Protein 7OQ6 (pdb70)

Sequence (798 aa):
AKCPVAPHHGWPNPLLPEYDQLPEGRPLTQVTMPSGSKAWLVAQHDHIQRLLADNRFSVEPHPTFPIRFPAPQELLDMIARDAKNLLVTMDPPRHTRVRQMALPDFTIKAAEKLRPRMQDLIDYYLDKMEAEGAPADLVQALALPFPAQVICELAGIPENDREIFTRNAAIMVGTRHSYTMEQKLAANEELMKYFAALVTEKQSNPTDDMLGNFIARAGKTDEFDHHGLTLMTKMLLLAGYEFIVNRIALGIQALVENPEQLAALRADLPGLMPKTVDEVLRYYSLVDEIIARVALEDVEIDGVTIKAGEGILVLKGLGDRDPSKYPNPDVFDIHRDSRDHLAFGYGVHQCLGQHVARRLMLEMCLTSLVERFPGLHLVEGDEPIELIDGLPPVHKLTIGWAKCPVAPHGWPNPLLPEYDQLPEGRPLTQVTMPSGSKAWLVAQHDHIQRLLADNRFSVEPHPTFPIRFPAPQELLDMIARDAKNLLVTMDPPRHTRVRQMALPDFTIKAAEKLRPRMQDLIDYYLDKMEAEGAPADLVQALALPFPAQVICELAGIPENDREIFTRNAAIMVGTRHSYTMEQKLAANEELMKYFAALVTEKQSNPTDDMLGNFIARAGKTDEFDHHGLTLMTKMLLLAGYEFIVNNRIALGIQALVENPEQLAALRADLPGLMPKTVDEVLRYYSLVDEIIARVALEDVEIDGVTIKAGEGILVLKGLGDRDPSKYPNPDVFDIHRDSRDHLAFGYGVHQCLGQHVARLMLEMCLTSLVERFPGLHLVEGDEPIELIDGLPPVHKLTIGW

Radius of gyration: 29.72 Å; Cα contacts (8 Å, |Δi|>4): 1269; chains: 2; bounding box: 92×54×65 Å

B-factor: mean 35.1, std 14.88, range [12.84, 124.53]

Foldseek 3Di:
DADDADPPQDFDGFDCLVVPAPPVRPFDWDAAPVRFIATEAQALVVQQVVQADLLWALADDPRFHDRDDDDVVVVVVVRVLLLLALSHDGPPVNVVLLVLQLVCQDLVNLVVCVVVLLVLLVVLVVVQVVVDFWDWCLVSDLQLSLLVVLCQQLVPDPVCSVLSSVLLVQQLKFCLVHPPVRNVVSVVVLLVVLLVSLVVCVVVADPHSLRSSSVSPVVDPSDDSSSSSVHSCCVRRVCSNVLSVLLQQLLVLCQVVVVLLVVCVVCVVVQLVLSLLLSLLQPLSRPAWDKIAGCAWDDDDHDIQHRGYMYTYSLNSNSQHCVVWPSSNDRDSPGDRVSHQSQHHHPNRNSNVSNSSSSNSSSVVCVSVVCVPKHFDDDPDDADDDVHGRRIDTTTIGD/DFDDADDPQDFDGFDCLVVVAPPVRDFAWDAAPVRFIATEAQALVSQQVVQADLQWALADDPLFHDRDDDPVVVVVVVNVLLLLALSRDHPPVNVLLLVLLQVCQDLVNLVVCQVVLLVLLVVLVVVCVVDDQKDWCLVSDLLQSLLVVLCQQLVPDPVPSVLLSVLLSQCQWFCLPHPPVSNVVSVVVLLVVLLVSLVVLVPPADPHSLSSSSVSPVVDPSDDSSSSSVHSCCVRRVCSNVLSCLQQVLLVLCQVVVVVLVVCLVCVPVQLVLSLLLSLLQPLSRPAWDKIFGCAWDDDPHDIQHHSYMYTHNQNSNSQRCVVWPVSSDRDSPTPRNSHQSQHHHPPRPSNVSSSSSSNSSSSVCCSNPCVPKHFDQDDDHADDDVHGRNTRTTIIGD

Solvent-accessible surface area: 35254 Å² total; per-residue (Å²): 117,61,29,40,78,15,19,96,38,26,9,68,77,38,24,28,2,24,61,24,14,64,173,64,53,53,20,19,44,1,18,7,38,97,44,13,61,0,24,0,0,2,47,6,75,10,1,29,119,3,12,63,36,111,84,14,3,10,66,72,56,133,46,41,5,50,52,109,89,37,82,116,110,104,65,40,87,124,38,114,33,8,130,8,45,10,80,37,3,20,35,101,73,4,84,161,1,40,123,15,1,74,62,29,6,50,111,160,16,3,82,167,38,84,93,88,2,57,85,13,0,56,126,22,1,73,91,4,81,90,127,31,46,102,13,38,0,5,115,20,0,0,20,17,0,0,0,19,3,10,0,50,15,0,28,1,68,115,128,44,19,142,79,4,26,107,3,1,14,13,58,19,17,18,184,66,46,66,62,123,132,86,31,98,59,2,29,97,65,2,24,143,58,0,29,61,10,0,74,86,7,93,81,88,99,62,128,27,6,0,2,27,0,4,57,82,4,58,189,70,154,50,29,100,71,90,0,7,4,20,1,0,62,24,17,4,33,74,36,3,85,86,11,4,13,7,0,9,11,0,0,13,1,0,23,76,32,84,111,13,11,60,32,0,69,91,64,31,118,39,21,8,79,67,0,7,16,0,0,9,0,35,6,0,2,28,7,96,21,33,27,26,0,0,92,104,78,2,113,4,108,75,34,63,0,122,41,36,12,0,0,2,0,0,9,0,5,0,0,3,10,85,108,78,2,99,91,5,14,53,11,43,0,95,27,85,2,184,63,16,1,11,26,7,71,32,78,32,57,41,23,22,23,52,4,17,68,14,12,0,35,1,0,0,37,16,0,1,98,81,2,107,43,11,79,44,53,113,68,107,124,31,40,86,6,24,74,2,31,11,16,49,31,109,15,36,0,2,68,121,123,20,40,76,12,18,92,27,25,17,69,79,40,24,30,2,24,70,27,16,61,177,58,53,54,22,19,37,0,24,4,39,92,47,12,84,0,27,0,0,2,50,5,76,12,1,39,106,3,14,62,31,138,74,18,4,8,68,68,57,134,49,43,6,62,63,112,90,40,95,122,124,95,39,72,104,124,40,145,33,5,128,5,36,10,84,38,2,22,68,97,53,3,82,120,1,43,94,14,2,59,54,27,8,40,104,131,19,2,81,173,32,80,93,77,2,53,87,11,0,58,129,26,0,73,116,1,80,94,90,47,58,91,13,38,0,10,116,20,0,0,28,20,0,0,0,23,1,9,0,48,13,0,34,2,75,114,139,61,12,121,82,3,26,97,4,0,20,16,60,27,22,32,167,66,48,68,66,127,130,79,32,110,38,2,41,131,70,4,44,129,33,0,27,57,13,0,75,86,8,94,60,100,96,57,135,26,5,0,1,30,0,4,39,77,5,56,180,53,157,41,28,98,75,89,0,9,4,17,2,0,68,26,20,4,33,69,36,8,105,87,9,13,10,7,0,0,0,0,0,5,2,0,14,68,35,85,120,19,6,57,34,0,69,94,63,28,123,39,21,9,82,72,0,7,15,0,0,7,0,28,5,0,2,26,7,99,19,36,28,24,0,0,91,99,68,2,131,6,96,77,42,56,0,105,53,15,20,0,0,2,0,0,8,0,5,0,0,2,9,80,106,79,0,99,109,18,12,55,9,42,0,95,25,109,3,189,67,16,0,13,29,8,74,28,82,28,52,41,21,19,28,50,5,18,68,15,11,0,37,2,0,0,25,9,0,0,111,80,4,92,40,9,83,64,43,149,38,148,111,26,85,100,5,30,45,1,28,8,12,52,25,110,8,29,0,4,74

Secondary structure (DSSP, 8-state):
-----PPTT-SSPPPGGGGSS-TT---EEEE-TTS-EEEEE--HHHHHHHHT-TTEE-S--TT---SS---HHHHHHHHHTGGG-GGG--TTHHHHHHHTTGGGGSHHHHHTTHHHHHHHHHHHHHHHHHH-SSEEHIIIIITHHHHHHHHHHHT--GGGHHHHHHHHHHHHS-TTTS-HHHHHHHHHHHHHHHHHHHHHHHHS--SSHHHHHHHHHHTTTS--HHHHHHHHHHHHHTTHHHHHHHHHHHHHHHHH-HHHHHHHHH-HHHHHHHHHHHHHHHGGGGSPPEEEEESS-EEETTEEE-TT-EEEE-HHHHTT-TTTSSSTTS--TTS--TT--TT--GGGS-TTHHHHHHHHHHHHHHHHHH-TT-EE--SSSPEE-BTTB-SS---EEE-/-----PPTT-SSPPPGGGGSS-TT---EEEE-TTS-EEEEE--HHHHHHHHT-TTEE-S--TT---SS---HHHHHHHHHHGGG-GGG--TTHHHHHHHHHGGGSSHHHHHTTHHHHHHHHHHHHHHHHHS-SSEEHIIIIITHHHHHHHHHHTT--HHHHHHHHHHHHHHHS-TTTS-HHHHHHHHHHHHHHHHHHHHHHHSS--SSHHHHHHHHHHTTTS--HHHHHHHHHHHHHTTHHHHHHHHHHHHHHHHHSHHHHHHHHHTHHHHHHHHHHHHHHHGGGGSPPEEEEESS-EEETTEEE-TT-EEEE-HHHHTT-TTTSSSTTS--TTS--TT--TT--GGGS-TTHHHHHHHHHHHHHHHHHH-TT-EE---SSPEE-BTTB-SS---EEE-

Structure (mmCIF, N/CA/C/O backbone):
data_7OQ6
#
_entry.id   7OQ6
#
_cell.length_a   112.838
_cell.length_b   112.838
_cell.length_c   146.182
_cell.angle_alpha   90.000
_cell.angle_beta   90.000
_cell.angle_gamma   90.000
#
_symmetry.space_group_name_H-M   'P 41 21 2'
#
loop_
_entity.id
_entity.type
_entity.pdbx_description
1 polymer 'Cytochrome P450'
2 non-polymer 'PROTOPORPHYRIN IX CONTAINING FE'
3 non-polymer 'THIOCYANATE ION'
4 water water
#
loop_
_atom_site.group_PDB
_atom_site.id
_atom_site.type_symbol
_atom_site.label_atom_id
_atom_site.label_alt_id
_atom_site.label_comp_id
_atom_site.label_asym_id
_atom_site.label_entity_id
_atom_site.label_seq_id
_atom_site.pdbx_PDB_ins_code
_atom_site.Cartn_x
_atom_site.Cartn_y
_atom_site.Cartn_z
_atom_site.occupancy
_atom_site.B_iso_or_equiv
_atom_site.auth_seq_id
_atom_site.auth_comp_id
_atom_site.auth_asym_id
_atom_site.auth_atom_id
_atom_site.pdbx_PDB_model_num
ATOM 1 N N . ALA A 1 45 ? 25.857 1.236 9.823 1.00 78.87 9 ALA A N 1
ATOM 2 C CA . ALA A 1 45 ? 27.006 0.812 9.023 1.00 76.63 9 ALA A CA 1
ATOM 3 C C . ALA A 1 45 ? 27.718 -0.389 9.663 1.00 65.50 9 ALA A C 1
ATOM 4 O O . ALA A 1 45 ? 28.834 -0.243 10.158 1.00 64.33 9 ALA A O 1
ATOM 6 N N . LYS A 1 46 ? 27.080 -1.560 9.643 1.00 58.80 10 LYS A N 1
ATOM 7 C CA . LYS A 1 46 ? 27.538 -2.734 10.411 1.00 54.46 10 LYS A CA 1
ATOM 8 C C . LYS A 1 46 ? 26.945 -3.998 9.791 1.00 49.77 10 LYS A C 1
ATOM 9 O O . LYS A 1 46 ? 26.561 -3.991 8.617 1.00 58.70 10 LYS A O 1
ATOM 15 N N . CYS A 1 47 ? 26.848 -5.085 10.597 1.00 49.95 11 CYS A N 1
ATOM 16 C CA . CYS A 1 47 ? 26.379 -6.420 10.218 1.00 39.49 11 CYS A CA 1
ATOM 17 C C . CYS A 1 47 ? 27.351 -7.258 9.384 1.00 34.92 11 CYS A C 1
ATOM 18 O O . CYS A 1 47 ? 27.476 -7.055 8.169 1.00 33.95 11 CYS A O 1
ATOM 21 N N . PRO A 1 48 ? 28.176 -8.102 10.032 1.00 34.99 12 PRO A N 1
ATOM 22 C CA . PRO A 1 48 ? 28.963 -9.079 9.264 1.00 28.97 12 PRO A CA 1
ATOM 23 C C . PRO A 1 48 ? 28.065 -9.927 8.373 1.00 29.77 12 PRO A C 1
ATOM 24 O O . PRO A 1 48 ? 27.207 -10.662 8.878 1.00 27.35 12 PRO A O 1
ATOM 28 N N . VAL A 1 49 ? 28.245 -9.829 7.049 1.00 24.67 13 VAL A N 1
ATOM 29 C CA . VAL A 1 49 ? 27.437 -10.574 6.091 1.00 25.20 13 VAL A CA 1
ATOM 30 C C . VAL A 1 49 ? 28.362 -11.221 5.069 1.00 25.46 13 VAL A C 1
ATOM 31 O O . VAL A 1 49 ? 29.488 -10.768 4.838 1.00 20.58 13 VAL A O 1
ATOM 35 N N . ALA A 1 50 ? 27.867 -12.294 4.457 1.00 24.90 14 ALA A N 1
ATOM 36 C CA . ALA A 1 50 ? 28.593 -12.928 3.365 1.00 26.79 14 ALA A CA 1
ATOM 37 C C . ALA A 1 50 ? 28.806 -11.926 2.239 1.00 25.39 14 ALA A C 1
ATOM 38 O O . ALA A 1 50 ? 27.923 -11.099 1.963 1.00 21.25 14 ALA A O 1
ATOM 40 N N . PRO A 1 51 ? 29.959 -11.962 1.584 1.00 21.71 15 PRO A N 1
ATOM 41 C CA . PRO A 1 51 ? 30.178 -11.096 0.431 1.00 22.05 15 PRO A CA 1
ATOM 42 C C . PRO A 1 51 ? 29.199 -11.437 -0.680 1.00 25.11 15 PRO A C 1
ATOM 43 O O . PRO A 1 51 ? 28.788 -12.590 -0.843 1.00 19.43 15 PRO A O 1
ATOM 47 N N . HIS A 1 52 ? 28.823 -10.418 -1.444 1.00 21.29 16 HIS A N 1
ATOM 48 C CA A HIS A 1 52 ? 27.988 -10.610 -2.626 0.54 25.96 16 HIS A CA 1
ATOM 49 C CA B HIS A 1 52 ? 27.957 -10.665 -2.576 0.46 25.99 16 HIS A CA 1
ATOM 50 C C . HIS A 1 52 ? 28.587 -11.683 -3.520 1.00 26.09 16 HIS A C 1
ATOM 51 O O . HIS A 1 52 ? 29.782 -11.633 -3.830 1.00 27.56 16 HIS A O 1
ATOM 64 N N . GLY A 1 53 ? 27.763 -12.631 -3.960 1.00 24.11 17 GLY A N 1
ATOM 65 C CA . GLY A 1 53 ? 28.243 -13.702 -4.822 1.00 24.18 17 GLY A CA 1
ATOM 66 C C . GLY A 1 53 ? 28.909 -14.860 -4.107 1.00 25.50 17 GLY A C 1
ATOM 67 O O . GLY A 1 53 ? 29.382 -15.790 -4.776 1.00 22.76 17 GLY A O 1
ATOM 68 N N . TRP A 1 54 ? 28.988 -14.835 -2.777 1.00 22.64 18 TRP A N 1
ATOM 69 C CA . TRP A 1 54 ? 29.676 -15.906 -2.073 1.00 24.61 18 TRP A CA 1
ATOM 70 C C . TRP A 1 54 ? 28.798 -17.148 -2.114 1.00 22.60 18 TRP A C 1
ATOM 71 O O . TRP A 1 54 ? 27.585 -17.057 -1.884 1.00 24.37 18 TRP A O 1
ATOM 82 N N . PRO A 1 55 ? 29.351 -18.309 -2.453 1.00 26.44 19 PRO A N 1
ATOM 83 C CA . PRO A 1 55 ? 28.522 -19.499 -2.678 1.00 26.70 19 PRO A CA 1
ATOM 84 C C . PRO A 1 55 ? 28.201 -20.306 -1.430 1.00 24.75 19 PRO A C 1
ATOM 85 O O . PRO A 1 55 ? 27.487 -21.309 -1.529 1.00 28.04 19 PRO A O 1
ATOM 89 N N . ASN A 1 56 ? 28.706 -19.911 -0.273 1.00 27.66 20 ASN A N 1
ATOM 90 C CA . ASN A 1 56 ? 28.426 -20.605 0.969 1.00 25.79 20 ASN A CA 1
ATOM 91 C C . ASN A 1 56 ? 27.778 -19.653 1.955 1.00 28.52 20 ASN A C 1
ATOM 92 O O . ASN A 1 56 ? 27.943 -18.431 1.848 1.00 22.66 20 ASN A O 1
ATOM 97 N N . PRO A 1 57 ? 27.021 -20.172 2.914 1.00 31.52 21 PRO A N 1
ATOM 98 C CA . PRO A 1 57 ? 26.630 -19.346 4.056 1.00 28.27 21 PRO A CA 1
ATOM 99 C C . PRO A 1 57 ? 27.810 -19.146 4.991 1.00 27.43 21 PRO A C 1
ATOM 100 O O . PRO A 1 57 ? 28.799 -19.878 4.952 1.00 26.94 21 PRO A O 1
ATOM 104 N N . LEU A 1 58 ? 27.699 -18.116 5.826 1.00 27.18 22 LEU A N 1
ATOM 105 C CA . LEU A 1 58 ? 28.655 -17.916 6.903 1.00 26.26 22 LEU A CA 1
ATOM 106 C C . LEU A 1 58 ? 28.571 -19.081 7.881 1.00 28.36 22 LEU A C 1
ATOM 107 O O . LEU A 1 58 ? 27.559 -19.788 7.947 1.00 24.72 22 LEU A O 1
ATOM 112 N N . LEU A 1 59 ? 29.662 -19.285 8.631 1.00 26.09 23 LEU A N 1
ATOM 113 C CA . LEU A 1 59 ? 29.737 -20.397 9.578 1.00 27.94 23 LEU A CA 1
ATOM 114 C C . LEU A 1 59 ? 28.633 -20.269 10.616 1.00 23.50 23 LEU A C 1
ATOM 115 O O . LEU A 1 59 ? 28.496 -19.208 11.222 1.00 21.79 23 LEU A O 1
ATOM 120 N N . PRO A 1 60 ? 27.832 -21.318 10.848 1.00 25.07 24 PRO A N 1
ATOM 121 C CA . PRO A 1 60 ? 26.755 -21.205 11.844 1.00 27.19 24 PRO A CA 1
ATOM 122 C C . PRO A 1 60 ? 27.263 -20.954 13.250 1.00 24.81 24 PRO A C 1
ATOM 123 O O . PRO A 1 60 ? 26.550 -20.324 14.035 1.00 27.01 24 PRO A O 1
ATOM 127 N N . GLU A 1 61 ? 28.481 -21.402 13.581 1.00 21.73 25 GLU A N 1
ATOM 128 C CA . GLU A 1 61 ? 29.086 -21.077 14.877 1.00 25.70 25 GLU A CA 1
ATOM 129 C C . GLU A 1 61 ? 29.014 -19.584 15.173 1.00 23.60 25 GLU A C 1
ATOM 130 O O . GLU A 1 61 ? 28.838 -19.179 16.329 1.00 26.36 25 GLU A O 1
ATOM 136 N N . TYR A 1 62 ? 29.139 -18.747 14.136 1.00 22.83 26 TYR A N 1
ATOM 137 C CA . TYR A 1 62 ? 29.074 -17.294 14.304 1.00 26.02 26 TYR A CA 1
ATOM 138 C C . TYR A 1 62 ? 27.801 -16.848 15.002 1.00 25.72 26 TYR A C 1
ATOM 139 O O . TYR A 1 62 ? 27.793 -15.822 15.701 1.00 21.89 26 TYR A O 1
ATOM 148 N N . ASP A 1 63 ? 26.710 -17.583 14.805 1.00 25.52 27 ASP A N 1
ATOM 149 C CA . ASP A 1 63 ? 25.416 -17.201 15.344 1.00 26.95 27 ASP A CA 1
ATOM 150 C C . ASP A 1 63 ? 25.138 -17.791 16.717 1.00 26.74 27 ASP A C 1
ATOM 151 O O . ASP A 1 63 ? 24.037 -17.604 17.237 1.00 25.49 27 ASP A O 1
ATOM 156 N N . GLN A 1 64 ? 26.094 -18.500 17.315 1.00 26.62 28 GLN A N 1
ATOM 157 C CA . GLN A 1 64 ? 25.853 -19.196 18.572 1.00 24.97 28 GLN A CA 1
ATOM 158 C C . GLN A 1 64 ? 26.413 -18.453 19.776 1.00 25.47 28 GLN A C 1
ATOM 159 O O . GLN A 1 64 ? 26.600 -19.061 20.833 1.00 32.68 28 GLN A O 1
ATOM 165 N N . LEU A 1 65 ? 26.685 -17.155 19.651 1.00 28.06 29 LEU A N 1
ATOM 166 C CA . LEU A 1 65 ? 27.280 -16.474 20.796 1.00 28.52 29 LEU A CA 1
ATOM 167 C C . LEU A 1 65 ? 26.325 -15.459 21.394 1.00 29.16 29 LEU A C 1
ATOM 168 O O . LEU A 1 65 ? 25.535 -14.842 20.683 1.00 29.16 29 LEU A O 1
ATOM 173 N N . PRO A 1 66 ? 26.378 -15.253 22.701 1.00 31.07 30 PRO A N 1
ATOM 174 C CA . PRO A 1 66 ? 25.644 -14.136 23.296 1.00 31.87 30 PRO A CA 1
ATOM 175 C C . PRO A 1 66 ? 26.223 -12.806 22.848 1.00 33.33 30 PRO A C 1
ATOM 176 O O . PRO A 1 66 ? 27.346 -12.720 22.336 1.00 28.40 30 PRO A O 1
ATOM 180 N N . GLU A 1 67 ? 25.427 -11.759 23.061 1.00 31.96 31 GLU A N 1
ATOM 181 C CA . GLU A 1 67 ? 25.874 -10.394 22.823 1.00 38.45 31 GLU A CA 1
ATOM 182 C C . GLU A 1 67 ? 27.207 -10.146 23.527 1.00 33.41 31 GLU A C 1
ATOM 183 O O . GLU A 1 67 ? 27.445 -10.640 24.628 1.00 32.45 31 GLU A O 1
ATOM 189 N N . GLY A 1 68 ? 28.093 -9.397 22.875 1.00 29.16 32 GLY A N 1
ATOM 190 C CA . GLY A 1 68 ? 29.445 -9.257 23.370 1.00 28.99 32 GLY A CA 1
ATOM 191 C C . GLY A 1 68 ? 30.394 -10.379 22.985 1.00 27.33 32 GLY A C 1
ATOM 192 O O . GLY A 1 68 ? 31.604 -10.245 23.203 1.00 27.44 32 GLY A O 1
ATOM 193 N N . ARG A 1 69 ? 29.896 -11.470 22.408 1.00 25.23 33 ARG A N 1
ATOM 194 C CA . ARG A 1 69 ? 30.712 -12.618 22.041 1.00 25.18 33 ARG A CA 1
ATOM 195 C C . ARG A 1 69 ? 31.629 -13.094 23.179 1.00 23.60 33 ARG A C 1
ATOM 196 O O . ARG A 1 69 ? 32.835 -13.235 22.993 1.00 18.48 33 ARG A O 1
ATOM 204 N N . PRO A 1 70 ? 31.079 -13.347 24.371 1.00 25.75 34 PRO A N 1
ATOM 205 C CA . PRO A 1 70 ? 31.900 -13.936 25.433 1.00 23.05 34 PRO A CA 1
ATOM 206 C C . PRO A 1 70 ? 32.338 -15.336 25.045 1.00 25.33 34 PRO A C 1
ATOM 207 O O . PRO A 1 70 ? 31.731 -15.988 24.184 1.00 23.59 34 PRO A O 1
ATOM 211 N N . LEU A 1 71 ? 33.405 -15.799 25.703 1.00 22.04 35 LEU A N 1
ATOM 212 C CA . LEU A 1 71 ? 33.797 -17.203 25.630 1.00 21.14 35 LEU A CA 1
ATOM 213 C C . LEU A 1 71 ? 32.613 -18.092 25.992 1.00 23.95 35 LEU A C 1
ATOM 214 O O . LEU A 1 71 ? 31.986 -17.925 27.043 1.00 24.22 35 LEU A O 1
ATOM 219 N N . THR A 1 72 ? 32.306 -19.040 25.113 1.00 25.51 36 THR A N 1
ATOM 220 C CA . THR A 1 72 ? 31.012 -19.712 25.122 1.00 24.00 36 THR A CA 1
ATOM 221 C C . THR A 1 72 ? 31.223 -21.200 24.954 1.00 25.54 36 THR A C 1
ATOM 222 O O . THR A 1 72 ? 31.674 -21.645 23.894 1.00 22.38 36 THR A O 1
ATOM 226 N N . GLN A 1 73 ? 30.867 -21.967 25.980 1.00 24.00 37 GLN A N 1
ATOM 227 C CA . GLN A 1 73 ? 31.131 -23.392 25.977 1.00 27.08 37 GLN A CA 1
ATOM 228 C C . GLN A 1 73 ? 29.999 -24.122 25.272 1.00 27.36 37 GLN A C 1
ATOM 229 O O . GLN A 1 73 ? 28.823 -23.835 25.499 1.00 28.18 37 GLN A O 1
ATOM 235 N N . VAL A 1 74 ? 30.367 -25.082 24.425 1.00 24.87 38 VAL A N 1
ATOM 236 C CA . VAL A 1 74 ? 29.417 -25.887 23.680 1.00 31.80 38 VAL A CA 1
ATOM 237 C C . VAL A 1 74 ? 29.791 -27.355 23.844 1.00 29.82 38 VAL A C 1
ATOM 238 O O . VAL A 1 74 ? 30.889 -27.696 24.282 1.00 28.18 38 VAL A O 1
ATOM 242 N N . THR A 1 75 ? 28.851 -28.225 23.479 1.00 29.30 39 THR A N 1
ATOM 243 C CA . THR A 1 75 ? 29.049 -29.670 23.440 1.00 29.77 39 THR A CA 1
ATOM 244 C C . THR A 1 75 ? 29.089 -30.107 21.980 1.00 27.48 39 THR A C 1
ATOM 245 O O . THR A 1 75 ? 28.193 -29.769 21.201 1.00 27.52 39 THR A O 1
ATOM 249 N N . MET A 1 76 ? 30.122 -30.836 21.614 1.00 26.95 40 MET A N 1
ATOM 250 C CA . MET A 1 76 ? 30.314 -31.286 20.248 1.00 26.74 40 MET A CA 1
ATOM 251 C C . MET A 1 76 ? 29.525 -32.563 19.985 1.00 31.71 40 MET A C 1
ATOM 252 O O . MET A 1 76 ? 29.060 -33.215 20.926 1.00 32.72 40 MET A O 1
ATOM 257 N N . PRO A 1 77 ? 29.342 -32.943 18.710 1.00 28.89 41 PRO A N 1
ATOM 258 C CA . PRO A 1 77 ? 28.601 -34.185 18.427 1.00 33.20 41 PRO A CA 1
ATOM 259 C C . PRO A 1 77 ? 29.045 -35.378 19.270 1.00 38.04 41 PRO A C 1
ATOM 260 O O . PRO A 1 77 ? 28.191 -36.097 19.807 1.00 37.65 41 PRO A O 1
ATOM 264 N N . SER A 1 78 ? 30.357 -35.585 19.441 1.00 36.97 42 SER A N 1
ATOM 265 C CA . SER A 1 78 ? 30.867 -36.744 20.170 1.00 33.91 42 SER A CA 1
ATOM 266 C C . SER A 1 78 ? 30.588 -36.686 21.667 1.00 34.69 42 SER A C 1
ATOM 267 O O . SER A 1 78 ? 30.804 -37.687 22.363 1.00 32.24 42 SER A O 1
ATOM 270 N N . GLY A 1 79 ? 30.114 -35.557 22.184 1.00 32.63 43 GLY A N 1
ATOM 271 C CA . GLY A 1 79 ? 29.976 -35.372 23.611 1.00 27.52 43 GLY A CA 1
ATOM 272 C C . GLY A 1 79 ? 31.109 -34.599 24.245 1.00 27.76 43 GLY A C 1
ATOM 273 O O . GLY A 1 79 ? 30.957 -34.128 25.377 1.00 26.68 43 GLY A O 1
ATOM 274 N N . SER A 1 80 ? 32.231 -34.444 23.550 1.00 30.90 44 SER A N 1
ATOM 275 C CA . SER A 1 80 ? 33.307 -33.614 24.068 1.00 32.54 44 SER A CA 1
ATOM 276 C C . SER A 1 80 ? 32.859 -32.158 24.158 1.00 29.71 44 SER A C 1
ATOM 277 O O . SER A 1 80 ? 31.839 -31.763 23.596 1.00 29.88 44 SER A O 1
ATOM 280 N N . LYS A 1 81 ? 33.631 -31.361 24.897 1.00 28.57 45 LYS A N 1
ATOM 281 C CA . LYS A 1 81 ? 33.319 -29.960 25.146 1.00 30.37 45 LYS A CA 1
ATOM 282 C C . LYS A 1 81 ? 34.342 -29.055 24.465 1.00 31.62 45 LYS A C 1
ATOM 283 O O . LYS A 1 81 ? 35.526 -29.404 24.367 1.00 27.42 45 LYS A O 1
ATOM 289 N N . ALA A 1 82 ? 33.874 -27.895 23.977 1.00 27.77 46 ALA A N 1
ATOM 290 C CA . ALA A 1 82 ? 34.750 -26.915 23.342 1.00 28.17 46 ALA A CA 1
ATOM 291 C C . ALA A 1 82 ? 34.275 -25.505 23.676 1.00 25.79 46 ALA A C 1
ATOM 292 O O . ALA A 1 82 ? 33.168 -25.297 24.184 1.00 26.39 46 ALA A O 1
ATOM 294 N N . TRP A 1 83 ? 35.138 -24.530 23.394 1.00 23.91 47 TRP A N 1
ATOM 295 C CA . TRP A 1 83 ? 34.870 -23.121 23.651 1.00 22.80 47 TRP A CA 1
ATOM 296 C C . TRP A 1 83 ? 34.901 -22.336 22.343 1.00 23.00 47 TRP A C 1
ATOM 297 O O . TRP A 1 83 ? 35.835 -22.485 21.553 1.00 22.12 47 TRP A O 1
ATOM 308 N N . LEU A 1 84 ? 33.879 -21.506 22.116 1.00 24.55 48 LEU A N 1
ATOM 309 C CA . LEU A 1 84 ? 33.852 -20.617 20.958 1.00 22.30 48 LEU A CA 1
ATOM 310 C C . LEU A 1 84 ? 34.614 -19.339 21.280 1.00 21.45 48 LEU A C 1
ATOM 311 O O . LEU A 1 84 ? 34.248 -18.607 22.203 1.00 18.30 48 LEU A O 1
ATOM 316 N N . VAL A 1 85 ? 35.639 -19.038 20.495 1.00 21.06 49 VAL A N 1
ATOM 317 C CA . VAL A 1 85 ? 36.551 -17.939 20.792 1.00 15.76 49 VAL A CA 1
ATOM 318 C C . VAL A 1 85 ? 36.484 -16.942 19.647 1.00 18.78 49 VAL A C 1
ATOM 319 O O . VAL A 1 85 ? 36.974 -17.222 18.541 1.00 19.81 49 VAL A O 1
ATOM 323 N N . ALA A 1 86 ? 35.895 -15.773 19.907 1.00 19.41 50 ALA A N 1
ATOM 324 C CA . ALA A 1 86 ? 35.635 -14.787 18.869 1.00 21.06 50 ALA A CA 1
ATOM 325 C C . ALA A 1 86 ? 36.233 -13.430 19.161 1.00 20.61 50 ALA A C 1
ATOM 326 O O . ALA A 1 86 ? 36.066 -12.518 18.346 1.00 20.69 50 ALA A O 1
ATOM 328 N N . GLN A 1 87 ? 36.911 -13.250 20.287 1.00 20.02 51 GLN A N 1
ATOM 329 C CA . GLN A 1 87 ? 37.487 -11.953 20.614 1.00 19.84 51 GLN A CA 1
ATOM 330 C C . GLN A 1 87 ? 38.939 -11.941 20.185 1.00 21.79 51 GLN A C 1
ATOM 331 O O . GLN A 1 87 ? 39.674 -12.896 20.442 1.00 20.08 51 GLN A O 1
ATOM 337 N N . HIS A 1 88 ? 39.324 -10.871 19.492 1.00 19.26 52 HIS A N 1
ATOM 338 C CA . HIS A 1 88 ? 40.679 -10.720 18.986 1.00 22.08 52 HIS A CA 1
ATOM 339 C C . HIS A 1 88 ? 41.715 -10.954 20.091 1.00 21.80 52 HIS A C 1
ATOM 340 O O . HIS A 1 88 ? 42.675 -11.712 19.913 1.00 21.96 52 HIS A O 1
ATOM 347 N N . ASP A 1 89 ? 41.542 -10.314 21.246 1.00 22.26 53 ASP A N 1
ATOM 348 C CA . ASP A 1 89 ? 42.541 -10.479 22.297 1.00 22.76 53 ASP A CA 1
ATOM 349 C C . ASP A 1 89 ? 42.612 -11.923 22.780 1.00 22.37 53 ASP A C 1
ATOM 350 O O . ASP A 1 89 ? 43.703 -12.450 23.018 1.00 22.67 53 ASP A O 1
ATOM 355 N N . HIS A 1 90 ? 41.456 -12.573 22.950 1.00 22.92 54 HIS A N 1
ATOM 356 C CA . HIS A 1 90 ? 41.445 -13.959 23.403 1.00 24.87 54 HIS A CA 1
ATOM 357 C C . HIS A 1 90 ? 42.108 -14.868 22.388 1.00 23.55 54 HIS A C 1
ATOM 358 O O . HIS A 1 90 ? 42.837 -15.799 22.752 1.00 23.16 54 HIS A O 1
ATOM 365 N N . ILE A 1 91 ? 41.864 -14.616 21.105 1.00 21.32 55 ILE A N 1
ATOM 366 C CA . ILE A 1 91 ? 42.424 -15.480 20.070 1.00 21.76 55 ILE A CA 1
ATOM 367 C C . ILE A 1 91 ? 43.944 -15.466 20.137 1.00 21.71 55 ILE A C 1
ATOM 368 O O . ILE A 1 91 ? 44.592 -16.522 20.150 1.00 21.91 55 ILE A O 1
ATOM 373 N N . GLN A 1 92 ? 44.531 -14.266 20.232 1.00 21.29 56 GLN A N 1
ATOM 374 C CA . GLN A 1 92 ? 45.983 -14.142 20.342 1.00 23.64 56 GLN A CA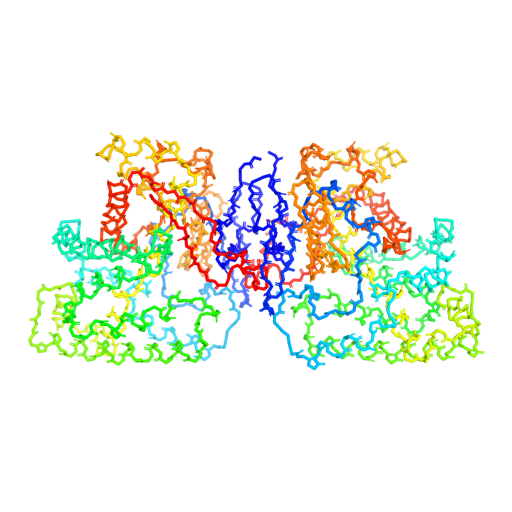 1
ATOM 375 C C . GLN A 1 92 ? 46.504 -14.838 21.591 1.00 26.02 56 GLN A C 1
ATOM 376 O O . GLN A 1 92 ? 47.471 -15.610 21.527 1.00 23.09 56 GLN A O 1
ATOM 382 N N . ARG A 1 93 ? 45.859 -14.587 22.738 1.00 22.29 57 ARG A N 1
ATOM 383 C CA . ARG A 1 93 ? 46.328 -15.158 23.997 1.00 25.01 57 ARG A CA 1
ATOM 384 C C . ARG A 1 93 ? 46.210 -16.675 24.009 1.00 27.00 57 ARG A C 1
ATOM 385 O O . ARG A 1 93 ? 47.040 -17.361 24.628 1.00 25.63 57 ARG A O 1
ATOM 393 N N . LEU A 1 94 ? 45.194 -17.225 23.345 1.00 22.50 58 LEU A N 1
ATOM 394 C CA . LEU A 1 94 ? 45.049 -18.675 23.375 1.00 23.29 58 LEU A CA 1
ATOM 395 C C . LEU A 1 94 ? 45.904 -19.355 22.313 1.00 28.07 58 LEU A C 1
ATOM 396 O O . LEU A 1 94 ? 46.496 -20.408 22.584 1.00 27.77 58 LEU A O 1
ATOM 401 N N . LEU A 1 95 ? 45.991 -18.777 21.107 1.00 23.25 59 LEU A N 1
ATOM 402 C CA . LEU A 1 95 ? 46.818 -19.389 20.073 1.00 22.86 59 LEU A CA 1
ATOM 403 C C . LEU A 1 95 ? 48.306 -19.216 20.347 1.00 25.00 59 LEU A C 1
ATOM 404 O O . LEU A 1 95 ? 49.116 -19.940 19.764 1.00 24.01 59 LEU A O 1
ATOM 409 N N . ALA A 1 96 ? 48.680 -18.266 21.205 1.00 24.18 60 ALA A N 1
ATOM 410 C CA . ALA A 1 96 ? 50.066 -18.138 21.650 1.00 24.64 60 ALA A CA 1
ATOM 411 C C . ALA A 1 96 ? 50.483 -19.218 22.652 1.00 27.14 60 ALA A C 1
ATOM 412 O O . ALA A 1 96 ? 51.683 -19.452 22.828 1.00 27.37 60 ALA A O 1
ATOM 414 N N . ASP A 1 97 ? 49.531 -19.891 23.302 1.00 29.42 61 ASP A N 1
ATOM 415 C CA . ASP A 1 97 ? 49.813 -20.713 24.477 1.00 26.63 61 ASP A CA 1
ATOM 416 C C . ASP A 1 97 ? 50.242 -22.135 24.099 1.00 29.51 61 ASP A C 1
ATOM 417 O O . ASP A 1 97 ? 49.523 -22.842 23.388 1.00 26.74 61 ASP A O 1
ATOM 422 N N . ASN A 1 98 ? 51.404 -22.575 24.594 1.00 29.78 62 ASN A N 1
ATOM 423 C CA . ASN A 1 98 ? 51.819 -23.938 24.266 1.00 30.48 62 ASN A CA 1
ATOM 424 C C . ASN A 1 98 ? 51.052 -25.004 25.037 1.00 29.97 62 ASN A C 1
ATOM 425 O O . ASN A 1 98 ? 51.365 -26.194 24.902 1.00 30.13 62 ASN A O 1
ATOM 430 N N . ARG A 1 99 ? 50.055 -24.631 25.834 1.00 27.54 63 ARG A N 1
ATOM 431 C CA . ARG A 1 99 ? 49.244 -25.670 26.441 1.00 27.68 63 ARG A CA 1
ATOM 432 C C . ARG A 1 99 ? 48.192 -26.208 25.487 1.00 28.82 63 ARG A C 1
ATOM 433 O O . ARG A 1 99 ? 47.456 -27.121 25.869 1.00 25.41 63 ARG A O 1
ATOM 441 N N . PHE A 1 100 ? 48.091 -25.659 24.274 1.00 26.54 64 PHE A N 1
ATOM 442 C CA . PHE A 1 100 ? 47.134 -26.145 23.286 1.00 27.90 64 PHE A CA 1
ATOM 443 C C . PHE A 1 100 ? 47.850 -26.953 22.212 1.00 26.21 64 PHE A C 1
ATOM 444 O O . PHE A 1 100 ? 49.011 -26.693 21.885 1.00 26.58 64 PHE A O 1
ATOM 452 N N . SER A 1 101 ? 47.133 -27.917 21.639 1.00 25.63 65 SER A N 1
ATOM 453 C CA . SER A 1 101 ? 47.729 -28.919 20.765 1.00 29.42 65 SER A CA 1
ATOM 454 C C . SER A 1 101 ? 46.921 -29.081 19.477 1.00 26.69 65 SER A C 1
ATOM 455 O O . SER A 1 101 ? 45.699 -28.893 19.466 1.00 25.32 65 SER A O 1
ATOM 458 N N . VAL A 1 102 ? 47.617 -29.463 18.399 1.00 26.88 66 VAL A N 1
ATOM 459 C CA . VAL A 1 102 ? 47.002 -29.764 17.105 1.00 26.11 66 VAL A CA 1
ATOM 460 C C . VAL A 1 102 ? 46.978 -31.253 16.803 1.00 29.13 66 VAL A C 1
ATOM 461 O O . VAL A 1 102 ? 46.480 -31.645 15.743 1.00 30.62 66 VAL A O 1
ATOM 465 N N . GLU A 1 103 ? 47.509 -32.089 17.684 1.00 30.15 67 GLU A N 1
ATOM 466 C CA . GLU A 1 103 ? 47.696 -33.514 17.448 1.00 32.44 67 GLU A CA 1
ATOM 467 C C . GLU A 1 103 ? 46.448 -34.294 17.843 1.00 33.13 67 GLU A C 1
ATOM 468 O O . GLU A 1 103 ? 45.696 -33.860 18.721 1.00 36.73 67 GLU A O 1
ATOM 474 N N . PRO A 1 104 ? 46.210 -35.451 17.216 1.00 36.58 68 PRO A N 1
ATOM 475 C CA . PRO A 1 104 ? 45.020 -36.243 17.552 1.00 35.56 68 PRO A CA 1
ATOM 476 C C . PRO A 1 104 ? 44.903 -36.433 19.055 1.00 35.50 68 PRO A C 1
ATOM 477 O O . PRO A 1 104 ? 45.902 -36.492 19.772 1.00 33.37 68 PRO A O 1
ATOM 481 N N . HIS A 1 105 ? 43.655 -36.489 19.527 1.00 37.62 69 HIS A N 1
ATOM 482 C CA . HIS A 1 105 ? 43.342 -36.475 20.948 1.00 35.87 69 HIS A CA 1
ATOM 483 C C . HIS A 1 105 ? 41.948 -37.057 21.092 1.00 38.53 69 HIS A C 1
ATOM 484 O O . HIS A 1 105 ? 41.091 -36.782 20.240 1.00 39.91 69 HIS A O 1
ATOM 491 N N . PRO A 1 106 ? 41.691 -37.870 22.119 1.00 39.25 70 PRO A N 1
ATOM 492 C CA . PRO A 1 106 ? 40.350 -38.465 22.284 1.00 35.83 70 PRO A CA 1
ATOM 493 C C . PRO A 1 106 ? 39.221 -37.452 22.307 1.00 37.16 70 PRO A C 1
ATOM 494 O O . PRO A 1 106 ? 38.088 -37.788 21.936 1.00 36.23 70 PRO A O 1
ATOM 498 N N . THR A 1 107 ? 39.478 -36.224 22.758 1.00 37.51 71 THR A N 1
ATOM 499 C CA . THR A 1 107 ? 38.428 -35.218 22.819 1.00 37.25 71 THR A CA 1
ATOM 500 C C . THR A 1 107 ? 38.785 -33.971 22.010 1.00 33.31 71 THR A C 1
ATOM 501 O O . THR A 1 107 ? 38.426 -32.857 22.391 1.00 31.11 71 THR A O 1
ATOM 505 N N . PHE A 1 108 ? 39.499 -34.145 20.898 1.00 32.36 72 PHE A N 1
ATOM 506 C CA . PHE A 1 108 ? 39.722 -33.035 19.980 1.00 31.36 72 PHE A CA 1
ATOM 507 C C . PHE A 1 108 ? 38.378 -32.548 19.439 1.00 29.75 72 PHE A C 1
ATOM 508 O O . PHE A 1 108 ? 37.535 -33.373 19.065 1.00 29.83 72 PHE A O 1
ATOM 516 N N . PRO A 1 109 ? 38.131 -31.239 19.397 1.00 27.64 73 PRO A N 1
ATOM 517 C CA . PRO A 1 109 ? 36.834 -30.753 18.896 1.00 29.79 73 PRO A CA 1
ATOM 518 C C . PRO A 1 109 ? 36.612 -31.073 17.426 1.00 31.47 73 PRO A C 1
ATOM 519 O O . PRO A 1 109 ? 37.338 -30.575 16.561 1.00 29.00 73 PRO A O 1
ATOM 523 N N . ILE A 1 110 ? 35.622 -31.910 17.137 1.00 35.07 74 ILE A N 1
ATOM 524 C CA . ILE A 1 110 ? 35.225 -32.265 15.775 1.00 34.04 74 ILE A CA 1
ATOM 525 C C . ILE A 1 110 ? 33.782 -31.830 15.603 1.00 36.08 74 ILE A C 1
ATOM 526 O O . ILE A 1 110 ? 32.904 -32.276 16.359 1.00 35.19 74 ILE A O 1
ATOM 531 N N . ARG A 1 111 ? 33.534 -30.964 14.614 1.00 34.65 75 ARG A N 1
ATOM 532 C CA . ARG A 1 111 ? 32.277 -30.222 14.540 1.00 37.04 75 ARG A CA 1
ATOM 533 C C . ARG A 1 111 ? 31.118 -31.048 13.994 1.00 38.36 75 ARG A C 1
ATOM 534 O O . ARG A 1 111 ? 29.957 -30.652 14.153 1.00 38.64 75 ARG A O 1
ATOM 542 N N . PHE A 1 112 ? 31.404 -32.174 13.366 1.00 36.91 76 PHE A N 1
ATOM 543 C CA . PHE A 1 112 ? 30.425 -33.043 12.743 1.00 44.11 76 PHE A CA 1
ATOM 544 C C . PHE A 1 112 ? 30.584 -34.452 13.306 1.00 49.08 76 PHE A C 1
ATOM 545 O O . PHE A 1 112 ? 31.638 -34.790 13.857 1.00 48.20 76 PHE A O 1
ATOM 553 N N . PRO A 1 113 ? 29.560 -35.298 13.204 1.00 51.66 77 PRO A N 1
ATOM 554 C CA . PRO A 1 113 ? 29.742 -36.696 13.613 1.00 52.63 77 PRO A CA 1
ATOM 555 C C . PRO A 1 113 ? 30.517 -37.450 12.544 1.00 53.41 77 PRO A C 1
ATOM 556 O O . PRO A 1 113 ? 30.374 -37.200 11.345 1.00 57.49 77 PRO A O 1
ATOM 560 N N . ALA A 1 114 ? 31.365 -38.372 12.982 1.00 57.99 78 ALA A N 1
ATOM 561 C CA . ALA A 1 114 ? 32.269 -38.949 12.007 1.00 67.26 78 ALA A CA 1
ATOM 562 C C . ALA A 1 114 ? 32.556 -40.408 12.322 1.00 75.63 78 ALA A C 1
ATOM 563 O O . ALA A 1 114 ? 32.639 -40.775 13.505 1.00 75.40 78 ALA A O 1
ATOM 565 N N . PRO A 1 115 ? 32.695 -41.255 11.302 1.00 78.68 79 PRO A N 1
ATOM 566 C CA . PRO A 1 115 ? 33.083 -42.646 11.556 1.00 82.49 79 PRO A CA 1
ATOM 567 C C . PRO A 1 115 ? 34.450 -42.692 12.215 1.00 86.58 79 PRO A C 1
ATOM 568 O O . PRO A 1 115 ? 35.352 -41.931 11.862 1.00 84.85 79 PRO A O 1
ATOM 572 N N . GLN A 1 116 ? 34.597 -43.593 13.190 1.00 89.10 80 GLN A N 1
ATOM 573 C CA . GLN A 1 116 ? 35.873 -43.690 13.888 1.00 93.85 80 GLN A CA 1
ATOM 574 C C . GLN A 1 116 ? 36.982 -44.132 12.944 1.00 96.17 80 GLN A C 1
ATOM 575 O O . GLN A 1 116 ? 38.123 -43.674 13.063 1.00 95.22 80 GLN A O 1
ATOM 581 N N . GLU A 1 117 ? 36.666 -45.002 11.982 1.00 96.30 81 GLU A N 1
ATOM 582 C CA . GLU A 1 117 ? 37.693 -45.462 11.053 1.00 101.37 81 GLU A CA 1
ATOM 583 C C . GLU A 1 117 ? 38.272 -44.301 10.256 1.00 96.59 81 GLU A C 1
ATOM 584 O O . GLU A 1 117 ? 39.477 -44.269 9.983 1.00 95.31 81 GLU A O 1
ATOM 590 N N . LEU A 1 118 ? 37.435 -43.331 9.880 1.00 92.03 82 LEU A N 1
ATOM 591 C CA . LEU A 1 118 ? 37.947 -42.184 9.140 1.00 91.80 82 LEU A CA 1
ATOM 592 C C . LEU A 1 118 ? 38.596 -41.148 10.051 1.00 84.05 82 LEU A C 1
ATOM 593 O O . LEU A 1 118 ? 39.470 -40.402 9.597 1.00 81.71 82 LEU A O 1
ATOM 598 N N . LEU A 1 119 ? 38.201 -41.095 11.322 1.00 83.34 83 LEU A N 1
ATOM 599 C CA . LEU A 1 119 ? 39.015 -40.406 12.315 1.00 77.92 83 LEU A CA 1
ATOM 600 C C . LEU A 1 119 ? 40.394 -41.042 12.400 1.00 77.33 83 LEU A C 1
ATOM 601 O O . LEU A 1 119 ? 41.417 -40.367 12.246 1.00 76.19 83 LEU A O 1
ATOM 606 N N . ASP A 1 120 ? 40.428 -42.349 12.669 1.00 81.52 84 ASP A N 1
ATOM 607 C CA . ASP A 1 120 ? 41.647 -43.148 12.614 1.00 82.57 84 ASP A CA 1
ATOM 608 C C . ASP A 1 120 ? 42.508 -42.810 11.403 1.00 77.00 84 ASP A C 1
ATOM 609 O O . ASP A 1 120 ? 43.706 -42.543 11.532 1.00 73.65 84 ASP A O 1
ATOM 614 N N . MET A 1 121 ? 41.902 -42.832 10.212 1.00 77.25 85 MET A N 1
ATOM 615 C CA . MET A 1 121 ? 42.637 -42.547 8.983 1.00 77.77 85 MET A CA 1
ATOM 616 C C . MET A 1 121 ? 43.347 -41.205 9.076 1.00 70.39 85 MET A C 1
ATOM 617 O O . MET A 1 121 ? 44.567 -41.117 8.889 1.00 69.12 85 MET A O 1
ATOM 622 N N . ILE A 1 122 ? 42.596 -40.150 9.386 1.00 70.34 86 ILE A N 1
ATOM 623 C CA . ILE A 1 122 ? 43.195 -38.831 9.553 1.00 67.49 86 ILE A CA 1
ATOM 624 C C . ILE A 1 122 ? 44.223 -38.850 10.681 1.00 63.88 86 ILE A C 1
ATOM 625 O O . ILE A 1 122 ? 45.311 -38.275 10.559 1.00 57.30 86 ILE A O 1
ATOM 630 N N . ALA A 1 123 ? 43.910 -39.540 11.779 1.00 63.80 87 ALA A N 1
ATOM 631 C CA . ALA A 1 123 ? 44.779 -39.509 12.951 1.00 60.99 87 ALA A CA 1
ATOM 632 C C . ALA A 1 123 ? 46.145 -40.121 12.664 1.00 63.06 87 ALA A C 1
ATOM 633 O O . ALA A 1 123 ? 47.172 -39.611 13.133 1.00 59.99 87 ALA A O 1
ATOM 635 N N . ARG A 1 124 ? 46.186 -41.221 11.909 1.00 66.21 88 ARG A N 1
ATOM 636 C CA . ARG A 1 124 ? 47.465 -41.884 11.688 1.00 63.88 88 ARG A CA 1
ATOM 637 C C . ARG A 1 124 ? 48.323 -41.205 10.629 1.00 57.90 88 ARG A C 1
ATOM 638 O O . ARG A 1 124 ? 49.481 -41.594 10.459 1.00 61.72 88 ARG A O 1
ATOM 646 N N . ASP A 1 125 ? 47.811 -40.189 9.941 1.00 55.21 89 ASP A N 1
ATOM 647 C CA . ASP A 1 125 ? 48.635 -39.381 9.051 1.00 55.94 89 ASP A CA 1
ATOM 648 C C . ASP A 1 125 ? 48.886 -37.970 9.594 1.00 52.86 89 ASP A C 1
ATOM 649 O O . ASP A 1 125 ? 49.459 -37.130 8.886 1.00 48.33 89 ASP A O 1
ATOM 654 N N . ALA A 1 126 ? 48.489 -37.688 10.839 1.00 45.24 90 ALA A N 1
ATOM 655 C CA . ALA A 1 126 ? 48.765 -36.373 11.408 1.00 44.27 90 ALA A CA 1
ATOM 656 C C . ALA A 1 126 ? 50.245 -36.182 11.702 1.00 43.60 90 ALA A C 1
ATOM 657 O O . ALA A 1 126 ? 50.702 -35.040 11.796 1.00 39.19 90 ALA A O 1
ATOM 659 N N . LYS A 1 127 ? 50.997 -37.273 11.852 1.00 42.36 91 LYS A N 1
ATOM 660 C CA . LYS A 1 127 ? 52.446 -37.188 11.978 1.00 43.18 91 LYS A CA 1
ATOM 661 C C . LYS A 1 127 ? 53.087 -36.575 10.745 1.00 38.51 91 LYS A C 1
ATOM 662 O O . LYS A 1 127 ? 54.233 -36.128 10.809 1.00 40.13 91 LYS A O 1
ATOM 668 N N . ASN A 1 128 ? 52.386 -36.559 9.620 1.00 38.47 92 ASN A N 1
ATOM 669 C CA . ASN A 1 128 ? 52.996 -36.204 8.351 1.00 40.96 92 ASN A CA 1
ATOM 670 C C . ASN A 1 128 ? 52.631 -34.807 7.877 1.00 40.77 92 ASN A C 1
ATOM 671 O O . ASN A 1 128 ? 53.016 -34.433 6.764 1.00 37.28 92 ASN A O 1
ATOM 676 N N . LEU A 1 129 ? 51.895 -34.034 8.678 1.00 34.46 93 LEU A N 1
ATOM 677 C CA . LEU A 1 129 ? 51.444 -32.706 8.287 1.00 36.62 93 LEU A CA 1
ATOM 678 C C . LEU A 1 129 ? 51.902 -31.685 9.316 1.00 32.14 93 LEU A C 1
ATOM 679 O O . LEU A 1 129 ? 51.634 -31.837 10.508 1.00 31.09 93 LEU A O 1
ATOM 684 N N . LEU A 1 130 ? 52.599 -30.648 8.851 1.00 34.84 94 LEU A N 1
ATOM 685 C CA . LEU A 1 130 ? 53.059 -29.607 9.762 1.00 31.66 94 LEU A CA 1
ATOM 686 C C . LEU A 1 130 ? 51.897 -29.015 10.553 1.00 32.72 94 LEU A C 1
ATOM 687 O O . LEU A 1 130 ? 52.040 -28.694 11.741 1.00 31.01 94 LEU A O 1
ATOM 692 N N . VAL A 1 131 ? 50.723 -28.911 9.932 1.00 27.97 95 VAL A N 1
ATOM 693 C CA . VAL A 1 131 ? 49.614 -28.257 10.607 1.00 30.96 95 VAL A CA 1
ATOM 694 C C . VAL A 1 131 ? 49.087 -29.098 11.766 1.00 28.12 95 VAL A C 1
ATOM 695 O O . VAL A 1 131 ? 48.407 -28.567 12.641 1.00 30.61 95 VAL A O 1
ATOM 699 N N . THR A 1 132 ? 49.419 -30.392 11.836 1.00 30.64 96 THR A N 1
ATOM 700 C CA . THR A 1 132 ? 48.992 -31.237 12.947 1.00 27.55 96 THR A CA 1
ATOM 701 C C . THR A 1 132 ? 50.180 -31.784 13.743 1.00 29.52 96 THR A C 1
ATOM 702 O O . THR A 1 132 ? 50.095 -32.863 14.333 1.00 28.26 96 THR A O 1
ATOM 706 N N . MET A 1 133 ? 51.275 -31.028 13.808 1.00 28.75 97 MET A N 1
ATOM 707 C CA . MET A 1 133 ? 52.411 -31.325 14.681 1.00 29.80 97 MET A CA 1
ATOM 708 C C . MET A 1 133 ? 52.532 -30.271 15.783 1.00 29.11 97 MET A C 1
ATOM 709 O O . MET A 1 133 ? 52.452 -29.069 15.510 1.00 25.59 97 MET A O 1
ATOM 714 N N . ASP A 1 134 ? 52.733 -30.714 17.020 1.00 27.54 98 ASP A N 1
ATOM 715 C CA . ASP A 1 134 ? 53.099 -29.793 18.093 1.00 29.75 98 ASP A CA 1
ATOM 716 C C . ASP A 1 134 ? 54.609 -29.590 18.133 1.00 31.32 98 ASP A C 1
ATOM 717 O O . ASP A 1 134 ? 55.372 -30.447 17.671 1.00 32.74 98 ASP A O 1
ATOM 722 N N . PRO A 1 135 ? 55.074 -28.459 18.665 1.00 26.27 99 PRO A N 1
ATOM 723 C CA . PRO A 1 135 ? 56.480 -28.357 19.093 1.00 33.18 99 PRO A CA 1
ATOM 724 C C . PRO A 1 135 ? 56.808 -29.429 20.123 1.00 34.26 99 PRO A C 1
ATOM 725 O O . PRO A 1 135 ? 55.916 -29.920 20.833 1.00 28.16 99 PRO A O 1
ATOM 729 N N . PRO A 1 136 ? 58.087 -29.819 20.254 1.00 37.99 100 PRO A N 1
ATOM 730 C CA . PRO A 1 136 ? 59.275 -29.361 19.511 1.00 34.14 100 PRO A CA 1
ATOM 731 C C . PRO A 1 136 ? 59.346 -29.827 18.062 1.00 32.03 100 PRO A C 1
ATOM 732 O O . PRO A 1 136 ? 59.962 -29.134 17.259 1.00 32.31 100 PRO A O 1
ATOM 736 N N . ARG A 1 137 ? 58.737 -30.971 17.735 1.00 33.47 101 ARG A N 1
ATOM 737 C CA . ARG A 1 137 ? 58.857 -31.499 16.377 1.00 34.69 101 ARG A CA 1
ATOM 738 C C . ARG A 1 137 ? 58.333 -30.504 15.348 1.00 35.40 101 ARG A C 1
ATOM 739 O O . ARG A 1 137 ? 58.905 -30.373 14.255 1.00 33.25 101 ARG A O 1
ATOM 747 N N . HIS A 1 138 ? 57.259 -29.773 15.683 1.00 33.93 102 HIS A N 1
ATOM 748 C CA . HIS A 1 138 ? 56.740 -28.791 14.736 1.00 31.35 102 HIS A CA 1
ATOM 749 C C . HIS A 1 138 ? 57.806 -27.762 14.388 1.00 26.57 102 HIS A C 1
ATOM 750 O O . HIS A 1 138 ? 57.941 -27.369 13.225 1.00 27.53 102 HIS A O 1
ATOM 757 N N . THR A 1 139 ? 58.580 -27.331 15.383 1.00 26.46 103 THR A N 1
ATOM 758 C CA . THR A 1 139 ? 59.595 -26.312 15.153 1.00 29.52 103 THR A CA 1
ATOM 759 C C . THR A 1 139 ? 60.686 -26.812 14.217 1.00 30.54 103 THR A C 1
ATOM 760 O O . THR A 1 139 ? 61.156 -26.069 13.348 1.00 31.98 103 THR A O 1
ATOM 764 N N . ARG A 1 140 ? 61.115 -28.064 14.391 1.00 29.38 104 ARG A N 1
ATOM 765 C CA . ARG A 1 140 ? 62.209 -28.578 13.572 1.00 30.90 104 ARG A CA 1
ATOM 766 C C . ARG A 1 140 ? 61.751 -28.802 12.145 1.00 29.99 104 ARG A C 1
ATOM 767 O O . ARG A 1 140 ? 62.451 -28.429 11.194 1.00 36.48 104 ARG A O 1
ATOM 775 N N . VAL A 1 141 ? 60.565 -29.388 11.975 1.00 27.89 105 VAL A N 1
ATOM 776 C CA . VAL A 1 141 ? 60.063 -29.636 10.632 1.00 30.41 105 VAL A CA 1
ATOM 777 C C . VAL A 1 141 ? 59.800 -28.328 9.903 1.00 28.59 105 VAL A C 1
ATOM 778 O O . VAL A 1 141 ? 60.101 -28.198 8.712 1.00 30.55 105 VAL A O 1
ATOM 782 N N . ARG A 1 142 ? 59.265 -27.327 10.604 1.00 29.49 106 ARG A N 1
ATOM 783 C CA . ARG A 1 142 ? 58.995 -26.060 9.941 1.00 29.34 106 ARG A CA 1
ATOM 784 C C . ARG A 1 142 ? 60.290 -25.426 9.452 1.00 28.57 106 ARG A C 1
ATOM 785 O O . ARG A 1 142 ? 60.316 -24.808 8.384 1.00 27.95 106 ARG A O 1
ATOM 793 N N . GLN A 1 143 ? 61.381 -25.604 10.196 1.00 29.09 107 GLN A N 1
ATOM 794 C CA . GLN A 1 143 ? 62.649 -25.016 9.781 1.00 33.18 107 GLN A CA 1
ATOM 795 C C . GLN A 1 143 ? 63.116 -25.558 8.434 1.00 32.06 107 GLN A C 1
ATOM 796 O O . GLN A 1 143 ? 63.830 -24.866 7.704 1.00 33.77 107 GLN A O 1
ATOM 802 N N . MET A 1 144 ? 62.706 -26.776 8.078 1.00 29.03 108 MET A N 1
ATOM 803 C CA . MET A 1 144 ? 63.094 -27.351 6.796 1.00 31.36 108 MET A CA 1
ATOM 804 C C . MET A 1 144 ? 62.472 -26.638 5.598 1.00 33.74 108 MET A C 1
ATOM 805 O O . MET A 1 144 ? 62.964 -26.808 4.481 1.00 38.78 108 MET A O 1
ATOM 810 N N . ALA A 1 145 ? 61.396 -25.868 5.780 1.00 31.14 109 ALA A N 1
ATOM 811 C CA . ALA A 1 145 ? 60.832 -25.118 4.668 1.00 28.54 109 ALA A CA 1
ATOM 812 C C . ALA A 1 145 ? 60.924 -23.623 4.842 1.00 28.74 109 ALA A C 1
ATOM 813 O O . ALA A 1 145 ? 60.906 -22.903 3.838 1.00 29.74 109 ALA A O 1
ATOM 815 N N . LEU A 1 146 ? 61.040 -23.142 6.074 1.00 29.40 110 LEU A N 1
ATOM 816 C CA . LEU A 1 146 ? 60.991 -21.707 6.337 1.00 29.92 110 LEU A CA 1
ATOM 817 C C . LEU A 1 146 ? 61.931 -20.870 5.469 1.00 31.53 110 LEU A C 1
ATOM 818 O O . LEU A 1 146 ? 61.487 -19.821 4.974 1.00 30.58 110 LEU A O 1
ATOM 823 N N . PRO A 1 147 ? 63.199 -21.247 5.236 1.00 31.28 111 PRO A N 1
ATOM 824 C CA . PRO A 1 147 ? 64.090 -20.349 4.475 1.00 29.08 111 PRO A CA 1
ATOM 825 C C . PRO A 1 147 ? 63.559 -19.947 3.107 1.00 29.86 111 PRO A C 1
ATOM 826 O O . PRO A 1 147 ? 63.886 -18.859 2.619 1.00 31.95 111 PRO A O 1
ATOM 830 N N . ASP A 1 148 ? 62.740 -20.770 2.469 1.00 31.25 112 ASP A N 1
ATOM 831 C CA . ASP A 1 148 ? 62.218 -20.412 1.157 1.00 31.44 112 ASP A CA 1
ATOM 832 C C . ASP A 1 148 ? 60.892 -19.661 1.227 1.00 32.91 112 ASP A C 1
ATOM 833 O O . ASP A 1 148 ? 60.270 -19.421 0.188 1.00 29.71 112 ASP A O 1
ATOM 838 N N . PHE A 1 149 ? 60.472 -19.254 2.424 1.00 31.43 113 PHE A N 1
ATOM 839 C CA . PHE A 1 149 ? 59.181 -18.619 2.637 1.00 31.29 113 PHE A CA 1
ATOM 840 C C . PHE A 1 149 ? 59.307 -17.249 3.289 1.00 31.43 113 PHE A C 1
ATOM 841 O O . PHE A 1 149 ? 58.285 -16.620 3.584 1.00 32.20 113 PHE A O 1
ATOM 849 N N . THR A 1 150 ? 60.528 -16.760 3.498 1.00 28.85 114 THR A N 1
ATOM 850 C CA . THR A 1 150 ? 60.746 -15.478 4.149 1.00 28.81 114 THR A CA 1
ATOM 851 C C . THR A 1 150 ? 60.301 -14.338 3.245 1.00 31.67 114 THR A C 1
ATOM 852 O O . THR A 1 150 ? 60.022 -14.521 2.057 1.00 35.15 114 THR A O 1
ATOM 856 N N . ILE A 1 151 ? 60.249 -13.135 3.821 1.00 33.43 115 ILE A N 1
ATOM 857 C CA . ILE A 1 151 ? 59.963 -11.946 3.018 1.00 37.76 115 ILE A CA 1
ATOM 858 C C . ILE A 1 151 ? 60.965 -11.820 1.875 1.00 35.26 115 ILE A C 1
ATOM 859 O O . ILE A 1 151 ? 60.589 -11.568 0.726 1.00 38.21 115 ILE A O 1
ATOM 864 N N . LYS A 1 152 ? 62.258 -11.993 2.177 1.00 38.33 116 LYS A N 1
ATOM 865 C CA . LYS A 1 152 ? 63.290 -11.881 1.144 1.00 40.65 116 LYS A CA 1
ATOM 866 C C . LYS A 1 152 ? 63.140 -12.970 0.098 1.00 34.05 116 LYS A C 1
ATOM 867 O O . LYS A 1 152 ? 63.334 -12.722 -1.093 1.00 35.33 116 LYS A O 1
ATOM 873 N N . ALA A 1 153 ? 62.833 -14.191 0.531 1.00 34.56 117 ALA A N 1
ATOM 874 C CA . ALA A 1 153 ? 62.652 -15.282 -0.414 1.00 31.31 117 ALA A CA 1
ATOM 875 C C . ALA A 1 153 ? 61.477 -15.002 -1.338 1.00 36.14 117 ALA A C 1
ATOM 876 O O . ALA A 1 153 ? 61.564 -15.193 -2.558 1.00 36.24 117 ALA A O 1
ATOM 878 N N . ALA A 1 154 ? 60.365 -14.536 -0.772 1.00 35.65 118 ALA A N 1
ATOM 879 C CA . ALA A 1 154 ? 59.203 -14.235 -1.598 1.00 33.77 118 ALA A CA 1
ATOM 880 C C . ALA A 1 154 ? 59.532 -13.160 -2.617 1.00 35.65 118 ALA A C 1
ATOM 881 O O . ALA A 1 154 ? 59.127 -13.257 -3.782 1.00 33.58 118 ALA A O 1
ATOM 883 N N . GLU A 1 155 ? 60.276 -12.129 -2.197 1.00 35.74 119 GLU A N 1
ATOM 884 C CA . GLU A 1 155 ? 60.565 -11.023 -3.099 1.00 36.94 119 GLU A CA 1
ATOM 885 C C . GLU A 1 155 ? 61.358 -11.484 -4.316 1.00 39.61 119 GLU A C 1
ATOM 886 O O . GLU A 1 155 ? 61.193 -10.925 -5.409 1.00 39.72 119 GLU A O 1
ATOM 892 N N . LYS A 1 156 ? 62.190 -12.522 -4.160 1.00 36.63 120 LYS A N 1
ATOM 893 C CA . LYS A 1 156 ? 62.885 -13.105 -5.305 1.00 38.31 120 LYS A CA 1
ATOM 894 C C . LYS A 1 156 ? 61.918 -13.572 -6.384 1.00 38.72 120 LYS A C 1
ATOM 895 O O . LYS A 1 156 ? 62.304 -13.660 -7.557 1.00 40.42 120 LYS A O 1
ATOM 901 N N . LEU A 1 157 ? 60.667 -13.850 -6.024 1.00 35.22 121 LEU A N 1
ATOM 902 C CA . LEU A 1 157 ? 59.691 -14.331 -6.994 1.00 36.07 121 LEU A CA 1
ATOM 903 C C . LEU A 1 157 ? 59.041 -13.222 -7.814 1.00 35.02 121 LEU A C 1
ATOM 904 O O . LEU A 1 157 ? 58.366 -13.534 -8.801 1.00 31.71 121 LEU A O 1
ATOM 909 N N . ARG A 1 158 ? 59.220 -11.951 -7.427 1.00 33.41 122 ARG A N 1
ATOM 910 C CA . ARG A 1 158 ? 58.480 -10.865 -8.068 1.00 27.84 122 ARG A CA 1
ATOM 911 C C . ARG A 1 158 ? 58.679 -10.809 -9.573 1.00 37.16 122 ARG A C 1
ATOM 912 O O . ARG A 1 158 ? 57.675 -10.680 -10.298 1.00 35.89 122 ARG A O 1
ATOM 920 N N . PRO A 1 159 ? 59.906 -10.891 -10.112 1.00 36.87 123 PRO A N 1
ATOM 921 C CA . PRO A 1 159 ? 60.053 -10.908 -11.580 1.00 41.10 123 PRO A CA 1
ATOM 922 C C . PRO A 1 159 ? 59.206 -11.962 -12.274 1.00 35.13 123 PRO A C 1
ATOM 923 O O . PRO A 1 159 ? 58.452 -11.633 -13.192 1.00 35.40 123 PRO A O 1
ATOM 927 N N . ARG A 1 160 ? 59.305 -13.222 -11.852 1.00 36.86 124 ARG A N 1
ATOM 928 C CA . ARG A 1 160 ? 58.531 -14.275 -12.500 1.00 36.79 124 ARG A CA 1
ATOM 929 C C . ARG A 1 160 ? 57.032 -14.069 -12.294 1.00 36.27 124 ARG A C 1
ATOM 930 O O . ARG A 1 160 ? 56.239 -14.302 -13.212 1.00 38.63 124 ARG A O 1
ATOM 938 N N . MET A 1 161 ? 56.621 -13.621 -11.102 1.00 38.39 125 MET A N 1
ATOM 939 C CA . MET A 1 161 ? 55.198 -13.388 -10.866 1.00 35.89 125 MET A CA 1
ATOM 940 C C . MET A 1 161 ? 54.649 -12.344 -11.831 1.00 33.83 125 MET A C 1
ATOM 941 O O . MET A 1 161 ? 53.560 -12.517 -12.396 1.00 30.95 125 MET A O 1
ATOM 946 N N . GLN A 1 162 ? 55.405 -11.263 -12.054 1.00 34.05 126 GLN A N 1
ATOM 947 C CA . GLN A 1 162 ? 54.926 -10.211 -12.939 1.00 28.95 126 GLN A CA 1
ATOM 948 C C . GLN A 1 162 ? 54.753 -10.724 -14.361 1.00 34.99 126 GLN A C 1
ATOM 949 O O . GLN A 1 162 ? 53.782 -10.365 -15.037 1.00 36.38 126 GLN A O 1
ATOM 955 N N . ASP A 1 163 ? 55.675 -11.573 -14.832 1.00 34.22 127 ASP A N 1
ATOM 956 C CA . ASP A 1 163 ? 55.510 -12.159 -16.159 1.00 37.48 127 ASP A CA 1
ATOM 957 C C . ASP A 1 163 ? 54.283 -13.058 -16.204 1.00 35.05 127 ASP A C 1
ATOM 958 O O . ASP A 1 163 ? 53.550 -13.071 -17.201 1.00 32.85 127 ASP A O 1
ATOM 963 N N . LEU A 1 164 ? 54.039 -13.817 -15.130 1.00 31.76 128 LEU A N 1
ATOM 964 C CA . LEU A 1 164 ? 52.818 -14.617 -15.061 1.00 32.56 128 LEU A CA 1
ATOM 965 C C . LEU A 1 164 ? 51.570 -13.736 -15.116 1.00 33.07 128 LEU A C 1
ATOM 966 O O . LEU A 1 164 ? 50.650 -13.987 -15.905 1.00 32.94 128 LEU A O 1
ATOM 971 N N . ILE A 1 165 ? 51.520 -12.695 -14.283 1.00 35.71 129 ILE A N 1
ATOM 972 C CA . ILE A 1 165 ? 50.357 -11.811 -14.276 1.00 33.04 129 ILE A CA 1
ATOM 973 C C . ILE A 1 165 ? 50.172 -11.164 -15.647 1.00 36.93 129 ILE A C 1
ATOM 974 O O . ILE A 1 165 ? 49.068 -11.168 -16.209 1.00 35.31 129 ILE A O 1
ATOM 979 N N . ASP A 1 166 ? 51.256 -10.612 -16.212 1.00 33.47 130 ASP A N 1
ATOM 980 C CA . ASP A 1 166 ? 51.162 -9.991 -17.531 1.00 38.16 130 ASP A CA 1
ATOM 981 C C . ASP A 1 166 ? 50.612 -10.969 -18.560 1.00 36.85 130 ASP A C 1
ATOM 982 O O . ASP A 1 166 ? 49.795 -10.588 -19.403 1.00 39.89 130 ASP A O 1
ATOM 987 N N . TYR A 1 167 ? 51.001 -12.246 -18.483 1.00 34.69 131 TYR A N 1
ATOM 988 C CA . TYR A 1 167 ? 50.437 -13.223 -19.413 1.00 37.74 131 TYR A CA 1
ATOM 989 C C . TYR A 1 167 ? 48.922 -13.315 -19.261 1.00 39.46 131 TYR A C 1
ATOM 990 O O . TYR A 1 167 ? 48.182 -13.191 -20.242 1.00 41.86 131 TYR A O 1
ATOM 999 N N . TYR A 1 168 ? 48.439 -13.548 -18.036 1.00 36.39 132 TYR A N 1
ATOM 1000 C CA . TYR A 1 168 ? 47.006 -13.729 -17.835 1.00 34.47 132 TYR A CA 1
ATOM 1001 C C . TYR A 1 168 ? 46.244 -12.464 -18.160 1.00 32.15 132 TYR A C 1
ATOM 1002 O O . TYR A 1 168 ? 45.136 -12.519 -18.712 1.00 34.53 132 TYR A O 1
ATOM 1011 N N . LEU A 1 169 ? 46.823 -11.310 -17.837 1.00 30.68 133 LEU A N 1
ATOM 1012 C CA . LEU A 1 169 ? 46.109 -10.067 -18.094 1.00 34.91 133 LEU A CA 1
ATOM 1013 C C . LEU A 1 169 ? 46.099 -9.724 -19.586 1.00 41.30 133 LEU A C 1
ATOM 1014 O O . LEU A 1 169 ? 45.100 -9.186 -20.084 1.00 42.08 133 LEU A O 1
ATOM 1019 N N . ASP A 1 170 ? 47.180 -10.043 -20.317 1.00 40.73 134 ASP A N 1
ATOM 1020 C CA . ASP A 1 170 ? 47.144 -9.949 -21.777 1.00 41.42 134 ASP A CA 1
ATOM 1021 C C . ASP A 1 170 ? 46.016 -10.801 -22.343 1.00 39.70 134 ASP A C 1
ATOM 1022 O O . ASP A 1 170 ? 45.181 -10.321 -23.116 1.00 46.34 134 ASP A O 1
ATOM 1027 N N . LYS A 1 171 ? 45.978 -12.075 -21.952 1.00 36.39 135 LYS A N 1
ATOM 1028 C CA . LYS A 1 171 ? 44.967 -13.007 -22.438 1.00 41.91 135 LYS A CA 1
ATOM 1029 C C . LYS A 1 171 ? 43.557 -12.540 -22.099 1.00 50.78 135 LYS A C 1
ATOM 1030 O O . LYS A 1 171 ? 42.624 -12.765 -22.880 1.00 54.22 135 LYS A O 1
ATOM 1036 N N . MET A 1 172 ? 43.380 -11.887 -20.948 1.00 46.55 136 MET A N 1
ATOM 1037 C CA . MET A 1 172 ? 42.052 -11.429 -20.554 1.00 45.89 136 MET A CA 1
ATOM 1038 C C . MET A 1 172 ? 41.615 -10.228 -21.388 1.00 46.21 136 MET A C 1
ATOM 1039 O O . MET A 1 172 ? 40.499 -10.200 -21.925 1.00 44.32 136 MET A O 1
ATOM 1044 N N . GLU A 1 173 ? 42.487 -9.220 -21.491 1.00 46.46 137 GLU A N 1
ATOM 1045 C CA . GLU A 1 173 ? 42.187 -8.036 -22.286 1.00 46.70 137 GLU A CA 1
ATOM 1046 C C . GLU A 1 173 ? 41.935 -8.399 -23.746 1.00 52.29 137 GLU A C 1
ATOM 1047 O O . GLU A 1 173 ? 41.056 -7.823 -24.401 1.00 54.43 137 GLU A O 1
ATOM 1053 N N . ALA A 1 174 ? 42.686 -9.366 -24.270 1.00 52.51 138 ALA A N 1
ATOM 1054 C CA . ALA A 1 174 ? 42.497 -9.760 -25.658 1.00 53.94 138 ALA A CA 1
ATOM 1055 C C . ALA A 1 174 ? 41.177 -10.483 -25.860 1.00 53.21 138 ALA A C 1
ATOM 1056 O O . ALA A 1 174 ? 40.557 -10.344 -26.917 1.00 62.63 138 ALA A O 1
ATOM 1058 N N . GLU A 1 175 ? 40.727 -11.246 -24.865 1.00 54.41 139 GLU A N 1
ATOM 1059 C CA . GLU A 1 175 ? 39.597 -12.141 -25.068 1.00 54.62 139 GLU A CA 1
ATOM 1060 C C . GLU A 1 175 ? 38.249 -11.441 -24.971 1.00 56.58 139 GLU A C 1
ATOM 1061 O O . GLU A 1 175 ? 37.235 -12.052 -25.322 1.00 60.76 139 GLU A O 1
ATOM 1067 N N . GLY A 1 176 ? 38.201 -10.188 -24.522 1.00 54.15 140 GLY A N 1
ATOM 1068 C CA . GLY A 1 176 ? 36.941 -9.470 -24.554 1.00 61.65 140 GLY A CA 1
ATOM 1069 C C . GLY A 1 176 ? 36.503 -8.884 -23.230 1.00 58.36 140 GLY A C 1
ATOM 1070 O O . GLY A 1 176 ? 36.541 -9.569 -22.210 1.00 56.68 140 GLY A O 1
ATOM 1071 N N . ALA A 1 177 ? 36.026 -7.642 -23.257 1.00 72.14 141 ALA A N 1
ATOM 1072 C CA . ALA A 1 177 ? 35.908 -6.835 -22.044 1.00 72.75 141 ALA A CA 1
ATOM 1073 C C . ALA A 1 177 ? 35.095 -7.451 -20.903 1.00 65.99 141 ALA A C 1
ATOM 1074 O O . ALA A 1 177 ? 35.514 -7.283 -19.745 1.00 76.52 141 ALA A O 1
ATOM 1076 N N . PRO A 1 178 ? 33.942 -8.141 -21.108 1.00 53.91 142 PRO A N 1
ATOM 1077 C CA . PRO A 1 178 ? 33.277 -8.771 -19.949 1.00 48.63 142 PRO A CA 1
ATOM 1078 C C . PRO A 1 178 ? 33.951 -10.086 -19.582 1.00 48.02 142 PRO A C 1
ATOM 1079 O O . PRO A 1 178 ? 33.805 -11.090 -20.285 1.00 48.87 142 PRO A O 1
ATOM 1083 N N . ALA A 1 179 ? 34.688 -10.091 -18.469 1.00 40.32 143 ALA A N 1
ATOM 1084 C CA . ALA A 1 179 ? 35.505 -11.247 -18.115 1.00 36.30 143 ALA A CA 1
ATOM 1085 C C . ALA A 1 179 ? 35.243 -11.717 -16.690 1.00 32.64 143 ALA A C 1
ATOM 1086 O O . ALA A 1 179 ? 34.953 -10.922 -15.792 1.00 26.43 143 ALA A O 1
ATOM 1088 N N . ASP A 1 180 ? 35.395 -13.020 -16.486 1.00 28.13 144 ASP A N 1
ATOM 1089 C CA . ASP A 1 180 ? 35.307 -13.615 -15.157 1.00 29.72 144 ASP A CA 1
ATOM 1090 C C . ASP A 1 180 ? 36.711 -13.685 -14.562 1.00 29.50 144 ASP A C 1
ATOM 1091 O O . ASP A 1 180 ? 37.510 -14.555 -14.933 1.00 29.16 144 ASP A O 1
ATOM 1096 N N . LEU A 1 181 ? 36.994 -12.786 -13.614 1.00 27.61 145 LEU A N 1
ATOM 1097 C CA . LEU A 1 181 ? 38.316 -12.716 -12.996 1.00 27.85 145 LEU A CA 1
ATOM 1098 C C . LEU A 1 181 ? 38.695 -14.010 -12.277 1.00 24.89 145 LEU A C 1
ATOM 1099 O O . LEU A 1 181 ? 39.883 -14.317 -12.140 1.00 25.33 145 LEU A O 1
ATOM 1104 N N . VAL A 1 182 ? 37.719 -14.787 -11.812 1.00 26.34 146 VAL A N 1
ATOM 1105 C CA . VAL A 1 182 ? 38.054 -16.057 -11.166 1.00 29.35 146 VAL A CA 1
ATOM 1106 C C . VAL A 1 182 ? 38.724 -17.011 -12.159 1.00 28.37 146 VAL A C 1
ATOM 1107 O O . VAL A 1 182 ? 39.738 -17.653 -11.848 1.00 26.09 146 VAL A O 1
ATOM 1111 N N . GLN A 1 183 ? 38.133 -17.160 -13.350 1.00 29.44 147 GLN A N 1
ATOM 1112 C CA . GLN A 1 183 ? 38.740 -18.005 -14.378 1.00 30.16 147 GLN A CA 1
ATOM 1113 C C . GLN A 1 183 ? 39.972 -17.338 -14.973 1.00 28.63 147 GLN A C 1
ATOM 1114 O O . GLN A 1 183 ? 41.002 -17.992 -15.175 1.00 31.84 147 GLN A O 1
ATOM 1120 N N . ALA A 1 184 ? 39.907 -16.028 -15.214 1.00 27.50 148 ALA A N 1
ATOM 1121 C CA . ALA A 1 184 ? 40.969 -15.370 -15.968 1.00 28.81 148 ALA A CA 1
ATOM 1122 C C . ALA A 1 184 ? 42.269 -15.260 -15.173 1.00 31.11 148 ALA A C 1
ATOM 1123 O O . ALA A 1 184 ? 43.357 -15.351 -15.753 1.00 27.44 148 ALA A O 1
ATOM 1125 N N . LEU A 1 185 ? 42.194 -14.962 -13.874 1.00 27.16 149 LEU A N 1
ATOM 1126 C CA . LEU A 1 185 ? 43.438 -14.741 -13.145 1.00 25.60 149 LEU A CA 1
ATOM 1127 C C . LEU A 1 185 ? 43.498 -15.419 -11.776 1.00 28.59 149 LEU A C 1
ATOM 1128 O O . LEU A 1 185 ? 44.534 -15.989 -11.409 1.00 27.01 149 LEU A O 1
ATOM 1133 N N . ALA A 1 186 ? 42.390 -15.397 -11.018 1.00 25.28 150 ALA A N 1
ATOM 1134 C CA . ALA A 1 186 ? 42.489 -15.733 -9.595 1.00 25.45 150 ALA A CA 1
ATOM 1135 C C . ALA A 1 186 ? 42.764 -17.213 -9.389 1.00 29.71 150 ALA A C 1
ATOM 1136 O O . ALA A 1 186 ? 43.485 -17.592 -8.457 1.00 23.80 150 ALA A O 1
ATOM 1138 N N . LEU A 1 187 ? 42.164 -18.073 -10.223 1.00 27.68 151 LEU A N 1
ATOM 1139 C CA . LEU A 1 187 ? 42.494 -19.497 -10.135 1.00 27.23 151 LEU A CA 1
ATOM 1140 C C . LEU A 1 187 ? 43.862 -19.801 -10.742 1.00 28.69 151 LEU A C 1
ATOM 1141 O O . LEU A 1 187 ? 44.738 -20.329 -10.027 1.00 29.79 151 LEU A O 1
ATOM 1146 N N . PRO A 1 188 ? 44.129 -19.501 -12.022 1.00 29.28 152 PRO A N 1
ATOM 1147 C CA . PRO A 1 188 ? 45.373 -20.010 -12.629 1.00 29.64 152 PRO A CA 1
ATOM 1148 C C . PRO A 1 188 ? 46.645 -19.357 -12.118 1.00 30.68 152 PRO A C 1
ATOM 1149 O O . PRO A 1 188 ? 47.669 -20.041 -12.012 1.00 32.80 152 PRO A O 1
ATOM 1153 N N . PHE A 1 189 ? 46.644 -18.059 -11.832 1.00 27.19 153 PHE A N 1
ATOM 1154 C CA . PHE A 1 189 ? 47.906 -17.421 -11.463 1.00 29.07 153 PHE A CA 1
ATOM 1155 C C . PHE A 1 189 ? 48.519 -18.023 -10.202 1.00 28.73 153 PHE A C 1
ATOM 1156 O O . PHE A 1 189 ? 49.722 -18.335 -10.218 1.00 25.48 153 PHE A O 1
ATOM 1164 N N . PRO A 1 190 ? 47.795 -18.206 -9.095 1.00 27.69 154 PRO A N 1
ATOM 1165 C CA . PRO A 1 190 ? 48.440 -18.824 -7.930 1.00 26.26 154 PRO A CA 1
ATOM 1166 C C . PRO A 1 190 ? 48.840 -20.271 -8.172 1.00 27.04 154 PRO A C 1
ATOM 1167 O O . PRO A 1 190 ? 49.831 -20.730 -7.587 1.00 28.20 154 PRO A O 1
ATOM 1171 N N . ALA A 1 191 ? 48.096 -21.005 -9.004 1.00 23.64 155 ALA A N 1
ATOM 1172 C CA . ALA A 1 191 ? 48.520 -22.350 -9.385 1.00 30.34 155 ALA A CA 1
ATOM 1173 C C . ALA A 1 191 ? 49.900 -22.327 -10.042 1.00 31.96 155 ALA A C 1
ATOM 1174 O O . ALA A 1 191 ? 50.745 -23.185 -9.752 1.00 30.12 155 ALA A O 1
ATOM 1176 N N . GLN A 1 192 ? 50.148 -21.350 -10.926 1.00 29.01 156 GLN A N 1
ATOM 1177 C CA . GLN A 1 192 ? 51.465 -21.242 -11.554 1.00 31.55 156 GLN A CA 1
ATOM 1178 C C . GLN A 1 192 ? 52.546 -20.971 -10.518 1.00 32.41 156 GLN A C 1
ATOM 1179 O O . GLN A 1 192 ? 53.629 -21.572 -10.566 1.00 30.67 156 GLN A O 1
ATOM 1185 N N . VAL A 1 193 ? 52.274 -20.061 -9.577 1.00 25.37 157 VAL A N 1
ATOM 1186 C CA . VAL A 1 193 ? 53.260 -19.729 -8.552 1.00 25.33 157 VAL A CA 1
ATOM 1187 C C . VAL A 1 193 ? 53.638 -20.969 -7.765 1.00 25.83 157 VAL A C 1
ATOM 1188 O O . VAL A 1 193 ? 54.821 -21.226 -7.515 1.00 28.32 157 VAL A O 1
ATOM 1192 N N . ILE A 1 194 ? 52.642 -21.768 -7.382 1.00 23.69 158 ILE A N 1
ATOM 1193 C CA . ILE A 1 194 ? 52.906 -23.037 -6.716 1.00 27.44 158 ILE A CA 1
ATOM 1194 C C . ILE A 1 194 ? 53.773 -23.936 -7.598 1.00 28.82 158 ILE A C 1
ATOM 1195 O O . ILE A 1 194 ? 54.693 -24.607 -7.115 1.00 27.24 158 ILE A O 1
ATOM 1200 N N . CYS A 1 195 ? 53.513 -23.944 -8.908 1.00 29.76 159 CYS A N 1
ATOM 1201 C CA . CYS A 1 195 ? 54.362 -24.717 -9.811 1.00 31.93 159 CYS A CA 1
ATOM 1202 C C . CYS A 1 195 ? 55.809 -24.230 -9.761 1.00 31.66 159 CYS A C 1
ATOM 1203 O O . CYS A 1 195 ? 56.740 -25.039 -9.698 1.00 30.08 159 CYS A O 1
ATOM 1206 N N . GLU A 1 196 ? 56.013 -22.911 -9.750 1.00 30.17 160 GLU A N 1
ATOM 1207 C CA . GLU A 1 196 ? 57.357 -22.374 -9.587 1.00 30.50 160 GLU A CA 1
ATOM 1208 C C . GLU A 1 196 ? 57.959 -22.767 -8.247 1.00 31.74 160 GLU A C 1
ATOM 1209 O O . GLU A 1 196 ? 59.174 -22.982 -8.152 1.00 33.19 160 GLU A O 1
ATOM 1215 N N . LEU A 1 197 ? 57.134 -22.843 -7.195 1.00 28.60 161 LEU A N 1
ATOM 1216 C CA . LEU A 1 197 ? 57.655 -23.224 -5.885 1.00 28.74 161 LEU A CA 1
ATOM 1217 C C . LEU A 1 197 ? 58.052 -24.689 -5.860 1.00 30.40 161 LEU A C 1
ATOM 1218 O O . LEU A 1 197 ? 59.028 -25.063 -5.207 1.00 34.06 161 LEU A O 1
ATOM 1223 N N . ALA A 1 198 ? 57.275 -25.538 -6.513 1.00 27.22 162 ALA A N 1
ATOM 1224 C CA . ALA A 1 198 ? 57.541 -26.967 -6.539 1.00 32.94 162 ALA A CA 1
ATOM 1225 C C . ALA A 1 198 ? 58.531 -27.377 -7.623 1.00 34.16 162 ALA A C 1
ATOM 1226 O O . ALA A 1 198 ? 58.919 -28.541 -7.653 1.00 33.79 162 ALA A O 1
ATOM 1228 N N . GLY A 1 199 ? 58.935 -26.472 -8.506 1.00 30.81 163 GLY A N 1
ATOM 1229 C CA . GLY A 1 199 ? 59.759 -26.851 -9.643 1.00 38.19 163 GLY A CA 1
ATOM 1230 C C . GLY A 1 199 ? 59.051 -27.763 -10.624 1.00 39.79 163 GLY A C 1
ATOM 1231 O O . GLY A 1 199 ? 59.674 -28.671 -11.189 1.00 39.10 163 GLY A O 1
ATOM 1232 N N . ILE A 1 200 ? 57.758 -27.554 -10.829 1.00 38.76 164 ILE A N 1
ATOM 1233 C CA . ILE A 1 200 ? 56.969 -28.398 -11.716 1.00 35.96 164 ILE A CA 1
ATOM 1234 C C . ILE A 1 200 ? 57.258 -27.930 -13.137 1.00 35.62 164 ILE A C 1
ATOM 1235 O O . ILE A 1 200 ? 57.075 -26.741 -13.440 1.00 40.08 164 ILE A O 1
ATOM 1240 N N . PRO A 1 201 ? 57.759 -28.801 -14.020 1.00 42.80 165 PRO A N 1
ATOM 1241 C CA . PRO A 1 201 ? 58.016 -28.390 -15.409 1.00 41.23 165 PRO A CA 1
ATOM 1242 C C . PRO A 1 201 ? 56.745 -27.972 -16.139 1.00 42.19 165 PRO A C 1
ATOM 1243 O O . PRO A 1 201 ? 55.633 -28.392 -15.811 1.00 41.66 165 PRO A O 1
ATOM 1247 N N . GLU A 1 202 ? 56.938 -27.146 -17.173 1.00 44.79 166 GLU A N 1
ATOM 1248 C CA . GLU A 1 202 ? 55.822 -26.492 -17.851 1.00 42.90 166 GLU A CA 1
ATOM 1249 C C . GLU A 1 202 ? 54.876 -27.482 -18.504 1.00 42.33 166 GLU A C 1
ATOM 1250 O O . GLU A 1 202 ? 53.684 -27.186 -18.658 1.00 40.03 166 GLU A O 1
ATOM 1256 N N . ASN A 1 203 ? 55.386 -28.643 -18.923 1.00 40.03 167 ASN A N 1
ATOM 1257 C CA . ASN A 1 203 ? 54.557 -29.583 -19.673 1.00 46.80 167 ASN A CA 1
ATOM 1258 C C . ASN A 1 203 ? 53.553 -30.290 -18.774 1.00 49.91 167 ASN A C 1
ATOM 1259 O O . ASN A 1 203 ? 52.582 -30.862 -19.285 1.00 53.78 167 ASN A O 1
ATOM 1264 N N . ASP A 1 204 ? 53.763 -30.247 -17.454 1.00 45.94 168 ASP A N 1
ATOM 1265 C CA . ASP A 1 204 ? 52.848 -30.808 -16.467 1.00 45.26 168 ASP A CA 1
ATOM 1266 C C . ASP A 1 204 ? 51.916 -29.767 -15.837 1.00 45.46 168 ASP A C 1
ATOM 1267 O O . ASP A 1 204 ? 51.028 -30.143 -15.068 1.00 46.29 168 ASP A O 1
ATOM 1272 N N . ARG A 1 205 ? 52.084 -28.477 -16.143 1.00 44.94 169 ARG A N 1
ATOM 1273 C CA . ARG A 1 205 ? 51.392 -27.452 -15.362 1.00 43.83 169 ARG A CA 1
ATOM 1274 C C . ARG A 1 205 ? 49.917 -27.317 -15.719 1.00 47.05 169 ARG A C 1
ATOM 1275 O O . ARG A 1 205 ? 49.131 -26.880 -14.873 1.00 45.99 169 ARG A O 1
ATOM 1283 N N . GLU A 1 206 ? 49.525 -27.652 -16.955 1.00 52.11 170 GLU A N 1
ATOM 1284 C CA . GLU A 1 206 ? 48.118 -27.562 -17.338 1.00 48.60 170 GLU A CA 1
ATOM 1285 C C . GLU A 1 206 ? 47.275 -28.568 -16.568 1.00 49.25 170 GLU A C 1
ATOM 1286 O O . GLU A 1 206 ? 46.160 -28.257 -16.134 1.00 50.64 170 GLU A O 1
ATOM 1292 N N . ILE A 1 207 ? 47.795 -29.779 -16.377 1.00 47.77 171 ILE A N 1
ATOM 1293 C CA . ILE A 1 207 ? 47.048 -30.796 -15.650 1.00 45.79 171 ILE A CA 1
ATOM 1294 C C . ILE A 1 207 ? 47.029 -30.475 -14.161 1.00 46.92 171 ILE A C 1
ATOM 1295 O O . ILE A 1 207 ? 45.984 -30.562 -13.503 1.00 39.29 171 ILE A O 1
ATOM 1300 N N . PHE A 1 208 ? 48.186 -30.095 -13.607 1.00 46.73 172 PHE A N 1
ATOM 1301 C CA . PHE A 1 208 ? 48.227 -29.704 -12.201 1.00 44.07 172 PHE A CA 1
ATOM 1302 C C . PHE A 1 208 ? 47.280 -28.540 -11.928 1.00 41.27 172 PHE A C 1
ATOM 1303 O O . PHE A 1 208 ? 46.615 -28.506 -10.886 1.00 39.21 172 PHE A O 1
ATOM 1311 N N . THR A 1 209 ? 47.210 -27.580 -12.856 1.00 39.07 173 THR A N 1
ATOM 1312 C CA . THR A 1 209 ? 46.353 -26.417 -12.667 1.00 39.06 173 THR A CA 1
ATOM 1313 C C . THR A 1 209 ? 44.883 -26.811 -12.642 1.00 42.63 173 THR A C 1
ATOM 1314 O O . THR A 1 209 ? 44.130 -26.376 -11.763 1.00 38.45 173 THR A O 1
ATOM 1318 N N . ARG A 1 210 ? 44.450 -27.634 -13.603 1.00 45.24 174 ARG A N 1
ATOM 1319 C CA . ARG A 1 210 ? 43.039 -28.017 -13.626 1.00 43.58 174 ARG A CA 1
ATOM 1320 C C . ARG A 1 210 ? 42.685 -28.888 -12.426 1.00 43.31 174 ARG A C 1
ATOM 1321 O O . ARG A 1 210 ? 41.559 -28.813 -11.919 1.00 44.90 174 ARG A O 1
ATOM 1329 N N . ASN A 1 211 ? 43.626 -29.698 -11.938 1.00 40.03 175 ASN A N 1
ATOM 1330 C CA . ASN A 1 211 ? 43.338 -30.510 -10.760 1.00 43.56 175 ASN A CA 1
ATOM 1331 C C . ASN A 1 211 ? 43.189 -29.639 -9.513 1.00 42.69 175 ASN A C 1
ATOM 1332 O O . ASN A 1 211 ? 42.301 -29.874 -8.687 1.00 38.35 175 ASN A O 1
ATOM 1337 N N . ALA A 1 212 ? 44.064 -28.639 -9.352 1.00 41.64 176 ALA A N 1
ATOM 1338 C CA . ALA A 1 212 ? 43.933 -27.711 -8.230 1.00 39.47 176 ALA A CA 1
ATOM 1339 C C . ALA A 1 212 ? 42.608 -26.957 -8.288 1.00 35.12 176 ALA A C 1
ATOM 1340 O O . ALA A 1 212 ? 41.963 -26.732 -7.257 1.00 34.69 176 ALA A O 1
ATOM 1342 N N . ALA A 1 213 ? 42.201 -26.545 -9.486 1.00 34.58 177 ALA A N 1
ATOM 1343 C CA . ALA A 1 213 ? 40.908 -25.891 -9.645 1.00 36.48 177 ALA A CA 1
ATOM 1344 C C . ALA A 1 213 ? 39.777 -26.809 -9.206 1.00 39.68 177 ALA A C 1
ATOM 1345 O O . ALA A 1 213 ? 38.812 -26.358 -8.578 1.00 37.21 177 ALA A O 1
ATOM 1347 N N . ILE A 1 214 ? 39.886 -28.106 -9.515 1.00 38.95 178 ILE A N 1
ATOM 1348 C CA . ILE A 1 214 ? 38.830 -29.044 -9.157 1.00 38.60 178 ILE A CA 1
ATOM 1349 C C . ILE A 1 214 ? 38.677 -29.099 -7.647 1.00 38.79 178 ILE A C 1
ATOM 1350 O O . ILE A 1 214 ? 37.556 -29.115 -7.118 1.00 38.68 178 ILE A O 1
ATOM 1355 N N . MET A 1 215 ? 39.795 -29.094 -6.920 1.00 34.06 179 MET A N 1
ATOM 1356 C CA . MET A 1 215 ? 39.657 -29.333 -5.497 1.00 35.12 179 MET A CA 1
ATOM 1357 C C . MET A 1 215 ? 39.142 -28.136 -4.735 1.00 30.49 179 MET A C 1
ATOM 1358 O O . MET A 1 215 ? 38.521 -28.327 -3.694 1.00 28.09 179 MET A O 1
ATOM 1363 N N . VAL A 1 216 ? 39.300 -26.926 -5.273 1.00 30.22 180 VAL A N 1
ATOM 1364 C CA . VAL A 1 216 ? 38.793 -25.753 -4.572 1.00 34.78 180 VAL A CA 1
ATOM 1365 C C . VAL A 1 216 ? 37.431 -25.293 -5.062 1.00 35.12 180 VAL A C 1
ATOM 1366 O O . VAL A 1 216 ? 36.840 -24.399 -4.435 1.00 36.00 180 VAL A O 1
ATOM 1370 N N . GLY A 1 217 ? 36.916 -25.858 -6.156 1.00 30.41 181 GLY A N 1
ATOM 1371 C CA . GLY A 1 217 ? 35.626 -25.446 -6.660 1.00 33.71 181 GLY A CA 1
ATOM 1372 C C . GLY A 1 217 ? 34.486 -25.898 -5.769 1.00 34.45 181 GLY A C 1
ATOM 1373 O O . GLY A 1 217 ? 34.620 -26.813 -4.956 1.00 30.83 181 GLY A O 1
ATOM 1374 N N . THR A 1 218 ? 33.341 -25.223 -5.903 1.00 31.74 182 THR A N 1
ATOM 1375 C CA . THR A 1 218 ? 32.178 -25.660 -5.139 1.00 33.72 182 THR A CA 1
ATOM 1376 C C . THR A 1 218 ? 31.685 -27.009 -5.646 1.00 37.75 182 THR A C 1
ATOM 1377 O O . THR A 1 218 ? 32.080 -27.489 -6.716 1.00 36.79 182 THR A O 1
ATOM 1381 N N . ARG A 1 219 ? 30.772 -27.600 -4.869 1.00 42.44 183 ARG A N 1
ATOM 1382 C CA . ARG A 1 219 ? 30.131 -28.857 -5.250 1.00 43.96 183 ARG A CA 1
ATOM 1383 C C . ARG A 1 219 ? 29.402 -28.769 -6.585 1.00 46.10 183 ARG A C 1
ATOM 1384 O O . ARG A 1 219 ? 29.098 -29.809 -7.176 1.00 50.74 183 ARG A O 1
ATOM 1392 N N . HIS A 1 220 ? 29.102 -27.562 -7.076 1.00 42.85 184 HIS A N 1
ATOM 1393 C CA . HIS A 1 220 ? 28.375 -27.424 -8.333 1.00 40.69 184 HIS A CA 1
ATOM 1394 C C . HIS A 1 220 ? 29.301 -27.284 -9.526 1.00 45.70 184 HIS A C 1
ATOM 1395 O O . HIS A 1 220 ? 28.909 -27.633 -10.646 1.00 44.65 184 HIS A O 1
ATOM 1402 N N . SER A 1 221 ? 30.517 -26.770 -9.323 1.00 42.58 185 SER A N 1
ATOM 1403 C CA . SER A 1 221 ? 31.504 -26.822 -10.398 1.00 42.45 185 SER A CA 1
ATOM 1404 C C . SER A 1 221 ? 31.940 -28.265 -10.676 1.00 44.80 185 SER A C 1
ATOM 1405 O O . SER A 1 221 ? 32.056 -28.667 -11.837 1.00 47.22 185 SER A O 1
ATOM 1408 N N . TYR A 1 222 ? 32.175 -29.059 -9.627 1.00 44.00 186 TYR A N 1
ATOM 1409 C CA . TYR A 1 222 ? 32.743 -30.394 -9.752 1.00 47.02 186 TYR A CA 1
ATOM 1410 C C . TYR A 1 222 ? 32.103 -31.321 -8.729 1.00 50.76 186 TYR A C 1
ATOM 1411 O O . TYR A 1 222 ? 31.596 -30.880 -7.697 1.00 52.72 186 TYR A O 1
ATOM 1420 N N . THR A 1 223 ? 32.169 -32.621 -9.009 1.00 61.72 187 THR A N 1
ATOM 1421 C CA . THR A 1 223 ? 31.538 -33.640 -8.177 1.00 63.79 187 THR A CA 1
ATOM 1422 C C . THR A 1 223 ? 32.499 -34.157 -7.115 1.00 63.97 187 THR A C 1
ATOM 1423 O O . THR A 1 223 ? 33.718 -34.109 -7.282 1.00 62.57 187 THR A O 1
ATOM 1427 N N . MET A 1 224 ? 31.938 -34.658 -6.009 1.00 66.73 188 MET A N 1
ATOM 1428 C CA . MET A 1 224 ? 32.786 -35.260 -4.986 1.00 69.58 188 MET A CA 1
ATOM 1429 C C . MET A 1 224 ? 33.509 -36.481 -5.536 1.00 71.47 188 MET A C 1
ATOM 1430 O O . MET A 1 224 ? 34.648 -36.763 -5.144 1.00 70.51 188 MET A O 1
ATOM 1435 N N . GLU A 1 225 ? 32.878 -37.203 -6.461 1.00 72.96 189 GLU A N 1
ATOM 1436 C CA . GLU A 1 225 ? 33.610 -38.231 -7.187 1.00 77.80 189 GLU A CA 1
ATOM 1437 C C . GLU A 1 225 ? 34.646 -37.599 -8.112 1.00 74.31 189 GLU A C 1
ATOM 1438 O O . GLU A 1 225 ? 35.793 -38.059 -8.177 1.00 79.66 189 GLU A O 1
ATOM 1444 N N . GLN A 1 226 ? 34.271 -36.519 -8.800 1.00 70.00 190 GLN A N 1
ATOM 1445 C CA . GLN A 1 226 ? 35.199 -35.816 -9.674 1.00 67.22 190 GLN A CA 1
ATOM 1446 C C . GLN A 1 226 ? 36.351 -35.186 -8.900 1.00 63.98 190 GLN A C 1
ATOM 1447 O O . GLN A 1 226 ? 37.435 -34.994 -9.465 1.00 57.66 190 GLN A O 1
ATOM 1453 N N . LYS A 1 227 ? 36.143 -34.888 -7.617 1.00 63.71 191 LYS A N 1
ATOM 1454 C CA . LYS A 1 227 ? 37.161 -34.238 -6.803 1.00 62.83 191 LYS A CA 1
ATOM 1455 C C . LYS A 1 227 ? 38.159 -35.250 -6.258 1.00 62.60 191 LYS A C 1
ATOM 1456 O O . LYS A 1 227 ? 39.376 -35.044 -6.353 1.00 59.28 191 LYS A O 1
ATOM 1462 N N . LEU A 1 228 ? 37.665 -36.344 -5.667 1.00 62.74 192 LEU A N 1
ATOM 1463 C CA . LEU A 1 228 ? 38.574 -37.372 -5.167 1.00 66.22 192 LEU A CA 1
ATOM 1464 C C . LEU A 1 228 ? 39.415 -37.958 -6.292 1.00 61.98 192 LEU A C 1
ATOM 1465 O O . LEU A 1 228 ? 40.543 -38.410 -6.056 1.00 61.16 192 LEU A O 1
ATOM 1470 N N . ALA A 1 229 ? 38.881 -37.956 -7.514 1.00 57.00 193 ALA A N 1
ATOM 1471 C CA . ALA A 1 229 ? 39.674 -38.311 -8.682 1.00 57.07 193 ALA A CA 1
ATOM 1472 C C . ALA A 1 229 ? 40.897 -37.410 -8.804 1.00 57.35 193 ALA A C 1
ATOM 1473 O O . ALA A 1 229 ? 42.029 -37.892 -8.931 1.00 56.45 193 ALA A O 1
ATOM 1475 N N . ALA A 1 230 ? 40.686 -36.089 -8.768 1.00 53.55 194 ALA A N 1
ATOM 1476 C CA . ALA A 1 230 ? 41.806 -35.160 -8.864 1.00 49.85 194 ALA A CA 1
ATOM 1477 C C . ALA A 1 230 ? 42.714 -35.240 -7.641 1.00 52.20 194 ALA A C 1
ATOM 1478 O O . ALA A 1 230 ? 43.918 -34.991 -7.756 1.00 49.34 194 ALA A O 1
ATOM 1480 N N . ASN A 1 231 ? 42.170 -35.590 -6.469 1.00 51.06 195 ASN A N 1
ATOM 1481 C CA . ASN A 1 231 ? 43.017 -35.736 -5.289 1.00 51.17 195 ASN A CA 1
ATOM 1482 C C . ASN A 1 231 ? 44.060 -36.827 -5.498 1.00 55.17 195 ASN A C 1
ATOM 1483 O O . ASN A 1 231 ? 45.260 -36.599 -5.303 1.00 51.76 195 ASN A O 1
ATOM 1488 N N . GLU A 1 232 ? 43.622 -38.028 -5.895 1.00 55.65 196 GLU A N 1
ATOM 1489 C CA . GLU A 1 232 ? 44.578 -39.125 -6.016 1.00 57.53 196 GLU A CA 1
ATOM 1490 C C . GLU A 1 232 ? 45.460 -38.958 -7.246 1.00 51.25 196 GLU A C 1
ATOM 1491 O O . GLU A 1 232 ? 46.613 -39.400 -7.244 1.00 53.36 196 GLU A O 1
ATOM 1497 N N . GLU A 1 233 ? 44.945 -38.315 -8.291 1.00 47.47 197 GLU A N 1
ATOM 1498 C CA . GLU A 1 233 ? 45.798 -37.847 -9.379 1.00 48.09 197 GLU A CA 1
ATOM 1499 C C . GLU A 1 233 ? 46.928 -36.963 -8.852 1.00 51.18 197 GLU A C 1
ATOM 1500 O O . GLU A 1 233 ? 48.098 -37.138 -9.217 1.00 48.17 197 GLU A O 1
ATOM 1506 N N . LEU A 1 234 ? 46.586 -35.998 -7.986 1.00 49.11 198 LEU A N 1
ATOM 1507 C CA . LEU A 1 234 ? 47.603 -35.104 -7.441 1.00 45.04 198 LEU A CA 1
ATOM 1508 C C . LEU A 1 234 ? 48.515 -35.834 -6.463 1.00 40.79 198 LEU A C 1
ATOM 1509 O O . LEU A 1 234 ? 49.715 -35.556 -6.403 1.00 39.38 198 LEU A O 1
ATOM 1514 N N . MET A 1 235 ? 47.973 -36.760 -5.676 1.00 44.40 199 MET A N 1
ATOM 1515 C CA . MET A 1 235 ? 48.806 -37.481 -4.718 1.00 45.19 199 MET A CA 1
ATOM 1516 C C . MET A 1 235 ? 49.777 -38.412 -5.427 1.00 46.82 199 MET A C 1
ATOM 1517 O O . MET A 1 235 ? 50.913 -38.594 -4.970 1.00 47.47 199 MET A O 1
ATOM 1522 N N . LYS A 1 236 ? 49.343 -39.025 -6.532 1.00 44.42 200 LYS A N 1
ATOM 1523 C CA . LYS A 1 236 ? 50.271 -39.770 -7.371 1.00 47.90 200 LYS A CA 1
ATOM 1524 C C . LYS A 1 236 ? 51.345 -38.844 -7.920 1.00 44.87 200 LYS A C 1
ATOM 1525 O O . LYS A 1 236 ? 52.543 -39.152 -7.862 1.00 41.73 200 LYS A O 1
ATOM 1531 N N . TYR A 1 237 ? 50.929 -37.686 -8.443 1.00 40.38 201 TYR A N 1
ATOM 1532 C CA . TYR A 1 237 ? 51.889 -36.740 -8.994 1.00 39.51 201 TYR A CA 1
ATOM 1533 C C . TYR A 1 237 ? 52.884 -36.273 -7.934 1.00 45.20 201 TYR A C 1
ATOM 1534 O O . TYR A 1 237 ? 54.082 -36.134 -8.216 1.00 40.81 201 TYR A O 1
ATOM 1543 N N . PHE A 1 238 ? 52.408 -36.024 -6.707 1.00 42.44 202 PHE A N 1
ATOM 1544 C CA . PHE A 1 238 ? 53.294 -35.546 -5.650 1.00 41.72 202 PHE A CA 1
ATOM 1545 C C . PHE A 1 238 ? 54.292 -36.618 -5.237 1.00 40.92 202 PHE A C 1
ATOM 1546 O O . PHE A 1 238 ? 55.465 -36.315 -4.988 1.00 41.63 202 PHE A O 1
ATOM 1554 N N . ALA A 1 239 ? 53.846 -37.874 -5.146 1.00 41.27 203 ALA A N 1
ATOM 1555 C CA . ALA A 1 239 ? 54.770 -38.951 -4.811 1.00 43.33 203 ALA A CA 1
ATOM 1556 C C . ALA A 1 239 ? 55.820 -39.153 -5.903 1.00 43.08 203 ALA A C 1
ATOM 1557 O O . ALA A 1 239 ? 56.967 -39.497 -5.597 1.00 46.85 203 ALA A O 1
ATOM 1559 N N . ALA A 1 240 ? 55.468 -38.917 -7.166 1.00 40.30 204 ALA A N 1
ATOM 1560 C CA . ALA A 1 240 ? 56.466 -39.001 -8.224 1.00 42.47 204 ALA A CA 1
ATOM 1561 C C . ALA A 1 240 ? 57.379 -37.785 -8.224 1.00 46.28 204 ALA A C 1
ATOM 1562 O O . ALA A 1 240 ? 58.558 -37.889 -8.579 1.00 45.52 204 ALA A O 1
ATOM 1564 N N . LEU A 1 241 ? 56.850 -36.629 -7.836 1.00 45.67 205 LEU A N 1
ATOM 1565 C CA . LEU A 1 241 ? 57.674 -35.437 -7.722 1.00 42.52 205 LEU A CA 1
ATOM 1566 C C . LEU A 1 241 ? 58.680 -35.564 -6.581 1.00 42.62 205 LEU A C 1
ATOM 1567 O O . LEU A 1 241 ? 59.796 -35.041 -6.679 1.00 39.87 205 LEU A O 1
ATOM 1572 N N . VAL A 1 242 ? 58.299 -36.232 -5.486 1.00 41.51 206 VAL A N 1
ATOM 1573 C CA . VAL A 1 242 ? 59.243 -36.476 -4.397 1.00 44.78 206 VAL A CA 1
ATOM 1574 C C . VAL A 1 242 ? 60.404 -37.322 -4.900 1.00 47.22 206 VAL A C 1
ATOM 1575 O O . VAL A 1 242 ? 61.576 -36.963 -4.735 1.00 46.82 206 VAL A O 1
ATOM 1579 N N . THR A 1 243 ? 60.087 -38.447 -5.552 1.00 45.86 207 THR A N 1
ATOM 1580 C CA . THR A 1 243 ? 61.118 -39.314 -6.113 1.00 46.70 207 THR A CA 1
ATOM 1581 C C . THR A 1 243 ? 62.036 -38.546 -7.059 1.00 47.78 207 THR A C 1
ATOM 1582 O O . THR A 1 243 ? 63.262 -38.692 -7.005 1.00 46.89 207 THR A O 1
ATOM 1586 N N . GLU A 1 244 ? 61.458 -37.694 -7.908 1.00 46.17 208 GLU A N 1
ATOM 1587 C CA . GLU A 1 244 ? 62.254 -36.929 -8.861 1.00 48.37 208 GLU A CA 1
ATOM 1588 C C . GLU A 1 244 ? 63.235 -35.993 -8.162 1.00 50.32 208 GLU A C 1
ATOM 1589 O O . GLU A 1 244 ? 64.374 -35.833 -8.611 1.00 52.10 208 GLU A O 1
ATOM 1595 N N . LYS A 1 245 ? 62.817 -35.355 -7.071 1.00 48.66 209 LYS A N 1
ATOM 1596 C CA . LYS A 1 245 ? 63.724 -34.435 -6.398 1.00 48.70 209 LYS A CA 1
ATOM 1597 C C . LYS A 1 245 ? 64.735 -35.159 -5.527 1.00 47.65 209 LYS A C 1
ATOM 1598 O O . LYS A 1 245 ? 65.811 -34.614 -5.256 1.00 49.40 209 LYS A O 1
ATOM 1604 N N . GLN A 1 246 ? 64.419 -36.376 -5.095 1.00 45.93 210 GLN A N 1
ATOM 1605 C CA . GLN A 1 246 ? 65.402 -37.166 -4.373 1.00 49.40 210 GLN A CA 1
ATOM 1606 C C . GLN A 1 246 ? 66.528 -37.638 -5.288 1.00 51.21 210 GLN A C 1
ATOM 1607 O O . GLN A 1 246 ? 67.665 -37.794 -4.832 1.00 58.52 210 GLN A O 1
ATOM 1613 N N . SER A 1 247 ? 66.247 -37.857 -6.572 1.00 49.01 211 SER A N 1
ATOM 1614 C CA . SER A 1 247 ? 67.269 -38.321 -7.501 1.00 53.06 211 SER A CA 1
ATOM 1615 C C . SER A 1 247 ? 67.911 -37.204 -8.317 1.00 51.17 211 SER A C 1
ATOM 1616 O O . SER A 1 247 ? 69.107 -37.283 -8.604 1.00 58.77 211 SER A O 1
ATOM 1619 N N . ASN A 1 248 ? 67.159 -36.169 -8.703 1.00 51.73 212 ASN A N 1
ATOM 1620 C CA . ASN A 1 248 ? 67.687 -34.987 -9.389 1.00 52.83 212 ASN A CA 1
ATOM 1621 C C . ASN A 1 248 ? 67.339 -33.767 -8.541 1.00 53.54 212 ASN A C 1
ATOM 1622 O O . ASN A 1 248 ? 66.339 -33.082 -8.809 1.00 49.89 212 ASN A O 1
ATOM 1627 N N . PRO A 1 249 ? 68.140 -33.452 -7.526 1.00 53.88 213 PRO A N 1
ATOM 1628 C CA . PRO A 1 249 ? 67.770 -32.358 -6.616 1.00 49.64 213 PRO A CA 1
ATOM 1629 C C . PRO A 1 249 ? 67.668 -31.019 -7.338 1.00 50.50 213 PRO A C 1
ATOM 1630 O O . PRO A 1 249 ? 68.253 -30.813 -8.402 1.00 48.48 213 PRO A O 1
ATOM 1634 N N . THR A 1 250 ? 66.874 -30.116 -6.756 1.00 47.93 214 THR A N 1
ATOM 1635 C CA . THR A 1 250 ? 66.678 -28.769 -7.274 1.00 47.00 214 THR A CA 1
ATOM 1636 C C . THR A 1 250 ? 66.741 -27.774 -6.122 1.00 43.96 214 THR A C 1
ATOM 1637 O O . THR A 1 250 ? 66.644 -28.139 -4.948 1.00 39.89 214 THR A O 1
ATOM 1641 N N . ASP A 1 251 ? 66.921 -26.501 -6.484 1.00 47.85 215 ASP A N 1
ATOM 1642 C CA . ASP A 1 251 ? 67.024 -25.406 -5.525 1.00 45.71 215 ASP A CA 1
ATOM 1643 C C . ASP A 1 251 ? 65.683 -24.680 -5.352 1.00 45.26 215 ASP A C 1
ATOM 1644 O O . ASP A 1 251 ? 65.660 -23.530 -4.888 1.00 46.84 215 ASP A O 1
ATOM 1649 N N . ASP A 1 252 ? 64.569 -25.295 -5.775 1.00 42.64 216 ASP A N 1
ATOM 1650 C CA . ASP A 1 252 ? 63.295 -24.638 -5.509 1.00 41.61 216 ASP A CA 1
ATOM 1651 C C . ASP A 1 252 ? 62.850 -24.937 -4.075 1.00 34.49 216 ASP A C 1
ATOM 1652 O O . ASP A 1 252 ? 63.505 -25.672 -3.323 1.00 34.63 216 ASP A O 1
ATOM 1657 N N . MET A 1 253 ? 61.737 -24.325 -3.676 1.00 35.00 217 MET A N 1
ATOM 1658 C CA . MET A 1 253 ? 61.235 -24.526 -2.326 1.00 34.16 217 MET A CA 1
ATOM 1659 C C . MET A 1 253 ? 61.075 -26.007 -2.028 1.00 34.18 217 MET A C 1
ATOM 1660 O O . MET A 1 253 ? 61.580 -26.512 -1.016 1.00 30.80 217 MET A O 1
ATOM 1665 N N . LEU A 1 254 ? 60.370 -26.723 -2.908 1.00 32.48 218 LEU A N 1
ATOM 1666 C CA . LEU A 1 254 ? 60.076 -28.130 -2.643 1.00 33.95 218 LEU A CA 1
ATOM 1667 C C . LEU A 1 254 ? 61.343 -28.982 -2.672 1.00 36.07 218 LEU A C 1
ATOM 1668 O O . LEU A 1 254 ? 61.481 -29.939 -1.893 1.00 33.32 218 L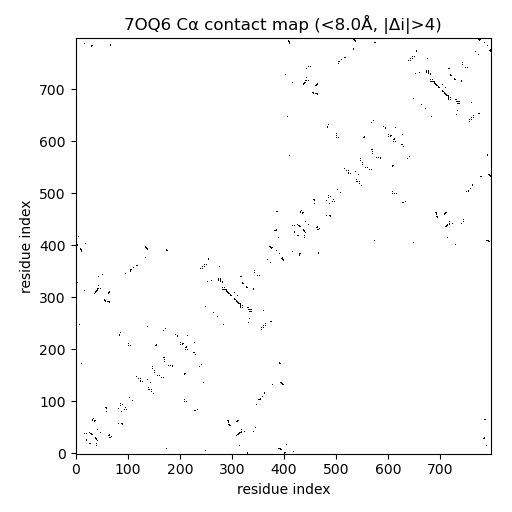EU A O 1
ATOM 1673 N N . GLY A 1 255 ? 62.277 -28.655 -3.565 1.00 36.02 219 GLY A N 1
ATOM 1674 C CA . GLY A 1 255 ? 63.517 -29.411 -3.618 1.00 38.81 219 GLY A CA 1
ATOM 1675 C C . GLY A 1 255 ? 64.352 -29.218 -2.368 1.00 35.04 219 GLY A C 1
ATOM 1676 O O . GLY A 1 255 ? 64.873 -30.182 -1.798 1.00 32.68 219 GLY A O 1
ATOM 1677 N N . ASN A 1 256 ? 64.479 -27.968 -1.915 1.00 36.93 220 ASN A N 1
ATOM 1678 C CA . ASN A 1 256 ? 65.249 -27.696 -0.705 1.00 34.63 220 ASN A CA 1
ATOM 1679 C C . ASN A 1 256 ? 64.658 -28.424 0.486 1.00 36.25 220 ASN A C 1
ATOM 1680 O O . ASN A 1 256 ? 65.382 -29.069 1.254 1.00 38.08 220 ASN A O 1
ATOM 1685 N N . PHE A 1 257 ? 63.332 -28.353 0.641 1.00 33.83 221 PHE A N 1
ATOM 1686 C CA . PHE A 1 257 ? 62.695 -29.038 1.759 1.00 34.09 221 PHE A CA 1
ATOM 1687 C C . PHE A 1 257 ? 62.941 -30.548 1.711 1.00 32.68 221 PHE A C 1
ATOM 1688 O O . PHE A 1 257 ? 63.232 -31.165 2.737 1.00 35.01 221 PHE A O 1
ATOM 1696 N N . ILE A 1 258 ? 62.799 -31.169 0.537 1.00 35.48 222 ILE A N 1
ATOM 1697 C CA . ILE A 1 258 ? 63.023 -32.611 0.440 1.00 38.11 222 ILE A CA 1
ATOM 1698 C C . ILE A 1 258 ? 64.460 -32.950 0.825 1.00 39.53 222 ILE A C 1
ATOM 1699 O O . ILE A 1 258 ? 64.713 -33.897 1.583 1.00 41.94 222 ILE A O 1
ATOM 1704 N N . ALA A 1 259 ? 65.423 -32.172 0.331 1.00 38.15 223 ALA A N 1
ATOM 1705 C CA . ALA A 1 259 ? 66.812 -32.406 0.712 1.00 41.37 223 ALA A CA 1
ATOM 1706 C C . ALA A 1 259 ? 66.998 -32.252 2.214 1.00 43.38 223 ALA A C 1
ATOM 1707 O O . ALA A 1 259 ? 67.507 -33.161 2.877 1.00 45.20 223 ALA A O 1
ATOM 1709 N N . ARG A 1 260 ? 66.581 -31.105 2.773 1.00 42.61 224 ARG A N 1
ATOM 1710 C CA . ARG A 1 260 ? 66.722 -30.896 4.213 1.00 39.84 224 ARG A CA 1
ATOM 1711 C C . ARG A 1 260 ? 66.059 -32.019 4.998 1.00 40.71 224 ARG A C 1
ATOM 1712 O O . ARG A 1 260 ? 66.565 -32.437 6.042 1.00 41.76 224 ARG A O 1
ATOM 1720 N N . ALA A 1 261 ? 64.920 -32.515 4.514 1.00 42.38 225 ALA A N 1
ATOM 1721 C CA . ALA A 1 261 ? 64.247 -33.616 5.194 1.00 44.59 225 ALA A CA 1
ATOM 1722 C C . ALA A 1 261 ? 65.043 -34.907 5.082 1.00 46.49 225 ALA A C 1
ATOM 1723 O O . ALA A 1 261 ? 65.038 -35.727 6.008 1.00 48.56 225 ALA A O 1
ATOM 1725 N N . GLY A 1 262 ? 65.716 -35.113 3.944 1.00 47.36 226 GLY A N 1
ATOM 1726 C CA . GLY A 1 262 ? 66.498 -36.320 3.726 1.00 49.69 226 GLY A CA 1
ATOM 1727 C C . GLY A 1 262 ? 67.709 -36.445 4.625 1.00 48.94 226 GLY A C 1
ATOM 1728 O O . GLY A 1 262 ? 68.185 -37.561 4.857 1.00 53.42 226 GLY A O 1
ATOM 1729 N N . LYS A 1 263 ? 68.210 -35.327 5.145 1.00 49.52 227 LYS A N 1
ATOM 1730 C CA . LYS A 1 263 ? 69.286 -35.343 6.126 1.00 48.58 227 LYS A CA 1
ATOM 1731 C C . LYS A 1 263 ? 68.827 -35.827 7.498 1.00 51.26 227 LYS A C 1
ATOM 1732 O O . LYS A 1 263 ? 69.642 -35.874 8.425 1.00 54.82 227 LYS A O 1
ATOM 1738 N N . THR A 1 264 ? 67.553 -36.185 7.657 1.00 50.26 228 THR A N 1
ATOM 1739 C CA . THR A 1 264 ? 67.050 -36.667 8.939 1.00 50.84 228 THR A CA 1
ATOM 1740 C C . THR A 1 264 ? 66.259 -37.952 8.750 1.00 49.77 228 THR A C 1
ATOM 1741 O O . THR A 1 264 ? 66.187 -38.497 7.647 1.00 50.54 228 THR A O 1
ATOM 1745 N N . ASP A 1 265 ? 65.637 -38.428 9.819 1.00 55.60 229 ASP A N 1
ATOM 1746 C CA . ASP A 1 265 ? 64.788 -39.608 9.762 1.00 58.89 229 ASP A CA 1
ATOM 1747 C C . ASP A 1 265 ? 63.320 -39.244 9.931 1.00 55.20 229 ASP A C 1
ATOM 1748 O O . ASP A 1 265 ? 62.531 -40.040 10.444 1.00 53.93 229 ASP A O 1
ATOM 1753 N N . GLU A 1 266 ? 62.940 -38.036 9.508 1.00 54.76 230 GLU A N 1
ATOM 1754 C CA . GLU A 1 266 ? 61.635 -37.513 9.898 1.00 51.02 230 GLU A CA 1
ATOM 1755 C C . GLU A 1 266 ? 60.507 -38.108 9.070 1.00 44.89 230 GLU A C 1
ATOM 1756 O O . GLU A 1 266 ? 59.415 -38.343 9.598 1.00 41.42 230 GLU A O 1
ATOM 1762 N N . PHE A 1 267 ? 60.739 -38.367 7.785 1.00 38.32 231 PHE A N 1
ATOM 1763 C CA . PHE A 1 267 ? 59.663 -38.804 6.912 1.00 43.00 231 PHE A CA 1
ATOM 1764 C C . PHE A 1 267 ? 60.071 -40.007 6.083 1.00 44.18 231 PHE A C 1
ATOM 1765 O O . PHE A 1 267 ? 61.203 -40.085 5.600 1.00 46.70 231 PHE A O 1
ATOM 1773 N N . ASP A 1 268 ? 59.136 -40.936 5.914 1.00 44.83 232 ASP A N 1
ATOM 1774 C CA . ASP A 1 268 ? 59.224 -41.881 4.815 1.00 47.10 232 ASP A CA 1
ATOM 1775 C C . ASP A 1 268 ? 58.667 -41.202 3.559 1.00 47.28 232 ASP A C 1
ATOM 1776 O O . ASP A 1 268 ? 58.342 -40.009 3.559 1.00 43.45 232 ASP A O 1
ATOM 1781 N N . HIS A 1 269 ? 58.546 -41.966 2.472 1.00 43.62 233 HIS A N 1
ATOM 1782 C CA . HIS A 1 269 ? 58.111 -41.398 1.204 1.00 45.61 233 HIS A CA 1
ATOM 1783 C C . HIS A 1 269 ? 56.655 -40.934 1.261 1.00 42.15 233 HIS A C 1
ATOM 1784 O O . HIS A 1 269 ? 56.320 -39.863 0.742 1.00 41.70 233 HIS A O 1
ATOM 1791 N N . HIS A 1 270 ? 55.775 -41.733 1.867 1.00 43.15 234 HIS A N 1
ATOM 1792 C CA . HIS A 1 270 ? 54.391 -41.311 2.060 1.00 45.68 234 HIS A CA 1
ATOM 1793 C C . HIS A 1 270 ? 54.319 -40.017 2.862 1.00 44.23 234 HIS A C 1
ATOM 1794 O O . HIS A 1 270 ? 53.479 -39.150 2.588 1.00 43.05 234 HIS A O 1
ATOM 1801 N N . GLY A 1 271 ? 55.194 -39.866 3.856 1.00 43.78 235 GLY A N 1
ATOM 1802 C CA . GLY A 1 271 ? 55.216 -38.632 4.622 1.00 41.61 235 GLY A CA 1
ATOM 1803 C C . GLY A 1 271 ? 55.595 -37.434 3.775 1.00 40.56 235 GLY A C 1
ATOM 1804 O O . GLY A 1 271 ? 54.939 -36.390 3.823 1.00 41.06 235 GLY A O 1
ATOM 1805 N N . LEU A 1 272 ? 56.664 -37.571 2.984 1.00 39.18 236 LEU A N 1
ATOM 1806 C CA . LEU A 1 272 ? 57.094 -36.491 2.107 1.00 38.33 236 LEU A CA 1
ATOM 1807 C C . LEU A 1 272 ? 56.029 -36.170 1.076 1.00 36.00 236 LEU A C 1
ATOM 1808 O O . LEU A 1 272 ? 55.945 -35.038 0.586 1.00 32.96 236 LEU A O 1
ATOM 1813 N N . THR A 1 273 ? 55.218 -37.157 0.722 1.00 36.60 237 THR A N 1
ATOM 1814 C CA . THR A 1 273 ? 54.154 -36.913 -0.238 1.00 37.69 237 THR A CA 1
ATOM 1815 C C . THR A 1 273 ? 53.047 -36.072 0.385 1.00 37.16 237 THR A C 1
ATOM 1816 O O . THR A 1 273 ? 52.563 -35.116 -0.231 1.00 34.56 237 THR A O 1
ATOM 1820 N N . LEU A 1 274 ? 52.633 -36.424 1.610 1.00 36.00 238 LEU A N 1
ATOM 1821 C CA . LEU A 1 274 ? 51.663 -35.619 2.348 1.00 35.76 238 LEU A CA 1
ATOM 1822 C C . LEU A 1 274 ? 52.181 -34.203 2.570 1.00 36.12 238 LEU A C 1
ATOM 1823 O O . LEU A 1 274 ? 51.505 -33.220 2.230 1.00 33.55 238 LEU A O 1
ATOM 1828 N N . MET A 1 275 ? 53.387 -34.087 3.138 1.00 33.21 239 MET A N 1
ATOM 1829 C CA . MET A 1 275 ? 54.017 -32.786 3.333 1.00 36.36 239 MET A CA 1
ATOM 1830 C C . MET A 1 275 ? 54.053 -31.987 2.039 1.00 34.49 239 MET A C 1
ATOM 1831 O O . MET A 1 275 ? 53.830 -30.772 2.047 1.00 32.72 239 MET A O 1
ATOM 1836 N N . THR A 1 276 ? 54.315 -32.653 0.911 1.00 35.23 240 THR A N 1
ATOM 1837 C CA . THR A 1 276 ? 54.374 -31.939 -0.363 1.00 33.32 240 THR A CA 1
ATOM 1838 C C . THR A 1 276 ? 53.007 -31.381 -0.741 1.00 33.69 240 THR A C 1
ATOM 1839 O O . THR A 1 276 ? 52.907 -30.255 -1.250 1.00 30.62 240 THR A O 1
ATOM 1843 N N . LYS A 1 277 ? 51.945 -32.159 -0.497 1.00 28.80 241 LYS A N 1
ATOM 1844 C CA . LYS A 1 277 ? 50.583 -31.684 -0.724 1.00 34.71 241 LYS A CA 1
ATOM 1845 C C . LYS A 1 277 ? 50.280 -30.449 0.127 1.00 34.52 241 LYS A C 1
ATOM 1846 O O . LYS A 1 277 ? 49.722 -29.459 -0.366 1.00 33.71 241 LYS A O 1
ATOM 1852 N N . MET A 1 278 ? 50.681 -30.476 1.396 1.00 28.57 242 MET A N 1
ATOM 1853 C CA . MET A 1 278 ? 50.418 -29.350 2.281 1.00 31.11 242 MET A CA 1
ATOM 1854 C C . MET A 1 278 ? 51.202 -28.106 1.856 1.00 33.15 242 MET A C 1
ATOM 1855 O O . MET A 1 278 ? 50.626 -27.024 1.690 1.00 33.88 242 MET A O 1
ATOM 1860 N N . LEU A 1 279 ? 52.521 -28.235 1.687 1.00 30.04 243 LEU A N 1
ATOM 1861 C CA . LEU A 1 279 ? 53.352 -27.081 1.355 1.00 28.46 243 LEU A CA 1
ATOM 1862 C C . LEU A 1 279 ? 52.920 -26.410 0.060 1.00 31.34 243 LEU A C 1
ATOM 1863 O O . LEU A 1 279 ? 53.152 -25.208 -0.124 1.00 30.72 243 LEU A O 1
ATOM 1868 N N . LEU A 1 280 ? 52.316 -27.167 -0.856 1.00 29.64 244 LEU A N 1
ATOM 1869 C CA . LEU A 1 280 ? 51.912 -26.618 -2.143 1.00 31.05 244 LEU A CA 1
ATOM 1870 C C . LEU A 1 280 ? 50.461 -26.152 -2.169 1.00 31.09 244 LEU A C 1
ATOM 1871 O O . LEU A 1 280 ? 50.158 -25.151 -2.822 1.00 29.59 244 LEU A O 1
ATOM 1876 N N . LEU A 1 281 ? 49.550 -26.851 -1.479 1.00 34.63 245 LEU A N 1
ATOM 1877 C CA . LEU A 1 281 ? 48.122 -26.602 -1.655 1.00 30.11 245 LEU A CA 1
ATOM 1878 C C . LEU A 1 281 ? 47.407 -26.015 -0.441 1.00 29.51 245 LEU A C 1
ATOM 1879 O O . LEU A 1 281 ? 46.223 -25.672 -0.559 1.00 29.59 245 LEU A O 1
ATOM 1884 N N . ALA A 1 282 ? 48.077 -25.867 0.705 1.00 31.75 246 ALA A N 1
ATOM 1885 C CA . ALA A 1 282 ? 47.379 -25.449 1.921 1.00 33.75 246 ALA A CA 1
ATOM 1886 C C . ALA A 1 282 ? 46.710 -24.085 1.754 1.00 31.65 246 ALA A C 1
ATOM 1887 O O . ALA A 1 282 ? 45.609 -23.860 2.268 1.00 37.09 246 ALA A O 1
ATOM 1889 N N . GLY A 1 283 ? 47.336 -23.171 1.030 1.00 26.06 247 GLY A N 1
ATOM 1890 C CA . GLY A 1 283 ? 46.765 -21.847 0.937 1.00 27.51 247 GLY A CA 1
ATOM 1891 C C . GLY A 1 283 ? 46.065 -21.531 -0.360 1.00 26.53 247 GLY A C 1
ATOM 1892 O O . GLY A 1 283 ? 45.592 -20.400 -0.526 1.00 27.61 247 GLY A O 1
ATOM 1893 N N . TYR A 1 284 ? 45.959 -22.496 -1.278 1.00 24.96 248 TYR A N 1
ATOM 1894 C CA . TYR A 1 284 ? 45.496 -22.186 -2.628 1.00 23.89 248 TYR A CA 1
ATOM 1895 C C . TYR A 1 284 ? 44.082 -21.615 -2.614 1.00 20.54 248 TYR A C 1
ATOM 1896 O O . TYR A 1 284 ? 43.827 -20.550 -3.182 1.00 20.79 248 TYR A O 1
ATOM 1905 N N . GLU A 1 285 ? 43.147 -22.297 -1.954 1.00 23.80 249 GLU A N 1
ATOM 1906 C CA . GLU A 1 285 ? 41.780 -21.785 -1.918 1.00 26.81 249 GLU A CA 1
ATOM 1907 C C . GLU A 1 285 ? 41.701 -20.396 -1.277 1.00 24.14 249 GLU A C 1
ATOM 1908 O O . GLU A 1 285 ? 40.914 -19.555 -1.714 1.00 23.31 249 GLU A O 1
ATOM 1914 N N . PHE A 1 286 ? 42.523 -20.122 -0.269 1.00 25.68 250 PHE A N 1
ATOM 1915 C CA . PHE A 1 286 ? 42.479 -18.812 0.372 1.00 23.66 250 PHE A CA 1
ATOM 1916 C C . PHE A 1 286 ? 42.915 -17.717 -0.583 1.00 23.12 250 PHE A C 1
ATOM 1917 O O . PHE A 1 286 ? 42.212 -16.714 -0.759 1.00 22.95 250 PHE A O 1
ATOM 1925 N N . ILE A 1 287 ? 44.089 -17.878 -1.199 1.00 21.74 251 ILE A N 1
ATOM 1926 C CA . ILE A 1 287 ? 44.614 -16.793 -2.021 1.00 22.36 251 ILE A CA 1
ATOM 1927 C C . ILE A 1 287 ? 43.789 -16.634 -3.288 1.00 21.21 251 ILE A C 1
ATOM 1928 O O . ILE A 1 287 ? 43.591 -15.509 -3.768 1.00 21.82 251 ILE A O 1
ATOM 1933 N N . VAL A 1 288 ? 43.264 -17.734 -3.839 1.00 20.24 252 VAL A N 1
ATOM 1934 C CA . VAL A 1 288 ? 42.376 -17.614 -4.996 1.00 22.96 252 VAL A CA 1
ATOM 1935 C C . VAL A 1 288 ? 41.234 -16.661 -4.684 1.00 22.53 252 VAL A C 1
ATOM 1936 O O . VAL A 1 288 ? 40.976 -15.695 -5.415 1.00 22.18 252 VAL A O 1
ATOM 1940 N N . ASN A 1 289 ? 40.558 -16.893 -3.571 1.00 22.57 253 ASN A N 1
ATOM 1941 C CA . ASN A 1 289 ? 39.376 -16.101 -3.278 1.00 23.34 253 ASN A CA 1
ATOM 1942 C C . ASN A 1 289 ? 39.716 -14.687 -2.812 1.00 20.35 253 ASN A C 1
ATOM 1943 O O . ASN A 1 289 ? 38.966 -13.752 -3.112 1.00 22.89 253 ASN A O 1
ATOM 1948 N N . ARG A 1 290 ? 40.855 -14.490 -2.145 1.00 18.74 254 ARG A N 1
ATOM 1949 C CA . ARG A 1 290 ? 41.223 -13.146 -1.719 1.00 18.73 254 ARG A CA 1
ATOM 1950 C C . ARG A 1 290 ? 41.471 -12.235 -2.915 1.00 19.20 254 ARG A C 1
ATOM 1951 O O . ARG A 1 290 ? 41.117 -11.049 -2.877 1.00 16.99 254 ARG A O 1
ATOM 1959 N N . ILE A 1 291 ? 42.097 -12.761 -3.975 1.00 19.11 255 ILE A N 1
ATOM 1960 C CA . ILE A 1 291 ? 42.341 -11.951 -5.172 1.00 18.65 255 ILE A CA 1
ATOM 1961 C C . ILE A 1 291 ? 41.026 -11.437 -5.713 1.00 18.88 255 ILE A C 1
ATOM 1962 O O . ILE A 1 291 ? 40.864 -10.243 -5.998 1.00 21.31 255 ILE A O 1
ATOM 1967 N N . ALA A 1 292 ? 40.062 -12.336 -5.861 1.00 19.12 256 ALA A N 1
ATOM 1968 C CA . ALA A 1 292 ? 38.764 -11.936 -6.390 1.00 21.45 256 ALA A CA 1
ATOM 1969 C C . ALA A 1 292 ? 38.008 -11.057 -5.394 1.00 21.32 256 ALA A C 1
ATOM 1970 O O . ALA A 1 292 ? 37.454 -10.019 -5.777 1.00 20.86 256 ALA A O 1
ATOM 1972 N N . LEU A 1 293 ? 37.994 -11.442 -4.105 1.00 19.36 257 LEU A N 1
ATOM 1973 C CA . LEU A 1 293 ? 37.268 -10.656 -3.110 1.00 21.66 257 LEU A CA 1
ATOM 1974 C C . LEU A 1 293 ? 37.857 -9.254 -2.963 1.00 21.04 257 LEU A C 1
ATOM 1975 O O . LEU A 1 293 ? 37.116 -8.284 -2.748 1.00 22.52 257 LEU A O 1
ATOM 1980 N N . GLY A 1 294 ? 39.187 -9.129 -3.063 1.00 18.22 258 GLY A N 1
ATOM 1981 C CA . GLY A 1 294 ? 39.816 -7.812 -2.975 1.00 18.31 258 GLY A CA 1
ATOM 1982 C C . GLY A 1 294 ? 39.432 -6.884 -4.118 1.00 22.08 258 GLY A C 1
ATOM 1983 O O . GLY A 1 294 ? 39.233 -5.679 -3.921 1.00 20.88 258 GLY A O 1
ATOM 1984 N N . ILE A 1 295 ? 39.332 -7.421 -5.335 1.00 22.48 259 ILE A N 1
ATOM 1985 C CA . ILE A 1 295 ? 38.934 -6.572 -6.452 1.00 23.48 259 ILE A CA 1
ATOM 1986 C C . ILE A 1 295 ? 37.484 -6.138 -6.285 1.00 26.23 259 ILE A C 1
ATOM 1987 O O . ILE A 1 295 ? 37.133 -4.976 -6.536 1.00 24.23 259 ILE A O 1
ATOM 1992 N N . GLN A 1 296 ? 36.622 -7.061 -5.841 1.00 24.18 260 GLN A N 1
ATOM 1993 C CA . GLN A 1 296 ? 35.229 -6.712 -5.580 1.00 23.18 260 GLN A CA 1
ATOM 1994 C C . GLN A 1 296 ? 35.129 -5.598 -4.541 1.00 24.65 260 GLN A C 1
ATOM 1995 O O . GLN A 1 296 ? 34.384 -4.629 -4.732 1.00 24.00 260 GLN A O 1
ATOM 2001 N N . ALA A 1 297 ? 35.897 -5.707 -3.448 1.00 23.13 261 ALA A N 1
ATOM 2002 C CA . ALA A 1 297 ? 35.871 -4.688 -2.401 1.00 25.43 261 ALA A CA 1
ATOM 2003 C C . ALA A 1 297 ? 36.264 -3.314 -2.941 1.00 25.36 261 ALA A C 1
ATOM 2004 O O . ALA A 1 297 ? 35.646 -2.296 -2.597 1.00 24.11 261 ALA A O 1
ATOM 2006 N N . LEU A 1 298 ? 37.312 -3.263 -3.758 1.00 21.78 262 LEU A N 1
ATOM 2007 C CA . LEU A 1 298 ? 37.759 -1.986 -4.285 1.00 24.67 262 LEU A CA 1
ATOM 2008 C C . LEU A 1 298 ? 36.706 -1.391 -5.212 1.00 22.72 262 LEU A C 1
ATOM 2009 O O . LEU A 1 298 ? 36.363 -0.211 -5.096 1.00 24.59 262 LEU A O 1
ATOM 2014 N N . VAL A 1 299 ? 36.131 -2.204 -6.093 1.00 21.82 263 VAL A N 1
ATOM 2015 C CA . VAL A 1 299 ? 35.131 -1.668 -7.008 1.00 24.55 263 VAL A CA 1
ATOM 2016 C C . VAL A 1 299 ? 33.876 -1.264 -6.255 1.00 27.16 263 VAL A C 1
ATOM 2017 O O . VAL A 1 299 ? 33.232 -0.268 -6.597 1.00 28.65 263 VAL A O 1
ATOM 2021 N N . GLU A 1 300 ? 33.507 -2.019 -5.219 1.00 23.48 264 GLU A N 1
ATOM 2022 C CA . GLU A 1 300 ? 32.327 -1.660 -4.442 1.00 25.26 264 GLU A CA 1
ATOM 2023 C C . GLU A 1 300 ? 32.560 -0.411 -3.611 1.00 24.44 264 GLU A C 1
ATOM 2024 O O . GLU A 1 300 ? 31.598 0.157 -3.081 1.00 26.23 264 GLU A O 1
ATOM 2030 N N . ASN A 1 301 ? 33.811 0.032 -3.498 1.00 25.19 265 ASN A N 1
ATOM 2031 C CA . ASN A 1 301 ? 34.169 1.249 -2.777 1.00 24.24 265 ASN A CA 1
ATOM 2032 C C . ASN A 1 301 ? 34.978 2.147 -3.699 1.00 27.30 265 ASN A C 1
ATOM 2033 O O . ASN A 1 301 ? 36.188 2.337 -3.498 1.00 28.78 265 ASN A O 1
ATOM 2038 N N . PRO A 1 302 ? 34.328 2.734 -4.718 1.00 27.31 266 PRO A N 1
ATOM 2039 C CA . PRO A 1 302 ? 35.070 3.527 -5.717 1.00 25.34 266 PRO A CA 1
ATOM 2040 C C . PRO A 1 302 ? 35.912 4.648 -5.139 1.00 23.84 266 PRO A C 1
ATOM 2041 O O . PRO A 1 302 ? 36.969 4.960 -5.696 1.00 27.30 266 PRO A O 1
ATOM 2045 N N . GLU A 1 303 ? 35.498 5.261 -4.035 1.00 25.20 267 GLU A N 1
ATOM 2046 C CA . GLU A 1 303 ? 36.319 6.301 -3.434 1.00 24.80 267 GLU A CA 1
ATOM 2047 C C . GLU A 1 303 ? 37.635 5.742 -2.894 1.00 28.08 267 GLU A C 1
ATOM 2048 O O . GLU A 1 303 ? 38.659 6.436 -2.921 1.00 24.95 267 GLU A O 1
ATOM 2054 N N . GLN A 1 304 ? 37.647 4.481 -2.440 1.00 25.82 268 GLN A N 1
ATOM 2055 C CA . GLN A 1 304 ? 38.889 3.903 -1.941 1.00 23.47 268 GLN A CA 1
ATOM 2056 C C . GLN A 1 304 ? 39.758 3.406 -3.094 1.00 23.90 268 GLN A C 1
ATOM 2057 O O . GLN A 1 304 ? 40.990 3.509 -3.045 1.00 23.76 268 GLN A O 1
ATOM 2063 N N . LEU A 1 305 ? 39.126 2.866 -4.134 1.00 25.43 269 LEU A N 1
ATOM 2064 C CA . LEU A 1 305 ? 39.844 2.571 -5.364 1.00 24.34 269 LEU A CA 1
ATOM 2065 C C . LEU A 1 305 ? 40.525 3.828 -5.901 1.00 25.67 269 LEU A C 1
ATOM 2066 O O . LEU A 1 305 ? 41.719 3.813 -6.215 1.00 25.17 269 LEU A O 1
ATOM 2071 N N . ALA A 1 306 ? 39.794 4.944 -5.965 1.00 19.75 270 ALA A N 1
ATOM 2072 C CA . ALA A 1 306 ? 40.400 6.167 -6.490 1.00 26.94 270 ALA A CA 1
ATOM 2073 C C . ALA A 1 306 ? 41.582 6.625 -5.639 1.00 27.95 270 ALA A C 1
ATOM 2074 O O . ALA A 1 306 ? 42.606 7.050 -6.180 1.00 27.88 270 ALA A O 1
ATOM 2076 N N . ALA A 1 307 ? 41.479 6.528 -4.304 1.00 27.56 271 ALA A N 1
ATOM 2077 C CA . ALA A 1 307 ? 42.594 6.959 -3.460 1.00 25.10 271 ALA A CA 1
ATOM 2078 C C . ALA A 1 307 ? 43.756 5.989 -3.541 1.00 26.25 271 ALA A C 1
ATOM 2079 O O . ALA A 1 307 ? 44.917 6.398 -3.446 1.00 32.82 271 ALA A O 1
ATOM 2081 N N . LEU A 1 308 ? 43.470 4.702 -3.717 1.00 28.98 272 LEU A N 1
ATOM 2082 C CA . LEU A 1 308 ? 44.536 3.730 -3.925 1.00 26.92 272 LEU A CA 1
ATOM 2083 C C . LEU A 1 308 ? 45.343 4.068 -5.182 1.00 33.71 272 LEU A C 1
ATOM 2084 O O . LEU A 1 308 ? 46.581 4.134 -5.142 1.00 31.95 272 LEU A O 1
ATOM 2089 N N . ARG A 1 309 ? 44.652 4.282 -6.314 1.00 28.32 273 ARG A N 1
ATOM 2090 C CA . ARG A 1 309 ? 45.345 4.590 -7.565 1.00 32.32 273 ARG A CA 1
ATOM 2091 C C . ARG A 1 309 ? 46.172 5.869 -7.471 1.00 31.49 273 ARG A C 1
ATOM 2092 O O . ARG A 1 309 ? 47.186 5.998 -8.168 1.00 35.14 273 ARG A O 1
ATOM 2100 N N . ALA A 1 310 ? 45.762 6.816 -6.622 1.00 26.48 274 ALA A N 1
ATOM 2101 C CA . ALA A 1 310 ? 46.461 8.087 -6.480 1.00 32.01 274 ALA A CA 1
ATOM 2102 C C . ALA A 1 310 ? 47.699 8.009 -5.594 1.00 36.92 274 ALA A C 1
ATOM 2103 O O . ALA A 1 310 ? 48.529 8.929 -5.632 1.00 41.01 274 ALA A O 1
ATOM 2105 N N . ASP A 1 311 ? 47.790 6.997 -4.740 1.00 31.70 275 ASP A N 1
ATOM 2106 C CA . ASP A 1 311 ? 48.867 6.834 -3.776 1.00 31.96 275 ASP A CA 1
ATOM 2107 C C . ASP A 1 311 ? 49.164 5.345 -3.599 1.00 33.35 275 ASP A C 1
ATOM 2108 O O . ASP A 1 311 ? 48.997 4.784 -2.514 1.00 32.37 275 ASP A O 1
ATOM 2113 N N . LEU A 1 312 ? 49.449 4.640 -4.694 1.00 36.17 276 LEU A N 1
ATOM 2114 C CA . LEU A 1 312 ? 49.765 3.215 -4.589 1.00 33.69 276 LEU A CA 1
ATOM 2115 C C . LEU A 1 312 ? 50.848 2.891 -3.562 1.00 33.19 276 LEU A C 1
ATOM 2116 O O . LEU A 1 312 ? 50.673 1.916 -2.811 1.00 33.61 276 LEU A O 1
ATOM 2121 N N . PRO A 1 313 ? 51.965 3.618 -3.468 1.00 39.38 277 PRO A N 1
ATOM 2122 C CA . PRO A 1 313 ? 52.986 3.205 -2.485 1.00 34.15 277 PRO A CA 1
ATOM 2123 C C . PRO A 1 313 ? 52.490 3.252 -1.052 1.00 33.88 277 PRO A C 1
ATOM 2124 O O . PRO A 1 313 ? 52.776 2.340 -0.272 1.00 31.46 277 PRO A O 1
ATOM 2128 N N . GLY A 1 314 ? 51.735 4.287 -0.683 1.00 32.30 278 GLY A N 1
ATOM 2129 C CA . GLY A 1 314 ? 51.325 4.426 0.698 1.00 34.13 278 GLY A CA 1
ATOM 2130 C C . GLY A 1 314 ? 50.087 3.629 1.047 1.00 37.49 278 GLY A C 1
ATOM 2131 O O . GLY A 1 314 ? 49.917 3.225 2.203 1.00 34.92 278 GLY A O 1
ATOM 2132 N N . LEU A 1 315 ? 49.212 3.380 0.067 1.00 33.74 279 LEU A N 1
ATOM 2133 C CA . LEU A 1 315 ? 47.926 2.772 0.369 1.00 28.95 279 LEU A CA 1
ATOM 2134 C C . LEU A 1 315 ? 47.836 1.297 0.014 1.00 30.34 279 LEU A C 1
ATOM 2135 O O . LEU A 1 315 ? 46.994 0.605 0.592 1.00 27.77 279 LEU A O 1
ATOM 2140 N N . MET A 1 316 ? 48.651 0.791 -0.923 1.00 27.93 280 MET A N 1
ATOM 2141 C CA . MET A 1 316 ? 48.540 -0.627 -1.262 1.00 29.41 280 MET A CA 1
ATOM 2142 C C . MET A 1 316 ? 48.897 -1.541 -0.097 1.00 27.97 280 MET A C 1
ATOM 2143 O O . MET A 1 316 ? 48.175 -2.536 0.102 1.00 26.57 280 MET A O 1
ATOM 2148 N N . PRO A 1 317 ? 49.952 -1.292 0.692 1.00 30.12 281 PRO A N 1
ATOM 2149 C CA . PRO A 1 317 ? 50.165 -2.123 1.888 1.00 31.86 281 PRO A CA 1
ATOM 2150 C C . PRO A 1 317 ? 48.946 -2.212 2.774 1.00 29.34 281 PRO A C 1
ATOM 2151 O O . PRO A 1 317 ? 48.613 -3.293 3.277 1.00 27.72 281 PRO A O 1
ATOM 2155 N N . LYS A 1 318 ? 48.266 -1.090 2.968 1.00 25.72 282 LYS A N 1
ATOM 2156 C CA . LYS A 1 318 ? 47.106 -1.065 3.836 1.00 28.13 282 LYS A CA 1
ATOM 2157 C C . LYS A 1 318 ? 45.927 -1.760 3.184 1.00 27.01 282 LYS A C 1
ATOM 2158 O O . LYS A 1 318 ? 45.038 -2.271 3.882 1.00 25.97 282 LYS A O 1
ATOM 2164 N N . THR A 1 319 ? 45.892 -1.760 1.852 1.00 26.02 283 THR A N 1
ATOM 2165 C CA . THR A 1 319 ? 44.805 -2.403 1.130 1.00 23.93 283 THR A CA 1
ATOM 2166 C C . THR A 1 319 ? 44.913 -3.909 1.256 1.00 25.14 283 THR A C 1
ATOM 2167 O O . THR A 1 319 ? 43.905 -4.603 1.447 1.00 24.23 283 THR A O 1
ATOM 2171 N N . VAL A 1 320 ? 46.133 -4.426 1.121 1.00 24.36 284 VAL A N 1
ATOM 2172 C CA . VAL A 1 320 ? 46.381 -5.849 1.322 1.00 22.94 284 VAL A CA 1
ATOM 2173 C C . VAL A 1 320 ? 45.977 -6.258 2.741 1.00 20.90 284 VAL A C 1
ATOM 2174 O O . VAL A 1 320 ? 45.244 -7.236 2.928 1.00 23.31 284 VAL A O 1
ATOM 2178 N N . ASP A 1 321 ? 46.416 -5.496 3.755 1.00 20.98 285 ASP A N 1
ATOM 2179 C CA . ASP A 1 321 ? 46.013 -5.738 5.150 1.00 24.12 285 ASP A CA 1
ATOM 2180 C C . ASP A 1 321 ? 44.495 -5.814 5.301 1.00 22.96 285 ASP A C 1
ATOM 2181 O O . ASP A 1 321 ? 43.966 -6.655 6.040 1.00 19.90 285 ASP A O 1
ATOM 2186 N N . GLU A 1 322 ? 43.779 -4.884 4.671 1.00 21.43 286 GLU A N 1
ATOM 2187 C CA . GLU A 1 322 ? 42.337 -4.835 4.879 1.00 22.29 286 GLU A CA 1
ATOM 2188 C C . GLU A 1 322 ? 41.621 -5.914 4.078 1.00 20.88 286 GLU A C 1
ATOM 2189 O O . GLU A 1 322 ? 40.585 -6.415 4.524 1.00 22.04 286 GLU A O 1
ATOM 2195 N N . VAL A 1 323 ? 42.158 -6.307 2.921 1.00 20.41 287 VAL A N 1
ATOM 2196 C CA . VAL A 1 323 ? 41.603 -7.457 2.215 1.00 18.33 287 VAL A CA 1
ATOM 2197 C C . VAL A 1 323 ? 41.828 -8.728 3.025 1.00 19.79 287 VAL A C 1
ATOM 2198 O O . VAL A 1 323 ? 40.956 -9.604 3.096 1.00 19.13 287 VAL A O 1
ATOM 2202 N N . LEU A 1 324 ? 42.989 -8.850 3.660 1.00 19.11 288 LEU A N 1
ATOM 2203 C CA . LEU A 1 324 ? 43.221 -9.998 4.528 1.00 20.37 288 LEU A CA 1
ATOM 2204 C C . LEU A 1 324 ? 42.276 -9.985 5.723 1.00 20.73 288 LEU A C 1
ATOM 2205 O O . LEU A 1 324 ? 41.640 -11.001 6.021 1.00 18.71 288 LEU A O 1
ATOM 2210 N N . ARG A 1 325 ? 42.154 -8.835 6.412 1.00 21.62 289 ARG A N 1
ATOM 2211 C CA . ARG A 1 325 ? 41.331 -8.765 7.621 1.00 19.58 289 ARG A CA 1
ATOM 2212 C C . ARG A 1 325 ? 39.856 -8.952 7.306 1.00 19.01 289 ARG A C 1
ATOM 2213 O O . ARG A 1 325 ? 39.157 -9.726 7.979 1.00 17.09 289 ARG A O 1
ATOM 2221 N N . TYR A 1 326 ? 39.350 -8.199 6.329 1.00 18.30 290 TYR A N 1
ATOM 2222 C CA . TYR A 1 326 ? 37.908 -8.126 6.114 1.00 20.06 290 TYR A CA 1
ATOM 2223 C C . TYR A 1 326 ? 37.333 -9.466 5.682 1.00 20.45 290 TYR A C 1
ATOM 2224 O O . TYR A 1 326 ? 36.205 -9.816 6.051 1.00 18.15 290 TYR A O 1
ATOM 2233 N N . TYR A 1 327 ? 38.077 -10.233 4.898 1.00 20.06 291 TYR A N 1
ATOM 2234 C CA . TYR A 1 327 ? 37.516 -11.458 4.359 1.00 20.31 291 TYR A CA 1
ATOM 2235 C C . TYR A 1 327 ? 37.893 -12.694 5.170 1.00 21.26 291 TYR A C 1
ATOM 2236 O O . TYR A 1 327 ? 37.566 -13.814 4.759 1.00 22.30 291 TYR A O 1
ATOM 2245 N N . SER A 1 328 ? 38.513 -12.511 6.346 1.00 19.69 292 SER A N 1
ATOM 2246 C CA . SER A 1 328 ? 38.660 -13.614 7.294 1.00 16.41 292 SER A CA 1
ATOM 2247 C C . SER A 1 328 ? 37.316 -14.242 7.630 1.00 17.65 292 SER A C 1
ATOM 2248 O O . SER A 1 328 ? 37.251 -15.425 7.987 1.00 18.60 292 SER A O 1
ATOM 2251 N N . LEU A 1 329 ? 36.243 -13.447 7.577 1.00 18.09 293 LEU A N 1
ATOM 2252 C CA . LEU A 1 329 ? 34.895 -13.941 7.852 1.00 17.62 293 LEU A CA 1
ATOM 2253 C C . LEU A 1 329 ? 34.540 -15.198 7.056 1.00 19.61 293 LEU A C 1
ATOM 2254 O O . LEU A 1 329 ? 33.783 -16.037 7.550 1.00 18.30 293 LEU A O 1
ATOM 2259 N N . VAL A 1 330 ? 35.045 -15.344 5.823 1.00 18.41 294 VAL A N 1
ATOM 2260 C CA . VAL A 1 330 ? 34.713 -16.509 5.004 1.00 20.89 294 VAL A CA 1
ATOM 2261 C C . VAL A 1 330 ? 35.808 -17.572 5.049 1.00 23.02 294 VAL A C 1
ATOM 2262 O O . VAL A 1 330 ? 35.787 -18.502 4.240 1.00 27.70 294 VAL A O 1
ATOM 2266 N N . ASP A 1 331 ? 36.768 -17.450 5.958 1.00 23.20 295 ASP A N 1
ATOM 2267 C CA . ASP A 1 331 ? 37.770 -18.491 6.161 1.00 24.40 295 ASP A CA 1
ATOM 2268 C C . ASP A 1 331 ? 37.281 -19.510 7.202 1.00 24.64 295 ASP A C 1
ATOM 2269 O O . ASP A 1 331 ? 36.292 -19.302 7.905 1.00 28.46 295 ASP A O 1
ATOM 2274 N N . GLU A 1 332 ? 38.035 -20.594 7.354 1.00 24.91 296 GLU A N 1
ATOM 2275 C CA . GLU A 1 332 ? 37.617 -21.665 8.248 1.00 31.35 296 GLU A CA 1
ATOM 2276 C C . GLU A 1 332 ? 38.019 -21.367 9.703 1.00 27.65 296 GLU A C 1
ATOM 2277 O O . GLU A 1 332 ? 38.814 -20.462 9.998 1.00 24.78 296 GLU A O 1
ATOM 2283 N N . ILE A 1 333 ? 37.417 -22.130 10.615 1.00 24.79 297 ILE A N 1
ATOM 2284 C CA . ILE A 1 333 ? 37.765 -22.097 12.035 1.00 25.69 297 ILE A CA 1
ATOM 2285 C C . ILE A 1 333 ? 39.173 -22.663 12.246 1.00 25.18 297 ILE A C 1
ATOM 2286 O O . ILE A 1 333 ? 39.647 -23.515 11.488 1.00 21.30 297 ILE A O 1
ATOM 2291 N N . ILE A 1 334 ? 39.857 -22.156 13.269 1.00 24.23 298 ILE A N 1
ATOM 2292 C CA . ILE A 1 334 ? 41.101 -22.720 13.778 1.00 21.72 298 ILE A CA 1
ATOM 2293 C C . ILE A 1 334 ? 40.771 -23.455 15.072 1.00 25.25 298 ILE A C 1
ATOM 2294 O O . ILE A 1 334 ? 40.103 -22.895 15.950 1.00 23.53 298 ILE A O 1
ATOM 2299 N N . ALA A 1 335 ? 41.222 -24.709 15.186 1.00 23.28 299 ALA A N 1
ATOM 2300 C CA . ALA A 1 335 ? 40.880 -25.588 16.300 1.00 21.02 299 ALA A CA 1
ATOM 2301 C C . ALA A 1 335 ? 42.134 -26.051 17.036 1.00 21.07 299 ALA A C 1
ATOM 2302 O O . ALA A 1 335 ? 43.186 -26.256 16.428 1.00 22.52 299 ALA A O 1
ATOM 2304 N N . ARG A 1 336 ? 41.998 -26.213 18.356 1.00 23.98 300 ARG A N 1
ATOM 2305 C CA . ARG A 1 336 ? 43.011 -26.787 19.239 1.00 23.29 300 ARG A CA 1
ATOM 2306 C C . ARG A 1 336 ? 42.308 -27.584 20.328 1.00 25.66 300 ARG A C 1
ATOM 2307 O O . ARG A 1 336 ? 41.114 -27.397 20.583 1.00 25.26 300 ARG A O 1
ATOM 2315 N N . VAL A 1 337 ? 43.074 -28.441 21.013 1.00 26.98 301 VAL A N 1
ATOM 2316 C CA . VAL A 1 337 ? 42.633 -29.073 22.254 1.00 23.27 301 VAL A CA 1
ATOM 2317 C C . VAL A 1 337 ? 43.618 -28.690 23.353 1.00 27.36 301 VAL A C 1
ATOM 2318 O O . VAL A 1 337 ? 44.820 -28.553 23.106 1.00 26.50 301 VAL A O 1
ATOM 2322 N N . ALA A 1 338 ? 43.100 -28.464 24.554 1.00 26.55 302 ALA A N 1
ATOM 2323 C CA . ALA A 1 338 ? 43.941 -28.099 25.685 1.00 28.25 302 ALA A CA 1
ATOM 2324 C C . ALA A 1 338 ? 44.596 -29.351 26.248 1.00 30.71 302 ALA A C 1
ATOM 2325 O O . ALA A 1 338 ? 43.937 -30.374 26.413 1.00 27.38 302 ALA A O 1
ATOM 2327 N N . LEU A 1 339 ? 45.901 -29.292 26.512 1.00 33.57 303 LEU A N 1
ATOM 2328 C CA . LEU A 1 339 ? 46.563 -30.423 27.154 1.00 31.60 303 LEU A CA 1
ATOM 2329 C C . LEU A 1 339 ? 46.630 -30.276 28.661 1.00 32.76 303 LEU A C 1
ATOM 2330 O O . LEU A 1 339 ? 46.828 -31.277 29.352 1.00 34.28 303 LEU A O 1
ATOM 2335 N N . GLU A 1 340 ? 46.493 -29.051 29.168 1.00 32.45 304 GLU A N 1
ATOM 2336 C CA . GLU A 1 340 ? 46.281 -28.759 30.578 1.00 34.26 304 GLU A CA 1
ATOM 2337 C C . GLU A 1 340 ? 45.203 -27.690 30.685 1.00 34.77 304 GLU A C 1
ATOM 2338 O O . GLU A 1 340 ? 44.844 -27.042 29.695 1.00 33.39 304 GLU A O 1
ATOM 2344 N N . ASP A 1 341 ? 44.723 -27.486 31.914 1.00 32.39 305 ASP A N 1
ATOM 2345 C CA . ASP A 1 341 ? 43.775 -26.419 32.204 1.00 31.50 305 ASP A CA 1
ATOM 2346 C C . ASP A 1 341 ? 44.364 -25.079 31.774 1.00 32.34 305 ASP A C 1
ATOM 2347 O O . ASP A 1 341 ? 45.564 -24.838 31.915 1.00 30.16 305 ASP A O 1
ATOM 2352 N N . VAL A 1 342 ? 43.522 -24.209 31.216 1.00 30.79 306 VAL A N 1
ATOM 2353 C CA . VAL A 1 342 ? 43.942 -22.871 30.795 1.00 28.95 306 VAL A CA 1
ATOM 2354 C C . VAL A 1 342 ? 42.914 -21.879 31.307 1.00 30.94 306 VAL A C 1
ATOM 2355 O O . VAL A 1 342 ? 41.756 -21.906 30.873 1.00 31.27 306 VAL A O 1
ATOM 2359 N N . GLU A 1 343 ? 43.334 -20.989 32.198 1.00 29.03 307 GLU A N 1
ATOM 2360 C CA . GLU A 1 343 ? 42.424 -19.935 32.710 1.00 32.63 307 GLU A CA 1
ATOM 2361 C C . GLU A 1 343 ? 42.531 -18.690 31.830 1.00 34.23 307 GLU A C 1
ATOM 2362 O O . GLU A 1 343 ? 43.650 -18.311 31.476 1.00 34.27 307 GLU A O 1
ATOM 2368 N N . ILE A 1 344 ? 41.397 -18.080 31.515 1.00 31.06 308 ILE A N 1
ATOM 2369 C CA . ILE A 1 344 ? 41.373 -16.822 30.726 1.00 34.64 308 ILE A CA 1
ATOM 2370 C C . ILE A 1 344 ? 40.105 -16.061 31.091 1.00 31.76 308 ILE A C 1
ATOM 2371 O O . ILE A 1 344 ? 39.064 -16.683 31.180 1.00 42.05 308 ILE A O 1
ATOM 2376 N N . ASP A 1 345 ? 40.224 -14.753 31.243 1.00 43.91 309 ASP A N 1
ATOM 2377 C CA . ASP A 1 345 ? 39.076 -13.888 31.595 1.00 46.59 309 ASP A CA 1
ATOM 2378 C C . ASP A 1 345 ? 38.478 -14.421 32.883 1.00 52.51 309 ASP A C 1
ATOM 2379 O O . ASP A 1 345 ? 39.060 -14.183 33.937 1.00 56.15 309 ASP A O 1
ATOM 2384 N N . GLY A 1 346 ? 37.385 -15.154 32.782 1.00 51.43 310 GLY A N 1
ATOM 2385 C CA . GLY A 1 346 ? 36.819 -15.568 34.057 1.00 49.00 310 GLY A CA 1
ATOM 2386 C C . GLY A 1 346 ? 36.611 -17.058 34.032 1.00 44.11 310 GLY A C 1
ATOM 2387 O O . GLY A 1 346 ? 35.973 -17.662 34.900 1.00 42.15 310 GLY A O 1
ATOM 2388 N N . VAL A 1 347 ? 37.196 -17.649 33.007 1.00 35.38 311 VAL A N 1
ATOM 2389 C CA . VAL A 1 347 ? 36.837 -18.960 32.503 1.00 37.87 311 VAL A CA 1
ATOM 2390 C C . VAL A 1 347 ? 38.053 -19.856 32.628 1.00 34.91 311 VAL A C 1
ATOM 2391 O O . VAL A 1 347 ? 39.198 -19.410 32.496 1.00 31.29 311 VAL A O 1
ATOM 2395 N N . THR A 1 348 ? 37.807 -21.124 32.903 1.00 30.96 312 THR A N 1
ATOM 2396 C CA . THR A 1 348 ? 38.865 -22.116 32.865 1.00 33.73 312 THR A CA 1
ATOM 2397 C C . THR A 1 348 ? 38.542 -23.107 31.761 1.00 31.36 312 THR A C 1
ATOM 2398 O O . THR A 1 348 ? 37.503 -23.769 31.799 1.00 31.95 312 THR A O 1
ATOM 2402 N N . ILE A 1 349 ? 39.423 -23.183 30.770 1.00 29.44 313 ILE A N 1
ATOM 2403 C CA . ILE A 1 349 ? 39.327 -24.161 29.696 1.00 26.56 313 ILE A CA 1
ATOM 2404 C C . ILE A 1 349 ? 40.021 -25.414 30.205 1.00 28.01 313 ILE A C 1
ATOM 2405 O O . ILE A 1 349 ? 41.245 -25.434 30.352 1.00 29.99 313 ILE A O 1
ATOM 2410 N N . LYS A 1 350 ? 39.244 -26.447 30.501 1.00 29.64 314 LYS A N 1
ATOM 2411 C CA . LYS A 1 350 ? 39.786 -27.612 31.175 1.00 29.44 314 LYS A CA 1
ATOM 2412 C C . LYS A 1 350 ? 40.523 -28.516 30.198 1.00 32.60 314 LYS A C 1
ATOM 2413 O O . LYS A 1 350 ? 40.310 -28.476 28.983 1.00 27.61 314 LYS A O 1
ATOM 2419 N N . ALA A 1 351 ? 41.379 -29.369 30.766 1.00 33.69 315 ALA A N 1
ATOM 2420 C CA . ALA A 1 351 ? 42.307 -30.170 29.979 1.00 32.30 315 ALA A CA 1
ATOM 2421 C C . ALA A 1 351 ? 41.617 -30.973 28.876 1.00 32.03 315 ALA A C 1
ATOM 2422 O O . ALA A 1 351 ? 42.121 -31.065 27.755 1.00 37.08 315 ALA A O 1
ATOM 2424 N N . GLY A 1 352 ? 40.473 -31.558 29.138 1.00 33.18 316 GLY A N 1
ATOM 2425 C CA . GLY A 1 352 ? 40.017 -32.265 27.935 1.00 41.73 316 GLY A CA 1
ATOM 2426 C C . GLY A 1 352 ? 39.464 -31.407 26.783 1.00 33.22 316 GLY A C 1
ATOM 2427 O O . GLY A 1 352 ? 39.103 -31.974 25.747 1.00 31.23 316 GLY A O 1
ATOM 2428 N N . GLU A 1 353 ? 39.408 -30.080 26.913 1.00 27.40 317 GLU A N 1
ATOM 2429 C CA . GLU A 1 353 ? 38.457 -29.270 26.158 1.00 29.70 317 GLU A CA 1
ATOM 2430 C C . GLU A 1 353 ? 39.072 -28.597 24.931 1.00 30.97 317 GLU A C 1
ATOM 2431 O O . GLU A 1 353 ? 40.270 -28.289 24.892 1.00 29.04 317 GLU A O 1
ATOM 2437 N N . GLY A 1 354 ? 38.220 -28.404 23.892 1.00 28.74 318 GLY A N 1
ATOM 2438 C CA . GLY A 1 354 ? 38.648 -27.744 22.670 1.00 24.49 318 GLY A CA 1
ATOM 2439 C C . GLY A 1 354 ? 38.410 -26.236 22.690 1.00 25.64 318 GLY A C 1
ATOM 2440 O O . GLY A 1 354 ? 37.615 -25.704 23.473 1.00 25.43 318 GLY A O 1
ATOM 2441 N N . ILE A 1 355 ? 39.150 -25.535 21.836 1.00 23.57 319 ILE A N 1
ATOM 2442 C CA . ILE A 1 355 ? 38.826 -24.167 21.464 1.00 22.77 319 ILE A CA 1
ATOM 2443 C C . ILE A 1 355 ? 38.526 -24.172 19.979 1.00 24.38 319 ILE A C 1
ATOM 2444 O O . ILE A 1 355 ? 39.207 -24.846 19.195 1.00 21.63 319 ILE A O 1
ATOM 2449 N N . LEU A 1 356 ? 37.476 -23.457 19.607 1.00 20.55 320 LEU A N 1
ATOM 2450 C CA . LEU A 1 356 ? 37.118 -23.251 18.218 1.00 22.04 320 LEU A CA 1
ATOM 2451 C C . LEU A 1 356 ? 37.322 -21.756 18.016 1.00 21.24 320 LEU A C 1
ATOM 2452 O O . LEU A 1 356 ? 36.552 -20.939 18.524 1.00 19.12 320 LEU A O 1
ATOM 2457 N N . VAL A 1 357 ? 38.418 -21.394 17.358 1.00 20.93 321 VAL A N 1
ATOM 2458 C CA . VAL A 1 357 ? 38.735 -19.988 17.153 1.00 17.87 321 VAL A CA 1
ATOM 2459 C C . VAL A 1 357 ? 37.956 -19.496 15.932 1.00 19.18 321 VAL A C 1
ATOM 2460 O O . VAL A 1 357 ? 38.168 -19.962 14.804 1.00 20.54 321 VAL A O 1
ATOM 2464 N N . LEU A 1 358 ? 37.002 -18.596 16.170 1.00 19.95 322 LEU A N 1
ATOM 2465 C CA . LEU A 1 358 ? 36.201 -18.002 15.095 1.00 19.63 322 LEU A CA 1
ATOM 2466 C C . LEU A 1 358 ? 37.021 -16.862 14.494 1.00 21.41 322 LEU A C 1
ATOM 2467 O O . LEU A 1 358 ? 36.793 -15.665 14.732 1.00 18.18 322 LEU A O 1
ATOM 2472 N N . LYS A 1 359 ? 38.018 -17.279 13.703 1.00 17.17 323 LYS A N 1
ATOM 2473 C CA . LYS A 1 359 ? 39.049 -16.368 13.223 1.00 18.80 323 LYS A CA 1
ATOM 2474 C C . LYS A 1 359 ? 38.434 -15.160 12.532 1.00 19.50 323 LYS A C 1
ATOM 2475 O O . LYS A 1 359 ? 38.859 -14.023 12.756 1.00 19.59 323 LYS A O 1
ATOM 2481 N N . GLY A 1 360 ? 37.396 -15.384 11.725 1.00 17.76 324 GLY A N 1
ATOM 2482 C CA . GLY A 1 360 ? 36.805 -14.288 10.976 1.00 21.00 324 GLY A CA 1
ATOM 2483 C C . GLY A 1 360 ? 36.070 -13.296 11.853 1.00 19.16 324 GLY A C 1
ATOM 2484 O O . GLY A 1 360 ? 36.125 -12.085 11.616 1.00 23.41 324 GLY A O 1
ATOM 2485 N N . LEU A 1 361 ? 35.371 -13.783 12.870 1.00 21.21 325 LEU A N 1
ATOM 2486 C CA . LEU A 1 361 ? 34.755 -12.867 13.830 1.00 21.34 325 LEU A CA 1
ATOM 2487 C C . LEU A 1 361 ? 35.798 -12.090 14.616 1.00 20.77 325 LEU A C 1
ATOM 2488 O O . LEU A 1 361 ? 35.582 -10.920 14.952 1.00 24.61 325 LEU A O 1
ATOM 2493 N N . GLY A 1 362 ? 36.912 -12.734 14.970 1.00 20.92 326 GLY A N 1
ATOM 2494 C CA . GLY A 1 362 ? 37.984 -12.009 15.621 1.00 20.71 326 GLY A CA 1
ATOM 2495 C C . GLY A 1 362 ? 38.468 -10.847 14.782 1.00 20.93 326 GLY A C 1
ATOM 2496 O O . GLY A 1 362 ? 38.804 -9.781 15.306 1.00 20.57 326 GLY A O 1
ATOM 2497 N N . ASP A 1 363 ? 38.511 -11.031 13.467 1.00 17.24 327 ASP A N 1
ATOM 2498 C CA . ASP A 1 363 ? 38.896 -9.931 12.599 1.00 18.42 327 ASP A CA 1
ATOM 2499 C C . ASP A 1 363 ? 37.751 -8.943 12.386 1.00 19.09 327 ASP A C 1
ATOM 2500 O O . ASP A 1 363 ? 37.927 -7.948 11.675 1.00 18.90 327 ASP A O 1
ATOM 2505 N N . ARG A 1 364 ? 36.577 -9.207 12.971 1.00 17.87 328 ARG A N 1
ATOM 2506 C CA . ARG A 1 364 ? 35.484 -8.251 12.999 1.00 17.76 328 ARG A CA 1
ATOM 2507 C C . ARG A 1 364 ? 35.223 -7.762 14.425 1.00 21.60 328 ARG A C 1
ATOM 2508 O O . ARG A 1 364 ? 34.114 -7.333 14.751 1.00 19.99 328 ARG A O 1
ATOM 2516 N N . ASP A 1 365 ? 36.238 -7.808 15.275 1.00 18.06 329 ASP A N 1
ATOM 2517 C CA . ASP A 1 365 ? 36.051 -7.481 16.684 1.00 25.66 329 ASP A CA 1
ATOM 2518 C C . ASP A 1 365 ? 35.920 -5.969 16.840 1.00 24.39 329 ASP A C 1
ATOM 2519 O O . ASP A 1 365 ? 36.871 -5.241 16.531 1.00 25.99 329 ASP A O 1
ATOM 2524 N N . PRO A 1 366 ? 34.776 -5.463 17.318 1.00 23.60 330 PRO A N 1
ATOM 2525 C CA . PRO A 1 366 ? 34.608 -4.004 17.460 1.00 28.41 330 PRO A CA 1
ATOM 2526 C C . PRO A 1 366 ? 35.563 -3.350 18.453 1.00 30.31 330 PRO A C 1
ATOM 2527 O O . PRO A 1 366 ? 35.861 -2.159 18.306 1.00 32.42 330 PRO A O 1
ATOM 2531 N N . SER A 1 367 ? 36.044 -4.065 19.471 1.00 25.50 331 SER A N 1
ATOM 2532 C CA . SER A 1 367 ? 36.972 -3.417 20.391 1.00 29.39 331 SER A CA 1
ATOM 2533 C C . SER A 1 367 ? 38.406 -3.400 19.871 1.00 32.96 331 SER A C 1
ATOM 2534 O O . SER A 1 367 ? 39.271 -2.787 20.507 1.00 34.97 331 SER A O 1
ATOM 2537 N N . LYS A 1 368 ? 38.677 -4.050 18.741 1.00 30.63 332 LYS A N 1
ATOM 2538 C CA . LYS A 1 368 ? 39.963 -3.959 18.066 1.00 27.31 332 LYS A CA 1
ATOM 2539 C C . LYS A 1 368 ? 39.908 -3.107 16.808 1.00 26.26 332 LYS A C 1
ATOM 2540 O O . LYS A 1 368 ? 40.828 -2.336 16.553 1.00 27.15 332 LYS A O 1
ATOM 2546 N N . TYR A 1 369 ? 38.836 -3.193 16.031 1.00 27.29 333 TYR A N 1
ATOM 2547 C CA . TYR A 1 369 ? 38.703 -2.413 14.802 1.00 24.96 333 TYR A CA 1
ATOM 2548 C C . TYR A 1 369 ? 37.422 -1.594 14.858 1.00 28.24 333 TYR A C 1
ATOM 2549 O O . TYR A 1 369 ? 36.327 -2.171 14.719 1.00 28.48 333 TYR A O 1
ATOM 2558 N N . PRO A 1 370 ? 37.482 -0.272 15.039 1.00 27.77 334 PRO A N 1
ATOM 2559 C CA . PRO A 1 370 ? 36.252 0.535 15.002 1.00 30.74 334 PRO A CA 1
ATOM 2560 C C . PRO A 1 370 ? 35.492 0.334 13.695 1.00 29.25 334 PRO A C 1
ATOM 2561 O O . PRO A 1 370 ? 36.088 0.259 12.620 1.00 28.20 334 PRO A O 1
ATOM 2565 N N . ASN A 1 371 ? 34.165 0.243 13.799 1.00 28.69 335 ASN A N 1
ATOM 2566 C CA . ASN A 1 371 ? 33.305 -0.073 12.662 1.00 30.46 335 ASN A CA 1
ATOM 2567 C C . ASN A 1 371 ? 33.841 -1.298 11.928 1.00 27.77 335 ASN A C 1
ATOM 2568 O O . ASN A 1 371 ? 34.192 -1.202 10.731 1.00 23.31 335 ASN A O 1
ATOM 2573 N N . PRO A 1 372 ? 33.925 -2.457 12.586 1.00 24.63 336 PRO A N 1
ATOM 2574 C CA . PRO A 1 372 ? 34.695 -3.574 12.017 1.00 22.55 336 PRO A CA 1
ATOM 2575 C C . PRO A 1 372 ? 34.087 -4.133 10.760 1.00 22.56 336 PRO A C 1
ATOM 2576 O O . PRO A 1 372 ? 34.788 -4.773 9.966 1.00 21.00 336 PRO A O 1
ATOM 2580 N N . ASP A 1 373 ? 32.805 -3.921 10.548 1.00 20.76 337 ASP A N 1
ATOM 2581 C CA . ASP A 1 373 ? 32.149 -4.513 9.411 1.00 25.55 337 ASP A CA 1
ATOM 2582 C C . ASP A 1 373 ? 32.099 -3.560 8.234 1.00 25.93 337 ASP A C 1
ATOM 2583 O O . ASP A 1 373 ? 31.371 -3.812 7.269 1.00 23.28 337 ASP A O 1
ATOM 2588 N N . VAL A 1 374 ? 32.898 -2.496 8.286 1.00 25.90 338 VAL A N 1
ATOM 2589 C CA . VAL A 1 374 ? 33.138 -1.598 7.157 1.00 20.52 338 VAL A CA 1
ATOM 2590 C C . VAL A 1 374 ? 34.495 -1.958 6.562 1.00 24.72 338 VAL A C 1
ATOM 2591 O O . VAL A 1 374 ? 35.504 -1.984 7.278 1.00 21.21 338 VAL A O 1
ATOM 2595 N N . PHE A 1 375 ? 34.518 -2.261 5.261 1.00 24.13 339 PHE A N 1
ATOM 2596 C CA . PHE A 1 375 ? 35.771 -2.354 4.524 1.00 23.86 339 PHE A CA 1
ATOM 2597 C C . PHE A 1 375 ? 36.370 -0.950 4.376 1.00 24.33 339 PHE A C 1
ATOM 2598 O O . PHE A 1 375 ? 35.749 -0.059 3.781 1.00 22.57 339 PHE A O 1
ATOM 2606 N N . ASP A 1 376 ? 37.573 -0.742 4.906 1.00 24.24 340 ASP A N 1
ATOM 2607 C CA . ASP A 1 376 ? 38.178 0.590 4.878 1.00 21.70 340 ASP A CA 1
ATOM 2608 C C . ASP A 1 376 ? 39.694 0.445 4.799 1.00 27.83 340 ASP A C 1
ATOM 2609 O O . ASP A 1 376 ? 40.349 0.207 5.822 1.00 25.97 340 ASP A O 1
ATOM 2614 N N . ILE A 1 377 ? 40.250 0.658 3.602 1.00 23.18 341 ILE A N 1
ATOM 2615 C CA . ILE A 1 377 ? 41.683 0.473 3.411 1.00 24.32 341 ILE A CA 1
ATOM 2616 C C . ILE A 1 377 ? 42.510 1.421 4.254 1.00 27.01 341 ILE A C 1
ATOM 2617 O O . ILE A 1 377 ? 43.688 1.144 4.507 1.00 27.98 341 ILE A O 1
ATOM 2622 N N . HIS A 1 378 ? 41.928 2.545 4.683 1.00 25.30 342 HIS A N 1
ATOM 2623 C CA . HIS A 1 378 ? 42.632 3.540 5.479 1.00 29.81 342 HIS A CA 1
ATOM 2624 C C . HIS A 1 378 ? 42.788 3.148 6.943 1.00 29.03 342 HIS A C 1
ATOM 2625 O O . HIS A 1 378 ? 43.524 3.824 7.669 1.00 29.56 342 HIS A O 1
ATOM 2632 N N . ARG A 1 379 ? 42.109 2.104 7.409 1.00 27.66 343 ARG A N 1
ATOM 2633 C CA . ARG A 1 379 ? 42.220 1.753 8.814 1.00 27.72 343 ARG A CA 1
ATOM 2634 C C . ARG A 1 379 ? 43.553 1.073 9.101 1.00 29.15 343 ARG A C 1
ATOM 2635 O O . ARG A 1 379 ? 44.305 0.700 8.193 1.00 25.80 343 ARG A O 1
ATOM 2643 N N . ASP A 1 380 ? 43.837 0.902 10.397 1.00 27.06 344 ASP A N 1
ATOM 2644 C CA . ASP A 1 380 ? 44.984 0.125 10.842 1.00 28.69 344 ASP A CA 1
ATOM 2645 C C . ASP A 1 380 ? 44.571 -1.337 10.919 1.00 30.35 344 ASP A C 1
ATOM 2646 O O . ASP A 1 380 ? 43.864 -1.734 11.848 1.00 27.09 344 ASP A O 1
ATOM 2651 N N . SER A 1 381 ? 45.038 -2.146 9.967 1.00 26.40 345 SER A N 1
ATOM 2652 C CA . SER A 1 381 ? 44.756 -3.576 9.962 1.00 27.14 345 SER A CA 1
ATOM 2653 C C . SER A 1 381 ? 46.008 -4.428 10.098 1.00 29.56 345 SER A C 1
ATOM 2654 O O . SER A 1 381 ? 45.967 -5.626 9.790 1.00 28.18 345 SER A O 1
ATOM 2657 N N . ARG A 1 382 ? 47.118 -3.846 10.561 1.00 31.34 346 ARG A N 1
ATOM 2658 C CA . ARG A 1 382 ? 48.382 -4.579 10.583 1.00 28.64 346 ARG A CA 1
ATOM 2659 C C . ARG A 1 382 ? 48.342 -5.786 11.514 1.00 28.50 346 ARG A C 1
ATOM 2660 O O . ARG A 1 382 ? 49.054 -6.774 11.281 1.00 27.13 346 ARG A O 1
ATOM 2668 N N . ASP A 1 383 ? 47.518 -5.734 12.559 1.00 25.21 347 ASP A N 1
ATOM 2669 C CA . ASP A 1 383 ? 47.434 -6.783 13.570 1.00 27.60 347 ASP A CA 1
ATOM 2670 C C . ASP A 1 383 ? 46.379 -7.845 13.243 1.00 26.41 347 ASP A C 1
ATOM 2671 O O . ASP A 1 383 ? 45.891 -8.523 14.157 1.00 23.13 347 ASP A O 1
ATOM 2676 N N . HIS A 1 384 ? 45.992 -7.973 11.975 1.00 23.74 348 HIS A N 1
ATOM 2677 C CA . HIS A 1 384 ? 44.885 -8.841 11.584 1.00 23.52 348 HIS A CA 1
ATOM 2678 C C . HIS A 1 384 ? 45.226 -10.306 11.847 1.00 21.49 348 HIS A C 1
ATOM 2679 O O . HIS A 1 384 ? 46.391 -10.688 11.973 1.00 18.03 348 HIS A O 1
ATOM 2686 N N . LEU A 1 385 ? 44.187 -11.141 11.880 1.00 20.60 349 LEU A N 1
ATOM 2687 C CA . LEU A 1 385 ? 44.315 -12.560 12.212 1.00 20.25 349 LEU A CA 1
ATOM 2688 C C . LEU A 1 385 ? 44.190 -13.498 11.008 1.00 21.53 349 LEU A C 1
ATOM 2689 O O . LEU A 1 385 ? 44.111 -14.714 11.205 1.00 20.92 349 LEU A O 1
ATOM 2694 N N . ALA A 1 386 ? 44.194 -12.981 9.769 1.00 19.44 350 ALA A N 1
ATOM 2695 C CA . ALA A 1 386 ? 43.910 -13.846 8.621 1.00 20.80 350 ALA A CA 1
ATOM 2696 C C . ALA A 1 386 ? 44.906 -15.000 8.501 1.00 19.15 350 ALA A C 1
ATOM 2697 O O . ALA A 1 386 ? 44.524 -16.109 8.100 1.00 17.58 350 ALA A O 1
ATOM 2699 N N . PHE A 1 387 ? 46.171 -14.772 8.851 1.00 15.66 351 PHE A N 1
ATOM 2700 C CA . PHE A 1 387 ? 47.198 -15.812 8.819 1.00 21.06 351 PHE A CA 1
ATOM 2701 C C . PHE A 1 387 ? 47.321 -16.576 10.136 1.00 19.71 351 PHE A C 1
ATOM 2702 O O . PHE A 1 387 ? 48.253 -17.370 10.296 1.00 21.04 351 PHE A O 1
ATOM 2710 N N . GLY A 1 388 ? 46.404 -16.375 11.080 1.00 23.35 352 GLY A N 1
ATOM 2711 C CA . GLY A 1 388 ? 46.500 -17.088 12.345 1.00 22.45 352 GLY A CA 1
ATOM 2712 C C . GLY A 1 388 ? 47.482 -16.404 13.282 1.00 20.73 352 GLY A C 1
ATOM 2713 O O . GLY A 1 388 ? 47.795 -15.220 13.140 1.00 20.37 352 GLY A O 1
ATOM 2714 N N . TYR A 1 389 ? 48.008 -17.178 14.222 1.00 20.12 353 TYR A N 1
ATOM 2715 C CA . TYR A 1 389 ? 48.774 -16.585 15.312 1.00 22.33 353 TYR A CA 1
ATOM 2716 C C . TYR A 1 389 ? 49.524 -17.682 16.056 1.00 21.08 353 TYR A C 1
ATOM 2717 O O . TYR A 1 389 ? 49.059 -18.824 16.128 1.00 20.99 353 TYR A O 1
ATOM 2726 N N . GLY A 1 390 ? 50.680 -17.330 16.612 1.00 22.85 354 GLY A N 1
ATOM 2727 C CA . GLY A 1 390 ? 51.474 -18.331 17.302 1.00 25.68 354 GLY A CA 1
ATOM 2728 C C . GLY A 1 390 ? 52.277 -19.205 16.346 1.00 24.71 354 GLY A C 1
ATOM 2729 O O . GLY A 1 390 ? 52.550 -18.835 15.198 1.00 25.54 354 GLY A O 1
ATOM 2730 N N . VAL A 1 391 ? 52.620 -20.407 16.823 1.00 20.98 355 VAL A N 1
ATOM 2731 C CA . VAL A 1 391 ? 53.626 -21.222 16.139 1.00 24.99 355 VAL A CA 1
ATOM 2732 C C . VAL A 1 391 ? 53.168 -21.662 14.760 1.00 24.50 355 VAL A C 1
ATOM 2733 O O . VAL A 1 391 ? 53.999 -21.826 13.855 1.00 22.56 355 VAL A O 1
ATOM 2737 N N . HIS A 1 392 ? 51.866 -21.874 14.570 1.00 22.83 356 HIS A N 1
ATOM 2738 C CA . HIS A 1 392 ? 51.334 -22.342 13.297 1.00 23.98 356 HIS A CA 1
ATOM 2739 C C . HIS A 1 392 ? 50.973 -21.229 12.324 1.00 26.19 356 HIS A C 1
ATOM 2740 O O . HIS A 1 392 ? 50.465 -21.532 11.232 1.00 21.31 356 HIS A O 1
ATOM 2747 N N . GLN A 1 393 ? 51.224 -19.966 12.672 1.00 23.31 357 GLN A N 1
ATOM 2748 C CA . GLN A 1 393 ? 50.872 -18.871 11.781 1.00 22.42 357 GLN A CA 1
ATOM 2749 C C . GLN A 1 393 ? 51.392 -19.133 10.365 1.00 26.53 357 GLN A C 1
ATOM 2750 O O . GLN A 1 393 ? 52.498 -19.646 10.176 1.00 24.13 357 GLN A O 1
ATOM 2756 N N . CYS A 1 394 ? 50.580 -18.773 9.371 1.00 22.98 358 CYS A N 1
ATOM 2757 C CA . CYS A 1 394 ? 50.736 -19.231 7.993 1.00 24.25 358 CYS A CA 1
ATOM 2758 C C . CYS A 1 394 ? 52.183 -19.203 7.490 1.00 24.28 358 CYS A C 1
ATOM 2759 O O . CYS A 1 394 ? 52.814 -18.143 7.423 1.00 21.38 358 CYS A O 1
ATOM 2762 N N . LEU A 1 395 ? 52.689 -20.374 7.089 1.00 21.71 359 LEU A N 1
ATOM 2763 C CA . LEU A 1 395 ? 54.024 -20.458 6.501 1.00 22.92 359 LEU A CA 1
ATOM 2764 C C . LEU A 1 395 ? 54.105 -19.717 5.169 1.00 25.18 359 LEU A C 1
ATOM 2765 O O . LEU A 1 395 ? 55.139 -19.121 4.838 1.00 24.01 359 LEU A O 1
ATOM 2770 N N . GLY A 1 396 ? 53.031 -19.745 4.387 1.00 24.10 360 GLY A N 1
ATOM 2771 C CA . GLY A 1 396 ? 53.014 -19.112 3.085 1.00 22.13 360 GLY A CA 1
ATOM 2772 C C . GLY A 1 396 ? 52.667 -17.646 3.074 1.00 23.19 360 GLY A C 1
ATOM 2773 O O . GLY A 1 396 ? 52.525 -17.076 1.989 1.00 27.47 360 GLY A O 1
ATOM 2774 N N . GLN A 1 397 ? 52.574 -17.012 4.248 1.00 22.24 361 GLN A N 1
ATOM 2775 C CA . GLN A 1 397 ? 51.989 -15.680 4.349 1.00 22.51 361 GLN A CA 1
ATOM 2776 C C . GLN A 1 397 ? 52.722 -14.657 3.496 1.00 24.51 361 GLN A C 1
ATOM 2777 O O . GLN A 1 397 ? 52.089 -13.773 2.903 1.00 21.43 361 GLN A O 1
ATOM 2783 N N . HIS A 1 398 ? 54.054 -14.745 3.414 1.00 24.76 362 HIS A N 1
ATOM 2784 C CA . HIS A 1 398 ? 54.783 -13.734 2.647 1.00 27.01 362 HIS A CA 1
ATOM 2785 C C . HIS A 1 398 ? 54.605 -13.942 1.147 1.00 24.42 362 HIS A C 1
ATOM 2786 O O . HIS A 1 398 ? 54.476 -12.973 0.389 1.00 26.56 362 HIS A O 1
ATOM 2793 N N . VAL A 1 399 ? 54.550 -15.193 0.700 1.00 23.11 363 VAL A N 1
ATOM 2794 C CA . VAL A 1 399 ? 54.218 -15.445 -0.700 1.00 23.64 363 VAL A CA 1
ATOM 2795 C C . VAL A 1 399 ? 52.780 -15.048 -0.982 1.00 23.13 363 VAL A C 1
ATOM 2796 O O . VAL A 1 399 ? 52.467 -14.498 -2.044 1.00 26.36 363 VAL A O 1
ATOM 2800 N N . ALA A 1 400 ? 51.880 -15.328 -0.042 1.00 22.05 364 ALA A N 1
ATOM 2801 C CA . ALA A 1 400 ? 50.481 -14.962 -0.233 1.00 25.05 364 ALA A CA 1
ATOM 2802 C C . ALA A 1 400 ? 50.317 -13.448 -0.333 1.00 24.19 364 ALA A C 1
ATOM 2803 O O . ALA A 1 400 ? 49.584 -12.948 -1.194 1.00 24.37 364 ALA A O 1
ATOM 2805 N N . ARG A 1 401 ? 50.990 -12.705 0.549 1.00 23.13 365 ARG A N 1
ATOM 2806 C CA A ARG A 1 401 ? 50.878 -11.251 0.525 0.45 27.89 365 ARG A CA 1
ATOM 2807 C CA B ARG A 1 401 ? 50.897 -11.248 0.533 0.55 27.43 365 ARG A CA 1
ATOM 2808 C C . ARG A 1 401 ? 51.334 -10.693 -0.815 1.00 27.00 365 ARG A C 1
ATOM 2809 O O . ARG A 1 401 ? 50.680 -9.805 -1.384 1.00 23.05 365 ARG A O 1
ATOM 2824 N N . LEU A 1 402 ? 52.449 -11.216 -1.338 1.00 25.59 366 LEU A N 1
ATOM 2825 C CA . LEU A 1 402 ? 53.017 -10.701 -2.575 1.00 26.79 366 LEU A CA 1
ATOM 2826 C C . LEU A 1 402 ? 52.120 -11.029 -3.762 1.00 24.95 366 LEU A C 1
ATOM 2827 O O . LEU A 1 402 ? 51.869 -10.170 -4.614 1.00 25.82 366 LEU A O 1
ATOM 2832 N N . MET A 1 403 ? 51.609 -12.260 -3.824 1.00 24.38 367 MET A N 1
ATOM 2833 C CA . MET A 1 403 ? 50.651 -12.599 -4.872 1.00 24.59 367 MET A CA 1
ATOM 2834 C C . MET A 1 403 ? 49.473 -11.639 -4.863 1.00 24.73 367 MET A C 1
ATOM 2835 O O . MET A 1 403 ? 49.079 -11.106 -5.906 1.00 27.93 367 MET A O 1
ATOM 2840 N N . LEU A 1 404 ? 48.881 -11.421 -3.686 1.00 25.94 368 LEU A N 1
ATOM 2841 C CA . LEU A 1 404 ? 47.715 -10.550 -3.606 1.00 26.46 368 LEU A CA 1
ATOM 2842 C C . LEU A 1 404 ? 48.076 -9.131 -4.029 1.00 24.01 368 LEU A C 1
ATOM 2843 O O . LEU A 1 404 ? 47.371 -8.510 -4.831 1.00 23.98 368 LEU A O 1
ATOM 2848 N N . GLU A 1 405 ? 49.183 -8.605 -3.506 1.00 25.86 369 GLU A N 1
ATOM 2849 C CA . GLU A 1 405 ? 49.550 -7.225 -3.810 1.00 25.92 369 GLU A CA 1
ATOM 2850 C C . GLU A 1 405 ? 49.781 -7.035 -5.301 1.00 26.87 369 GLU A C 1
ATOM 2851 O O . GLU A 1 405 ? 49.266 -6.089 -5.910 1.00 28.17 369 GLU A O 1
ATOM 2857 N N . MET A 1 406 ? 50.558 -7.934 -5.905 1.00 27.68 370 MET A N 1
ATOM 2858 C CA . MET A 1 406 ? 50.910 -7.800 -7.314 1.00 28.78 370 MET A CA 1
ATOM 2859 C C . MET A 1 406 ? 49.685 -7.885 -8.206 1.00 26.85 370 MET A C 1
ATOM 2860 O O . MET A 1 406 ? 49.577 -7.144 -9.197 1.00 26.54 370 MET A O 1
ATOM 2865 N N . CYS A 1 407 ? 48.733 -8.750 -7.850 1.00 25.71 371 CYS A N 1
ATOM 2866 C CA . CYS A 1 407 ? 47.501 -8.863 -8.629 1.00 23.96 371 CYS A CA 1
ATOM 2867 C C . CYS A 1 407 ? 46.673 -7.589 -8.553 1.00 25.98 371 CYS A C 1
ATOM 2868 O O . CYS A 1 407 ? 46.148 -7.115 -9.572 1.00 23.84 371 CYS A O 1
ATOM 2871 N N . LEU A 1 408 ? 46.490 -7.052 -7.341 1.00 23.93 372 LEU A N 1
ATOM 2872 C CA . LEU A 1 408 ? 45.693 -5.838 -7.201 1.00 23.72 372 LEU A CA 1
ATOM 2873 C C . LEU A 1 408 ? 46.378 -4.662 -7.889 1.00 24.78 372 LEU A C 1
ATOM 2874 O O . LEU A 1 408 ? 45.718 -3.855 -8.556 1.00 27.86 372 LEU A O 1
ATOM 2879 N N . THR A 1 409 ? 47.702 -4.556 -7.747 1.00 24.23 373 THR A N 1
ATOM 2880 C CA . THR A 1 409 ? 48.434 -3.462 -8.379 1.00 26.57 373 THR A CA 1
ATOM 2881 C C . THR A 1 409 ? 48.321 -3.526 -9.891 1.00 29.38 373 THR A C 1
ATOM 2882 O O . THR A 1 409 ? 48.101 -2.502 -10.544 1.00 32.74 373 THR A O 1
ATOM 2886 N N . SER A 1 410 ? 48.465 -4.719 -10.470 1.00 29.49 374 SER A N 1
ATOM 2887 C CA . SER A 1 410 ? 48.460 -4.821 -11.926 1.00 26.26 374 SER A CA 1
ATOM 2888 C C . SER A 1 410 ? 47.058 -4.610 -12.495 1.00 29.80 374 SER A C 1
ATOM 2889 O O . SER A 1 410 ? 46.899 -3.926 -13.512 1.00 28.35 374 SER A O 1
ATOM 2892 N N . LEU A 1 411 ? 46.021 -5.146 -11.838 1.00 27.61 375 LEU A N 1
ATOM 2893 C CA . LEU A 1 411 ? 44.663 -4.952 -12.348 1.00 25.05 375 LEU A CA 1
ATOM 2894 C C . LEU A 1 411 ? 44.254 -3.490 -12.264 1.00 29.92 375 LEU A C 1
ATOM 2895 O O . LEU A 1 411 ? 43.711 -2.926 -13.222 1.00 31.27 375 LEU A O 1
ATOM 2900 N N . VAL A 1 412 ? 44.511 -2.861 -11.117 1.00 27.58 376 VAL A N 1
ATOM 2901 C CA . VAL A 1 412 ? 44.090 -1.484 -10.881 1.00 29.37 376 VAL A CA 1
ATOM 2902 C C . VAL A 1 412 ? 44.776 -0.530 -11.853 1.00 34.05 376 VAL A C 1
ATOM 2903 O O . VAL A 1 412 ? 44.162 0.433 -12.338 1.00 31.95 376 VAL A O 1
ATOM 2907 N N . GLU A 1 413 ? 46.060 -0.776 -12.144 1.00 31.13 377 GLU A N 1
ATOM 2908 C CA . GLU A 1 413 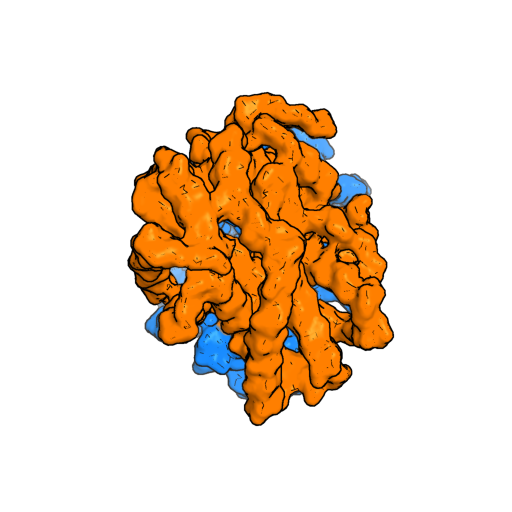? 46.798 0.074 -13.073 1.00 31.89 377 GLU A CA 1
ATOM 2909 C C . GLU A 1 413 ? 46.361 -0.171 -14.512 1.00 33.16 377 GLU A C 1
ATOM 2910 O O . GLU A 1 413 ? 46.110 0.777 -15.269 1.00 31.76 377 GLU A O 1
ATOM 2916 N N . ARG A 1 414 ? 46.255 -1.444 -14.904 1.00 28.28 378 ARG A N 1
ATOM 2917 C CA . ARG A 1 414 ? 46.096 -1.781 -16.312 1.00 27.70 378 ARG A CA 1
ATOM 2918 C C . ARG A 1 414 ? 44.715 -1.417 -16.857 1.00 31.76 378 ARG A C 1
ATOM 2919 O O . ARG A 1 414 ? 44.577 -1.195 -18.063 1.00 30.14 378 ARG A O 1
ATOM 2927 N N . PHE A 1 415 ? 43.682 -1.376 -16.014 1.00 28.43 379 PHE A N 1
ATOM 2928 C CA . PHE A 1 415 ? 42.303 -1.217 -16.482 1.00 32.25 379 PHE A CA 1
ATOM 2929 C C . PHE A 1 415 ? 41.654 -0.042 -15.763 1.00 32.71 379 PHE A C 1
ATOM 2930 O O . PHE A 1 415 ? 40.961 -0.215 -14.746 1.00 29.25 379 PHE A O 1
ATOM 2938 N N . PRO A 1 416 ? 41.856 1.178 -16.269 1.00 32.45 380 PRO A N 1
ATOM 2939 C CA . PRO A 1 416 ? 41.334 2.354 -15.556 1.00 27.73 380 PRO A CA 1
ATOM 2940 C C . PRO A 1 416 ? 39.837 2.305 -15.378 1.00 25.16 380 PRO A C 1
ATOM 2941 O O . PRO A 1 416 ? 39.328 2.747 -14.342 1.00 28.51 380 PRO A O 1
ATOM 2945 N N . GLY A 1 417 ? 39.110 1.800 -16.373 1.00 27.71 381 GLY A N 1
ATOM 2946 C CA . GLY A 1 417 ? 37.668 1.724 -16.305 1.00 30.15 381 GLY A CA 1
ATOM 2947 C C . GLY A 1 417 ? 37.116 0.582 -15.476 1.00 31.82 381 GLY A C 1
ATOM 2948 O O . GLY A 1 417 ? 35.901 0.363 -15.502 1.00 28.35 381 GLY A O 1
ATOM 2949 N N . LEU A 1 418 ? 37.969 -0.131 -14.731 1.00 27.35 382 LEU A N 1
ATOM 2950 C CA . LEU A 1 418 ? 37.599 -1.327 -13.973 1.00 34.21 382 LEU A CA 1
ATOM 2951 C C . LEU A 1 418 ? 36.292 -1.160 -13.205 1.00 33.89 382 LEU A C 1
ATOM 2952 O O . LEU A 1 418 ? 36.132 -0.224 -12.419 1.00 87.04 382 LEU A O 1
ATOM 2957 N N . HIS A 1 419 ? 35.357 -2.081 -13.445 1.00 31.88 383 HIS A N 1
ATOM 2958 C CA . HIS A 1 419 ? 34.044 -2.057 -12.810 1.00 31.11 383 HIS A CA 1
ATOM 2959 C C . HIS A 1 419 ? 33.497 -3.477 -12.732 1.00 29.81 383 HIS A C 1
ATOM 2960 O O . HIS A 1 419 ? 34.037 -4.401 -13.342 1.00 29.28 383 HIS A O 1
ATOM 2967 N N . LEU A 1 420 ? 32.421 -3.651 -11.962 1.00 26.15 384 LEU A N 1
ATOM 2968 C CA . LEU A 1 420 ? 31.740 -4.939 -11.903 1.00 29.38 384 LEU A CA 1
ATOM 2969 C C . LEU A 1 420 ? 30.597 -4.960 -12.909 1.00 31.42 384 LEU A C 1
ATOM 2970 O O . LEU A 1 420 ? 29.883 -3.971 -13.069 1.00 28.82 384 LEU A O 1
ATOM 2975 N N . VAL A 1 421 ? 30.458 -6.073 -13.621 1.00 33.26 385 VAL A N 1
ATOM 2976 C CA . VAL A 1 421 ? 29.390 -6.237 -14.607 1.00 36.56 385 VAL A CA 1
ATOM 2977 C C . VAL A 1 421 ? 28.351 -7.139 -13.952 1.00 40.25 385 VAL A C 1
ATOM 2978 O O . VAL A 1 421 ? 28.372 -8.364 -14.101 1.00 43.94 385 VAL A O 1
ATOM 2982 N N . GLU A 1 422 ? 27.418 -6.517 -13.236 1.00 43.63 386 GLU A N 1
ATOM 2983 C CA . GLU A 1 422 ? 26.382 -7.230 -12.501 1.00 51.64 386 GLU A CA 1
ATOM 2984 C C . GLU A 1 422 ? 25.245 -6.256 -12.230 1.00 54.50 386 GLU A C 1
ATOM 2985 O O . GLU A 1 422 ? 25.416 -5.036 -12.328 1.00 53.69 386 GLU A O 1
ATOM 2991 N N . GLY A 1 423 ? 24.076 -6.814 -11.895 1.00 53.76 387 GLY A N 1
ATOM 2992 C CA . GLY A 1 423 ? 22.879 -6.049 -11.634 1.00 47.11 387 GLY A CA 1
ATOM 2993 C C . GLY A 1 423 ? 21.870 -6.044 -12.765 1.00 51.68 387 GLY A C 1
ATOM 2994 O O . GLY A 1 423 ? 20.698 -5.725 -12.532 1.00 53.14 387 GLY A O 1
ATOM 2995 N N . ASP A 1 424 ? 22.288 -6.396 -13.980 1.00 47.31 388 ASP A N 1
ATOM 2996 C CA . ASP A 1 424 ? 21.406 -6.364 -15.135 1.00 46.96 388 ASP A CA 1
ATOM 2997 C C . ASP A 1 424 ? 20.906 -7.737 -15.557 1.00 47.31 388 ASP A C 1
ATOM 2998 O O . ASP A 1 424 ? 19.848 -7.826 -16.187 1.00 50.96 388 ASP A O 1
ATOM 3003 N N . GLU A 1 425 ? 21.640 -8.798 -15.245 1.00 49.06 389 GLU A N 1
ATOM 3004 C CA . GLU A 1 425 ? 21.252 -10.143 -15.622 1.00 46.18 389 GLU A CA 1
ATOM 3005 C C . GLU A 1 425 ? 20.830 -10.943 -14.394 1.00 44.45 389 GLU A C 1
ATOM 3006 O O . GLU A 1 425 ? 21.315 -10.689 -13.289 1.00 35.33 389 GLU A O 1
ATOM 3012 N N . PRO A 1 426 ? 19.921 -11.904 -14.554 1.00 37.76 390 PRO A N 1
ATOM 3013 C CA . PRO A 1 426 ? 19.510 -12.732 -13.407 1.00 30.98 390 PRO A CA 1
ATOM 3014 C C . PRO A 1 426 ? 20.665 -13.585 -12.895 1.00 32.71 390 PRO A C 1
ATOM 3015 O O . PRO A 1 426 ? 21.321 -14.296 -13.657 1.00 35.14 390 PRO A O 1
ATOM 3019 N N . ILE A 1 427 ? 20.887 -13.513 -11.582 1.00 31.84 391 ILE A N 1
ATOM 3020 C CA . ILE A 1 427 ? 21.864 -14.344 -10.883 1.00 30.81 391 ILE A CA 1
ATOM 3021 C C . ILE A 1 427 ? 21.357 -15.778 -10.787 1.00 23.53 391 ILE A C 1
ATOM 3022 O O . ILE A 1 427 ? 20.211 -16.024 -10.390 1.00 25.91 391 ILE A O 1
ATOM 3027 N N . GLU A 1 428 ? 22.218 -16.742 -11.081 1.00 21.29 392 GLU A N 1
ATOM 3028 C CA . GLU A 1 428 ? 21.863 -18.131 -10.796 1.00 28.45 392 GLU A CA 1
ATOM 3029 C C . GLU A 1 428 ? 21.936 -18.412 -9.292 1.00 27.29 392 GLU A C 1
ATOM 3030 O O . GLU A 1 428 ? 22.878 -17.991 -8.610 1.00 21.98 392 GLU A O 1
ATOM 3036 N N . LEU A 1 429 ? 20.914 -19.104 -8.775 1.00 22.89 393 LEU A N 1
ATOM 3037 C CA . LEU A 1 429 ? 20.860 -19.580 -7.394 1.00 24.08 393 LEU A CA 1
ATOM 3038 C C . LEU A 1 429 ? 20.456 -21.047 -7.405 1.00 29.92 393 LEU A C 1
ATOM 3039 O O . LEU A 1 429 ? 19.535 -21.432 -8.133 1.00 29.30 393 LEU A O 1
ATOM 3044 N N . ILE A 1 430 ? 21.146 -21.862 -6.611 1.00 27.78 394 ILE A N 1
ATOM 3045 C CA . ILE A 1 430 ? 20.732 -23.235 -6.346 1.00 29.87 394 ILE A CA 1
ATOM 3046 C C . ILE A 1 430 ? 20.668 -23.394 -4.841 1.00 29.48 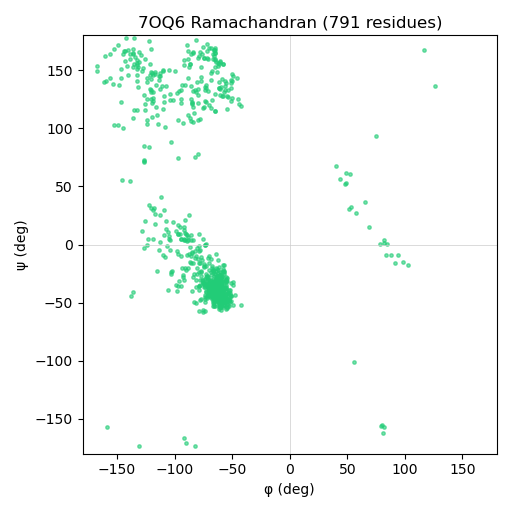394 ILE A C 1
ATOM 3047 O O . ILE A 1 430 ? 21.621 -23.038 -4.138 1.00 27.24 394 ILE A O 1
ATOM 3052 N N . ASP A 1 431 ? 19.543 -23.904 -4.342 1.00 33.21 395 ASP A N 1
ATOM 3053 C CA . ASP A 1 431 ? 19.257 -23.877 -2.909 1.00 29.94 395 ASP A CA 1
ATOM 3054 C C . ASP A 1 431 ? 19.435 -22.472 -2.351 1.00 27.99 395 ASP A C 1
ATOM 3055 O O . ASP A 1 431 ? 19.813 -22.286 -1.195 1.00 25.97 395 ASP A O 1
ATOM 3060 N N . GLY A 1 432 ? 19.180 -21.465 -3.174 1.00 27.97 396 GLY A N 1
ATOM 3061 C CA . GLY A 1 432 ? 19.235 -20.102 -2.690 1.00 26.89 396 GLY A CA 1
ATOM 3062 C C . GLY A 1 432 ? 20.608 -19.459 -2.674 1.00 24.15 396 GLY A C 1
ATOM 3063 O O . GLY A 1 432 ? 20.706 -18.291 -2.289 1.00 22.98 396 GLY A O 1
ATOM 3064 N N . LEU A 1 433 ? 21.662 -20.164 -3.112 1.00 23.71 397 LEU A N 1
ATOM 3065 C CA . LEU A 1 433 ? 23.034 -19.665 -3.127 1.00 24.47 397 LEU A CA 1
ATOM 3066 C C . LEU A 1 433 ? 23.616 -19.573 -4.546 1.00 23.99 397 LEU A C 1
ATOM 3067 O O . LEU A 1 433 ? 23.267 -20.371 -5.419 1.00 21.37 397 LEU A O 1
ATOM 3072 N N . PRO A 1 434 ? 24.510 -18.615 -4.797 1.00 24.73 398 PRO A N 1
ATOM 3073 C CA . PRO A 1 434 ? 25.337 -18.665 -6.008 1.00 25.14 398 PRO A CA 1
ATOM 3074 C C . PRO A 1 434 ? 25.986 -20.029 -6.134 1.00 24.49 398 PRO A C 1
ATOM 3075 O O . PRO A 1 434 ? 26.606 -20.511 -5.170 1.00 23.23 398 PRO A O 1
ATOM 3079 N N . PRO A 1 435 ? 25.810 -20.716 -7.275 1.00 23.92 399 PRO A N 1
ATOM 3080 C CA . PRO A 1 435 ? 26.314 -22.092 -7.360 1.00 27.13 399 PRO A CA 1
ATOM 3081 C C . PRO A 1 435 ? 27.830 -22.175 -7.438 1.00 26.43 399 PRO A C 1
ATOM 3082 O O . PRO A 1 435 ? 28.393 -23.157 -6.945 1.00 28.00 399 PRO A O 1
ATOM 3086 N N . VAL A 1 436 ? 28.520 -21.189 -8.024 1.00 22.67 400 VAL A N 1
ATOM 3087 C CA . VAL A 1 436 ? 29.973 -21.262 -8.171 1.00 26.96 400 VAL A CA 1
ATOM 3088 C C . VAL A 1 436 ? 30.601 -19.906 -7.863 1.00 27.88 400 VAL A C 1
ATOM 3089 O O . VAL A 1 436 ? 29.944 -18.861 -7.904 1.00 30.06 400 VAL A O 1
ATOM 3093 N N . HIS A 1 437 ? 31.895 -19.945 -7.548 1.00 24.81 401 HIS A N 1
ATOM 3094 C CA . HIS A 1 437 ? 32.710 -18.738 -7.440 1.00 27.87 401 HIS A CA 1
ATOM 3095 C C . HIS A 1 437 ? 32.870 -18.093 -8.809 1.00 27.84 401 HIS A C 1
ATOM 3096 O O . HIS A 1 437 ? 33.362 -18.727 -9.754 1.00 28.83 401 HIS A O 1
ATOM 3103 N N . LYS A 1 438 ? 32.498 -16.823 -8.908 1.00 28.46 402 LYS A N 1
ATOM 3104 C CA . LYS A 1 438 ? 32.536 -16.088 -10.166 1.00 29.97 402 LYS A CA 1
ATOM 3105 C C . LYS A 1 438 ? 32.642 -14.602 -9.825 1.00 30.20 402 LYS A C 1
ATOM 3106 O O . LYS A 1 438 ? 32.068 -14.162 -8.830 1.00 26.52 402 LYS A O 1
ATOM 3112 N N . LEU A 1 439 ? 33.392 -13.830 -10.617 1.00 27.27 403 LEU A N 1
ATOM 3113 C CA . LEU A 1 439 ? 33.408 -12.370 -10.446 1.00 29.80 403 LEU A CA 1
ATOM 3114 C C . LEU A 1 439 ? 33.532 -11.727 -11.822 1.00 28.69 403 LEU A C 1
ATOM 3115 O O . LEU A 1 439 ? 34.635 -11.632 -12.370 1.00 24.40 403 LEU A O 1
ATOM 3120 N N . THR A 1 440 ? 32.412 -11.259 -12.357 1.00 23.56 404 THR A N 1
ATOM 3121 C CA . THR A 1 440 ? 32.411 -10.691 -13.694 1.00 27.81 404 THR A CA 1
ATOM 3122 C C . THR A 1 440 ? 32.810 -9.226 -13.616 1.00 29.69 404 THR A C 1
ATOM 3123 O O . THR A 1 440 ? 32.172 -8.435 -12.913 1.00 28.65 404 THR A O 1
ATOM 3127 N N . ILE A 1 441 ? 33.873 -8.867 -14.328 1.00 30.42 405 ILE A N 1
ATOM 3128 C CA . ILE A 1 441 ? 34.386 -7.506 -14.353 1.00 27.66 405 ILE A CA 1
ATOM 3129 C C . ILE A 1 441 ? 34.353 -7.004 -15.794 1.00 31.15 405 ILE A C 1
ATOM 3130 O O . ILE A 1 441 ? 34.139 -7.766 -16.736 1.00 29.74 405 ILE A O 1
ATOM 3135 N N . GLY A 1 442 ? 34.560 -5.692 -15.943 1.00 31.50 406 GLY A N 1
ATOM 3136 C CA . GLY A 1 442 ? 34.688 -5.036 -17.230 1.00 34.17 406 GLY A CA 1
ATOM 3137 C C . GLY A 1 442 ? 35.614 -3.842 -17.088 1.00 34.87 406 GLY A C 1
ATOM 3138 O O . GLY A 1 442 ? 36.000 -3.466 -15.980 1.00 30.35 406 GLY A O 1
ATOM 3139 N N . TRP A 1 443 ? 35.967 -3.235 -18.222 1.00 33.79 407 TRP A N 1
ATOM 3140 C CA . TRP A 1 443 ? 36.876 -2.078 -18.207 1.00 32.07 407 TRP A CA 1
ATOM 3141 C C . TRP A 1 443 ? 36.691 -1.176 -19.431 1.00 32.41 407 TRP A C 1
ATOM 3142 O O . TRP A 1 443 ? 36.272 -1.660 -20.479 1.00 30.51 407 TRP A O 1
ATOM 3153 N N . ALA B 1 45 ? 25.127 -2.087 14.379 1.00 82.09 9 ALA B N 1
ATOM 3154 C CA . ALA B 1 45 ? 24.105 -2.075 15.417 1.00 81.27 9 ALA B CA 1
ATOM 3155 C C . ALA B 1 45 ? 23.330 -3.384 15.390 1.00 77.62 9 ALA B C 1
ATOM 3156 O O . ALA B 1 45 ? 23.869 -4.445 15.700 1.00 81.60 9 ALA B O 1
ATOM 3158 N N . LYS B 1 46 ? 22.058 -3.306 15.008 1.00 65.89 10 LYS B N 1
ATOM 3159 C CA . LYS B 1 46 ? 21.161 -4.450 15.004 1.00 57.69 10 LYS B CA 1
ATOM 3160 C C . LYS B 1 46 ? 20.898 -4.899 13.572 1.00 48.94 10 LYS B C 1
ATOM 3161 O O . LYS B 1 46 ? 20.668 -4.077 12.680 1.00 48.65 10 LYS B O 1
ATOM 3167 N N . CYS B 1 47 ? 20.928 -6.205 13.366 1.00 44.53 11 CYS B N 1
ATOM 3168 C CA . CYS B 1 47 ? 20.894 -6.855 12.065 1.00 40.78 11 CYS B CA 1
ATOM 3169 C C . CYS B 1 47 ? 19.846 -7.948 12.082 1.00 31.00 11 CYS B C 1
ATOM 3170 O O . CYS B 1 47 ? 19.507 -8.469 13.149 1.00 33.53 11 CYS B O 1
ATOM 3173 N N . PRO B 1 48 ? 19.334 -8.344 10.915 1.00 27.66 12 PRO B N 1
ATOM 3174 C CA . PRO B 1 48 ? 18.570 -9.600 10.842 1.00 27.80 12 PRO B CA 1
ATOM 3175 C C . PRO B 1 48 ? 19.458 -10.801 11.147 1.00 27.47 12 PRO B C 1
ATOM 3176 O O . PRO B 1 48 ? 20.380 -11.071 10.373 1.00 28.69 12 PRO B O 1
ATOM 3180 N N . VAL B 1 49 ? 19.212 -11.525 12.253 1.00 26.00 13 VAL B N 1
ATOM 3181 C CA . VAL B 1 49 ? 19.977 -12.720 12.615 1.00 23.50 13 VAL B CA 1
ATOM 3182 C C . VAL B 1 49 ? 19.024 -13.831 13.048 1.00 23.13 13 VAL B C 1
ATOM 3183 O O . VAL B 1 49 ? 17.877 -13.587 13.440 1.00 23.27 13 VAL B O 1
ATOM 3187 N N . ALA B 1 50 ? 19.524 -15.061 13.029 1.00 18.89 14 ALA B N 1
ATOM 3188 C CA . ALA B 1 50 ? 18.710 -16.154 13.540 1.00 23.82 14 ALA B CA 1
ATOM 3189 C C . ALA B 1 50 ? 18.538 -16.004 15.051 1.00 26.74 14 ALA B C 1
ATOM 3190 O O . ALA B 1 50 ? 19.475 -15.588 15.745 1.00 24.84 14 ALA B O 1
ATOM 3192 N N . PRO B 1 51 ? 17.360 -16.317 15.587 1.00 19.27 15 PRO B N 1
ATOM 3193 C CA . PRO B 1 51 ? 17.191 -16.277 17.040 1.00 24.64 15 PRO B CA 1
ATOM 3194 C C . PRO B 1 51 ? 18.184 -17.198 17.743 1.00 25.90 15 PRO B C 1
ATOM 3195 O O . PRO B 1 51 ? 18.713 -18.146 17.155 1.00 22.59 15 PRO B O 1
ATOM 3199 N N . HIS B 1 52 ? 18.470 -16.878 19.006 1.00 26.05 16 HIS B N 1
ATOM 3200 C CA . HIS B 1 52 ? 19.337 -17.729 19.822 1.00 33.01 16 HIS B CA 1
ATOM 3201 C C . HIS B 1 52 ? 18.721 -19.113 19.952 1.00 25.51 16 HIS B C 1
ATOM 3202 O O . HIS B 1 52 ? 17.531 -19.243 20.235 1.00 28.35 16 HIS B O 1
ATOM 3209 N N . GLY B 1 53 ? 19.535 -20.151 19.758 1.00 27.26 17 GLY B N 1
ATOM 3210 C CA . GLY B 1 53 ? 19.038 -21.508 19.817 1.00 24.91 17 GLY B CA 1
ATOM 3211 C C . GLY B 1 53 ? 18.298 -22.005 18.586 1.00 28.27 17 GLY B C 1
ATOM 3212 O O . GLY B 1 53 ? 17.843 -23.161 18.587 1.00 26.75 17 GLY B O 1
ATOM 3213 N N . TRP B 1 54 ? 18.159 -21.190 17.533 1.00 25.05 18 TRP B N 1
ATOM 3214 C CA . TRP B 1 54 ? 17.398 -21.634 16.355 1.00 25.34 18 TRP B CA 1
ATOM 3215 C C . TRP B 1 54 ? 18.186 -22.713 15.616 1.00 24.75 18 TRP B C 1
ATOM 3216 O O . TRP B 1 54 ? 19.385 -22.537 15.378 1.00 24.71 18 TRP B O 1
ATOM 3227 N N . PRO B 1 55 ? 17.565 -23.838 15.251 1.00 23.39 19 PRO B N 1
ATOM 3228 C CA . PRO B 1 55 ? 18.321 -24.976 14.703 1.00 25.49 19 PRO B CA 1
ATOM 3229 C C . PRO B 1 55 ? 18.532 -24.951 13.195 1.00 29.31 19 PRO B C 1
ATOM 3230 O O . PRO B 1 55 ? 19.120 -25.901 12.653 1.00 23.77 19 PRO B O 1
ATOM 3234 N N . ASN B 1 56 ? 18.098 -23.886 12.518 1.00 26.98 20 ASN B N 1
ATOM 3235 C CA . ASN B 1 56 ? 18.274 -23.696 11.089 1.00 28.64 20 ASN B CA 1
ATOM 3236 C C . ASN B 1 56 ? 19.063 -22.424 10.812 1.00 30.87 20 ASN B C 1
ATOM 3237 O O . ASN B 1 56 ? 18.986 -21.459 11.579 1.00 25.64 20 ASN B O 1
ATOM 3242 N N . PRO B 1 57 ? 19.842 -22.389 9.735 1.00 34.06 21 PRO B N 1
ATOM 3243 C CA . PRO B 1 57 ? 20.325 -21.097 9.239 1.00 29.56 21 PRO B CA 1
ATOM 3244 C C . PRO B 1 57 ? 19.163 -20.340 8.615 1.00 26.21 21 PRO B C 1
ATOM 3245 O O . PRO B 1 57 ? 18.121 -20.915 8.287 1.00 28.15 21 PRO B O 1
ATOM 3249 N N . LEU B 1 58 ? 19.338 -19.030 8.486 1.00 25.97 22 LEU B N 1
ATOM 3250 C CA . LEU B 1 58 ? 18.356 -18.240 7.764 1.00 24.87 22 LEU B CA 1
ATOM 3251 C C . LEU B 1 58 ? 18.379 -18.629 6.287 1.00 26.46 22 LEU B C 1
ATOM 3252 O O . LEU B 1 58 ? 19.352 -19.206 5.788 1.00 25.11 22 LEU B O 1
ATOM 3257 N N . LEU B 1 59 ? 17.286 -18.323 5.590 1.00 21.24 23 LEU B N 1
ATOM 3258 C CA . LEU B 1 59 ? 17.214 -18.612 4.157 1.00 25.09 23 LEU B CA 1
ATOM 3259 C C . LEU B 1 59 ? 18.356 -17.913 3.419 1.00 23.16 23 LEU B C 1
ATOM 3260 O O . LEU B 1 59 ? 18.545 -16.703 3.588 1.00 20.01 23 LEU B O 1
ATOM 3265 N N . PRO B 1 60 ? 19.145 -18.633 2.614 1.00 24.98 24 PRO B N 1
ATOM 3266 C CA . PRO B 1 60 ? 20.225 -17.966 1.870 1.00 22.62 24 PRO B CA 1
ATOM 3267 C C . PRO B 1 60 ? 19.730 -16.889 0.920 1.00 22.47 24 PRO B C 1
ATOM 3268 O O . PRO B 1 60 ? 20.453 -15.913 0.683 1.00 23.67 24 PRO B O 1
ATOM 3272 N N . GLU B 1 61 ? 18.514 -17.028 0.381 1.00 18.19 25 GLU B N 1
ATOM 3273 C CA . GLU B 1 61 ? 17.938 -15.994 -0.473 1.00 19.17 25 GLU B CA 1
ATOM 3274 C C . GLU B 1 61 ? 18.032 -14.592 0.139 1.00 22.89 25 GLU B C 1
ATOM 3275 O O . GLU B 1 61 ? 18.148 -13.599 -0.597 1.00 20.10 25 GLU B O 1
ATOM 3281 N N . TYR B 1 62 ? 17.963 -14.480 1.475 1.00 19.87 26 TYR B N 1
ATOM 3282 C CA . TYR B 1 62 ? 18.036 -13.173 2.123 1.00 21.91 26 TYR B CA 1
ATOM 3283 C C . TYR B 1 62 ? 19.340 -12.454 1.815 1.00 23.69 26 TYR B C 1
ATOM 3284 O O . TYR B 1 62 ? 19.396 -11.218 1.861 1.00 21.81 26 TYR B O 1
ATOM 3293 N N . ASP B 1 63 ? 20.410 -13.201 1.562 1.00 25.57 27 ASP B N 1
ATOM 3294 C CA . ASP B 1 63 ? 21.729 -12.626 1.307 1.00 23.17 27 ASP B CA 1
ATOM 3295 C C . ASP B 1 63 ? 21.968 -12.297 -0.159 1.00 26.38 27 ASP B C 1
ATOM 3296 O O . ASP B 1 63 ? 23.094 -11.934 -0.527 1.00 24.84 27 ASP B O 1
ATOM 3301 N N . GLN B 1 64 ? 20.954 -12.425 -1.014 1.00 20.57 28 GLN B N 1
ATOM 3302 C CA . GLN B 1 64 ? 21.184 -12.336 -2.453 1.00 22.85 28 GLN B CA 1
ATOM 3303 C C . GLN B 1 64 ? 20.658 -11.048 -3.057 1.00 22.44 28 GLN B C 1
ATOM 3304 O O . GLN B 1 64 ? 20.428 -10.994 -4.261 1.00 27.47 28 GLN B O 1
ATOM 3310 N N . LEU B 1 65 ? 20.447 -10.012 -2.250 1.00 24.68 29 LEU B N 1
ATOM 3311 C CA . LEU B 1 65 ? 19.878 -8.776 -2.761 1.00 26.46 29 LEU B CA 1
ATOM 3312 C C . LEU B 1 65 ? 20.865 -7.627 -2.616 1.00 24.61 29 LEU B C 1
ATOM 3313 O O . LEU B 1 65 ? 21.629 -7.586 -1.656 1.00 24.23 29 LEU B O 1
ATOM 3318 N N . PRO B 1 66 ? 20.862 -6.669 -3.535 1.00 27.96 30 PRO B N 1
ATOM 3319 C CA . PRO B 1 66 ? 21.662 -5.458 -3.325 1.00 28.85 30 PRO B CA 1
ATOM 3320 C C . PRO B 1 66 ? 21.133 -4.655 -2.141 1.00 29.69 30 PRO B C 1
ATOM 3321 O O . PRO B 1 66 ? 20.035 -4.875 -1.623 1.00 20.71 30 PRO B O 1
ATOM 3325 N N . GLU B 1 67 ? 21.952 -3.697 -1.722 1.00 28.30 31 GLU B N 1
ATOM 3326 C CA . GLU B 1 67 ? 21.566 -2.748 -0.687 1.00 32.34 31 GLU B CA 1
ATOM 3327 C C . GLU B 1 67 ? 20.287 -2.010 -1.080 1.00 28.97 31 GLU B C 1
ATOM 3328 O O . GLU B 1 67 ? 20.151 -1.536 -2.209 1.00 27.89 31 GLU B O 1
ATOM 3334 N N . GLY B 1 68 ? 19.338 -1.925 -0.146 1.00 26.94 32 GLY B N 1
ATOM 3335 C CA . GLY B 1 68 ? 18.012 -1.416 -0.434 1.00 24.54 32 GLY B CA 1
ATOM 3336 C C . GLY B 1 68 ? 16.995 -2.482 -0.782 1.00 22.44 32 GLY B C 1
ATOM 3337 O O . GLY B 1 68 ? 15.805 -2.168 -0.894 1.00 19.59 32 GLY B O 1
ATOM 3338 N N . ARG B 1 69 ? 17.427 -3.724 -0.965 1.00 20.59 33 ARG B N 1
ATOM 3339 C CA . ARG B 1 69 ? 16.552 -4.834 -1.318 1.00 20.16 33 ARG B CA 1
ATOM 3340 C C . ARG B 1 69 ? 15.591 -4.505 -2.481 1.00 21.74 33 ARG B C 1
ATOM 3341 O O . ARG B 1 69 ? 14.391 -4.675 -2.362 1.00 22.01 33 ARG B O 1
ATOM 3349 N N . PRO B 1 70 ? 16.124 -4.014 -3.602 1.00 21.39 34 PRO B N 1
ATOM 3350 C CA . PRO B 1 70 ? 15.287 -3.859 -4.794 1.00 24.09 34 PRO B CA 1
ATOM 3351 C C . PRO B 1 70 ? 14.812 -5.214 -5.305 1.00 19.71 34 PRO B C 1
ATOM 3352 O O . PRO B 1 70 ? 15.412 -6.256 -5.039 1.00 19.76 34 PRO B O 1
ATOM 3356 N N . LEU B 1 71 ? 13.730 -5.186 -6.076 1.00 20.30 35 LEU B N 1
ATOM 3357 C CA . LEU B 1 71 ? 13.312 -6.381 -6.803 1.00 19.40 35 LEU B CA 1
ATOM 3358 C C . LEU B 1 71 ? 14.494 -6.946 -7.584 1.00 23.27 35 LEU B C 1
ATOM 3359 O O . LEU B 1 71 ? 15.124 -6.230 -8.362 1.00 24.76 35 LEU B O 1
ATOM 3364 N N . THR B 1 72 ? 14.828 -8.217 -7.349 1.00 20.60 36 THR B N 1
ATOM 3365 C CA . THR B 1 72 ? 16.054 -8.802 -7.886 1.00 25.05 36 THR B CA 1
ATOM 3366 C C . THR B 1 72 ? 15.736 -10.068 -8.669 1.00 21.41 36 THR B C 1
ATOM 3367 O O . THR B 1 72 ? 15.245 -11.047 -8.103 1.00 18.83 36 THR B O 1
ATOM 3371 N N . GLN B 1 73 ? 16.004 -10.049 -9.971 1.00 26.03 37 GLN B N 1
ATOM 3372 C CA . GLN B 1 73 ? 15.704 -11.214 -10.788 1.00 21.33 37 GLN B CA 1
ATOM 3373 C C . GLN B 1 73 ? 16.810 -12.248 -10.630 1.00 23.88 37 GLN B C 1
ATOM 3374 O O . GLN B 1 73 ? 17.996 -11.911 -10.561 1.00 21.91 37 GLN B O 1
ATOM 3380 N N . VAL B 1 74 ? 16.410 -13.518 -10.555 1.00 24.48 38 VAL B N 1
ATOM 3381 C CA . VAL B 1 74 ? 17.341 -14.627 -10.421 1.00 22.32 38 VAL B CA 1
ATOM 3382 C C . VAL B 1 74 ? 16.927 -15.749 -11.365 1.00 24.57 38 VAL B C 1
ATOM 3383 O O . VAL B 1 74 ? 15.797 -15.797 -11.862 1.00 23.88 38 VAL B O 1
ATOM 3387 N N . THR B 1 75 ? 17.857 -16.678 -11.580 1.00 23.79 39 THR B N 1
ATOM 3388 C CA . THR B 1 75 ? 17.657 -17.839 -12.438 1.00 26.14 39 THR B CA 1
ATOM 3389 C C . THR B 1 75 ? 17.572 -19.088 -11.566 1.00 25.32 39 THR B C 1
ATOM 3390 O O . THR B 1 75 ? 18.499 -19.388 -10.812 1.00 26.87 39 THR B O 1
ATOM 3394 N N . MET B 1 76 ? 16.471 -19.809 -11.682 1.00 26.61 40 MET B N 1
ATOM 3395 C CA . MET B 1 76 ? 16.233 -21.016 -10.908 1.00 25.36 40 MET B CA 1
ATOM 3396 C C . MET B 1 76 ? 17.025 -22.184 -11.497 1.00 27.56 40 MET B C 1
ATOM 3397 O O . MET B 1 76 ? 17.541 -22.097 -12.620 1.00 24.18 40 MET B O 1
ATOM 3402 N N . PRO B 1 77 ? 17.157 -23.294 -10.747 1.00 27.95 41 PRO B N 1
ATOM 3403 C CA . PRO B 1 77 ? 17.909 -24.444 -11.281 1.00 30.44 41 PRO B CA 1
ATOM 3404 C C . PRO B 1 77 ? 17.395 -24.932 -12.622 1.00 30.86 41 PRO B C 1
ATOM 3405 O O . PRO B 1 77 ? 18.178 -25.423 -13.439 1.00 30.60 41 PRO B O 1
ATOM 3409 N N . SER B 1 78 ? 16.108 -24.785 -12.891 1.00 29.38 42 SER B N 1
ATOM 3410 C CA . SER B 1 78 ? 15.560 -25.265 -14.146 1.00 30.10 42 SER B CA 1
ATOM 3411 C C . SER B 1 78 ? 15.855 -24.341 -15.309 1.00 29.75 42 SER B C 1
ATOM 3412 O O . SER B 1 78 ? 15.499 -24.684 -16.434 1.00 34.34 42 SER B O 1
ATOM 3415 N N . GLY B 1 79 ? 16.474 -23.180 -15.075 1.00 28.94 43 GLY B N 1
ATOM 3416 C CA . GLY B 1 79 ? 16.589 -22.153 -16.092 1.00 29.48 43 GLY B CA 1
ATOM 3417 C C . GLY B 1 79 ? 15.467 -21.126 -16.106 1.00 27.35 43 GLY B C 1
ATOM 3418 O O . GLY B 1 79 ? 15.619 -20.062 -16.725 1.00 21.87 43 GLY B O 1
ATOM 3419 N N . SER B 1 80 ? 14.345 -21.406 -15.446 1.00 25.74 44 SER B N 1
ATOM 3420 C CA . SER B 1 80 ? 13.283 -20.416 -15.322 1.00 24.63 44 SER B CA 1
ATOM 3421 C C . SER B 1 80 ? 13.767 -19.211 -14.501 1.00 27.74 44 SER B C 1
ATOM 3422 O O . SER B 1 80 ? 14.779 -19.269 -13.798 1.00 28.40 44 SER B O 1
ATOM 3425 N N . LYS B 1 81 ? 13.016 -18.113 -14.584 1.00 25.55 45 LYS B N 1
ATOM 3426 C CA . LYS B 1 81 ? 13.357 -16.871 -13.902 1.00 24.73 45 LYS B CA 1
ATOM 3427 C C . LYS B 1 81 ? 12.342 -16.549 -12.814 1.00 24.62 45 LYS B C 1
ATOM 3428 O O . LYS B 1 81 ? 11.147 -16.847 -12.948 1.00 19.91 45 LYS B O 1
ATOM 3434 N N . ALA B 1 82 ? 12.837 -15.964 -11.723 1.00 23.69 46 ALA B N 1
ATOM 3435 C CA . ALA B 1 82 ? 11.995 -15.509 -10.628 1.00 23.00 46 ALA B CA 1
ATOM 3436 C C . ALA B 1 82 ? 12.563 -14.215 -10.055 1.00 19.54 46 ALA B C 1
ATOM 3437 O O . ALA B 1 82 ? 13.697 -13.824 -10.336 1.00 20.90 46 ALA B O 1
ATOM 3439 N N . TRP B 1 83 ? 11.751 -13.543 -9.252 1.00 18.39 47 TRP B N 1
ATOM 3440 C CA . TRP B 1 83 ? 12.115 -12.267 -8.648 1.00 19.43 47 TRP B CA 1
ATOM 3441 C C . TRP B 1 83 ? 12.064 -12.386 -7.136 1.00 20.86 47 TRP B C 1
ATOM 3442 O O . TRP B 1 83 ? 11.084 -12.916 -6.589 1.00 19.21 47 TRP B O 1
ATOM 3453 N N . LEU B 1 84 ? 13.113 -11.891 -6.473 1.00 19.07 48 LEU B N 1
ATOM 3454 C CA . LEU B 1 84 ? 13.177 -11.848 -5.016 1.00 20.37 48 LEU B CA 1
ATOM 3455 C C . LEU B 1 84 ? 12.453 -10.601 -4.532 1.00 21.40 48 LEU B C 1
ATOM 3456 O O . LEU B 1 84 ? 12.847 -9.478 -4.879 1.00 21.10 48 LEU B O 1
ATOM 3461 N N . VAL B 1 85 ? 11.387 -10.796 -3.758 1.00 16.98 49 VAL B N 1
ATOM 3462 C CA . VAL B 1 85 ? 10.515 -9.717 -3.300 1.00 16.84 49 VAL B CA 1
ATOM 3463 C C . VAL B 1 85 ? 10.639 -9.631 -1.782 1.00 16.92 49 VAL B C 1
ATOM 3464 O O . VAL B 1 85 ? 10.174 -10.528 -1.068 1.00 16.13 49 VAL B O 1
ATOM 3468 N N . ALA B 1 86 ? 11.245 -8.542 -1.291 1.00 17.16 50 ALA B N 1
ATOM 3469 C CA . ALA B 1 86 ? 11.577 -8.374 0.117 1.00 20.50 50 ALA B CA 1
ATOM 3470 C C . ALA B 1 86 ? 11.043 -7.086 0.736 1.00 20.59 50 ALA B C 1
ATOM 3471 O O . ALA B 1 86 ? 11.250 -6.866 1.936 1.00 18.84 50 ALA B O 1
ATOM 3473 N N . GLN B 1 87 ? 10.398 -6.215 -0.039 1.00 21.09 51 GLN B N 1
ATOM 3474 C CA . GLN B 1 87 ? 9.887 -4.958 0.484 1.00 19.39 51 GLN B CA 1
ATOM 3475 C C . GLN B 1 87 ? 8.430 -5.143 0.867 1.00 19.92 51 GLN B C 1
ATOM 3476 O O . GLN B 1 87 ? 7.645 -5.714 0.100 1.00 19.36 51 GLN B O 1
ATOM 3482 N N . HIS B 1 88 ? 8.084 -4.665 2.059 1.00 18.93 52 HIS B N 1
ATOM 3483 C CA . HIS B 1 88 ? 6.756 -4.888 2.619 1.00 17.28 52 HIS B CA 1
ATOM 3484 C C . HIS B 1 88 ? 5.663 -4.454 1.644 1.00 19.63 52 HIS B C 1
ATOM 3485 O O . HIS B 1 88 ? 4.707 -5.199 1.395 1.00 19.52 52 HIS B O 1
ATOM 3492 N N . ASP B 1 89 ? 5.794 -3.245 1.079 1.00 18.16 53 ASP B N 1
ATOM 3493 C CA . ASP B 1 89 ? 4.791 -2.730 0.144 1.00 19.74 53 ASP B CA 1
ATOM 3494 C C . ASP B 1 89 ? 4.707 -3.578 -1.123 1.00 20.44 53 ASP B C 1
ATOM 3495 O O . ASP B 1 89 ? 3.605 -3.866 -1.606 1.00 21.67 53 ASP B O 1
ATOM 3500 N N . HIS B 1 90 ? 5.854 -3.988 -1.676 1.00 21.60 54 HIS B N 1
ATOM 3501 C CA . HIS B 1 90 ? 5.847 -4.856 -2.857 1.00 20.77 54 HIS B CA 1
ATOM 3502 C C . HIS B 1 90 ? 5.153 -6.176 -2.584 1.00 21.83 54 HIS B C 1
ATOM 3503 O O . HIS B 1 90 ? 4.443 -6.711 -3.451 1.00 19.29 54 HIS B O 1
ATOM 3510 N N . ILE B 1 91 ? 5.371 -6.738 -1.395 1.00 19.67 55 ILE B N 1
ATOM 3511 C CA . ILE B 1 91 ? 4.785 -8.035 -1.084 1.00 18.03 55 ILE B CA 1
ATOM 3512 C C . ILE B 1 91 ? 3.269 -7.938 -1.047 1.00 21.40 55 ILE B C 1
ATOM 3513 O O . ILE B 1 91 ? 2.555 -8.797 -1.587 1.00 17.61 55 ILE B O 1
ATOM 3518 N N . GLN B 1 92 ? 2.754 -6.905 -0.378 1.00 18.09 56 GLN B N 1
ATOM 3519 C CA . GLN B 1 92 ? 1.308 -6.731 -0.298 1.00 19.39 56 GLN B CA 1
ATOM 3520 C C . GLN B 1 92 ? 0.718 -6.518 -1.688 1.00 19.50 56 GLN B C 1
ATOM 3521 O O . GLN B 1 92 ? -0.258 -7.171 -2.073 1.00 20.73 56 GLN B O 1
ATOM 3527 N N . ARG B 1 93 ? 1.305 -5.608 -2.457 1.00 17.18 57 ARG B N 1
ATOM 3528 C CA . ARG B 1 93 ? 0.792 -5.343 -3.796 1.00 24.29 57 ARG B CA 1
ATOM 3529 C C . ARG B 1 93 ? 0.857 -6.586 -4.683 1.00 22.49 57 ARG B C 1
ATOM 3530 O O . ARG B 1 93 ? -0.069 -6.848 -5.455 1.00 21.70 57 ARG B O 1
ATOM 3538 N N . LEU B 1 94 ? 1.928 -7.385 -4.578 1.00 21.18 58 LEU B N 1
ATOM 3539 C CA . LEU B 1 94 ? 2.007 -8.533 -5.478 1.00 18.51 58 LEU B CA 1
ATOM 3540 C C . LEU B 1 94 ? 1.126 -9.687 -5.006 1.00 20.12 58 LEU B C 1
ATOM 3541 O O . LEU B 1 94 ? 0.524 -10.382 -5.833 1.00 20.32 58 LEU B O 1
ATOM 3546 N N . LEU B 1 95 ? 1.000 -9.894 -3.693 1.00 17.36 59 LEU B N 1
ATOM 3547 C CA . LEU B 1 95 ? 0.201 -11.018 -3.219 1.00 18.39 59 LEU B CA 1
ATOM 3548 C C . LEU B 1 95 ? -1.293 -10.735 -3.282 1.00 20.83 59 LEU B C 1
ATOM 3549 O O . LEU B 1 95 ? -2.089 -11.680 -3.206 1.00 19.85 59 LEU B O 1
ATOM 3554 N N . ALA B 1 96 ? -1.683 -9.465 -3.426 1.00 18.88 60 ALA B N 1
ATOM 3555 C CA . ALA B 1 96 ? -3.062 -9.078 -3.682 1.00 20.95 60 ALA B CA 1
ATOM 3556 C C . ALA B 1 96 ? -3.409 -9.061 -5.173 1.00 25.96 60 ALA B C 1
ATOM 3557 O O . ALA B 1 96 ? -4.589 -8.905 -5.520 1.00 27.04 60 ALA B O 1
ATOM 3559 N N . ASP B 1 97 ? -2.424 -9.216 -6.057 1.00 22.36 61 ASP B N 1
ATOM 3560 C CA . ASP B 1 97 ? -2.638 -9.089 -7.499 1.00 25.32 61 ASP B CA 1
ATOM 3561 C C . ASP B 1 97 ? -3.132 -10.411 -8.093 1.00 26.61 61 ASP B C 1
ATOM 3562 O O . ASP B 1 97 ? -2.427 -11.430 -8.048 1.00 24.25 61 ASP B O 1
ATOM 3567 N N . ASN B 1 98 ? -4.315 -10.363 -8.713 1.00 27.49 62 ASN B N 1
ATOM 3568 C CA . ASN B 1 98 ? -4.980 -11.512 -9.331 1.00 31.38 62 ASN B CA 1
ATOM 3569 C C . ASN B 1 98 ? -4.223 -12.130 -10.514 1.00 27.68 62 ASN B C 1
ATOM 3570 O O . ASN B 1 98 ? -4.617 -13.207 -10.966 1.00 27.75 62 ASN B O 1
ATOM 3575 N N . ARG B 1 99 ? -3.144 -11.518 -11.004 1.00 25.05 63 ARG B N 1
ATOM 3576 C CA . ARG B 1 99 ? -2.399 -12.088 -12.123 1.00 26.91 63 ARG B CA 1
ATOM 3577 C C . ARG B 1 99 ? -1.345 -13.112 -11.704 1.00 26.33 63 ARG B C 1
ATOM 3578 O O . ARG B 1 99 ? -0.614 -13.608 -12.564 1.00 24.47 63 ARG B O 1
ATOM 3586 N N . PHE B 1 100 ? -1.254 -13.454 -10.419 1.00 24.75 64 PHE B N 1
ATOM 3587 C CA . PHE B 1 100 ? -0.308 -14.443 -9.921 1.00 22.44 64 PHE B CA 1
ATOM 3588 C C . PHE B 1 100 ? -1.050 -15.697 -9.484 1.00 24.42 64 PHE B C 1
ATOM 3589 O O . PHE B 1 100 ? -2.193 -15.640 -9.015 1.00 25.02 64 PHE B O 1
ATOM 3597 N N . SER B 1 101 ? -0.383 -16.831 -9.613 1.00 22.83 65 SER B N 1
ATOM 3598 C CA . SER B 1 101 ? -1.043 -18.110 -9.465 1.00 19.58 65 SER B CA 1
ATOM 3599 C C . SER B 1 101 ? -0.235 -18.994 -8.530 1.00 20.72 65 SER B C 1
ATOM 3600 O O . SER B 1 101 ? 0.993 -18.854 -8.415 1.00 19.90 65 SER B O 1
ATOM 3603 N N . VAL B 1 102 ? -0.940 -19.913 -7.859 1.00 22.77 66 VAL B N 1
ATOM 3604 C CA . VAL B 1 102 ? -0.315 -20.920 -7.005 1.00 21.86 66 VAL B CA 1
ATOM 3605 C C . VAL B 1 102 ? -0.284 -22.301 -7.657 1.00 23.58 66 VAL B C 1
ATOM 3606 O O . VAL B 1 102 ? 0.307 -23.228 -7.087 1.00 23.62 66 VAL B O 1
ATOM 3610 N N . GLU B 1 103 ? -0.892 -22.469 -8.830 1.00 21.49 67 GLU B N 1
ATOM 3611 C CA . GLU B 1 103 ? -1.084 -23.799 -9.388 1.00 27.21 67 GLU B CA 1
ATOM 3612 C C . GLU B 1 103 ? 0.140 -24.237 -10.202 1.00 29.22 67 GLU B C 1
ATOM 3613 O O . GLU B 1 103 ? 0.918 -23.396 -10.681 1.00 23.03 67 GLU B O 1
ATOM 3619 N N . PRO B 1 104 ? 0.352 -25.556 -10.344 1.00 27.29 68 PRO B N 1
ATOM 3620 C CA . PRO B 1 104 ? 1.488 -26.057 -11.133 1.00 29.80 68 PRO B CA 1
ATOM 3621 C C . PRO B 1 104 ? 1.575 -25.393 -12.503 1.00 25.06 68 PRO B C 1
ATOM 3622 O O . PRO B 1 104 ? 0.566 -25.055 -13.116 1.00 24.21 68 PRO B O 1
ATOM 3626 N N . HIS B 1 105 ? 2.806 -25.190 -12.972 1.00 25.38 69 HIS B N 1
ATOM 3627 C CA . HIS B 1 105 ? 3.064 -24.373 -14.146 1.00 26.24 69 HIS B CA 1
ATOM 3628 C C . HIS B 1 105 ? 4.456 -24.741 -14.629 1.00 30.13 69 HIS B C 1
ATOM 3629 O O . HIS B 1 105 ? 5.335 -24.985 -13.788 1.00 31.21 69 HIS B O 1
ATOM 3636 N N . PRO B 1 106 ? 4.687 -24.849 -15.944 1.00 31.15 70 PRO B N 1
ATOM 3637 C CA . PRO B 1 106 ? 5.987 -25.378 -16.417 1.00 31.08 70 PRO B CA 1
ATOM 3638 C C . PRO B 1 106 ? 7.172 -24.552 -15.978 1.00 27.35 70 PRO B C 1
ATOM 3639 O O . PRO B 1 106 ? 8.284 -25.089 -15.915 1.00 30.91 70 PRO B O 1
ATOM 3643 N N . THR B 1 107 ? 6.980 -23.262 -15.668 1.00 26.67 71 THR B N 1
ATOM 3644 C CA . THR B 1 107 ? 8.050 -22.441 -15.113 1.00 24.90 71 THR B CA 1
ATOM 3645 C C . THR B 1 107 ? 7.698 -21.867 -13.733 1.00 25.44 71 THR B C 1
ATOM 3646 O O . THR B 1 107 ? 8.137 -20.768 -13.388 1.00 20.70 71 THR B O 1
ATOM 3650 N N . PHE B 1 108 ? 6.903 -22.591 -12.939 1.00 23.75 72 PHE B N 1
ATOM 3651 C CA . PHE B 1 108 ? 6.720 -22.220 -11.533 1.00 26.13 72 PHE B CA 1
ATOM 3652 C C . PHE B 1 108 ? 8.084 -22.248 -10.838 1.00 28.76 72 PHE B C 1
ATOM 3653 O O . PHE B 1 108 ? 8.868 -23.178 -11.065 1.00 23.93 72 PHE B O 1
ATOM 3661 N N . PRO B 1 109 ? 8.413 -21.245 -10.013 1.00 26.17 73 PRO B N 1
ATOM 3662 C CA . PRO B 1 109 ? 9.758 -21.196 -9.397 1.00 27.28 73 PRO B CA 1
ATOM 3663 C C . PRO B 1 109 ? 9.939 -22.323 -8.389 1.00 29.33 73 PRO B C 1
ATOM 3664 O O . PRO B 1 109 ? 9.210 -22.400 -7.397 1.00 25.96 73 PRO B O 1
ATOM 3668 N N . ILE B 1 110 ? 10.907 -23.207 -8.663 1.00 29.00 74 ILE B N 1
ATOM 3669 C CA . ILE B 1 110 ? 11.297 -24.299 -7.772 1.00 29.80 74 ILE B CA 1
ATOM 3670 C C . ILE B 1 110 ? 12.773 -24.122 -7.431 1.00 37.54 74 ILE B C 1
ATOM 3671 O O . ILE B 1 110 ? 13.615 -24.008 -8.335 1.00 31.53 74 ILE B O 1
ATOM 3676 N N . ARG B 1 111 ? 13.083 -24.081 -6.128 1.00 37.35 75 ARG B N 1
ATOM 3677 C CA . ARG B 1 111 ? 14.355 -23.537 -5.658 1.00 36.43 75 ARG B CA 1
ATOM 3678 C C . ARG B 1 111 ? 15.488 -24.550 -5.657 1.00 40.53 75 ARG B C 1
ATOM 3679 O O . ARG B 1 111 ? 16.657 -24.150 -5.560 1.00 37.30 75 ARG B O 1
ATOM 3687 N N . PHE B 1 112 ? 15.172 -25.832 -5.760 1.00 41.92 76 PHE B N 1
ATOM 3688 C CA . PHE B 1 112 ? 16.147 -26.904 -5.767 1.00 47.75 76 PHE B CA 1
ATOM 3689 C C . PHE B 1 112 ? 15.932 -27.790 -6.983 1.00 50.74 76 PHE B C 1
ATOM 3690 O O . PHE B 1 112 ? 14.811 -27.893 -7.494 1.00 50.72 76 PHE B O 1
ATOM 3698 N N . PRO B 1 113 ? 16.984 -28.428 -7.479 1.00 52.34 77 PRO B N 1
ATOM 3699 C CA . PRO B 1 113 ? 16.784 -29.451 -8.508 1.00 54.19 77 PRO B CA 1
ATOM 3700 C C . PRO B 1 113 ? 16.174 -30.694 -7.877 1.00 61.85 77 PRO B C 1
ATOM 3701 O O . PRO B 1 113 ? 16.558 -31.105 -6.780 1.00 64.87 77 PRO B O 1
ATOM 3705 N N . ALA B 1 114 ? 15.192 -31.277 -8.556 1.00 67.53 78 ALA B N 1
ATOM 3706 C CA . ALA B 1 114 ? 14.522 -32.443 -7.994 1.00 71.91 78 ALA B CA 1
ATOM 3707 C C . ALA B 1 114 ? 14.111 -33.383 -9.115 1.00 75.09 78 ALA B C 1
ATOM 3708 O O . ALA B 1 114 ? 13.876 -32.933 -10.245 1.00 74.98 78 ALA B O 1
ATOM 3710 N N . PRO B 1 115 ? 14.037 -34.689 -8.845 1.00 78.80 79 PRO B N 1
ATOM 3711 C CA . PRO B 1 115 ? 13.565 -35.632 -9.869 1.00 78.99 79 PRO B CA 1
ATOM 3712 C C . PRO B 1 115 ? 12.156 -35.283 -10.324 1.00 80.12 79 PRO B C 1
ATOM 3713 O O . PRO B 1 115 ? 11.243 -35.132 -9.508 1.00 77.41 79 PRO B O 1
ATOM 3717 N N . GLN B 1 116 ? 11.983 -35.163 -11.647 1.00 77.09 80 GLN B N 1
ATOM 3718 C CA . GLN B 1 116 ? 10.704 -34.697 -12.169 1.00 76.56 80 GLN B CA 1
ATOM 3719 C C . GLN B 1 116 ? 9.584 -35.693 -11.902 1.00 77.77 80 GLN B C 1
ATOM 3720 O O . GLN B 1 116 ? 8.414 -35.300 -11.853 1.00 76.28 80 GLN B O 1
ATOM 3726 N N . GLU B 1 117 ? 9.912 -36.974 -11.707 1.00 79.63 81 GLU B N 1
ATOM 3727 C CA . GLU B 1 117 ? 8.882 -37.963 -11.396 1.00 84.05 81 GLU B CA 1
ATOM 3728 C C . GLU B 1 117 ? 8.038 -37.513 -10.214 1.00 79.60 81 GLU B C 1
ATOM 3729 O O . GLU B 1 117 ? 6.800 -37.566 -10.253 1.00 79.18 81 GLU B O 1
ATOM 3735 N N . LEU B 1 118 ? 8.699 -37.073 -9.148 1.00 79.37 82 LEU B N 1
ATOM 3736 C CA . LEU B 1 118 ? 7.990 -36.720 -7.929 1.00 81.08 82 LEU B CA 1
ATOM 3737 C C . LEU B 1 118 ? 7.569 -35.250 -7.888 1.00 72.22 82 LEU B C 1
ATOM 3738 O O . LEU B 1 118 ? 6.624 -34.914 -7.167 1.00 69.25 82 LEU B O 1
ATOM 3743 N N . LEU B 1 119 ? 8.222 -34.373 -8.659 1.00 69.49 83 LEU B N 1
ATOM 3744 C CA . LEU B 1 119 ? 7.576 -33.130 -9.071 1.00 66.12 83 LEU B CA 1
ATOM 3745 C C . LEU B 1 119 ? 6.186 -33.409 -9.631 1.00 67.62 83 LEU B C 1
ATOM 3746 O O . LEU B 1 119 ? 5.194 -32.801 -9.214 1.00 65.40 83 LEU B O 1
ATOM 3751 N N . ASP B 1 120 ? 6.101 -34.339 -10.590 1.00 66.37 84 ASP B N 1
ATOM 3752 C CA . ASP B 1 120 ? 4.830 -34.623 -11.263 1.00 69.97 84 ASP B CA 1
ATOM 3753 C C . ASP B 1 120 ? 3.776 -35.134 -10.287 1.00 66.76 84 ASP B C 1
ATOM 3754 O O . ASP B 1 120 ? 2.586 -34.811 -10.420 1.00 59.92 84 ASP B O 1
ATOM 3759 N N . MET B 1 121 ? 4.185 -35.959 -9.317 1.00 64.03 85 MET B N 1
ATOM 3760 C CA . MET B 1 121 ? 3.206 -36.474 -8.366 1.00 68.69 85 MET B CA 1
ATOM 3761 C C . MET B 1 121 ? 2.670 -35.347 -7.481 1.00 65.54 85 MET B C 1
ATOM 3762 O O . MET B 1 121 ? 1.470 -35.261 -7.205 1.00 62.96 85 MET B O 1
ATOM 3767 N N . ILE B 1 122 ? 3.550 -34.465 -7.024 1.00 61.42 86 ILE B N 1
ATOM 3768 C CA . ILE B 1 122 ? 3.111 -33.297 -6.258 1.00 59.83 86 ILE B CA 1
ATOM 3769 C C . ILE B 1 122 ? 2.153 -32.454 -7.082 1.00 57.07 86 ILE B C 1
ATOM 3770 O O . ILE B 1 122 ? 1.069 -32.078 -6.618 1.00 53.96 86 ILE B O 1
ATOM 3775 N N . ALA B 1 123 ? 2.550 -32.133 -8.314 1.00 56.85 87 ALA B N 1
ATOM 3776 C CA . ALA B 1 123 ? 1.701 -31.315 -9.171 1.00 52.99 87 ALA B CA 1
ATOM 3777 C C . ALA B 1 123 ? 0.347 -31.967 -9.410 1.00 52.84 87 ALA B C 1
ATOM 3778 O O . ALA B 1 123 ? -0.661 -31.264 -9.563 1.00 49.31 87 ALA B O 1
ATOM 3780 N N . ARG B 1 124 ? 0.289 -33.304 -9.425 1.00 56.78 88 ARG B N 1
ATOM 3781 C CA . ARG B 1 124 ? -0.996 -33.958 -9.654 1.00 59.46 88 ARG B CA 1
ATOM 3782 C C . ARG B 1 124 ? -1.934 -33.800 -8.463 1.00 55.79 88 ARG B C 1
ATOM 3783 O O . ARG B 1 124 ? -3.158 -33.744 -8.640 1.00 52.14 88 ARG B O 1
ATOM 3791 N N . ASP B 1 125 ? -1.395 -33.700 -7.253 1.00 51.75 89 ASP B N 1
ATOM 3792 C CA . ASP B 1 125 ? -2.230 -33.532 -6.073 1.00 46.48 89 ASP B CA 1
ATOM 3793 C C . ASP B 1 125 ? -2.521 -32.071 -5.729 1.00 43.14 89 ASP B C 1
ATOM 3794 O O . ASP B 1 125 ? -3.366 -31.817 -4.862 1.00 40.36 89 ASP B O 1
ATOM 3799 N N . ALA B 1 126 ? -1.862 -31.115 -6.390 1.00 36.92 90 ALA B N 1
ATOM 3800 C CA . ALA B 1 126 ? -2.045 -29.710 -6.047 1.00 37.66 90 ALA B CA 1
ATOM 3801 C C . ALA B 1 126 ? -3.509 -29.283 -6.126 1.00 39.93 90 ALA B C 1
ATOM 3802 O O . ALA B 1 126 ? -3.938 -28.412 -5.359 1.00 34.04 90 ALA B O 1
ATOM 3804 N N . LYS B 1 127 ? -4.294 -29.895 -7.024 1.00 40.36 91 LYS B N 1
ATOM 3805 C CA . LYS B 1 127 ? -5.730 -29.633 -7.100 1.00 36.68 91 LYS B CA 1
ATOM 3806 C C . LYS B 1 127 ? -6.484 -30.016 -5.831 1.00 36.63 91 LYS B C 1
ATOM 3807 O O . LYS B 1 127 ? -7.653 -29.638 -5.691 1.00 35.52 91 LYS B O 1
ATOM 3813 N N . ASN B 1 128 ? -5.875 -30.769 -4.919 1.00 30.95 92 ASN B N 1
ATOM 3814 C CA . ASN B 1 128 ? -6.564 -31.175 -3.704 1.00 35.72 92 ASN B CA 1
ATOM 3815 C C . ASN B 1 128 ? -6.106 -30.399 -2.475 1.00 35.99 92 ASN B C 1
ATOM 3816 O O . ASN B 1 128 ? -6.503 -30.744 -1.362 1.00 35.75 92 ASN B O 1
ATOM 3821 N N . LEU B 1 129 ? -5.280 -29.372 -2.649 1.00 29.84 93 LEU B N 1
ATOM 3822 C CA . LEU B 1 129 ? -4.802 -28.539 -1.558 1.00 29.18 93 LEU B CA 1
ATOM 3823 C C . LEU B 1 129 ? -5.266 -27.117 -1.813 1.00 28.50 93 LEU B C 1
ATOM 3824 O O . LEU B 1 129 ? -5.018 -26.563 -2.888 1.00 28.18 93 LEU B O 1
ATOM 3829 N N . LEU B 1 130 ? -5.947 -26.538 -0.826 1.00 26.32 94 LEU B N 1
ATOM 3830 C CA . LEU B 1 130 ? -6.431 -25.171 -0.966 1.00 25.41 94 LEU B CA 1
ATOM 3831 C C . LEU B 1 130 ? -5.289 -24.206 -1.261 1.00 25.84 94 LEU B C 1
ATOM 3832 O O . LEU B 1 130 ? -5.436 -23.283 -2.073 1.00 22.93 94 LEU B O 1
ATOM 3837 N N . VAL B 1 131 ? -4.131 -24.415 -0.629 1.00 24.34 95 VAL B N 1
ATOM 3838 C CA . VAL B 1 131 ? -3.035 -23.480 -0.819 1.00 26.05 95 VAL B CA 1
ATOM 3839 C C . VAL B 1 131 ? -2.467 -23.520 -2.234 1.00 24.27 95 VAL B C 1
ATOM 3840 O O . VAL B 1 131 ? -1.735 -22.600 -2.611 1.00 22.96 95 VAL B O 1
ATOM 3844 N N . THR B 1 132 ? -2.812 -24.529 -3.051 1.00 24.14 96 THR B N 1
ATOM 3845 C CA . THR B 1 132 ? -2.355 -24.576 -4.438 1.00 27.50 96 THR B CA 1
ATOM 3846 C C . THR B 1 132 ? -3.517 -24.557 -5.434 1.00 29.26 96 THR B C 1
ATOM 3847 O O . THR B 1 132 ? -3.397 -25.107 -6.532 1.00 27.16 96 THR B O 1
ATOM 3851 N N . MET B 1 133 ? -4.637 -23.917 -5.066 1.00 25.76 97 MET B N 1
ATOM 3852 C CA . MET B 1 133 ? -5.767 -23.652 -5.955 1.00 24.27 97 MET B CA 1
ATOM 3853 C C . MET B 1 133 ? -5.879 -22.167 -6.245 1.00 24.57 97 MET B C 1
ATOM 3854 O O . MET B 1 133 ? -5.836 -21.350 -5.315 1.00 23.10 97 MET B O 1
ATOM 3859 N N . ASP B 1 134 ? -6.128 -21.814 -7.525 1.00 22.56 98 ASP B N 1
ATOM 3860 C CA . ASP B 1 134 ? -6.431 -20.416 -7.834 1.00 23.95 98 ASP B CA 1
ATOM 3861 C C . ASP B 1 134 ? -7.928 -20.131 -7.720 1.00 24.83 98 ASP B C 1
ATOM 3862 O O . ASP B 1 134 ? -8.753 -21.049 -7.771 1.00 22.22 98 ASP B O 1
ATOM 3867 N N . PRO B 1 135 ? -8.323 -18.868 -7.553 1.00 27.30 99 PRO B N 1
ATOM 3868 C CA . PRO B 1 135 ? -9.735 -18.521 -7.725 1.00 26.63 99 PRO B CA 1
ATOM 3869 C C . PRO B 1 135 ? -10.180 -18.810 -9.159 1.00 34.75 99 PRO B C 1
ATOM 3870 O O . PRO B 1 135 ? -9.363 -18.755 -10.093 1.00 29.79 99 PRO B O 1
ATOM 3874 N N . PRO B 1 136 ? -11.479 -19.081 -9.364 1.00 30.93 100 PRO B N 1
ATOM 3875 C CA . PRO B 1 136 ? -12.580 -19.064 -8.396 1.00 32.05 100 PRO B CA 1
ATOM 3876 C C . PRO B 1 136 ? -12.771 -20.373 -7.628 1.00 30.18 100 PRO B C 1
ATOM 3877 O O . PRO B 1 136 ? -13.485 -20.403 -6.620 1.00 27.92 100 PRO B O 1
ATOM 3881 N N . ARG B 1 137 ? -12.163 -21.462 -8.091 1.00 24.82 101 ARG B N 1
ATOM 3882 C CA . ARG B 1 137 ? -12.279 -22.694 -7.326 1.00 27.36 101 ARG B CA 1
ATOM 3883 C C . ARG B 1 137 ? -11.737 -22.497 -5.913 1.00 27.26 101 ARG B C 1
ATOM 3884 O O . ARG B 1 137 ? -12.300 -23.024 -4.944 1.00 25.89 101 ARG B O 1
ATOM 3892 N N . HIS B 1 138 ? -10.649 -21.729 -5.780 1.00 24.43 102 HIS B N 1
ATOM 3893 C CA . HIS B 1 138 ? -10.113 -21.439 -4.454 1.00 27.19 102 HIS B CA 1
ATOM 3894 C C . HIS B 1 138 ? -11.175 -20.803 -3.576 1.00 23.27 102 HIS B C 1
ATOM 3895 O O . HIS B 1 138 ? -11.335 -21.177 -2.414 1.00 23.90 102 HIS B O 1
ATOM 3902 N N . THR B 1 139 ? -11.927 -19.856 -4.133 1.00 24.50 103 THR B N 1
ATOM 3903 C CA . THR B 1 139 ? -12.932 -19.133 -3.365 1.00 25.14 103 THR B CA 1
ATOM 3904 C C . THR B 1 139 ? -13.997 -20.081 -2.813 1.00 27.19 103 THR B C 1
ATOM 3905 O O . THR B 1 139 ? -14.371 -19.995 -1.635 1.00 25.82 103 THR B O 1
ATOM 3909 N N . ARG B 1 140 ? -14.489 -21.001 -3.650 1.00 26.44 104 ARG B N 1
ATOM 3910 C CA . ARG B 1 140 ? -15.549 -21.913 -3.224 1.00 27.56 104 ARG B CA 1
ATOM 3911 C C . ARG B 1 140 ? -15.042 -22.900 -2.186 1.00 26.69 104 ARG B C 1
ATOM 3912 O O . ARG B 1 140 ? -15.732 -23.192 -1.204 1.00 33.34 104 ARG B O 1
ATOM 3920 N N . VAL B 1 141 ? -13.861 -23.465 -2.409 1.00 24.81 105 VAL B N 1
ATOM 3921 C CA . VAL B 1 141 ? -13.344 -24.462 -1.476 1.00 27.78 105 VAL B CA 1
ATOM 3922 C C . VAL B 1 141 ? -13.056 -23.823 -0.120 1.00 24.06 105 VAL B C 1
ATOM 3923 O O . VAL B 1 141 ? -13.459 -24.346 0.924 1.00 26.64 105 VAL B O 1
ATOM 3927 N N . ARG B 1 142 ? -12.398 -22.652 -0.118 1.00 26.81 106 ARG B N 1
ATOM 3928 C CA . ARG B 1 142 ? -12.096 -21.960 1.141 1.00 23.57 106 ARG B CA 1
ATOM 3929 C C . ARG B 1 142 ? -13.366 -21.659 1.928 1.00 25.94 106 ARG B C 1
ATOM 3930 O O . ARG B 1 142 ? -13.396 -21.806 3.158 1.00 24.09 106 ARG B O 1
ATOM 3938 N N . GLN B 1 143 ? -14.438 -21.262 1.230 1.00 28.03 107 GLN B N 1
ATOM 3939 C CA . GLN B 1 143 ? -15.706 -20.976 1.892 1.00 29.75 107 GLN B CA 1
ATOM 3940 C C . GLN B 1 143 ? -16.312 -22.217 2.549 1.00 28.66 107 GLN B C 1
ATOM 3941 O O . GLN B 1 143 ? -17.096 -22.079 3.497 1.00 30.50 107 GLN B O 1
ATOM 3947 N N . MET B 1 144 ? -15.947 -23.424 2.100 1.00 29.34 108 MET B N 1
ATOM 3948 C CA . MET B 1 144 ? -16.440 -24.638 2.763 1.00 29.64 108 MET B CA 1
ATOM 3949 C C . MET B 1 144 ? -15.947 -24.761 4.201 1.00 28.92 108 MET B C 1
ATOM 3950 O O . MET B 1 144 ? -16.631 -25.356 5.042 1.00 32.56 108 MET B O 1
ATOM 3955 N N . ALA B 1 145 ? -14.755 -24.247 4.497 1.00 25.60 109 ALA B N 1
ATOM 3956 C CA . ALA B 1 145 ? -14.200 -24.308 5.845 1.00 26.77 109 ALA B CA 1
ATOM 3957 C C . ALA B 1 145 ? -14.324 -22.992 6.588 1.00 28.87 109 ALA B C 1
ATOM 3958 O O . ALA B 1 145 ? -14.355 -22.990 7.824 1.00 26.67 109 ALA B O 1
ATOM 3960 N N . LEU B 1 146 ? -14.452 -21.893 5.850 1.00 29.89 110 LEU B N 1
ATOM 3961 C CA . LEU B 1 146 ? -14.312 -20.559 6.422 1.00 30.89 110 LEU B CA 1
ATOM 3962 C C . LEU B 1 146 ? -15.196 -20.270 7.635 1.00 31.47 110 LEU B C 1
ATOM 3963 O O . LEU B 1 146 ? -14.700 -19.628 8.579 1.00 30.68 110 LEU B O 1
ATOM 3968 N N . PRO B 1 147 ? -16.476 -20.663 7.681 1.00 34.29 111 PRO B N 1
ATOM 3969 C CA . PRO B 1 147 ? -17.314 -20.275 8.835 1.00 31.75 111 PRO B CA 1
ATOM 3970 C C . PRO B 1 147 ? -16.790 -20.760 10.174 1.00 31.82 111 PRO B C 1
ATOM 3971 O O . PRO B 1 147 ? -17.119 -20.167 11.212 1.00 33.16 111 PRO B O 1
ATOM 3975 N N . ASP B 1 148 ? -15.987 -21.811 10.195 1.00 28.85 112 ASP B N 1
ATOM 3976 C CA . ASP B 1 148 ? -15.430 -22.299 11.443 1.00 30.88 112 ASP B CA 1
ATOM 3977 C C . ASP B 1 148 ? -14.076 -21.694 11.765 1.00 28.00 112 ASP B C 1
ATOM 3978 O O . ASP B 1 148 ? -13.462 -22.090 12.757 1.00 27.53 112 ASP B O 1
ATOM 3983 N N . PHE B 1 149 ? -13.604 -20.746 10.955 1.00 29.72 113 PHE B N 1
ATOM 3984 C CA . PHE B 1 149 ? -12.308 -20.112 11.155 1.00 27.53 113 PHE B CA 1
ATOM 3985 C C . PHE B 1 149 ? -12.448 -18.611 11.390 1.00 27.78 113 PHE B C 1
ATOM 3986 O O . PHE B 1 149 ? -11.433 -17.919 11.492 1.00 26.07 113 PHE B O 1
ATOM 3994 N N . THR B 1 150 ? -13.674 -18.094 11.489 1.00 24.66 114 THR B N 1
ATOM 3995 C CA . THR B 1 150 ? -13.873 -16.680 11.773 1.00 30.30 114 THR B CA 1
ATOM 3996 C C . THR B 1 150 ? -13.357 -16.341 13.175 1.00 31.58 114 THR B C 1
ATOM 3997 O O . THR B 1 150 ? -13.049 -17.219 13.991 1.00 29.77 114 THR B O 1
ATOM 4001 N N . ILE B 1 151 ? -13.251 -15.036 13.441 1.00 29.14 115 ILE B N 1
ATOM 4002 C CA . ILE B 1 151 ? -12.848 -14.571 14.770 1.00 33.52 115 ILE B CA 1
ATOM 4003 C C . ILE B 1 151 ? -13.767 -15.151 15.840 1.00 30.52 115 ILE B C 1
ATOM 4004 O O . ILE B 1 151 ? -13.317 -15.664 16.872 1.00 32.46 115 ILE B O 1
ATOM 4009 N N . LYS B 1 152 ? -15.079 -15.094 15.593 1.00 37.56 116 LYS B N 1
ATOM 4010 C CA . LYS B 1 152 ? -16.053 -15.545 16.584 1.00 37.08 116 LYS B CA 1
ATOM 4011 C C . LYS B 1 152 ? -16.046 -17.060 16.722 1.00 34.80 116 LYS B C 1
ATOM 4012 O O . LYS B 1 152 ? -16.246 -17.588 17.819 1.00 37.65 116 LYS B O 1
ATOM 4018 N N . ALA B 1 153 ? -15.822 -17.783 15.629 1.00 34.43 117 ALA B N 1
ATOM 4019 C CA . ALA B 1 153 ? -15.755 -19.232 15.745 1.00 32.00 117 ALA B CA 1
ATOM 4020 C C . ALA B 1 153 ? -14.494 -19.657 16.483 1.00 36.25 117 ALA B C 1
ATOM 4021 O O . ALA B 1 153 ? -14.530 -20.586 17.301 1.00 37.62 117 ALA B O 1
ATOM 4023 N N . ALA B 1 154 ? -13.363 -18.994 16.212 1.00 36.82 118 ALA B N 1
ATOM 4024 C CA . ALA B 1 154 ? -12.158 -19.297 16.980 1.00 32.80 118 ALA B CA 1
ATOM 4025 C C . ALA B 1 154 ? -12.392 -19.041 18.460 1.00 34.80 118 ALA B C 1
ATOM 4026 O O . ALA B 1 154 ? -12.002 -19.851 19.308 1.00 34.26 118 ALA B O 1
ATOM 4028 N N . GLU B 1 155 ? -13.047 -17.918 18.779 1.00 36.56 119 GLU B N 1
ATOM 4029 C CA . GLU B 1 155 ? -13.262 -17.531 20.171 1.00 37.73 119 GLU B CA 1
ATOM 4030 C C . GLU B 1 155 ? -13.993 -18.609 20.951 1.00 37.65 119 GLU B C 1
ATOM 4031 O O . GLU B 1 155 ? -13.698 -18.824 22.133 1.00 37.42 119 GLU B O 1
ATOM 4037 N N . LYS B 1 156 ? -14.917 -19.320 20.300 1.00 36.92 120 LYS B N 1
ATOM 4038 C CA . LYS B 1 156 ? -15.641 -20.404 20.949 1.00 38.34 120 LYS B CA 1
ATOM 4039 C C . LYS B 1 156 ? -14.707 -21.462 21.508 1.00 39.15 120 LYS B C 1
ATOM 4040 O O . LYS B 1 156 ? -15.135 -22.265 22.346 1.00 41.13 120 LYS B O 1
ATOM 4046 N N . LEU B 1 157 ? -13.452 -21.498 21.052 1.00 33.80 121 LEU B N 1
ATOM 4047 C CA . LEU B 1 157 ? -12.497 -22.493 21.524 1.00 35.39 121 LEU B CA 1
ATOM 4048 C C . LEU B 1 157 ? -11.786 -22.082 22.810 1.00 32.32 121 LEU B C 1
ATOM 4049 O O . LEU B 1 157 ? -11.037 -22.891 23.368 1.00 37.86 121 LEU B O 1
ATOM 4054 N N . ARG B 1 158 ? -11.995 -20.859 23.292 1.00 34.91 122 ARG B N 1
ATOM 4055 C CA . ARG B 1 158 ? -11.175 -20.345 24.389 1.00 35.78 122 ARG B CA 1
ATOM 4056 C C . ARG B 1 158 ? -11.315 -21.145 25.682 1.00 36.44 122 ARG B C 1
ATOM 4057 O O . ARG B 1 158 ? -10.280 -21.474 26.288 1.00 36.49 122 ARG B O 1
ATOM 4065 N N . PRO B 1 159 ? -12.521 -21.504 26.152 1.00 39.66 123 PRO B N 1
ATOM 4066 C CA . PRO B 1 159 ? -12.598 -22.281 27.406 1.00 40.27 123 PRO B CA 1
ATOM 4067 C C . PRO B 1 159 ? -11.834 -23.593 27.354 1.00 37.25 123 PRO B C 1
ATOM 4068 O O . PRO B 1 159 ? -11.053 -23.892 28.266 1.00 39.98 123 PRO B O 1
ATOM 4072 N N . ARG B 1 160 ? -12.020 -24.384 26.299 1.00 35.61 124 ARG B N 1
ATOM 4073 C CA . ARG B 1 160 ? -11.242 -25.612 26.172 1.00 37.21 124 ARG B CA 1
ATOM 4074 C C . ARG B 1 160 ? -9.744 -25.318 26.085 1.00 37.76 124 ARG B C 1
ATOM 4075 O O . ARG B 1 160 ? -8.930 -26.028 26.689 1.00 36.95 124 ARG B O 1
ATOM 4083 N N . MET B 1 161 ? -9.355 -24.291 25.313 1.00 36.77 125 MET B N 1
ATOM 4084 C CA . MET B 1 161 ? -7.935 -23.972 25.176 1.00 35.53 125 MET B CA 1
ATOM 4085 C C . MET B 1 161 ? -7.315 -23.650 26.533 1.00 29.26 125 MET B C 1
ATOM 4086 O O . MET B 1 161 ? -6.197 -24.076 26.828 1.00 27.79 125 MET B O 1
ATOM 4091 N N . GLN B 1 162 ? -8.035 -22.903 27.375 1.00 34.24 126 GLN B N 1
ATOM 4092 C CA . GLN B 1 162 ? -7.529 -22.593 28.711 1.00 34.41 126 GLN B CA 1
ATOM 4093 C C . GLN B 1 162 ? -7.362 -23.853 29.554 1.00 36.20 126 GLN B C 1
ATOM 4094 O O . GLN B 1 162 ? -6.414 -23.959 30.342 1.00 37.42 126 GLN B O 1
ATOM 4100 N N . ASP B 1 163 ? -8.266 -24.824 29.403 1.00 35.86 127 ASP B N 1
ATOM 4101 C CA . ASP B 1 163 ? -8.108 -26.083 30.125 1.00 38.40 127 ASP B CA 1
ATOM 4102 C C . ASP B 1 163 ? -6.824 -26.779 29.716 1.00 37.98 127 ASP B C 1
ATOM 4103 O O . ASP B 1 163 ? -6.073 -27.285 30.562 1.00 36.16 127 ASP B O 1
ATOM 4108 N N . LEU B 1 164 ? -6.557 -26.813 28.410 1.00 38.80 128 LEU B N 1
ATOM 4109 C CA . LEU B 1 164 ? -5.337 -27.435 27.915 1.00 37.44 128 LEU B CA 1
ATOM 4110 C C . LEU B 1 164 ? -4.104 -26.726 28.460 1.00 33.79 128 LEU B C 1
ATOM 4111 O O . LEU B 1 164 ? -3.168 -27.373 28.944 1.00 34.50 128 LEU B O 1
ATOM 4116 N N . ILE B 1 165 ? -4.103 -25.390 28.424 1.00 33.51 129 ILE B N 1
ATOM 4117 C CA . ILE B 1 165 ? -2.951 -24.636 28.914 1.00 34.40 129 ILE B CA 1
ATOM 4118 C C . ILE B 1 165 ? -2.788 -24.839 30.417 1.00 34.19 129 ILE B C 1
ATOM 4119 O O . ILE B 1 165 ? -1.690 -25.129 30.909 1.00 33.90 129 ILE B O 1
ATOM 4124 N N . ASP B 1 166 ? -3.877 -24.664 31.169 1.00 33.65 130 ASP B N 1
ATOM 4125 C CA . ASP B 1 166 ? -3.832 -24.916 32.608 1.00 37.41 130 ASP B CA 1
ATOM 4126 C C . ASP B 1 166 ? -3.274 -26.299 32.897 1.00 37.97 130 ASP B C 1
ATOM 4127 O O . ASP B 1 166 ? -2.479 -26.477 33.827 1.00 33.27 130 ASP B O 1
ATOM 4132 N N . TYR B 1 167 ? -3.644 -27.286 32.077 1.00 36.99 131 TYR B N 1
ATOM 4133 C CA . TYR B 1 167 ? -3.104 -28.626 32.251 1.00 36.00 131 TYR B CA 1
ATOM 4134 C C . TYR B 1 167 ? -1.589 -28.641 32.077 1.00 38.22 131 TYR B C 1
ATOM 4135 O O . TYR B 1 167 ? -0.865 -29.216 32.901 1.00 40.46 131 TYR B O 1
ATOM 4144 N N . TYR B 1 168 ? -1.084 -28.033 30.993 1.00 35.24 132 TYR B N 1
ATOM 4145 C CA . TYR B 1 168 ? 0.345 -28.147 30.704 1.00 34.32 132 TYR B CA 1
ATOM 4146 C C . TYR B 1 168 ? 1.190 -27.361 31.702 1.00 34.67 132 TYR B C 1
ATOM 4147 O O . TYR B 1 168 ? 2.285 -27.803 32.074 1.00 35.68 132 TYR B O 1
ATOM 4156 N N . LEU B 1 169 ? 0.705 -26.198 32.141 1.00 32.76 133 LEU B N 1
ATOM 4157 C CA . LEU B 1 169 ? 1.447 -25.403 33.117 1.00 35.61 133 LEU B CA 1
ATOM 4158 C C . LEU B 1 169 ? 1.359 -25.994 34.525 1.00 37.99 133 LEU B C 1
ATOM 4159 O O . LEU B 1 169 ? 2.328 -25.906 35.286 1.00 37.60 133 LEU B O 1
ATOM 4164 N N . ASP B 1 170 ? 0.233 -26.619 34.885 1.00 38.88 134 ASP B N 1
ATOM 4165 C CA . ASP B 1 170 ? 0.185 -27.391 36.129 1.00 36.13 134 ASP B CA 1
ATOM 4166 C C . ASP B 1 170 ? 1.272 -28.459 36.142 1.00 38.77 134 ASP B C 1
ATOM 4167 O O . ASP B 1 170 ? 1.994 -28.622 37.132 1.00 39.79 134 ASP B O 1
ATOM 4172 N N . LYS B 1 171 ? 1.411 -29.187 35.038 1.00 37.12 135 LYS B N 1
ATOM 4173 C CA . LYS B 1 171 ? 2.400 -30.255 34.966 1.00 42.08 135 LYS B CA 1
ATOM 4174 C C . LYS B 1 171 ? 3.813 -29.694 35.020 1.00 46.26 135 LYS B C 1
ATOM 4175 O O . LYS B 1 171 ? 4.671 -30.210 35.750 1.00 43.09 135 LYS B O 1
ATOM 4181 N N . MET B 1 172 ? 4.069 -28.635 34.239 1.00 42.24 136 MET B N 1
ATOM 4182 C CA . MET B 1 172 ? 5.367 -27.966 34.250 1.00 42.10 136 MET B CA 1
ATOM 4183 C C . MET B 1 172 ? 5.711 -27.444 35.642 1.00 42.32 136 MET B C 1
ATOM 4184 O O . MET B 1 172 ? 6.854 -27.569 36.097 1.00 42.53 136 MET B O 1
ATOM 4189 N N . GLU B 1 173 ? 4.732 -26.849 36.332 1.00 43.12 137 GLU B N 1
ATOM 4190 C CA . GLU B 1 173 ? 4.992 -26.288 37.653 1.00 43.20 137 GLU B CA 1
ATOM 4191 C C . GLU B 1 173 ? 5.184 -27.374 38.697 1.00 46.27 137 GLU B C 1
ATOM 4192 O O . GLU B 1 173 ? 5.997 -27.213 39.610 1.00 46.04 137 GLU B O 1
ATOM 4198 N N . ALA B 1 174 ? 4.457 -28.486 38.570 1.00 47.19 138 ALA B N 1
ATOM 4199 C CA . ALA B 1 174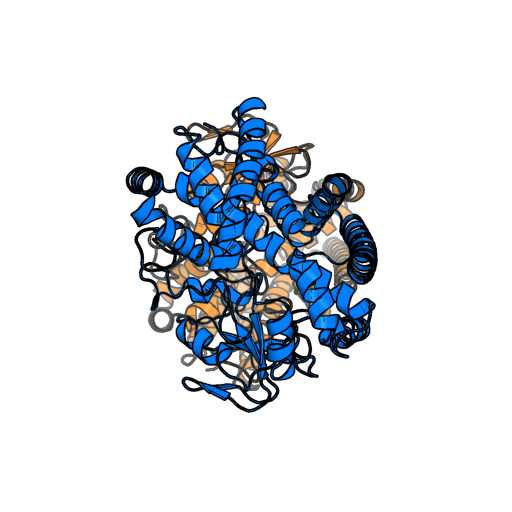 ? 4.535 -29.546 39.565 1.00 48.27 138 ALA B CA 1
ATOM 4200 C C . ALA B 1 174 ? 5.865 -30.286 39.511 1.00 50.03 138 ALA B C 1
ATOM 4201 O O . ALA B 1 174 ? 6.310 -30.804 40.536 1.00 58.58 138 ALA B O 1
ATOM 4203 N N . GLU B 1 175 ? 6.516 -30.349 38.352 1.00 47.83 139 GLU B N 1
ATOM 4204 C CA . GLU B 1 175 ? 7.804 -31.024 38.246 1.00 51.32 139 GLU B CA 1
ATOM 4205 C C . GLU B 1 175 ? 8.937 -30.017 38.484 1.00 57.51 139 GLU B C 1
ATOM 4206 O O . GLU B 1 175 ? 8.719 -28.914 39.001 1.00 55.59 139 GLU B O 1
ATOM 4212 N N . GLY B 1 176 ? 10.169 -30.406 38.143 1.00 57.72 140 GLY B N 1
ATOM 4213 C CA . GLY B 1 176 ? 11.345 -29.576 38.347 1.00 63.82 140 GLY B CA 1
ATOM 4214 C C . GLY B 1 176 ? 11.183 -28.128 37.918 1.00 61.27 140 GLY B C 1
ATOM 4215 O O . GLY B 1 176 ? 10.515 -27.838 36.926 1.00 55.09 140 GLY B O 1
ATOM 4216 N N . ALA B 1 177 ? 11.789 -27.212 38.668 1.00 66.23 141 ALA B N 1
ATOM 4217 C CA . ALA B 1 177 ? 11.653 -25.779 38.439 1.00 64.97 141 ALA B CA 1
ATOM 4218 C C . ALA B 1 177 ? 12.321 -25.309 37.153 1.00 58.58 141 ALA B C 1
ATOM 4219 O O . ALA B 1 177 ? 11.868 -24.309 36.588 1.00 61.22 141 ALA B O 1
ATOM 4221 N N . PRO B 1 178 ? 13.403 -25.934 36.670 1.00 58.65 142 PRO B N 1
ATOM 4222 C CA . PRO B 1 178 ? 13.858 -25.639 35.296 1.00 49.66 142 PRO B CA 1
ATOM 4223 C C . PRO B 1 178 ? 13.084 -26.486 34.295 1.00 48.25 142 PRO B C 1
ATOM 4224 O O . PRO B 1 178 ? 12.938 -27.696 34.481 1.00 49.71 142 PRO B O 1
ATOM 4228 N N . ALA B 1 179 ? 12.575 -25.848 33.235 1.00 42.43 143 ALA B N 1
ATOM 4229 C CA . ALA B 1 179 ? 11.757 -26.544 32.245 1.00 35.16 143 ALA B CA 1
ATOM 4230 C C . ALA B 1 179 ? 12.155 -26.150 30.829 1.00 34.34 143 ALA B C 1
ATOM 4231 O O . ALA B 1 179 ? 12.667 -25.052 30.582 1.00 32.60 143 ALA B O 1
ATOM 4233 N N . ASP B 1 180 ? 11.920 -27.072 29.898 1.00 36.64 144 ASP B N 1
ATOM 4234 C CA . ASP B 1 180 ? 12.074 -26.821 28.466 1.00 32.71 144 ASP B CA 1
ATOM 4235 C C . ASP B 1 180 ? 10.688 -26.488 27.933 1.00 31.76 144 ASP B C 1
ATOM 4236 O O . ASP B 1 180 ? 9.825 -27.369 27.830 1.00 32.90 144 ASP B O 1
ATOM 4241 N N . LEU B 1 181 ? 10.469 -25.212 27.621 1.00 31.71 145 LEU B N 1
ATOM 4242 C CA . LEU B 1 181 ? 9.129 -24.794 27.245 1.00 30.72 145 LEU B CA 1
ATOM 4243 C C . LEU B 1 181 ? 8.713 -25.390 25.908 1.00 30.04 145 LEU B C 1
ATOM 4244 O O . LEU B 1 181 ? 7.515 -25.573 25.661 1.00 29.46 145 LEU B O 1
ATOM 4249 N N . VAL B 1 182 ? 9.670 -25.714 25.039 1.00 27.29 146 VAL B N 1
ATOM 4250 C CA . VAL B 1 182 ? 9.292 -26.349 23.780 1.00 27.17 146 VAL B CA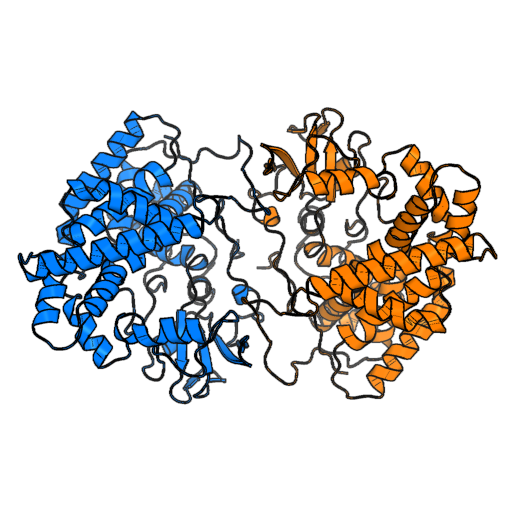 1
ATOM 4251 C C . VAL B 1 182 ? 8.606 -27.684 24.055 1.00 31.01 146 VAL B C 1
ATOM 4252 O O . VAL B 1 182 ? 7.521 -27.965 23.527 1.00 27.17 146 VAL B O 1
ATOM 4256 N N . GLN B 1 183 ? 9.195 -28.502 24.932 1.00 30.85 147 GLN B N 1
ATOM 4257 C CA . GLN B 1 183 ? 8.585 -29.793 25.264 1.00 31.74 147 GLN B CA 1
ATOM 4258 C C . GLN B 1 183 ? 7.372 -29.669 26.181 1.00 30.08 147 GLN B C 1
ATOM 4259 O O . GLN B 1 183 ? 6.449 -30.485 26.080 1.00 35.62 147 GLN B O 1
ATOM 4265 N N . ALA B 1 184 ? 7.350 -28.683 27.087 1.00 33.10 148 ALA B N 1
ATOM 4266 C CA . ALA B 1 184 ? 6.299 -28.624 28.101 1.00 32.84 148 ALA B CA 1
ATOM 4267 C C . ALA B 1 184 ? 5.010 -28.009 27.576 1.00 34.04 148 ALA B C 1
ATOM 4268 O O . ALA B 1 184 ? 3.931 -28.303 28.114 1.00 31.57 148 ALA B O 1
ATOM 4270 N N . LEU B 1 185 ? 5.102 -27.085 26.613 1.00 32.05 149 LEU B N 1
ATOM 4271 C CA . LEU B 1 185 ? 3.894 -26.428 26.125 1.00 27.85 149 LEU B CA 1
ATOM 4272 C C . LEU B 1 185 ? 3.834 -26.252 24.609 1.00 27.82 149 LEU B C 1
ATOM 4273 O O . LEU B 1 185 ? 2.817 -26.567 23.990 1.00 25.67 149 LEU B O 1
ATOM 4278 N N . ALA B 1 186 ? 4.938 -25.813 23.995 1.00 29.01 150 ALA B N 1
ATOM 4279 C CA . ALA B 1 186 ? 4.858 -25.277 22.637 1.00 27.44 150 ALA B CA 1
ATOM 4280 C C . ALA B 1 186 ? 4.513 -26.364 21.620 1.00 28.81 150 ALA B C 1
ATOM 4281 O O . ALA B 1 186 ? 3.721 -26.125 20.705 1.00 24.97 150 ALA B O 1
ATOM 4283 N N . LEU B 1 187 ? 5.078 -27.573 21.779 1.00 29.49 151 LEU B N 1
ATOM 4284 C CA . LEU B 1 187 ? 4.784 -28.756 20.968 1.00 30.40 151 LEU B CA 1
ATOM 4285 C C . LEU B 1 187 ? 3.433 -29.395 21.308 1.00 30.54 151 LEU B C 1
ATOM 4286 O O . LEU B 1 187 ? 2.581 -29.526 20.417 1.00 31.76 151 LEU B O 1
ATOM 4291 N N . PRO B 1 188 ? 3.168 -29.777 22.563 1.00 28.68 152 PRO B N 1
ATOM 4292 C CA . PRO B 1 188 ? 1.935 -30.550 22.822 1.00 32.54 152 PRO B CA 1
ATOM 4293 C C . PRO B 1 188 ? 0.649 -29.744 22.763 1.00 29.82 152 PRO B C 1
ATOM 4294 O O . PRO B 1 188 ? -0.374 -30.273 22.312 1.00 30.44 152 PRO B O 1
ATOM 4298 N N . PHE B 1 189 ? 0.648 -28.492 23.223 1.00 29.03 153 PHE B N 1
ATOM 4299 C CA . PHE B 1 189 ? -0.610 -27.748 23.303 1.00 26.45 153 PHE B CA 1
ATOM 4300 C C . PHE B 1 189 ? -1.282 -27.554 21.948 1.00 29.23 153 PHE B C 1
ATOM 4301 O O . PHE B 1 189 ? -2.477 -27.883 21.824 1.00 27.74 153 PHE B O 1
ATOM 4309 N N . PRO B 1 190 ? -0.617 -27.017 20.916 1.00 29.69 154 PRO B N 1
ATOM 4310 C CA . PRO B 1 190 ? -1.302 -26.869 19.619 1.00 28.63 154 PRO B CA 1
ATOM 4311 C C . PRO B 1 190 ? -1.757 -28.193 19.027 1.00 30.69 154 PRO B C 1
ATOM 4312 O O . PRO B 1 190 ? -2.819 -28.240 18.390 1.00 31.35 154 PRO B O 1
ATOM 4316 N N . ALA B 1 191 ? -0.990 -29.273 19.209 1.00 30.30 155 ALA B N 1
ATOM 4317 C CA . ALA B 1 191 ? -1.465 -30.583 18.765 1.00 33.05 155 ALA B CA 1
ATOM 4318 C C . ALA B 1 191 ? -2.856 -30.873 19.331 1.00 33.70 155 ALA B C 1
ATOM 4319 O O . ALA B 1 191 ? -3.782 -31.233 18.595 1.00 34.61 155 ALA B O 1
ATOM 4321 N N . GLN B 1 192 ? -3.033 -30.666 20.636 1.00 30.22 156 GLN B N 1
ATOM 4322 C CA . GLN B 1 192 ? -4.337 -30.889 21.254 1.00 33.35 156 GLN B CA 1
ATOM 4323 C C . GLN B 1 192 ? -5.406 -29.963 20.683 1.00 35.45 156 GLN B C 1
ATOM 4324 O O . GLN B 1 192 ? -6.571 -30.368 20.535 1.00 30.85 156 GLN B O 1
ATOM 4330 N N . VAL B 1 193 ? -5.050 -28.702 20.403 1.00 31.67 157 VAL B N 1
ATOM 4331 C CA . VAL B 1 193 ? -6.032 -27.773 19.838 1.00 33.74 157 VAL B CA 1
ATOM 4332 C C . VAL B 1 193 ? -6.458 -28.242 18.456 1.00 31.53 157 VAL B C 1
ATOM 4333 O O . VAL B 1 193 ? -7.621 -28.099 18.059 1.00 31.68 157 VAL B O 1
ATOM 4337 N N . ILE B 1 194 ? -5.518 -28.801 17.701 1.00 32.62 158 ILE B N 1
ATOM 4338 C CA . ILE B 1 194 ? -5.841 -29.321 16.380 1.00 35.62 158 ILE B CA 1
ATOM 4339 C C . ILE B 1 194 ? -6.852 -30.458 16.498 1.00 37.17 158 ILE B C 1
ATOM 4340 O O . ILE B 1 194 ? -7.830 -30.519 15.741 1.00 37.99 158 ILE B O 1
ATOM 4345 N N . CYS B 1 195 ? -6.663 -31.341 17.486 1.00 33.58 159 CYS B N 1
ATOM 4346 C CA . CYS B 1 195 ? -7.616 -32.428 17.716 1.00 37.52 159 CYS B CA 1
ATOM 4347 C C . CYS B 1 195 ? -9.006 -31.897 18.056 1.00 41.09 159 CYS B C 1
ATOM 4348 O O . CYS B 1 195 ? -10.018 -32.463 17.621 1.00 39.77 159 CYS B O 1
ATOM 4351 N N . GLU B 1 196 ? -9.083 -30.825 18.848 1.00 37.29 160 GLU B N 1
ATOM 4352 C CA . GLU B 1 196 ? -10.375 -30.193 19.080 1.00 36.09 160 GLU B CA 1
ATOM 4353 C C . GLU B 1 196 ? -10.988 -29.718 17.771 1.00 39.24 160 GLU B C 1
ATOM 4354 O O . GLU B 1 196 ? -12.188 -29.900 17.539 1.00 42.90 160 GLU B O 1
ATOM 4360 N N . LEU B 1 197 ? -10.178 -29.096 16.907 1.00 40.07 161 LEU B N 1
ATOM 4361 C CA . LEU B 1 197 ? -10.674 -28.632 15.611 1.00 41.39 161 LEU B CA 1
ATOM 4362 C C . LEU B 1 197 ? -11.233 -29.784 14.793 1.00 39.19 161 LEU B C 1
ATOM 4363 O O . LEU B 1 197 ? -12.208 -29.617 14.045 1.00 39.83 161 LEU B O 1
ATOM 4368 N N . ALA B 1 198 ? -10.612 -30.955 14.909 1.00 38.90 162 ALA B N 1
ATOM 4369 C CA . ALA B 1 198 ? -10.957 -32.122 14.113 1.00 41.76 162 ALA B CA 1
ATOM 4370 C C . ALA B 1 198 ? -11.941 -33.055 14.804 1.00 46.05 162 ALA B C 1
ATOM 4371 O O . ALA B 1 198 ? -12.230 -34.131 14.267 1.00 47.10 162 ALA B O 1
ATOM 4373 N N . GLY B 1 199 ? -12.451 -32.686 15.980 1.00 43.72 163 GLY B N 1
ATOM 4374 C CA . GLY B 1 199 ? -13.349 -33.565 16.719 1.00 44.97 163 GLY B CA 1
ATOM 4375 C C . GLY B 1 199 ? -12.755 -34.918 17.039 1.00 48.87 163 GLY B C 1
ATOM 4376 O O . GLY B 1 199 ? -13.491 -35.901 17.175 1.00 49.62 163 GLY B O 1
ATOM 4377 N N . ILE B 1 200 ? -11.433 -34.994 17.155 1.00 45.59 164 ILE B N 1
ATOM 4378 C CA . ILE B 1 200 ? -10.749 -36.238 17.481 1.00 47.09 164 ILE B CA 1
ATOM 4379 C C . ILE B 1 200 ? -10.984 -36.582 18.948 1.00 54.36 164 ILE B C 1
ATOM 4380 O O . ILE B 1 200 ? -10.659 -35.779 19.837 1.00 49.85 164 ILE B O 1
ATOM 4385 N N . PRO B 1 201 ? -11.546 -37.755 19.248 1.00 58.09 165 PRO B N 1
ATOM 4386 C CA . PRO B 1 201 ? -11.767 -38.124 20.649 1.00 59.86 165 PRO B CA 1
ATOM 4387 C C . PRO B 1 201 ? -10.448 -38.292 21.385 1.00 58.28 165 PRO B C 1
ATOM 4388 O O . PRO B 1 201 ? -9.421 -38.642 20.797 1.00 54.68 165 PRO B O 1
ATOM 4392 N N . GLU B 1 202 ? -10.505 -38.056 22.698 1.00 57.99 166 GLU B N 1
ATOM 4393 C CA . GLU B 1 202 ? -9.302 -38.017 23.516 1.00 62.19 166 GLU B CA 1
ATOM 4394 C C . GLU B 1 202 ? -8.531 -39.324 23.453 1.00 63.48 166 GLU B C 1
ATOM 4395 O O . GLU B 1 202 ? -7.303 -39.328 23.585 1.00 63.38 166 GLU B O 1
ATOM 4401 N N . ASN B 1 203 ? -9.208 -40.448 23.252 1.00 67.82 167 ASN B N 1
ATOM 4402 C CA . ASN B 1 203 ? -8.477 -41.722 23.197 1.00 73.15 167 ASN B CA 1
ATOM 4403 C C . ASN B 1 203 ? -7.486 -41.774 22.046 1.00 74.02 167 ASN B C 1
ATOM 4404 O O . ASN B 1 203 ? -6.401 -42.346 22.196 1.00 74.99 167 ASN B O 1
ATOM 4409 N N . ASP B 1 204 ? -7.856 -41.168 20.914 1.00 71.46 168 ASP B N 1
ATOM 4410 C CA . ASP B 1 204 ? -7.041 -41.218 19.715 1.00 74.10 168 ASP B CA 1
ATOM 4411 C C . ASP B 1 204 ? -5.942 -40.166 19.694 1.00 71.36 168 ASP B C 1
ATOM 4412 O O . ASP B 1 204 ? -4.995 -40.297 18.911 1.00 74.47 168 ASP B O 1
ATOM 4417 N N . ARG B 1 205 ? -6.035 -39.145 20.547 1.00 70.10 169 ARG B N 1
ATOM 4418 C CA . ARG B 1 205 ? -5.194 -37.960 20.389 1.00 73.41 169 ARG B CA 1
ATOM 4419 C C . ARG B 1 205 ? -3.718 -38.276 20.586 1.00 81.06 169 ARG B C 1
ATOM 4420 O O . ARG B 1 205 ? -2.877 -37.847 19.787 1.00 80.88 169 ARG B O 1
ATOM 4428 N N . GLU B 1 206 ? -3.386 -39.036 21.631 1.00 94.79 170 GLU B N 1
ATOM 4429 C CA . GLU B 1 206 ? -1.991 -39.210 22.018 1.00 98.50 170 GLU B CA 1
ATOM 4430 C C . GLU B 1 206 ? -1.143 -39.793 20.893 1.00 94.24 170 GLU B C 1
ATOM 4431 O O . GLU B 1 206 ? 0.077 -39.599 20.886 1.00 101.96 170 GLU B O 1
ATOM 4437 N N . ILE B 1 207 ? -1.764 -40.453 19.919 1.00 83.01 171 ILE B N 1
ATOM 4438 C CA . ILE B 1 207 ? -1.022 -41.065 18.827 1.00 78.81 171 ILE B CA 1
ATOM 4439 C C . ILE B 1 207 ? -0.883 -40.118 17.629 1.00 73.88 171 ILE B C 1
ATOM 4440 O O . ILE B 1 207 ? 0.114 -40.186 16.900 1.00 72.62 171 ILE B O 1
ATOM 4445 N N . PHE B 1 208 ? -1.864 -39.230 17.406 1.00 74.47 172 PHE B N 1
ATOM 4446 C CA . PHE B 1 208 ? -1.685 -38.152 16.430 1.00 69.09 172 PHE B CA 1
ATOM 4447 C C . PHE B 1 208 ? -0.666 -37.133 16.930 1.00 62.81 172 PHE B C 1
ATOM 4448 O O . PHE B 1 208 ? 0.108 -36.580 16.138 1.00 57.87 172 PHE B O 1
ATOM 4456 N N . THR B 1 209 ? -0.673 -36.858 18.241 1.00 63.24 173 THR B N 1
ATOM 4457 C CA . THR B 1 209 ? 0.394 -36.081 18.865 1.00 60.71 173 THR B CA 1
ATOM 4458 C C . THR B 1 209 ? 1.753 -36.660 18.532 1.00 59.54 173 THR B C 1
ATOM 4459 O O . THR B 1 209 ? 2.691 -35.915 18.228 1.00 60.34 173 THR B O 1
ATOM 4463 N N . ARG B 1 210 ? 1.878 -37.990 18.591 1.00 59.72 174 ARG B N 1
ATOM 4464 C CA . ARG B 1 210 ? 3.157 -38.622 18.294 1.00 61.04 174 ARG B CA 1
ATOM 4465 C C . ARG B 1 210 ? 3.600 -38.305 16.870 1.00 55.52 174 ARG B C 1
ATOM 4466 O O . ARG B 1 210 ? 4.721 -37.835 16.641 1.00 50.31 174 ARG B O 1
ATOM 4474 N N . ASN B 1 211 ? 2.717 -38.539 15.899 1.00 55.36 175 ASN B N 1
ATOM 4475 C CA . ASN B 1 211 ? 3.116 -38.405 14.507 1.00 56.93 175 ASN B CA 1
ATOM 4476 C C . ASN B 1 211 ? 3.279 -36.949 14.100 1.00 55.74 175 ASN B C 1
ATOM 4477 O O . ASN B 1 211 ? 4.144 -36.637 13.272 1.00 52.65 175 ASN B O 1
ATOM 4482 N N . ALA B 1 212 ? 2.463 -36.054 14.664 1.00 50.40 176 ALA B N 1
ATOM 4483 C CA . ALA B 1 212 ? 2.628 -34.629 14.400 1.00 48.83 176 ALA B CA 1
ATOM 4484 C C . ALA B 1 212 ? 3.983 -34.140 14.891 1.00 47.87 176 ALA B C 1
ATOM 4485 O O . ALA B 1 212 ? 4.698 -33.428 14.173 1.00 43.28 176 ALA B O 1
ATOM 4487 N N . ALA B 1 213 ? 4.354 -34.519 16.119 1.00 46.45 177 ALA B N 1
ATOM 4488 C CA . ALA B 1 213 ? 5.645 -34.112 16.662 1.00 46.23 177 ALA B CA 1
ATOM 4489 C C . ALA B 1 213 ? 6.798 -34.629 15.809 1.00 47.14 177 ALA B C 1
ATOM 4490 O O . ALA B 1 213 ? 7.831 -33.961 15.692 1.00 44.56 177 ALA B O 1
ATOM 4492 N N . ILE B 1 214 ? 6.635 -35.801 15.192 1.00 48.66 178 ILE B N 1
ATOM 4493 C CA . ILE B 1 214 ? 7.681 -36.331 14.324 1.00 49.59 178 ILE B CA 1
ATOM 4494 C C . ILE B 1 214 ? 7.791 -35.508 13.042 1.00 49.14 178 ILE B C 1
ATOM 4495 O O . ILE B 1 214 ? 8.899 -35.247 12.550 1.00 48.06 178 ILE B O 1
ATOM 4500 N N . MET B 1 215 ? 6.654 -35.094 12.474 1.00 45.78 179 MET B N 1
ATOM 4501 C CA . MET B 1 215 ? 6.690 -34.310 11.240 1.00 49.53 179 MET B CA 1
ATOM 4502 C C . MET B 1 215 ? 7.462 -33.018 11.433 1.00 47.14 179 MET B C 1
ATOM 4503 O O . MET B 1 215 ? 8.180 -32.566 10.532 1.00 45.44 179 MET B O 1
ATOM 4508 N N . VAL B 1 216 ? 7.330 -32.418 12.615 1.00 42.95 180 VAL B N 1
ATOM 4509 C CA . VAL B 1 216 ? 7.786 -31.056 12.844 1.00 47.39 180 VAL B CA 1
ATOM 4510 C C . VAL B 1 216 ? 9.193 -31.004 13.423 1.00 46.43 180 VAL B C 1
ATOM 4511 O O . VAL B 1 216 ? 9.786 -29.915 13.487 1.00 45.97 180 VAL B O 1
ATOM 4515 N N . GLY B 1 217 ? 9.755 -32.150 13.830 1.00 43.88 181 GLY B N 1
ATOM 4516 C CA . GLY B 1 217 ? 11.068 -32.160 14.434 1.00 47.20 181 GLY B CA 1
ATOM 4517 C C . GLY B 1 217 ? 12.183 -31.997 13.422 1.00 49.35 181 GLY B C 1
ATOM 4518 O O . GLY B 1 217 ? 11.994 -32.153 12.215 1.00 43.66 181 GLY B O 1
ATOM 4519 N N . THR B 1 218 ? 13.365 -31.667 13.942 1.00 48.30 182 THR B N 1
ATOM 4520 C CA . THR B 1 218 ? 14.550 -31.493 13.113 1.00 48.90 182 THR B CA 1
ATOM 4521 C C . THR B 1 218 ? 15.035 -32.843 12.595 1.00 51.23 182 THR B C 1
ATOM 4522 O O . THR B 1 218 ? 14.551 -33.905 12.996 1.00 52.32 182 THR B O 1
ATOM 4526 N N . ARG B 1 219 ? 16.029 -32.793 11.704 1.00 48.50 183 ARG B N 1
ATOM 4527 C CA . ARG B 1 219 ? 16.600 -34.029 11.179 1.00 57.37 183 ARG B CA 1
ATOM 4528 C C . ARG B 1 219 ? 17.343 -34.817 12.252 1.00 56.09 183 ARG B C 1
ATOM 4529 O O . ARG B 1 219 ? 17.503 -36.033 12.111 1.00 57.37 183 ARG B O 1
ATOM 4537 N N . HIS B 1 220 ? 17.776 -34.162 13.331 1.00 55.47 184 HIS B N 1
ATOM 4538 C CA . HIS B 1 220 ? 18.506 -34.817 14.409 1.00 55.77 184 HIS B CA 1
ATOM 4539 C C . HIS B 1 220 ? 17.592 -35.451 15.449 1.00 57.69 184 HIS B C 1
ATOM 4540 O O . HIS B 1 220 ? 18.081 -36.179 16.319 1.00 60.42 184 HIS B O 1
ATOM 4547 N N . SER B 1 221 ? 16.292 -35.181 15.391 1.00 56.67 185 SER B N 1
ATOM 4548 C CA . SER B 1 221 ? 15.336 -35.748 16.330 1.00 57.82 185 SER B CA 1
ATOM 4549 C C . SER B 1 221 ? 14.644 -36.994 15.805 1.00 59.53 185 SER B C 1
ATOM 4550 O O . SER B 1 221 ? 14.287 -37.870 16.600 1.00 61.46 185 SER B O 1
ATOM 4553 N N . TYR B 1 222 ? 14.445 -37.088 14.491 1.00 61.13 186 TYR B N 1
ATOM 4554 C CA . TYR B 1 222 ? 13.727 -38.193 13.875 1.00 63.46 186 TYR B CA 1
ATOM 4555 C C . TYR B 1 222 ? 14.302 -38.444 12.489 1.00 64.92 186 TYR B C 1
ATOM 4556 O O . TYR B 1 222 ? 14.581 -37.500 11.744 1.00 64.74 186 TYR B O 1
ATOM 4565 N N . THR B 1 223 ? 14.476 -39.722 12.156 1.00 68.93 187 THR B N 1
ATOM 4566 C CA . THR B 1 223 ? 15.100 -40.118 10.902 1.00 70.19 187 THR B CA 1
ATOM 4567 C C . THR B 1 223 ? 14.230 -39.714 9.712 1.00 69.91 187 THR B C 1
ATOM 4568 O O . THR B 1 223 ? 13.060 -39.360 9.851 1.00 68.47 187 THR B O 1
ATOM 4572 N N . MET B 1 224 ? 14.820 -39.785 8.517 1.00 74.49 188 MET B N 1
ATOM 4573 C CA . MET B 1 224 ? 14.004 -39.702 7.312 1.00 76.35 188 MET B CA 1
ATOM 4574 C C . MET B 1 224 ? 13.040 -40.881 7.203 1.00 78.66 188 MET B C 1
ATOM 4575 O O . MET B 1 224 ? 12.030 -40.785 6.497 1.00 78.73 188 MET B O 1
ATOM 4580 N N . GLU B 1 225 ? 13.322 -41.985 7.904 1.00 76.62 189 GLU B N 1
ATOM 4581 C CA . GLU B 1 225 ? 12.433 -43.143 7.901 1.00 76.14 189 GLU B CA 1
ATOM 4582 C C . GLU B 1 225 ? 11.268 -42.958 8.869 1.00 75.98 189 GLU B C 1
ATOM 4583 O O . GLU B 1 225 ? 10.108 -43.158 8.489 1.00 75.77 189 GLU B O 1
ATOM 4589 N N . GLN B 1 226 ? 11.552 -42.585 10.127 1.00 72.78 190 GLN B N 1
ATOM 4590 C CA . GLN B 1 226 ? 10.473 -42.383 11.096 1.00 70.73 190 GLN B CA 1
ATOM 4591 C C . GLN B 1 226 ? 9.487 -41.323 10.630 1.00 66.66 190 GLN B C 1
ATOM 4592 O O . GLN B 1 226 ? 8.312 -41.360 11.013 1.00 61.84 190 GLN B O 1
ATOM 4598 N N . LYS B 1 227 ? 9.942 -40.372 9.814 1.00 65.07 191 LYS B N 1
ATOM 4599 C CA . LYS B 1 227 ? 9.066 -39.298 9.372 1.00 63.99 191 LYS B CA 1
ATOM 4600 C C . LYS B 1 227 ? 8.148 -39.765 8.250 1.00 68.03 191 LYS B C 1
ATOM 4601 O O . LYS B 1 227 ? 6.922 -39.712 8.381 1.00 67.03 191 LYS B O 1
ATOM 4607 N N . LEU B 1 228 ? 8.715 -40.267 7.152 1.00 71.81 192 LEU B N 1
ATOM 4608 C CA . LEU B 1 228 ? 7.870 -40.766 6.070 1.00 69.07 192 LEU B CA 1
ATOM 4609 C C . LEU B 1 228 ? 6.927 -41.869 6.541 1.00 64.16 192 LEU B C 1
ATOM 4610 O O . LEU B 1 228 ? 5.873 -42.070 5.929 1.00 68.24 192 LEU B O 1
ATOM 4615 N N . ALA B 1 229 ? 7.256 -42.553 7.637 1.00 61.49 193 ALA B N 1
ATOM 4616 C CA . ALA B 1 229 ? 6.341 -43.529 8.218 1.00 61.33 193 ALA B CA 1
ATOM 4617 C C . ALA B 1 229 ? 5.235 -42.848 9.017 1.00 62.31 193 ALA B C 1
ATOM 4618 O O . ALA B 1 229 ? 4.054 -43.184 8.864 1.00 59.26 193 ALA B O 1
ATOM 4620 N N . ALA B 1 230 ? 5.607 -41.902 9.890 1.00 63.74 194 ALA B N 1
ATOM 4621 C CA . ALA B 1 230 ? 4.611 -41.132 10.633 1.00 63.04 194 ALA B CA 1
ATOM 4622 C C . ALA B 1 230 ? 3.695 -40.361 9.693 1.00 59.85 194 ALA B C 1
ATOM 4623 O O . ALA B 1 230 ? 2.514 -40.161 10.002 1.00 57.29 194 ALA B O 1
ATOM 4625 N N . ASN B 1 231 ? 4.218 -39.932 8.542 1.00 60.21 195 ASN B N 1
ATOM 4626 C CA . ASN B 1 231 ? 3.365 -39.371 7.501 1.00 60.95 195 ASN B CA 1
ATOM 4627 C C . ASN B 1 231 ? 2.322 -40.385 7.052 1.00 57.19 195 ASN B C 1
ATOM 4628 O O . ASN B 1 231 ? 1.124 -40.082 7.018 1.00 53.64 195 ASN B O 1
ATOM 4633 N N . GLU B 1 232 ? 2.767 -41.601 6.709 1.00 57.64 196 GLU B N 1
ATOM 4634 C CA . GLU B 1 232 ? 1.855 -42.649 6.259 1.00 58.88 196 GLU B CA 1
ATOM 4635 C C . GLU B 1 232 ? 0.765 -42.914 7.286 1.00 52.92 196 GLU B C 1
ATOM 4636 O O . GLU B 1 232 ? -0.415 -43.030 6.938 1.00 55.00 196 GLU B O 1
ATOM 4642 N N . GLU B 1 233 ? 1.144 -43.017 8.561 1.00 53.45 197 GLU B N 1
ATOM 4643 C CA . GLU B 1 233 ? 0.161 -43.265 9.609 1.00 52.09 197 GLU B CA 1
ATOM 4644 C C . GLU B 1 233 ? -0.840 -42.119 9.704 1.00 51.60 197 GLU B C 1
ATOM 4645 O O . GLU B 1 233 ? -2.043 -42.346 9.879 1.00 49.08 197 GLU B O 1
ATOM 4651 N N . LEU B 1 234 ? -0.359 -40.879 9.587 1.00 49.17 198 LEU B N 1
ATOM 4652 C CA . LEU B 1 234 ? -1.264 -39.737 9.603 1.00 46.94 198 LEU B CA 1
ATOM 4653 C C . LEU B 1 234 ? -2.234 -39.787 8.429 1.00 44.16 198 LEU B C 1
ATOM 4654 O O . LEU B 1 234 ? -3.430 -39.517 8.586 1.00 43.21 198 LEU B O 1
ATOM 4659 N N . MET B 1 235 ? -1.743 -40.163 7.249 1.00 43.61 199 MET B N 1
ATOM 4660 C CA . MET B 1 235 ? -2.611 -40.197 6.081 1.00 47.50 199 MET B CA 1
ATOM 4661 C C . MET B 1 235 ? -3.652 -41.309 6.193 1.00 48.36 199 MET B C 1
ATOM 4662 O O . MET B 1 235 ? -4.811 -41.124 5.798 1.00 45.81 199 MET B O 1
ATOM 4667 N N . LYS B 1 236 ? -3.260 -42.465 6.741 1.00 44.90 200 LYS B N 1
ATOM 4668 C CA . LYS B 1 236 ? -4.223 -43.515 7.063 1.00 45.04 200 LYS B CA 1
ATOM 4669 C C . LYS B 1 236 ? -5.275 -42.998 8.027 1.00 47.41 200 LYS B C 1
ATOM 4670 O O . LYS B 1 236 ? -6.484 -43.207 7.821 1.00 45.49 200 LYS B O 1
ATOM 4676 N N . TYR B 1 237 ? -4.815 -42.320 9.091 1.00 47.43 201 TYR B N 1
ATOM 4677 C CA . TYR B 1 237 ? -5.708 -41.794 10.115 1.00 48.57 201 TYR B CA 1
ATOM 4678 C C . TYR B 1 237 ? -6.647 -40.734 9.547 1.00 44.60 201 TYR B C 1
ATOM 4679 O O . TYR B 1 237 ? -7.842 -40.704 9.874 1.00 43.57 201 TYR B O 1
ATOM 4688 N N . PHE B 1 238 ? -6.124 -39.863 8.683 1.00 43.57 202 PHE B N 1
ATOM 4689 C CA . PHE B 1 238 ? -6.944 -38.819 8.079 1.00 44.13 202 PHE B CA 1
ATOM 4690 C C . PHE B 1 238 ? -8.017 -39.409 7.163 1.00 46.24 202 PHE B C 1
ATOM 4691 O O . PHE B 1 238 ? -9.155 -38.919 7.129 1.00 43.48 202 PHE B O 1
ATOM 4699 N N . ALA B 1 239 ? -7.674 -40.449 6.399 1.00 41.41 203 ALA B N 1
ATOM 4700 C CA . ALA B 1 239 ? -8.677 -41.096 5.555 1.00 43.68 203 ALA B CA 1
ATOM 4701 C C . ALA B 1 239 ? -9.781 -41.728 6.402 1.00 39.49 203 ALA B C 1
ATOM 4702 O O . ALA B 1 239 ? -10.972 -41.550 6.125 1.00 38.45 203 ALA B O 1
ATOM 4704 N N . ALA B 1 240 ? -9.402 -42.438 7.467 1.00 38.58 204 ALA B N 1
ATOM 4705 C CA . ALA B 1 240 ? -10.400 -43.011 8.369 1.00 42.09 204 ALA B CA 1
ATOM 4706 C C . ALA B 1 240 ? -11.238 -41.933 9.054 1.00 42.75 204 ALA B C 1
ATOM 4707 O O . ALA B 1 240 ? -12.423 -42.147 9.333 1.00 41.22 204 ALA B O 1
ATOM 4709 N N . LEU B 1 241 ? -10.645 -40.768 9.326 1.00 42.02 205 LEU B N 1
ATOM 4710 C CA . LEU B 1 241 ? -11.382 -39.678 9.962 1.00 38.38 205 LEU B CA 1
ATOM 4711 C C . LEU B 1 241 ? -12.426 -39.081 9.022 1.00 40.28 205 LEU B C 1
ATOM 4712 O O . LEU B 1 241 ? -13.549 -38.774 9.447 1.00 36.80 205 LEU B O 1
ATOM 4717 N N . VAL B 1 242 ? -12.060 -38.888 7.748 1.00 39.54 206 VAL B N 1
ATOM 4718 C CA . VAL B 1 242 ? -13.004 -38.420 6.731 1.00 40.59 206 VAL B CA 1
ATOM 4719 C C . VAL B 1 242 ? -14.197 -39.367 6.632 1.00 42.71 206 VAL B C 1
ATOM 4720 O O . VAL B 1 242 ? -15.358 -38.941 6.657 1.00 42.95 206 VAL B O 1
ATOM 4724 N N . THR B 1 243 ? -13.923 -40.666 6.514 1.00 45.28 207 THR B N 1
ATOM 4725 C CA . THR B 1 243 ? -14.986 -41.663 6.497 1.00 46.36 207 THR B CA 1
ATOM 4726 C C . THR B 1 243 ? -15.893 -41.506 7.710 1.00 44.51 207 THR B C 1
ATOM 4727 O O . THR B 1 243 ? -17.124 -41.465 7.583 1.00 42.61 207 THR B O 1
ATOM 4731 N N . GLU B 1 244 ? -15.284 -41.358 8.891 1.00 43.82 208 GLU B N 1
ATOM 4732 C CA . GLU B 1 244 ? -16.041 -41.213 10.129 1.00 44.13 208 GLU B CA 1
ATOM 4733 C C . GLU B 1 244 ? -16.886 -39.942 10.156 1.00 46.94 208 GLU B C 1
ATOM 4734 O O . GLU B 1 244 ? -17.925 -39.918 10.820 1.00 49.01 208 GLU B O 1
ATOM 4740 N N . LYS B 1 245 ? -16.460 -38.870 9.474 1.00 45.70 209 LYS B N 1
ATOM 4741 C CA . LYS B 1 245 ? -17.276 -37.658 9.426 1.00 46.37 209 LYS B CA 1
ATOM 4742 C C . LYS B 1 245 ? -18.441 -37.788 8.456 1.00 48.67 209 LYS B C 1
ATOM 4743 O O . LYS B 1 245 ? -19.451 -37.086 8.613 1.00 49.52 209 LYS B O 1
ATOM 4749 N N . GLN B 1 246 ? -18.323 -38.674 7.464 1.00 47.11 210 GLN B N 1
ATOM 4750 C CA . GLN B 1 246 ? -19.356 -38.818 6.445 1.00 46.10 210 GLN B CA 1
ATOM 4751 C C . GLN B 1 246 ? -20.558 -39.601 6.969 1.00 46.53 210 GLN B C 1
ATOM 4752 O O . GLN B 1 246 ? -21.703 -39.188 6.767 1.00 47.14 210 GLN B O 1
ATOM 4758 N N . SER B 1 247 ? -20.327 -40.728 7.635 1.00 46.41 211 SER B N 1
ATOM 4759 C CA . SER B 1 247 ? -21.315 -41.188 8.599 1.00 55.13 211 SER B CA 1
ATOM 4760 C C . SER B 1 247 ? -21.215 -40.305 9.839 1.00 61.19 211 SER B C 1
ATOM 4761 O O . SER B 1 247 ? -20.217 -39.618 10.041 1.00 74.30 211 SER B O 1
ATOM 4764 N N . ASN B 1 248 ? -22.268 -40.292 10.657 1.00 63.23 212 ASN B N 1
ATOM 4765 C CA . ASN B 1 248 ? -22.244 -39.555 11.927 1.00 59.48 212 ASN B CA 1
ATOM 4766 C C . ASN B 1 248 ? -21.542 -38.196 11.849 1.00 57.65 212 ASN B C 1
ATOM 4767 O O . ASN B 1 248 ? -20.463 -38.028 12.434 1.00 57.78 212 ASN B O 1
ATOM 4772 N N . PRO B 1 249 ? -22.087 -37.214 11.136 1.00 53.82 213 PRO B N 1
ATOM 4773 C CA . PRO B 1 249 ? -21.447 -35.895 11.099 1.00 53.65 213 PRO B CA 1
ATOM 4774 C C . PRO B 1 249 ? -21.348 -35.260 12.482 1.00 50.35 213 PRO B C 1
ATOM 4775 O O . PRO B 1 249 ? -22.099 -35.580 13.406 1.00 52.99 213 PRO B O 1
ATOM 4779 N N . THR B 1 250 ? -20.391 -34.340 12.618 1.00 48.24 214 THR B N 1
ATOM 4780 C CA . THR B 1 250 ? -20.124 -33.656 13.875 1.00 43.70 214 THR B CA 1
ATOM 4781 C C . THR B 1 250 ? -19.997 -32.158 13.650 1.00 44.89 214 THR B C 1
ATOM 4782 O O . THR B 1 250 ? -19.640 -31.699 12.560 1.00 42.72 214 THR B O 1
ATOM 4786 N N . ASP B 1 251 ? -20.273 -31.400 14.707 1.00 47.67 215 ASP B N 1
ATOM 4787 C CA . ASP B 1 251 ? -20.266 -29.940 14.645 1.00 50.89 215 ASP B CA 1
ATOM 4788 C C . ASP B 1 251 ? -18.924 -29.411 15.155 1.00 48.31 215 ASP B C 1
ATOM 4789 O O . ASP B 1 251 ? -18.787 -28.898 16.267 1.00 53.37 215 ASP B O 1
ATOM 4794 N N . ASP B 1 252 ? -17.914 -29.582 14.310 1.00 41.58 216 ASP B N 1
ATOM 4795 C CA . ASP B 1 252 ? -16.594 -29.017 14.513 1.00 40.35 216 ASP B CA 1
ATOM 4796 C C . ASP B 1 252 ? -16.082 -28.577 13.151 1.00 36.09 216 ASP B C 1
ATOM 4797 O O . ASP B 1 252 ? -16.747 -28.778 12.131 1.00 38.10 216 ASP B O 1
ATOM 4802 N N . MET B 1 253 ? -14.887 -27.983 13.132 1.00 35.66 217 MET B N 1
ATOM 4803 C CA . MET B 1 253 ? -14.329 -27.458 11.888 1.00 35.68 217 MET B CA 1
ATOM 4804 C C . MET B 1 253 ? -14.268 -28.539 10.815 1.00 31.47 217 MET B C 1
ATOM 4805 O O . MET B 1 253 ? -14.796 -28.373 9.708 1.00 33.62 217 MET B O 1
ATOM 4810 N N . LEU B 1 254 ? -13.611 -29.651 11.130 1.00 30.06 218 LEU B N 1
ATOM 4811 C CA . LEU B 1 254 ? -13.433 -30.708 10.144 1.00 31.06 218 LEU B CA 1
ATOM 4812 C C . LEU B 1 254 ? -14.771 -31.324 9.753 1.00 32.49 218 LEU B C 1
ATOM 4813 O O . LEU B 1 254 ? -15.043 -31.523 8.566 1.00 30.01 218 LEU B O 1
ATOM 4818 N N . GLY B 1 255 ? -15.628 -31.599 10.737 1.00 36.41 219 GLY B N 1
ATOM 4819 C CA . GLY B 1 255 ? -16.931 -32.177 10.435 1.00 36.00 219 GLY B CA 1
ATOM 4820 C C . GLY B 1 255 ? -17.791 -31.283 9.563 1.00 32.58 219 GLY B C 1
ATOM 4821 O O . GLY B 1 255 ? -18.396 -31.749 8.597 1.00 34.32 219 GLY B O 1
ATOM 4822 N N . ASN B 1 256 ? -17.847 -29.985 9.878 1.00 28.79 220 ASN B N 1
ATOM 4823 C CA . ASN B 1 256 ? -18.601 -29.059 9.038 1.00 32.65 220 ASN B CA 1
ATOM 4824 C C . ASN B 1 256 ? -17.966 -28.884 7.665 1.00 35.39 220 ASN B C 1
ATOM 4825 O O . ASN B 1 256 ? -18.684 -28.687 6.675 1.00 33.42 220 ASN B O 1
ATOM 4830 N N . PHE B 1 257 ? -16.634 -28.930 7.575 1.00 33.92 221 PHE B N 1
ATOM 4831 C CA . PHE B 1 257 ? -16.014 -28.843 6.256 1.00 33.87 221 PHE B CA 1
ATOM 4832 C C . PHE B 1 257 ? -16.382 -30.056 5.408 1.00 36.02 221 PHE B C 1
ATOM 4833 O O . PHE B 1 257 ? -16.852 -29.909 4.273 1.00 35.51 221 PHE B O 1
ATOM 4841 N N . ILE B 1 258 ? -16.164 -31.264 5.948 1.00 33.13 222 ILE B N 1
ATOM 4842 C CA . ILE B 1 258 ? -16.494 -32.492 5.224 1.00 36.66 222 ILE B CA 1
ATOM 4843 C C . ILE B 1 258 ? -17.944 -32.458 4.750 1.00 39.35 222 ILE B C 1
ATOM 4844 O O . ILE B 1 258 ? -18.250 -32.774 3.596 1.00 42.29 222 ILE B O 1
ATOM 4849 N N . ALA B 1 259 ? -18.858 -32.072 5.648 1.00 40.48 223 ALA B N 1
ATOM 4850 C CA . ALA B 1 259 ? -20.269 -31.963 5.296 1.00 40.33 223 ALA B CA 1
ATOM 4851 C C . ALA B 1 259 ? -20.473 -30.999 4.136 1.00 40.26 223 ALA B C 1
ATOM 4852 O O . ALA B 1 259 ? -21.074 -31.363 3.120 1.00 47.64 223 ALA B O 1
ATOM 4854 N N . ARG B 1 260 ? -19.966 -29.766 4.260 1.00 32.56 224 ARG B N 1
ATOM 4855 C CA . ARG B 1 260 ? -20.131 -28.792 3.182 1.00 37.48 224 ARG B CA 1
ATOM 4856 C C . ARG B 1 260 ? -19.527 -29.289 1.876 1.00 38.18 224 ARG B C 1
ATOM 4857 O O . ARG B 1 260 ? -20.047 -28.993 0.796 1.00 38.33 224 ARG B O 1
ATOM 4865 N N . ALA B 1 261 ? -18.425 -30.038 1.950 1.00 35.22 225 ALA B N 1
ATOM 4866 C CA . ALA B 1 261 ? -17.803 -30.525 0.728 1.00 38.74 225 ALA B CA 1
ATOM 4867 C C . ALA B 1 261 ? -18.635 -31.632 0.096 1.00 46.71 225 ALA B C 1
ATOM 4868 O O . ALA B 1 261 ? -18.689 -31.750 -1.133 1.00 44.74 225 ALA B O 1
ATOM 4870 N N . GLY B 1 262 ? -19.280 -32.464 0.930 1.00 49.37 226 GLY B N 1
ATOM 4871 C CA . GLY B 1 262 ? -20.089 -33.565 0.422 1.00 45.52 226 GLY B CA 1
ATOM 4872 C C . GLY B 1 262 ? -21.258 -33.115 -0.434 1.00 48.16 226 GLY B C 1
ATOM 4873 O O . GLY B 1 262 ? -21.705 -33.852 -1.322 1.00 51.55 226 GLY B O 1
ATOM 4874 N N . LYS B 1 263 ? -21.768 -31.908 -0.189 1.00 46.81 227 LYS B N 1
ATOM 4875 C CA . LYS B 1 263 ? -22.837 -31.351 -1.009 1.00 48.06 227 LYS B CA 1
ATOM 4876 C C . LYS B 1 263 ? -22.352 -30.903 -2.385 1.00 49.27 227 LYS B C 1
ATOM 4877 O O . LYS B 1 263 ? -23.163 -30.419 -3.183 1.00 53.01 227 LYS B O 1
ATOM 4883 N N . THR B 1 264 ? -21.061 -31.054 -2.680 1.00 49.57 228 THR B N 1
ATOM 4884 C CA . THR B 1 264 ? -20.488 -30.787 -3.992 1.00 48.95 228 THR B CA 1
ATOM 4885 C C . THR B 1 264 ? -19.803 -32.049 -4.505 1.00 49.29 228 THR B C 1
ATOM 4886 O O . THR B 1 264 ? -19.699 -33.060 -3.806 1.00 47.73 228 THR B O 1
ATOM 4890 N N . ASP B 1 265 ? -19.328 -31.976 -5.743 1.00 48.56 229 ASP B N 1
ATOM 4891 C CA . ASP B 1 265 ? -18.519 -33.030 -6.343 1.00 57.11 229 ASP B CA 1
ATOM 4892 C C . ASP B 1 265 ? -17.094 -32.541 -6.561 1.00 56.26 229 ASP B C 1
ATOM 4893 O O . ASP B 1 265 ? -16.478 -32.802 -7.598 1.00 55.90 229 ASP B O 1
ATOM 4898 N N . GLU B 1 266 ? -16.567 -31.809 -5.575 1.00 49.16 230 GLU B N 1
ATOM 4899 C CA . GLU B 1 266 ? -15.273 -31.159 -5.711 1.00 45.19 230 GLU B CA 1
ATOM 4900 C C . GLU B 1 266 ? -14.110 -32.050 -5.300 1.00 42.62 230 GLU B C 1
ATOM 4901 O O . GLU B 1 266 ? -12.983 -31.799 -5.736 1.00 42.90 230 GLU B O 1
ATOM 4907 N N . PHE B 1 267 ? -14.357 -33.096 -4.509 1.00 40.49 231 PHE B N 1
ATOM 4908 C CA . PHE B 1 267 ? -13.300 -33.973 -4.022 1.00 45.49 231 PHE B CA 1
ATOM 4909 C C . PHE B 1 267 ? -13.774 -35.417 -4.041 1.00 43.67 231 PHE B C 1
ATOM 4910 O O . PHE B 1 267 ? -14.950 -35.695 -3.793 1.00 47.26 231 PHE B O 1
ATOM 4918 N N . ASP B 1 268 ? -12.851 -36.340 -4.319 1.00 43.92 232 ASP B N 1
ATOM 4919 C CA . ASP B 1 268 ? -13.086 -37.735 -3.978 1.00 47.25 232 ASP B CA 1
ATOM 4920 C C . ASP B 1 268 ? -12.542 -37.956 -2.569 1.00 45.05 232 ASP B C 1
ATOM 4921 O O . ASP B 1 268 ? -12.184 -37.001 -1.875 1.00 46.96 232 ASP B O 1
ATOM 4926 N N . HIS B 1 269 ? -12.475 -39.213 -2.124 1.00 45.97 233 HIS B N 1
ATOM 4927 C CA . HIS B 1 269 ? -12.018 -39.486 -0.767 1.00 44.59 233 HIS B CA 1
ATOM 4928 C C . HIS B 1 269 ? -10.549 -39.114 -0.586 1.00 46.95 233 HIS B C 1
ATOM 4929 O O . HIS B 1 269 ? -10.156 -38.595 0.468 1.00 47.52 233 HIS B O 1
ATOM 4936 N N . HIS B 1 270 ? -9.716 -39.395 -1.590 1.00 42.97 234 HIS B N 1
ATOM 4937 C CA . HIS B 1 270 ? -8.307 -39.018 -1.516 1.00 42.53 234 HIS B CA 1
ATOM 4938 C C . HIS B 1 270 ? -8.146 -37.500 -1.457 1.00 42.73 234 HIS B C 1
ATOM 4939 O O . HIS B 1 270 ? -7.234 -36.989 -0.796 1.00 39.75 234 HIS B O 1
ATOM 4946 N N . GLY B 1 271 ? -9.023 -36.766 -2.146 1.00 40.40 235 GLY B N 1
ATOM 4947 C CA . GLY B 1 271 ? -8.962 -35.316 -2.102 1.00 40.73 235 GLY B CA 1
ATOM 4948 C C . GLY B 1 271 ? -9.394 -34.758 -0.759 1.00 39.42 235 GLY B C 1
ATOM 4949 O O . GLY B 1 271 ? -8.837 -33.764 -0.283 1.00 36.86 235 GLY B O 1
ATOM 4950 N N . LEU B 1 272 ? -10.395 -35.381 -0.134 1.00 37.14 236 LEU B N 1
ATOM 4951 C CA . LEU B 1 272 ? -10.795 -34.960 1.202 1.00 37.45 236 LEU B CA 1
ATOM 4952 C C . LEU B 1 272 ? -9.724 -35.295 2.231 1.00 37.28 236 LEU B C 1
ATOM 4953 O O . LEU B 1 272 ? -9.563 -34.568 3.219 1.00 32.79 236 LEU B O 1
ATOM 4958 N N . THR B 1 273 ? -8.974 -36.375 2.013 1.00 37.36 237 THR B N 1
ATOM 4959 C CA . THR B 1 273 ? -7.914 -36.730 2.949 1.00 37.77 237 THR B CA 1
ATOM 4960 C C . THR B 1 273 ? -6.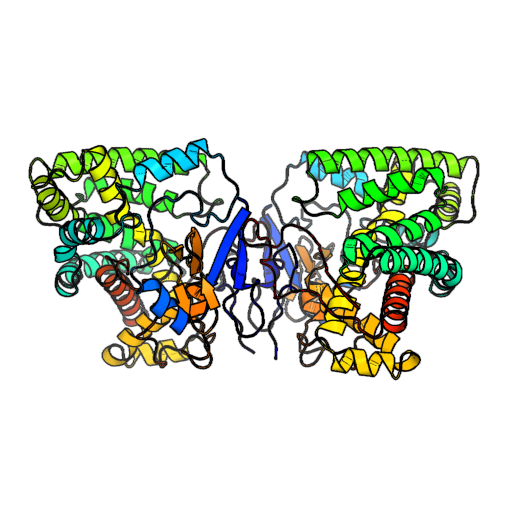767 -35.721 2.888 1.00 35.92 237 THR B C 1
ATOM 4961 O O . THR B 1 273 ? -6.252 -35.296 3.929 1.00 35.50 237 THR B O 1
ATOM 4965 N N . LEU B 1 274 ? -6.369 -35.308 1.681 1.00 34.19 238 LEU B N 1
ATOM 4966 C CA . LEU B 1 274 ? -5.341 -34.277 1.562 1.00 33.28 238 LEU B CA 1
ATOM 4967 C C . LEU B 1 274 ? -5.816 -32.947 2.143 1.00 31.20 238 LEU B C 1
ATOM 4968 O O . LEU B 1 274 ? -5.041 -32.231 2.782 1.00 32.02 238 LEU B O 1
ATOM 4973 N N . MET B 1 275 ? -7.084 -32.601 1.938 1.00 29.63 239 MET B N 1
ATOM 4974 C CA . MET B 1 275 ? -7.601 -31.366 2.510 1.00 31.62 239 MET B CA 1
ATOM 4975 C C . MET B 1 275 ? -7.624 -31.436 4.029 1.00 33.20 239 MET B C 1
ATOM 4976 O O . MET B 1 275 ? -7.284 -30.457 4.705 1.00 29.87 239 MET B O 1
ATOM 4981 N N . THR B 1 276 ? -8.026 -32.587 4.577 1.00 34.31 240 THR B N 1
ATOM 4982 C CA . THR B 1 276 ? -8.009 -32.789 6.019 1.00 30.74 240 THR B CA 1
ATOM 4983 C C . THR B 1 276 ? -6.605 -32.586 6.569 1.00 34.06 240 THR B C 1
ATOM 4984 O O . THR B 1 276 ? -6.412 -31.869 7.556 1.00 31.05 240 THR B O 1
ATOM 4988 N N . LYS B 1 277 ? -5.607 -33.202 5.929 1.00 33.81 241 LYS B N 1
ATOM 4989 C CA . LYS B 1 277 ? -4.228 -33.037 6.377 1.00 36.68 241 LYS B CA 1
ATOM 4990 C C . LYS B 1 277 ? -3.823 -31.571 6.372 1.00 36.46 241 LYS B C 1
ATOM 4991 O O . LYS B 1 277 ? -3.261 -31.063 7.354 1.00 37.20 241 LYS B O 1
ATOM 4997 N N . MET B 1 278 ? -4.108 -30.872 5.270 1.00 32.05 242 MET B N 1
ATOM 4998 C CA . MET B 1 278 ? -3.766 -29.457 5.187 1.00 32.60 242 MET B CA 1
ATOM 4999 C C . MET B 1 278 ? -4.469 -28.645 6.273 1.00 32.30 242 MET B C 1
ATOM 5000 O O . MET B 1 278 ? -3.833 -27.846 6.968 1.00 32.61 242 MET B O 1
ATOM 5005 N N . LEU B 1 279 ? -5.784 -28.841 6.442 1.00 26.49 243 LEU B N 1
ATOM 5006 C CA . LEU B 1 279 ? -6.530 -28.048 7.414 1.00 32.18 243 LEU B CA 1
ATOM 5007 C C . LEU B 1 279 ? -6.052 -28.262 8.849 1.00 30.73 243 LEU B C 1
ATOM 5008 O O . LEU B 1 279 ? -6.252 -27.382 9.692 1.00 29.66 243 LEU B O 1
ATOM 5013 N N . LEU B 1 280 ? -5.437 -29.405 9.143 1.00 31.03 244 LEU B N 1
ATOM 5014 C CA . LEU B 1 280 ? -5.024 -29.738 10.499 1.00 35.91 244 LEU B CA 1
ATOM 5015 C C . LEU B 1 280 ? -3.551 -29.463 10.764 1.00 33.13 244 LEU B C 1
ATOM 5016 O O . LEU B 1 280 ? -3.209 -29.056 11.878 1.00 30.83 244 LEU B O 1
ATOM 5021 N N . LEU B 1 281 ? -2.681 -29.652 9.764 1.00 29.52 245 LEU B N 1
ATOM 5022 C CA . LEU B 1 281 ? -1.240 -29.569 9.962 1.00 32.78 245 LEU B CA 1
ATOM 5023 C C . LEU B 1 281 ? -0.566 -28.364 9.311 1.00 28.78 245 LEU B C 1
ATOM 5024 O O . LEU B 1 281 ? 0.617 -28.124 9.582 1.00 28.30 245 LEU B O 1
ATOM 5029 N N . ALA B 1 282 ? -1.268 -27.588 8.484 1.00 27.85 246 ALA B N 1
ATOM 5030 C CA . ALA B 1 282 ? -0.587 -26.522 7.750 1.00 30.64 246 ALA B CA 1
ATOM 5031 C C . ALA B 1 282 ? 0.045 -25.498 8.682 1.00 26.96 246 ALA B C 1
ATOM 5032 O O . ALA B 1 282 ? 1.041 -24.862 8.318 1.00 31.24 246 ALA B O 1
ATOM 5034 N N . GLY B 1 283 ? -0.492 -25.339 9.885 1.00 22.74 247 GLY B N 1
ATOM 5035 C CA . GLY B 1 283 ? 0.000 -24.305 10.763 1.00 25.56 247 GLY B CA 1
ATOM 5036 C C . GLY B 1 283 ? 0.717 -24.805 11.997 1.00 25.45 247 GLY B C 1
ATOM 5037 O O . GLY B 1 283 ? 1.140 -23.996 12.833 1.00 22.10 247 GLY B O 1
ATOM 5038 N N . TYR B 1 284 ? 0.867 -26.126 12.126 1.00 27.90 248 TYR B N 1
ATOM 5039 C CA . TYR B 1 284 ? 1.388 -26.679 13.372 1.00 24.12 248 TYR B CA 1
ATOM 5040 C C . TYR B 1 284 ? 2.799 -26.163 13.654 1.00 23.86 248 TYR B C 1
ATOM 5041 O O . TYR B 1 284 ? 3.057 -25.576 14.706 1.00 23.94 248 TYR B O 1
ATOM 5050 N N . GLU B 1 285 ? 3.721 -26.354 12.708 1.00 25.45 249 GLU B N 1
ATOM 5051 C CA . GLU B 1 285 ? 5.091 -25.889 12.897 1.00 25.97 249 GLU B CA 1
ATOM 5052 C C . GLU B 1 285 ? 5.150 -24.396 13.215 1.00 25.24 249 GLU B C 1
ATOM 5053 O O . GLU B 1 285 ? 5.884 -23.971 14.113 1.00 25.52 249 GLU B O 1
ATOM 5059 N N . PHE B 1 286 ? 4.383 -23.588 12.487 1.00 22.12 250 PHE B N 1
ATOM 5060 C CA . PHE B 1 286 ? 4.394 -22.144 12.701 1.00 23.56 250 PHE B CA 1
ATOM 5061 C C . PHE B 1 286 ? 4.039 -21.793 14.143 1.00 20.58 250 PHE B C 1
ATOM 5062 O O . PHE B 1 286 ? 4.747 -21.029 14.804 1.00 22.08 250 PHE B O 1
ATOM 5070 N N . ILE B 1 287 ? 2.919 -22.322 14.639 1.00 20.90 251 ILE B N 1
ATOM 5071 C CA . ILE B 1 287 ? 2.430 -21.900 15.949 1.00 23.30 251 ILE B CA 1
ATOM 5072 C C . ILE B 1 287 ? 3.308 -22.458 17.061 1.00 23.89 251 ILE B C 1
ATOM 5073 O O . ILE B 1 287 ? 3.526 -21.793 18.082 1.00 23.06 251 ILE B O 1
ATOM 5078 N N . VAL B 1 288 ? 3.850 -23.664 16.875 1.00 26.67 252 VAL B N 1
ATOM 5079 C CA . VAL B 1 288 ? 4.815 -24.195 17.834 1.00 24.30 252 VAL B CA 1
ATOM 5080 C C . VAL B 1 288 ? 5.973 -23.223 17.999 1.00 23.87 252 VAL B C 1
ATOM 5081 O O . VAL B 1 288 ? 6.336 -22.847 19.121 1.00 21.70 252 VAL B O 1
ATOM 5085 N N . ASN B 1 289 ? 6.550 -22.776 16.876 1.00 25.33 253 ASN B N 1
ATOM 5086 C CA A ASN B 1 289 ? 7.729 -21.914 16.949 0.57 27.11 253 ASN B CA 1
ATOM 5087 C CA B ASN B 1 289 ? 7.726 -21.921 16.954 0.43 27.19 253 ASN B CA 1
ATOM 5088 C C . ASN B 1 289 ? 7.381 -20.538 17.483 1.00 21.50 253 ASN B C 1
ATOM 5089 O O . ASN B 1 289 ? 8.195 -19.931 18.191 1.00 22.05 253 ASN B O 1
ATOM 5098 N N . ARG B 1 290 ? 6.179 -20.039 17.176 1.00 19.35 254 ARG B N 1
ATOM 5099 C CA . ARG B 1 290 ? 5.798 -18.705 17.634 1.00 20.75 254 ARG B CA 1
ATOM 5100 C C . ARG B 1 290 ? 5.603 -18.668 19.147 1.00 20.52 254 ARG B C 1
ATOM 5101 O O . ARG B 1 290 ? 5.904 -17.653 19.787 1.00 22.70 254 ARG B O 1
ATOM 5109 N N . ILE B 1 291 ? 5.091 -19.756 19.739 1.00 20.54 255 ILE B N 1
ATOM 5110 C CA . ILE B 1 291 ? 4.900 -19.796 21.186 1.00 17.69 255 ILE B CA 1
ATOM 5111 C C . ILE B 1 291 ? 6.247 -19.760 21.902 1.00 20.39 255 ILE B C 1
ATOM 5112 O O . ILE B 1 291 ? 6.467 -18.952 22.817 1.00 17.57 255 ILE B O 1
ATOM 5117 N N . ALA B 1 292 ? 7.164 -20.646 21.510 1.00 16.40 256 ALA B N 1
ATOM 5118 C CA . ALA B 1 292 ? 8.472 -20.675 22.155 1.00 19.78 256 ALA B CA 1
ATOM 5119 C C . ALA B 1 292 ? 9.257 -19.391 21.888 1.00 22.36 256 ALA B C 1
ATOM 5120 O O . ALA B 1 292 ? 9.788 -18.775 22.824 1.00 22.27 256 ALA B O 1
ATOM 5122 N N . LEU B 1 293 ? 9.334 -18.961 20.616 1.00 17.42 257 LEU B N 1
ATOM 5123 C CA . LEU B 1 293 ? 10.122 -17.772 20.277 1.00 20.14 257 LEU B CA 1
ATOM 5124 C C . LEU B 1 293 ? 9.521 -16.506 20.880 1.00 19.33 257 LEU B C 1
ATOM 5125 O O . LEU B 1 293 ? 10.260 -15.576 21.234 1.00 21.18 257 LEU B O 1
ATOM 5130 N N . GLY B 1 294 ? 8.192 -16.451 21.000 1.00 16.29 258 GLY B N 1
ATOM 5131 C CA . GLY B 1 294 ? 7.563 -15.316 21.663 1.00 19.02 258 GLY B CA 1
ATOM 5132 C C . GLY B 1 294 ? 7.941 -15.202 23.128 1.00 20.14 258 GLY B C 1
ATOM 5133 O O . GLY B 1 294 ? 8.270 -14.118 23.606 1.00 20.90 258 GLY B O 1
ATOM 5134 N N . ILE B 1 295 ? 7.897 -16.321 23.862 1.00 21.95 259 ILE B N 1
ATOM 5135 C CA . ILE B 1 295 ? 8.340 -16.308 25.258 1.00 21.82 259 ILE B CA 1
ATOM 5136 C C . ILE B 1 295 ? 9.830 -15.996 25.330 1.00 21.54 259 ILE B C 1
ATOM 5137 O O . ILE B 1 295 ? 10.282 -15.262 26.214 1.00 24.17 259 ILE B O 1
ATOM 5142 N N . GLN B 1 296 ? 10.615 -16.541 24.393 1.00 21.26 260 GLN B N 1
ATOM 5143 C CA . GLN B 1 296 ? 12.042 -16.244 24.351 1.00 21.61 260 GLN B CA 1
ATOM 5144 C C . GLN B 1 296 ? 12.281 -14.754 24.182 1.00 23.59 260 GLN B C 1
ATOM 5145 O O . GLN B 1 296 ? 13.131 -14.168 24.868 1.00 25.36 260 GLN B O 1
ATOM 5151 N N . ALA B 1 297 ? 11.533 -14.118 23.284 1.00 21.63 261 ALA B N 1
ATOM 5152 C CA . ALA B 1 297 ? 11.697 -12.683 23.099 1.00 20.79 261 ALA B CA 1
ATOM 5153 C C . ALA B 1 297 ? 11.375 -11.918 24.384 1.00 20.55 261 ALA B C 1
ATOM 5154 O O . ALA B 1 297 ? 12.060 -10.945 24.723 1.00 22.13 261 ALA B O 1
ATOM 5156 N N . LEU B 1 298 ? 10.348 -12.350 25.116 1.00 19.81 262 LEU B N 1
ATOM 5157 C CA . LEU B 1 298 ? 9.933 -11.616 26.304 1.00 22.28 262 LEU B CA 1
ATOM 5158 C C . LEU B 1 298 ? 10.964 -11.755 27.416 1.00 23.73 262 LEU B C 1
ATOM 5159 O O . LEU B 1 298 ? 11.339 -10.755 28.033 1.00 27.48 262 LEU B O 1
ATOM 5164 N N . VAL B 1 299 ? 11.477 -12.973 27.661 1.00 22.93 263 VAL B N 1
ATOM 5165 C CA . VAL B 1 299 ? 12.491 -13.108 28.710 1.00 24.08 263 VAL B CA 1
ATOM 5166 C C . VAL B 1 299 ? 13.827 -12.513 28.270 1.00 27.74 263 VAL B C 1
ATOM 5167 O O . VAL B 1 299 ? 14.624 -12.102 29.118 1.00 26.39 263 VAL B O 1
ATOM 5171 N N . GLU B 1 300 ? 14.098 -12.436 26.958 1.00 24.28 264 GLU B N 1
ATOM 5172 C CA . GLU B 1 300 ? 15.297 -11.747 26.491 1.00 26.14 264 GLU B CA 1
ATOM 5173 C C . GLU B 1 300 ? 15.143 -10.231 26.541 1.00 25.41 264 GLU B C 1
ATOM 5174 O O . GLU B 1 300 ? 16.142 -9.513 26.425 1.00 28.69 264 GLU B O 1
ATOM 5180 N N . ASN B 1 301 ? 13.925 -9.733 26.715 1.00 23.13 265 ASN B N 1
ATOM 5181 C CA . ASN B 1 301 ? 13.656 -8.304 26.877 1.00 25.35 265 ASN B CA 1
ATOM 5182 C C . ASN B 1 301 ? 12.852 -8.109 28.161 1.00 27.22 265 ASN B C 1
ATOM 5183 O O . ASN B 1 301 ? 11.647 -7.812 28.121 1.00 26.26 265 ASN B O 1
ATOM 5188 N N . PRO B 1 302 ? 13.503 -8.256 29.328 1.00 24.49 266 PRO B N 1
ATOM 5189 C CA . PRO B 1 302 ? 12.758 -8.227 30.606 1.00 26.65 266 PRO B CA 1
ATOM 5190 C C . PRO B 1 302 ? 12.028 -6.925 30.878 1.00 24.17 266 PRO B C 1
ATOM 5191 O O . PRO B 1 302 ? 10.995 -6.937 31.559 1.00 24.88 266 PRO B O 1
ATOM 5195 N N . GLU B 1 303 ? 12.528 -5.794 30.382 1.00 24.17 267 GLU B N 1
ATOM 5196 C CA . GLU B 1 303 ? 11.808 -4.540 30.576 1.00 26.02 267 GLU B CA 1
ATOM 5197 C C . GLU B 1 303 ? 10.463 -4.571 29.865 1.00 30.15 267 GLU B C 1
ATOM 5198 O O . GLU B 1 303 ? 9.456 -4.080 30.396 1.00 28.32 267 GLU B O 1
ATOM 5204 N N . GLN B 1 304 ? 10.412 -5.164 28.669 1.00 26.17 268 GLN B N 1
ATOM 5205 C CA . GLN B 1 304 ? 9.128 -5.263 27.982 1.00 24.43 268 GLN B CA 1
ATOM 5206 C C . GLN B 1 304 ? 8.227 -6.284 28.657 1.00 22.21 268 GLN B C 1
ATOM 5207 O O . GLN B 1 304 ? 7.006 -6.104 28.708 1.00 26.26 268 GLN B O 1
ATOM 5213 N N . LEU B 1 305 ? 8.807 -7.369 29.168 1.00 21.98 269 LEU B N 1
ATOM 5214 C CA . LEU B 1 305 ? 8.014 -8.349 29.899 1.00 24.69 269 LEU B CA 1
ATOM 5215 C C . LEU B 1 305 ? 7.412 -7.735 31.162 1.00 28.75 269 LEU B C 1
ATOM 5216 O O . LEU B 1 305 ? 6.229 -7.949 31.459 1.00 27.33 269 LEU B O 1
ATOM 5221 N N . ALA B 1 306 ? 8.204 -6.939 31.897 1.00 28.42 270 ALA B N 1
ATOM 5222 C CA . ALA B 1 306 ? 7.678 -6.234 33.067 1.00 29.51 270 ALA B CA 1
ATOM 5223 C C . ALA B 1 306 ? 6.543 -5.298 32.673 1.00 27.70 270 ALA B C 1
ATOM 5224 O O . ALA B 1 306 ? 5.492 -5.288 33.318 1.00 27.35 270 ALA B O 1
ATOM 5226 N N . ALA B 1 307 ? 6.713 -4.545 31.578 1.00 26.69 271 ALA B N 1
ATOM 5227 C CA . ALA B 1 307 ? 5.656 -3.646 31.124 1.00 25.27 271 ALA B CA 1
ATOM 5228 C C . ALA B 1 307 ? 4.430 -4.410 30.642 1.00 28.99 271 ALA B C 1
ATOM 5229 O O . ALA B 1 307 ? 3.288 -3.959 30.831 1.00 27.71 271 ALA B O 1
ATOM 5231 N N . LEU B 1 308 ? 4.641 -5.555 29.986 1.00 27.30 272 LEU B N 1
ATOM 5232 C CA . LEU B 1 308 ? 3.505 -6.336 29.508 1.00 26.03 272 LEU B CA 1
ATOM 5233 C C . LEU B 1 308 ? 2.655 -6.825 30.671 1.00 28.95 272 LEU B C 1
ATOM 5234 O O . LEU B 1 308 ? 1.419 -6.780 30.615 1.00 28.90 272 LEU B O 1
ATOM 5239 N N . ARG B 1 309 ? 3.302 -7.326 31.726 1.00 28.29 273 ARG B N 1
ATOM 5240 C CA . ARG B 1 309 ? 2.550 -7.907 32.833 1.00 32.56 273 ARG B CA 1
ATOM 5241 C C . ARG B 1 309 ? 1.767 -6.844 33.596 1.00 31.12 273 ARG B C 1
ATOM 5242 O O . ARG B 1 309 ? 0.649 -7.110 34.056 1.00 37.07 273 ARG B O 1
ATOM 5250 N N . ALA B 1 310 ? 2.315 -5.637 33.702 1.00 30.08 274 ALA B N 1
ATOM 5251 C CA . ALA B 1 310 ? 1.608 -4.525 34.331 1.00 33.09 274 ALA B CA 1
ATOM 5252 C C . ALA B 1 310 ? 0.369 -4.093 33.549 1.00 38.00 274 ALA B C 1
ATOM 5253 O O . ALA B 1 310 ? -0.552 -3.515 34.140 1.00 41.69 274 ALA B O 1
ATOM 5255 N N . ASP B 1 311 ? 0.346 -4.310 32.225 1.00 31.15 275 ASP B N 1
ATOM 5256 C CA . ASP B 1 311 ? -0.723 -3.813 31.348 1.00 32.35 275 ASP B CA 1
ATOM 5257 C C . ASP B 1 311 ? -1.137 -4.866 30.308 1.00 35.22 275 ASP B C 1
ATOM 5258 O O . ASP B 1 311 ? -1.080 -4.642 29.096 1.00 34.76 275 ASP B O 1
ATOM 5263 N N . LEU B 1 312 ? -1.506 -6.060 30.765 1.00 33.27 276 LEU B N 1
ATOM 5264 C CA . LEU B 1 312 ? -1.952 -7.097 29.834 1.00 32.17 276 LEU B CA 1
ATOM 5265 C C . LEU B 1 312 ? -3.045 -6.641 28.877 1.00 35.38 276 LEU B C 1
ATOM 5266 O O . LEU B 1 312 ? -2.896 -6.868 27.666 1.00 35.64 276 LEU B O 1
ATOM 5271 N N . PRO B 1 313 ? -4.144 -6.010 29.320 1.00 41.32 277 PRO B N 1
ATOM 5272 C CA . PRO B 1 313 ? -5.166 -5.579 28.349 1.00 38.05 277 PRO B CA 1
ATOM 5273 C C . PRO B 1 313 ? -4.632 -4.687 27.238 1.00 36.40 277 PRO B C 1
ATOM 5274 O O . PRO B 1 313 ? -5.086 -4.795 26.094 1.00 36.42 277 PRO B O 1
ATOM 5278 N N . GLY B 1 314 ? -3.681 -3.813 27.536 1.00 33.92 278 GLY B N 1
ATOM 5279 C CA . GLY B 1 314 ? -3.254 -2.845 26.553 1.00 32.95 278 GLY B CA 1
ATOM 5280 C C . GLY B 1 314 ? -2.067 -3.261 25.711 1.00 34.26 278 GLY B C 1
ATOM 5281 O O . GLY B 1 314 ? -1.929 -2.814 24.572 1.00 40.43 278 GLY B O 1
ATOM 5282 N N . LEU B 1 315 ? -1.193 -4.106 26.246 1.00 31.26 279 LEU B N 1
ATOM 5283 C CA . LEU B 1 315 ? 0.015 -4.468 25.531 1.00 29.28 279 LEU B CA 1
ATOM 5284 C C . LEU B 1 315 ? 0.004 -5.896 24.992 1.00 28.22 279 LEU B C 1
ATOM 5285 O O . LEU B 1 315 ? 0.885 -6.245 24.198 1.00 26.73 279 LEU B O 1
ATOM 5290 N N . MET B 1 316 ? -0.958 -6.734 25.381 1.00 26.47 280 MET B N 1
ATOM 5291 C CA . MET B 1 316 ? -0.896 -8.097 24.860 1.00 24.15 280 MET B CA 1
ATOM 5292 C C . MET B 1 316 ? -1.230 -8.163 23.362 1.00 25.00 280 MET B C 1
ATOM 5293 O O . MET B 1 316 ? -0.534 -8.879 22.632 1.00 20.96 280 MET B O 1
ATOM 5298 N N . PRO B 1 317 ? -2.267 -7.465 22.852 1.00 24.62 281 PRO B N 1
ATOM 5299 C CA . PRO B 1 317 ? -2.507 -7.515 21.384 1.00 22.89 281 PRO B CA 1
ATOM 5300 C C . PRO B 1 317 ? -1.307 -7.066 20.567 1.00 25.21 281 PRO B C 1
ATOM 5301 O O . PRO B 1 317 ? -0.981 -7.674 19.534 1.00 22.28 281 PRO B O 1
ATOM 5305 N N . LYS B 1 318 ? -0.629 -6.014 21.025 1.00 22.91 282 LYS B N 1
ATOM 5306 C CA . LYS B 1 318 ? 0.589 -5.563 20.370 1.00 22.16 282 LYS B CA 1
ATOM 5307 C C . LYS B 1 318 ? 1.717 -6.578 20.523 1.00 21.92 282 LYS B C 1
ATOM 5308 O O . LYS B 1 318 ? 2.541 -6.737 19.613 1.00 22.66 282 LYS B O 1
ATOM 5314 N N . THR B 1 319 ? 1.789 -7.249 21.674 1.00 20.85 283 THR B N 1
ATOM 5315 C CA . THR B 1 319 ? 2.822 -8.255 21.886 1.00 21.34 283 THR B CA 1
ATOM 5316 C C . THR B 1 319 ? 2.660 -9.406 20.898 1.00 19.72 283 THR B C 1
ATOM 5317 O O . THR B 1 319 ? 3.643 -9.874 20.310 1.00 18.73 283 THR B O 1
ATOM 5321 N N . VAL B 1 320 ? 1.419 -9.867 20.708 1.00 18.64 284 VAL B N 1
ATOM 5322 C CA . VAL B 1 320 ? 1.129 -10.928 19.747 1.00 17.89 284 VAL B CA 1
ATOM 5323 C C . VAL B 1 320 ? 1.527 -10.490 18.340 1.00 19.85 284 VAL B C 1
ATOM 5324 O O . VAL B 1 320 ? 2.169 -11.238 17.594 1.00 17.99 284 VAL B O 1
ATOM 5328 N N . ASP B 1 321 ? 1.154 -9.265 17.958 1.00 18.84 285 ASP B N 1
ATOM 5329 C CA . ASP B 1 321 ? 1.540 -8.749 16.646 1.00 18.66 285 ASP B CA 1
ATOM 5330 C C . ASP B 1 321 ? 3.052 -8.696 16.484 1.00 20.04 285 ASP B C 1
ATOM 5331 O O . ASP B 1 321 ? 3.571 -8.942 15.391 1.00 18.91 285 ASP B O 1
ATOM 5336 N N . GLU B 1 322 ? 3.780 -8.376 17.552 1.00 17.94 286 GLU B N 1
ATOM 5337 C CA . GLU B 1 322 ? 5.223 -8.236 17.409 1.00 18.36 286 GLU B CA 1
ATOM 5338 C C . GLU B 1 322 ? 5.930 -9.582 17.364 1.00 18.76 286 GLU B C 1
ATOM 5339 O O . GLU B 1 322 ? 6.938 -9.722 16.660 1.00 18.23 286 GLU B O 1
ATOM 5345 N N . VAL B 1 323 ? 5.432 -10.576 18.101 1.00 17.35 287 VAL B N 1
ATOM 5346 C CA . VAL B 1 323 ? 5.941 -11.937 17.958 1.00 15.85 287 VAL B CA 1
ATOM 5347 C C . VAL B 1 323 ? 5.676 -12.454 16.548 1.00 18.47 287 VAL B C 1
ATOM 5348 O O . VAL B 1 323 ? 6.526 -13.117 15.946 1.00 16.47 287 VAL B O 1
ATOM 5352 N N . LEU B 1 324 ? 4.486 -12.175 16.007 1.00 17.09 288 LEU B N 1
ATOM 5353 C CA . LEU B 1 324 ? 4.183 -12.596 14.639 1.00 19.32 288 LEU B CA 1
ATOM 5354 C C . LEU B 1 324 ? 5.143 -11.950 13.640 1.00 15.38 288 LEU B C 1
ATOM 5355 O O . LEU B 1 324 ? 5.769 -12.644 12.838 1.00 15.97 288 LEU B O 1
ATOM 5360 N N . ARG B 1 325 ? 5.323 -10.624 13.719 1.00 15.87 289 ARG B N 1
ATOM 5361 C CA . ARG B 1 325 ? 6.156 -9.931 12.738 1.00 18.03 289 ARG B CA 1
ATOM 5362 C C . ARG B 1 325 ? 7.613 -10.339 12.869 1.00 17.25 289 ARG B C 1
ATOM 5363 O O . ARG B 1 325 ? 8.269 -10.672 11.877 1.00 18.96 289 ARG B O 1
ATOM 5371 N N . TYR B 1 326 ? 8.139 -10.321 14.091 1.00 16.01 290 TYR B N 1
ATOM 5372 C CA . TYR B 1 326 ? 9.581 -10.462 14.277 1.00 17.69 290 TYR B CA 1
ATOM 5373 C C . TYR B 1 326 ? 10.067 -11.842 13.859 1.00 16.55 290 TYR B C 1
ATOM 5374 O O . TYR B 1 326 ? 11.171 -11.989 13.312 1.00 14.91 290 TYR B O 1
ATOM 5383 N N . TYR B 1 327 ? 9.262 -12.871 14.097 1.00 16.06 291 TYR B N 1
ATOM 5384 C CA . TYR B 1 327 ? 9.721 -14.218 13.800 1.00 16.88 291 TYR B CA 1
ATOM 5385 C C . TYR B 1 327 ? 9.278 -14.727 12.428 1.00 17.35 291 TYR B C 1
ATOM 5386 O O . TYR B 1 327 ? 9.494 -15.900 12.120 1.00 19.03 291 TYR B O 1
ATOM 5395 N N . SER B 1 328 ? 8.702 -13.862 11.583 1.00 15.54 292 SER B N 1
ATOM 5396 C CA . SER B 1 328 ? 8.562 -14.193 10.167 1.00 16.61 292 SER B CA 1
ATOM 5397 C C . SER B 1 328 ? 9.901 -14.504 9.529 1.00 16.76 292 SER B C 1
ATOM 5398 O O . SER B 1 328 ? 9.938 -15.241 8.536 1.00 19.86 292 SER B O 1
ATOM 5401 N N . LEU B 1 329 ? 11.003 -13.971 10.088 1.00 16.83 293 LEU B N 1
ATOM 5402 C CA . LEU B 1 329 ? 12.340 -14.217 9.538 1.00 17.42 293 LEU B CA 1
ATOM 5403 C C . LEU B 1 329 ? 12.665 -15.709 9.431 1.00 18.96 293 LEU B C 1
ATOM 5404 O O . LEU B 1 329 ? 13.439 -16.105 8.550 1.00 18.26 293 LEU B O 1
ATOM 5409 N N . VAL B 1 330 ? 12.133 -16.548 10.327 1.00 17.84 294 VAL B N 1
ATOM 5410 C CA . VAL B 1 330 ? 12.457 -17.981 10.317 1.00 19.49 294 VAL B CA 1
ATOM 5411 C C . VAL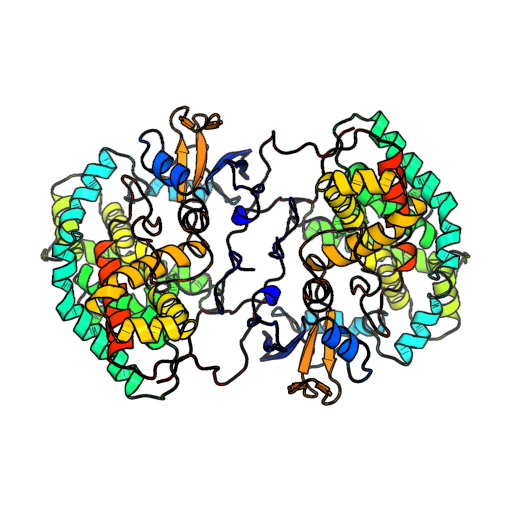 B 1 330 ? 11.428 -18.793 9.539 1.00 19.37 294 VAL B C 1
ATOM 5412 O O . VAL B 1 330 ? 11.522 -20.028 9.500 1.00 18.70 294 VAL B O 1
ATOM 5416 N N . ASP B 1 331 ? 10.459 -18.121 8.915 1.00 15.62 295 ASP B N 1
ATOM 5417 C CA . ASP B 1 331 ? 9.431 -18.764 8.105 1.00 19.88 295 ASP B CA 1
ATOM 5418 C C . ASP B 1 331 ? 9.878 -18.916 6.655 1.00 21.39 295 ASP B C 1
ATOM 5419 O O . ASP B 1 331 ? 10.804 -18.250 6.179 1.00 21.84 295 ASP B O 1
ATOM 5424 N N . GLU B 1 332 ? 9.124 -19.731 5.922 1.00 22.08 296 GLU B N 1
ATOM 5425 C CA . GLU B 1 332 ? 9.452 -20.077 4.549 1.00 21.91 296 GLU B CA 1
ATOM 5426 C C . GLU B 1 332 ? 9.059 -18.970 3.560 1.00 23.90 296 GLU B C 1
ATOM 5427 O O . GLU B 1 332 ? 8.257 -18.071 3.847 1.00 21.65 296 GLU B O 1
ATOM 5433 N N . ILE B 1 333 ? 9.652 -19.063 2.369 1.00 20.50 297 ILE B N 1
ATOM 5434 C CA . ILE B 1 333 ? 9.319 -18.191 1.260 1.00 19.29 297 ILE B CA 1
ATOM 5435 C C . ILE B 1 333 ? 7.907 -18.505 0.791 1.00 18.57 297 ILE B C 1
ATOM 5436 O O . ILE B 1 333 ? 7.448 -19.644 0.887 1.00 19.58 297 ILE B O 1
ATOM 5441 N N . ILE B 1 334 ? 7.204 -17.482 0.302 1.00 15.59 298 ILE B N 1
ATOM 5442 C CA . ILE B 1 334 ? 5.913 -17.632 -0.365 1.00 16.50 298 ILE B CA 1
ATOM 5443 C C . ILE B 1 334 ? 6.122 -17.476 -1.869 1.00 19.26 298 ILE B C 1
ATOM 5444 O O . ILE B 1 334 ? 6.647 -16.449 -2.318 1.00 21.63 298 ILE B O 1
ATOM 5449 N N . ALA B 1 335 ? 5.701 -18.474 -2.654 1.00 16.47 299 ALA B N 1
ATOM 5450 C CA . ALA B 1 335 ? 6.001 -18.520 -4.086 1.00 19.85 299 ALA B CA 1
ATOM 5451 C C . ALA B 1 335 ? 4.740 -18.370 -4.939 1.00 16.22 299 ALA B C 1
ATOM 5452 O O . ALA B 1 335 ? 3.680 -18.890 -4.586 1.00 17.16 299 ALA B O 1
ATOM 5454 N N . ARG B 1 336 ? 4.859 -17.647 -6.060 1.00 17.24 300 ARG B N 1
ATOM 5455 C CA . ARG B 1 336 ? 3.807 -17.560 -7.079 1.00 17.42 300 ARG B CA 1
ATOM 5456 C C . ARG B 1 336 ? 4.447 -17.572 -8.468 1.00 20.12 300 ARG B C 1
ATOM 5457 O O . ARG B 1 336 ? 5.655 -17.360 -8.628 1.00 18.46 300 ARG B O 1
ATOM 5465 N N . VAL B 1 337 ? 3.611 -17.754 -9.487 1.00 18.29 301 VAL B N 1
ATOM 5466 C CA . VAL B 1 337 ? 4.014 -17.608 -10.888 1.00 17.50 301 VAL B CA 1
ATOM 5467 C C . VAL B 1 337 ? 3.101 -16.578 -11.540 1.00 18.81 301 VAL B C 1
ATOM 5468 O O . VAL B 1 337 ? 1.902 -16.524 -11.247 1.00 18.86 301 VAL B O 1
ATOM 5472 N N . ALA B 1 338 ? 3.669 -15.720 -12.386 1.00 19.31 302 ALA B N 1
ATOM 5473 C CA . ALA B 1 338 ? 2.859 -14.711 -13.055 1.00 20.31 302 ALA B CA 1
ATOM 5474 C C . ALA B 1 338 ? 2.183 -15.333 -14.272 1.00 27.80 302 ALA B C 1
ATOM 5475 O O . ALA B 1 338 ? 2.824 -16.066 -15.039 1.00 26.36 302 ALA B O 1
ATOM 5477 N N . LEU B 1 339 ? 0.879 -15.074 -14.415 1.00 23.83 303 LEU B N 1
ATOM 5478 C CA . LEU B 1 339 ? 0.098 -15.490 -15.570 1.00 28.71 303 LEU B CA 1
ATOM 5479 C C . LEU B 1 339 ? 0.078 -14.440 -16.669 1.00 32.24 303 LEU B C 1
ATOM 5480 O O . LEU B 1 339 ? -0.212 -14.775 -17.823 1.00 35.09 303 LEU B O 1
ATOM 5485 N N . GLU B 1 340 ? 0.374 -13.191 -16.326 1.00 26.77 304 GLU B N 1
ATOM 5486 C CA . GLU B 1 340 ? 0.438 -12.075 -17.250 1.00 30.12 304 GLU B CA 1
ATOM 5487 C C . GLU B 1 340 ? 1.647 -11.237 -16.859 1.00 33.30 304 GLU B C 1
ATOM 5488 O O . GLU B 1 340 ? 2.174 -11.381 -15.755 1.00 31.64 304 GLU B O 1
ATOM 5494 N N . ASP B 1 341 ? 2.083 -10.356 -17.763 1.00 28.02 305 ASP B N 1
ATOM 5495 C CA . ASP B 1 341 ? 3.111 -9.384 -17.412 1.00 26.11 305 ASP B CA 1
ATOM 5496 C C . ASP B 1 341 ? 2.600 -8.492 -16.285 1.00 30.31 305 ASP B C 1
ATOM 5497 O O . ASP B 1 341 ? 1.458 -8.021 -16.318 1.00 27.67 305 ASP B O 1
ATOM 5502 N N . VAL B 1 342 ? 3.436 -8.263 -15.279 1.00 25.91 306 VAL B N 1
ATOM 5503 C CA . VAL B 1 342 ? 3.045 -7.454 -14.130 1.00 24.38 306 VAL B CA 1
ATOM 5504 C C . VAL B 1 342 ? 4.071 -6.351 -13.974 1.00 25.15 306 VAL B C 1
ATOM 5505 O O . VAL B 1 342 ? 5.267 -6.629 -13.825 1.00 29.65 306 VAL B O 1
ATOM 5509 N N . GLU B 1 343 ? 3.620 -5.110 -14.031 1.00 26.09 307 GLU B N 1
ATOM 5510 C CA . GLU B 1 343 ? 4.507 -3.971 -13.861 1.00 30.69 307 GLU B CA 1
ATOM 5511 C C . GLU B 1 343 ? 4.430 -3.473 -12.425 1.00 31.26 307 GLU B C 1
ATOM 5512 O O . GLU B 1 343 ? 3.333 -3.275 -11.890 1.00 28.17 307 GLU B O 1
ATOM 5518 N N . ILE B 1 344 ? 5.589 -3.284 -11.801 1.00 29.28 308 ILE B N 1
ATOM 5519 C CA . ILE B 1 344 ? 5.612 -2.709 -10.461 1.00 29.17 308 ILE B CA 1
ATOM 5520 C C . ILE B 1 344 ? 6.873 -1.872 -10.316 1.00 29.72 308 ILE B C 1
ATOM 5521 O O . ILE B 1 344 ? 7.990 -2.368 -10.512 1.00 28.70 308 ILE B O 1
ATOM 5526 N N . ASP B 1 345 ? 6.688 -0.594 -9.985 1.00 36.44 309 ASP B N 1
ATOM 5527 C CA . ASP B 1 345 ? 7.770 0.370 -9.756 1.00 37.13 309 ASP B CA 1
ATOM 5528 C C . ASP B 1 345 ? 8.870 0.245 -10.821 1.00 35.35 309 ASP B C 1
ATOM 5529 O O . ASP B 1 345 ? 10.043 0.003 -10.534 1.00 32.91 309 ASP B O 1
ATOM 5534 N N . GLY B 1 346 ? 8.458 0.386 -12.079 1.00 37.44 310 GLY B N 1
ATOM 5535 C CA . GLY B 1 346 ? 9.420 0.394 -13.173 1.00 39.80 310 GLY B CA 1
ATOM 5536 C C . GLY B 1 346 ? 10.120 -0.924 -13.458 1.00 39.01 310 GLY B C 1
ATOM 5537 O O . GLY B 1 346 ? 11.135 -0.938 -14.164 1.00 38.52 310 GLY B O 1
ATOM 5538 N N . VAL B 1 347 ? 9.623 -2.040 -12.936 1.00 34.01 311 VAL B N 1
ATOM 5539 C CA . VAL B 1 347 ? 10.147 -3.346 -13.301 1.00 35.51 311 VAL B CA 1
ATOM 5540 C C . VAL B 1 347 ? 8.990 -4.181 -13.827 1.00 30.48 311 VAL B C 1
ATOM 5541 O O . VAL B 1 347 ? 7.861 -4.077 -13.332 1.00 32.02 311 VAL B O 1
ATOM 5545 N N . THR B 1 348 ? 9.272 -5.001 -14.829 1.00 29.27 312 THR B N 1
ATOM 5546 C CA . THR B 1 348 ? 8.259 -5.857 -15.433 1.00 26.36 312 THR B CA 1
ATOM 5547 C C . THR B 1 348 ? 8.546 -7.308 -15.060 1.00 28.76 312 THR B C 1
ATOM 5548 O O . THR B 1 348 ? 9.594 -7.857 -15.414 1.00 31.02 312 THR B O 1
ATOM 5552 N N . ILE B 1 349 ? 7.628 -7.917 -14.327 1.00 26.36 313 ILE B N 1
ATOM 5553 C CA . ILE B 1 349 ? 7.656 -9.351 -14.085 1.00 25.07 313 ILE B CA 1
ATOM 5554 C C . ILE B 1 349 ? 6.885 -9.984 -15.241 1.00 25.70 313 ILE B C 1
ATOM 5555 O O . ILE B 1 349 ? 5.672 -9.786 -15.355 1.00 25.70 313 ILE B O 1
ATOM 5560 N N . LYS B 1 350 ? 7.584 -10.719 -16.116 1.00 27.34 314 LYS B N 1
ATOM 5561 C CA . LYS B 1 350 ? 6.960 -11.268 -17.325 1.00 27.42 314 LYS B CA 1
ATOM 5562 C C . LYS B 1 350 ? 6.113 -12.488 -16.996 1.00 27.13 314 LYS B C 1
ATOM 5563 O O . LYS B 1 350 ? 6.386 -13.215 -16.034 1.00 23.03 314 LYS B O 1
ATOM 5569 N N . ALA B 1 351 ? 5.089 -12.724 -17.826 1.00 21.68 315 ALA B N 1
ATOM 5570 C CA . ALA B 1 351 ? 4.315 -13.956 -17.712 1.00 25.29 315 ALA B CA 1
ATOM 5571 C C . ALA B 1 351 ? 5.241 -15.164 -17.689 1.00 27.98 315 ALA B C 1
ATOM 5572 O O . ALA B 1 351 ? 6.185 -15.259 -18.476 1.00 23.87 315 ALA B O 1
ATOM 5574 N N . GLY B 1 352 ? 4.971 -16.087 -16.771 1.00 25.45 316 GLY B N 1
ATOM 5575 C CA . GLY B 1 352 ? 5.782 -17.271 -16.624 1.00 21.29 316 GLY B CA 1
ATOM 5576 C C . GLY B 1 352 ? 6.970 -17.122 -15.693 1.00 23.06 316 GLY B C 1
ATOM 5577 O O . GLY B 1 352 ? 7.629 -18.129 -15.385 1.00 21.42 316 GLY B O 1
ATOM 5578 N N . GLU B 1 353 ? 7.277 -15.908 -15.254 1.00 18.91 317 GLU B N 1
ATOM 5579 C CA . GLU B 1 353 ? 8.322 -15.696 -14.260 1.00 23.39 317 GLU B CA 1
ATOM 5580 C C . GLU B 1 353 ? 7.732 -15.799 -12.858 1.00 21.61 317 GLU B C 1
ATOM 5581 O O . GLU B 1 353 ? 6.579 -15.414 -12.627 1.00 23.16 317 GLU B O 1
ATOM 5587 N N . GLY B 1 354 ? 8.521 -16.373 -11.928 1.00 19.93 318 GLY B N 1
ATOM 5588 C CA . GLY B 1 354 ? 8.069 -16.508 -10.560 1.00 18.60 318 GLY B CA 1
ATOM 5589 C C . GLY B 1 354 ? 8.336 -15.260 -9.718 1.00 21.69 318 GLY B C 1
ATOM 5590 O O . GLY B 1 354 ? 9.104 -14.365 -10.082 1.00 20.90 318 GLY B O 1
ATOM 5591 N N . ILE B 1 355 ? 7.662 -15.182 -8.571 1.00 21.38 319 ILE B N 1
ATOM 5592 C CA . ILE B 1 355 ? 8.065 -14.282 -7.493 1.00 21.03 319 ILE B CA 1
ATOM 5593 C C . ILE B 1 355 ? 8.325 -15.134 -6.258 1.00 20.77 319 ILE B C 1
ATOM 5594 O O . ILE B 1 355 ? 7.546 -16.041 -5.937 1.00 17.22 319 ILE B O 1
ATOM 5599 N N . LEU B 1 356 ? 9.440 -14.862 -5.592 1.00 20.77 320 LEU B N 1
ATOM 5600 C CA . LEU B 1 356 ? 9.800 -15.511 -4.333 1.00 17.39 320 LEU B CA 1
ATOM 5601 C C . LEU B 1 356 ? 9.625 -14.442 -3.263 1.00 19.74 320 LEU B C 1
ATOM 5602 O O . LEU B 1 356 ? 10.478 -13.565 -3.106 1.00 18.48 320 LEU B O 1
ATOM 5607 N N . VAL B 1 357 ? 8.512 -14.497 -2.540 1.00 17.81 321 VAL B N 1
ATOM 5608 C CA . VAL B 1 357 ? 8.224 -13.498 -1.511 1.00 16.02 321 VAL B CA 1
ATOM 5609 C C . VAL B 1 357 ? 9.053 -13.827 -0.265 1.00 16.41 321 VAL B C 1
ATOM 5610 O O . VAL B 1 357 ? 8.800 -14.817 0.425 1.00 17.55 321 VAL B O 1
ATOM 5614 N N . LEU B 1 358 ? 10.079 -13.015 0.000 1.00 16.25 322 LEU B N 1
ATOM 5615 C CA . LEU B 1 358 ? 10.938 -13.196 1.175 1.00 16.65 322 LEU B CA 1
ATOM 5616 C C . LEU B 1 358 ? 10.173 -12.612 2.360 1.00 18.59 322 LEU B C 1
ATOM 5617 O O . LEU B 1 358 ? 10.412 -11.485 2.813 1.00 14.57 322 LEU B O 1
ATOM 5622 N N . LYS B 1 359 ? 9.196 -13.398 2.835 1.00 15.11 323 LYS B N 1
ATOM 5623 C CA . LYS B 1 359 ? 8.228 -12.889 3.805 1.00 16.88 323 LYS B CA 1
ATOM 5624 C C . LYS B 1 359 ? 8.921 -12.338 5.041 1.00 16.69 323 LYS B C 1
ATOM 5625 O O . LYS B 1 359 ? 8.612 -11.227 5.498 1.00 15.47 323 LYS B O 1
ATOM 5631 N N . GLY B 1 360 ? 9.894 -13.083 5.565 1.00 17.45 324 GLY B N 1
ATOM 5632 C CA . GLY B 1 360 ? 10.564 -12.672 6.792 1.00 18.78 324 GLY B CA 1
ATOM 5633 C C . GLY B 1 360 ? 11.307 -11.358 6.660 1.00 20.74 324 GLY B C 1
ATOM 5634 O O . GLY B 1 360 ? 11.348 -10.566 7.607 1.00 21.88 324 GLY B O 1
ATOM 5635 N N . LEU B 1 361 ? 11.916 -11.105 5.492 1.00 16.56 325 LEU B N 1
ATOM 5636 C CA . LEU B 1 361 ? 12.581 -9.819 5.295 1.00 18.96 325 LEU B CA 1
ATOM 5637 C C . LEU B 1 361 ? 11.586 -8.693 5.105 1.00 16.47 325 LEU B C 1
ATOM 5638 O O . LEU B 1 361 ? 11.874 -7.555 5.489 1.00 17.54 325 LEU B O 1
ATOM 5643 N N . GLY B 1 362 ? 10.447 -8.970 4.466 1.00 17.49 326 GLY B N 1
ATOM 5644 C CA . GLY B 1 362 ? 9.403 -7.964 4.375 1.00 16.04 326 GLY B CA 1
ATOM 5645 C C . GLY B 1 362 ? 8.923 -7.508 5.740 1.00 19.95 326 GLY B C 1
ATOM 5646 O O . GLY B 1 362 ? 8.533 -6.352 5.913 1.00 17.64 326 GLY B O 1
ATOM 5647 N N . ASP B 1 363 ? 8.935 -8.407 6.730 1.00 18.18 327 ASP B N 1
ATOM 5648 C CA . ASP B 1 363 ? 8.594 -8.009 8.090 1.00 17.79 327 ASP B CA 1
ATOM 5649 C C . ASP B 1 363 ? 9.786 -7.416 8.838 1.00 19.06 327 ASP B C 1
ATOM 5650 O O . ASP B 1 363 ? 9.661 -7.105 10.025 1.00 20.08 327 ASP B O 1
ATOM 5655 N N . ARG B 1 364 ? 10.932 -7.260 8.175 1.00 16.91 328 ARG B N 1
ATOM 5656 C CA . ARG B 1 364 ? 12.052 -6.490 8.701 1.00 18.45 328 ARG B CA 1
ATOM 5657 C C . ARG B 1 364 ? 12.335 -5.289 7.803 1.00 19.83 328 ARG B C 1
ATOM 5658 O O . ARG B 1 364 ? 13.463 -4.787 7.750 1.00 19.39 328 ARG B O 1
ATOM 5666 N N . ASP B 1 365 ? 11.311 -4.822 7.099 1.00 17.35 329 ASP B N 1
ATOM 5667 C CA . ASP B 1 365 ? 11.462 -3.708 6.161 1.00 20.90 329 ASP B CA 1
ATOM 5668 C C . ASP B 1 365 ? 11.602 -2.395 6.932 1.00 20.96 329 ASP B C 1
ATOM 5669 O O . ASP B 1 365 ? 10.673 -2.014 7.656 1.00 17.28 329 ASP B O 1
ATOM 5674 N N . PRO B 1 366 ? 12.726 -1.677 6.804 1.00 21.02 330 PRO B N 1
ATOM 5675 C CA . PRO B 1 366 ? 12.901 -0.437 7.584 1.00 22.78 330 PRO B CA 1
ATOM 5676 C C . PRO B 1 366 ? 11.988 0.694 7.171 1.00 23.47 330 PRO B C 1
ATOM 5677 O O . PRO B 1 366 ? 11.717 1.566 8.000 1.00 26.02 330 PRO B O 1
ATOM 5681 N N . SER B 1 367 ? 11.484 0.724 5.941 1.00 22.23 331 SER B N 1
ATOM 5682 C CA . SER B 1 367 ? 10.545 1.784 5.616 1.00 21.62 331 SER B CA 1
ATOM 5683 C C . SER B 1 367 ? 9.176 1.548 6.230 1.00 24.32 331 SER B C 1
ATOM 5684 O O . SER B 1 367 ? 8.402 2.496 6.356 1.00 26.58 331 SER B O 1
ATOM 5687 N N . LYS B 1 368 ? 8.858 0.314 6.622 1.00 22.30 332 LYS B N 1
ATOM 5688 C CA . LYS B 1 368 ? 7.583 0.033 7.269 1.00 21.71 332 LYS B CA 1
ATOM 5689 C C . LYS B 1 368 ? 7.706 -0.010 8.784 1.00 20.72 332 LYS B C 1
ATOM 5690 O O . LYS B 1 368 ? 6.828 0.484 9.491 1.00 20.51 332 LYS B O 1
ATOM 5696 N N . TYR B 1 369 ? 8.782 -0.590 9.304 1.00 18.78 333 TYR B N 1
ATOM 5697 C CA . TYR B 1 369 ? 8.985 -0.677 10.749 1.00 22.39 333 TYR B CA 1
ATOM 5698 C C . TYR B 1 369 ? 10.317 -0.037 11.115 1.00 19.84 333 TYR B C 1
ATOM 5699 O O . TYR B 1 369 ? 11.381 -0.658 10.939 1.00 22.74 333 TYR B O 1
ATOM 5708 N N . PRO B 1 370 ? 10.309 1.168 11.668 1.00 24.63 334 PRO B N 1
ATOM 5709 C CA . PRO B 1 370 ? 11.567 1.804 12.092 1.00 26.65 334 PRO B CA 1
ATOM 5710 C C . PRO B 1 370 ? 12.343 0.929 13.070 1.00 26.33 334 PRO B C 1
ATOM 5711 O O . PRO B 1 370 ? 11.773 0.347 13.995 1.00 24.41 334 PRO B O 1
ATOM 5715 N N . ASN B 1 371 ? 13.657 0.849 12.861 1.00 23.01 335 ASN B N 1
ATOM 5716 C CA . ASN B 1 371 ? 14.528 -0.054 13.604 1.00 23.88 335 ASN B CA 1
ATOM 5717 C C . ASN B 1 371 ? 13.959 -1.473 13.526 1.00 23.96 335 ASN B C 1
ATOM 5718 O O . ASN B 1 371 ? 13.651 -2.081 14.554 1.00 21.78 335 ASN B O 1
ATOM 5723 N N . PRO B 1 372 ? 13.847 -2.024 12.312 1.00 22.71 336 PRO B N 1
ATOM 5724 C CA . PRO B 1 372 ? 13.021 -3.226 12.114 1.00 20.69 336 PRO B CA 1
ATOM 5725 C C . PRO B 1 372 ? 13.572 -4.458 12.792 1.00 19.86 336 PRO B C 1
ATOM 5726 O O . PRO B 1 372 ? 12.823 -5.411 13.012 1.00 18.96 336 PRO B O 1
ATOM 5730 N N . ASP B 1 373 ? 14.852 -4.486 13.122 1.00 17.38 337 ASP B N 1
ATOM 5731 C CA . ASP B 1 373 ? 15.460 -5.679 13.684 1.00 22.17 337 ASP B CA 1
ATOM 5732 C C . ASP B 1 373 ? 15.537 -5.635 15.211 1.00 25.19 337 ASP B C 1
ATOM 5733 O O . ASP B 1 373 ? 16.135 -6.520 15.820 1.00 22.87 337 ASP B O 1
ATOM 5738 N N . VAL B 1 374 ? 14.901 -4.640 15.829 1.00 25.36 338 VAL B N 1
ATOM 5739 C CA . VAL B 1 374 ? 14.690 -4.564 17.269 1.00 21.86 338 VAL B CA 1
ATOM 5740 C C . VAL B 1 374 ? 13.319 -5.148 17.588 1.00 22.09 338 VAL B C 1
ATOM 5741 O O . VAL B 1 374 ? 12.300 -4.703 17.041 1.00 21.41 338 VAL B O 1
ATOM 5745 N N . PHE B 1 375 ? 13.280 -6.129 18.483 1.00 22.25 339 PHE B N 1
ATOM 5746 C CA . PHE B 1 375 ? 12.006 -6.606 19.008 1.00 22.33 339 PHE B CA 1
ATOM 5747 C C . PHE B 1 375 ? 11.441 -5.579 19.982 1.00 21.19 339 PHE B C 1
ATOM 5748 O O . PHE B 1 375 ? 12.092 -5.261 20.983 1.00 21.17 339 PHE B O 1
ATOM 5756 N N . ASP B 1 376 ? 10.211 -5.095 19.726 1.00 23.78 340 ASP B N 1
ATOM 5757 C CA . ASP B 1 376 ? 9.649 -3.992 20.517 1.00 22.34 340 ASP B CA 1
ATOM 5758 C C . ASP B 1 376 ? 8.120 -4.068 20.530 1.00 22.84 340 ASP B C 1
ATOM 5759 O O . ASP B 1 376 ? 7.466 -3.649 19.570 1.00 22.60 340 ASP B O 1
ATOM 5764 N N . ILE B 1 377 ? 7.554 -4.548 21.642 1.00 21.86 341 ILE B N 1
ATOM 5765 C CA . ILE B 1 377 ? 6.110 -4.738 21.715 1.00 21.31 341 ILE B CA 1
ATOM 5766 C C . ILE B 1 377 ? 5.346 -3.422 21.579 1.00 24.31 341 ILE B C 1
ATOM 5767 O O . ILE B 1 377 ? 4.161 -3.426 21.215 1.00 23.38 341 ILE B O 1
ATOM 5772 N N . HIS B 1 378 ? 6.000 -2.284 21.837 1.00 23.31 342 HIS B N 1
ATOM 5773 C CA . HIS B 1 378 ? 5.326 -0.989 21.727 1.00 27.54 342 HIS B CA 1
ATOM 5774 C C . HIS B 1 378 ? 5.198 -0.479 20.297 1.00 23.63 342 HIS B C 1
ATOM 5775 O O . HIS B 1 378 ? 4.454 0.482 20.075 1.00 25.79 342 HIS B O 1
ATOM 5782 N N . ARG B 1 379 ? 5.886 -1.077 19.323 1.00 24.32 343 ARG B N 1
ATOM 5783 C CA . ARG B 1 379 ? 5.797 -0.562 17.957 1.00 25.09 343 ARG B CA 1
ATOM 5784 C C . ARG B 1 379 ? 4.430 -0.863 17.336 1.00 24.96 343 ARG B C 1
ATOM 5785 O O . ARG B 1 379 ? 3.629 -1.651 17.844 1.00 20.71 343 ARG B O 1
ATOM 5793 N N . ASP B 1 380 ? 4.169 -0.197 16.216 1.00 25.25 344 ASP B N 1
ATOM 5794 C CA . ASP B 1 380 ? 3.026 -0.499 15.368 1.00 23.80 344 ASP B CA 1
ATOM 5795 C C . ASP B 1 380 ? 3.418 -1.647 14.446 1.00 26.10 344 ASP B C 1
ATOM 5796 O O . ASP B 1 380 ? 4.195 -1.462 13.500 1.00 25.64 344 ASP B O 1
ATOM 5801 N N . SER B 1 381 ? 2.907 -2.839 14.724 1.00 20.65 345 SER B N 1
ATOM 5802 C CA . SER B 1 381 ? 3.194 -3.975 13.860 1.00 25.96 345 SER B CA 1
ATOM 5803 C C . SER B 1 381 ? 1.902 -4.635 13.395 1.00 22.96 345 SER B C 1
ATOM 5804 O O . SER B 1 381 ? 1.911 -5.794 12.975 1.00 22.67 345 SER B O 1
ATOM 5807 N N . ARG B 1 382 ? 0.784 -3.910 13.448 1.00 23.26 346 ARG B N 1
ATOM 5808 C CA . ARG B 1 382 ? -0.497 -4.541 13.147 1.00 27.56 346 ARG B CA 1
ATOM 5809 C C . ARG B 1 382 ? -0.546 -5.080 11.713 1.00 27.02 346 ARG B C 1
ATOM 5810 O O . ARG B 1 382 ? -1.200 -6.098 11.449 1.00 24.53 346 ARG B O 1
ATOM 5818 N N . ASP B 1 383 ? 0.161 -4.432 10.791 1.00 26.55 347 ASP B N 1
ATOM 5819 C CA . ASP B 1 383 ? 0.153 -4.757 9.371 1.00 25.81 347 ASP B CA 1
ATOM 5820 C C . ASP B 1 383 ? 1.172 -5.808 8.989 1.00 22.73 347 ASP B C 1
ATOM 5821 O O . ASP B 1 383 ? 1.629 -5.803 7.843 1.00 24.79 347 ASP B O 1
ATOM 5826 N N . HIS B 1 384 ? 1.581 -6.671 9.909 1.00 18.56 348 HIS B N 1
ATOM 5827 C CA . HIS B 1 384 ? 2.658 -7.602 9.604 1.00 18.61 348 HIS B CA 1
ATOM 5828 C C . HIS B 1 384 ? 2.232 -8.589 8.499 1.00 21.30 348 HIS B C 1
ATOM 5829 O O . HIS B 1 384 ? 1.056 -8.697 8.128 1.00 18.84 348 HIS B O 1
ATOM 5836 N N . LEU B 1 385 ? 3.222 -9.333 7.983 1.00 20.39 349 LEU B N 1
ATOM 5837 C CA . LEU B 1 385 ? 3.046 -10.275 6.881 1.00 20.43 349 LEU B CA 1
ATOM 5838 C C . LEU B 1 385 ? 3.108 -11.732 7.328 1.00 18.85 349 LEU B C 1
ATOM 5839 O O . LEU B 1 385 ? 3.240 -12.618 6.484 1.00 19.67 349 LEU B O 1
ATOM 5844 N N . ALA B 1 386 ? 3.032 -12.007 8.631 1.00 18.83 350 ALA B N 1
ATOM 5845 C CA . ALA B 1 386 ? 3.293 -13.368 9.102 1.00 17.12 350 ALA B CA 1
ATOM 5846 C C . ALA B 1 386 ? 2.314 -14.364 8.502 1.00 15.79 350 ALA B C 1
ATOM 5847 O O . ALA B 1 386 ? 2.685 -15.513 8.215 1.00 14.15 350 ALA B O 1
ATOM 5849 N N . PHE B 1 387 ? 1.057 -13.953 8.334 1.00 16.08 351 PHE B N 1
ATOM 5850 C CA . PHE B 1 387 ? 0.009 -14.780 7.740 1.00 20.71 351 PHE B CA 1
ATOM 5851 C C . PHE B 1 387 ? -0.081 -14.648 6.222 1.00 19.86 351 PHE B C 1
ATOM 5852 O O . PHE B 1 387 ? -1.018 -15.188 5.618 1.00 22.31 351 PHE B O 1
ATOM 5860 N N . GLY B 1 388 ? 0.863 -13.965 5.587 1.00 19.17 352 GLY B N 1
ATOM 5861 C CA . GLY B 1 388 ? 0.743 -13.756 4.161 1.00 18.82 352 GLY B CA 1
ATOM 5862 C C . GLY B 1 388 ? -0.215 -12.619 3.865 1.00 20.07 352 GLY B C 1
ATOM 5863 O O . GLY B 1 388 ? -0.436 -11.729 4.693 1.00 20.41 352 GLY B O 1
ATOM 5864 N N . TYR B 1 389 ? -0.799 -12.657 2.667 1.00 19.89 353 TYR B N 1
ATOM 5865 C CA . TYR B 1 389 ? -1.575 -11.528 2.165 1.00 23.20 353 TYR B CA 1
ATOM 5866 C C . TYR B 1 389 ? -2.359 -11.965 0.933 1.00 21.75 353 TYR B C 1
ATOM 5867 O O . TYR B 1 389 ? -1.936 -12.869 0.213 1.00 18.78 353 TYR B O 1
ATOM 5876 N N . GLY B 1 390 ? -3.471 -11.292 0.674 1.00 18.90 354 GLY B N 1
ATOM 5877 C CA . GLY B 1 390 ? -4.267 -11.651 -0.488 1.00 20.43 354 GLY B CA 1
ATOM 5878 C C . GLY B 1 390 ? -5.159 -12.846 -0.197 1.00 19.70 354 GLY B C 1
ATOM 5879 O O . GLY B 1 390 ? -5.408 -13.205 0.954 1.00 19.74 354 GLY B O 1
ATOM 5880 N N . VAL B 1 391 ? -5.643 -13.480 -1.269 1.00 23.10 355 VAL B N 1
ATOM 5881 C CA . VAL B 1 391 ? -6.693 -14.482 -1.093 1.00 21.58 355 VAL B CA 1
ATOM 5882 C C . VAL B 1 391 ? -6.216 -15.691 -0.307 1.00 20.35 355 VAL B C 1
ATOM 5883 O O . VAL B 1 391 ? -7.041 -16.372 0.314 1.00 22.21 355 VAL B O 1
ATOM 5887 N N . HIS B 1 392 ? -4.920 -15.993 -0.309 1.00 16.55 356 HIS B N 1
ATOM 5888 C CA . HIS B 1 392 ? -4.442 -17.154 0.434 1.00 19.64 356 HIS B CA 1
ATOM 5889 C C . HIS B 1 392 ? -4.027 -16.834 1.857 1.00 19.49 356 HIS B C 1
ATOM 5890 O O . HIS B 1 392 ? -3.492 -17.719 2.530 1.00 18.78 356 HIS B O 1
ATOM 5897 N N . GLN B 1 393 ? -4.206 -15.594 2.311 1.00 19.88 357 GLN B N 1
ATOM 5898 C CA . GLN B 1 393 ? -3.792 -15.234 3.661 1.00 19.06 357 GLN B CA 1
ATOM 5899 C C . GLN B 1 393 ? -4.369 -16.232 4.653 1.00 19.45 357 GLN B C 1
ATOM 5900 O O . GLN B 1 393 ? -5.526 -16.648 4.538 1.00 18.20 357 GLN B O 1
ATOM 5906 N N . CYS B 1 394 ? -3.549 -16.612 5.627 1.00 16.85 358 CYS B N 1
ATOM 5907 C CA . CYS B 1 394 ? -3.772 -17.783 6.455 1.00 19.32 358 CYS B CA 1
ATOM 5908 C C . CYS B 1 394 ? -5.221 -17.956 6.902 1.00 21.90 358 CYS B C 1
ATOM 5909 O O . CYS B 1 394 ? -5.785 -17.112 7.615 1.00 19.71 358 CYS B O 1
ATOM 5912 N N . LEU B 1 395 ? -5.813 -19.075 6.494 1.00 21.21 359 LEU B N 1
ATOM 5913 C CA . LEU B 1 395 ? -7.167 -19.410 6.919 1.00 20.99 359 LEU B CA 1
ATOM 5914 C C . LEU B 1 395 ? -7.234 -19.614 8.423 1.00 22.83 359 LEU B C 1
ATOM 5915 O O . LEU B 1 395 ? -8.269 -19.344 9.046 1.00 20.18 359 LEU B O 1
ATOM 5920 N N . GLY B 1 396 ? -6.138 -20.056 9.027 1.00 19.25 360 GLY B N 1
ATOM 5921 C CA . GLY B 1 396 ? -6.136 -20.327 10.445 1.00 19.70 360 GLY B CA 1
ATOM 5922 C C . GLY B 1 396 ? -5.717 -19.177 11.336 1.00 22.93 360 GLY B C 1
ATOM 5923 O O . GLY B 1 396 ? -5.491 -19.391 12.532 1.00 21.12 360 GLY B O 1
ATOM 5924 N N . GLN B 1 397 ? -5.636 -17.958 10.801 1.00 22.20 361 GLN B N 1
ATOM 5925 C CA . GLN B 1 397 ? -4.966 -16.875 11.520 1.00 23.59 361 GLN B CA 1
ATOM 5926 C C . GLN B 1 397 ? -5.648 -16.523 12.837 1.00 22.49 361 GLN B C 1
ATOM 5927 O O . GLN B 1 397 ? -4.975 -16.121 13.795 1.00 22.33 361 GLN B O 1
ATOM 5933 N N . HIS B 1 398 ? -6.968 -16.656 12.913 1.00 21.85 362 HIS B N 1
ATOM 5934 C CA . HIS B 1 398 ? -7.642 -16.281 14.150 1.00 22.35 362 HIS B CA 1
ATOM 5935 C C . HIS B 1 398 ? -7.491 -17.367 15.202 1.00 20.74 362 HIS B C 1
ATOM 5936 O O . HIS B 1 398 ? -7.305 -17.058 16.382 1.00 18.48 362 HIS B O 1
ATOM 5943 N N . VAL B 1 399 ? -7.569 -18.641 14.792 1.00 20.52 363 VAL B N 1
ATOM 5944 C CA . VAL B 1 399 ? -7.210 -19.741 15.692 1.00 20.03 363 VAL B CA 1
ATOM 5945 C C . VAL B 1 399 ? -5.762 -19.613 16.141 1.00 19.90 363 VAL B C 1
ATOM 5946 O O . VAL B 1 399 ? -5.437 -19.801 17.322 1.00 21.25 363 VAL B O 1
ATOM 5950 N N . ALA B 1 400 ? -4.870 -19.296 15.205 1.00 20.01 364 ALA B N 1
ATOM 5951 C CA . ALA B 1 400 ? -3.453 -19.149 15.530 1.00 19.03 364 ALA B CA 1
ATOM 5952 C C . ALA B 1 400 ? -3.221 -18.009 16.521 1.00 22.12 364 ALA B C 1
ATOM 5953 O O . ALA B 1 400 ? -2.445 -18.153 17.475 1.00 19.37 364 ALA B O 1
ATOM 5955 N N . ARG B 1 401 ? -3.865 -16.850 16.291 1.00 22.08 365 ARG B N 1
ATOM 5956 C CA . ARG B 1 401 ? -3.691 -15.709 17.192 1.00 24.92 365 ARG B CA 1
ATOM 5957 C C . ARG B 1 401 ? -4.142 -16.044 18.598 1.00 22.92 365 ARG B C 1
ATOM 5958 O O . ARG B 1 401 ? -3.487 -15.670 19.577 1.00 24.25 365 ARG B O 1
ATOM 5966 N N . LEU B 1 402 ? -5.274 -16.728 18.713 1.00 21.12 366 LEU B N 1
ATOM 5967 C CA . LEU B 1 402 ? -5.810 -17.059 20.017 1.00 22.69 366 LEU B CA 1
ATOM 5968 C C . LEU B 1 402 ? -4.872 -18.004 20.757 1.00 23.93 366 LEU B C 1
ATOM 5969 O O . LEU B 1 402 ? -4.559 -17.786 21.929 1.00 27.74 366 LEU B O 1
ATOM 5974 N N . MET B 1 403 ? -4.358 -19.022 20.066 1.00 22.95 367 MET B N 1
ATOM 5975 C CA . MET B 1 403 ? -3.388 -19.918 20.689 1.00 23.11 367 MET B CA 1
ATOM 5976 C C . MET B 1 403 ? -2.172 -19.159 21.204 1.00 24.28 367 MET B C 1
ATOM 5977 O O . MET B 1 403 ? -1.721 -19.377 22.339 1.00 22.50 367 MET B O 1
ATOM 5982 N N . LEU B 1 404 ? -1.606 -18.284 20.374 1.00 20.75 368 LEU B N 1
ATOM 5983 C CA . LEU B 1 404 ? -0.433 -17.532 20.797 1.00 19.50 368 LEU B CA 1
ATOM 5984 C C . LEU B 1 404 ? -0.775 -16.599 21.963 1.00 21.21 368 LEU B C 1
ATOM 5985 O O . LEU B 1 404 ? -0.069 -16.577 22.972 1.00 21.93 368 LEU B O 1
ATOM 5990 N N . GLU B 1 405 ? -1.869 -15.837 21.848 1.00 19.60 369 GLU B N 1
ATOM 5991 C CA . GLU B 1 405 ? -2.244 -14.890 22.895 1.00 18.51 369 GLU B CA 1
ATOM 5992 C C . GLU B 1 405 ? -2.444 -15.600 24.219 1.00 26.18 369 GLU B C 1
ATOM 5993 O O . GLU B 1 405 ? -1.899 -15.190 25.252 1.00 22.27 369 GLU B O 1
ATOM 5999 N N . MET B 1 406 ? -3.215 -16.687 24.192 1.00 24.58 370 MET B N 1
ATOM 6000 C CA . MET B 1 406 ? -3.599 -17.382 25.410 1.00 27.81 370 MET B CA 1
ATOM 6001 C C . MET B 1 406 ? -2.392 -18.006 26.094 1.00 25.92 370 MET B C 1
ATOM 6002 O O . MET B 1 406 ? -2.308 -18.014 27.331 1.00 26.59 370 MET B O 1
ATOM 6007 N N . CYS B 1 407 ? -1.440 -18.512 25.307 1.00 20.48 371 CYS B N 1
ATOM 6008 C CA . CYS B 1 407 ? -0.211 -19.064 25.882 1.00 24.87 371 CYS B CA 1
ATOM 6009 C C . CYS B 1 407 ? 0.643 -17.974 26.520 1.00 22.37 371 CYS B C 1
ATOM 6010 O O . CYS B 1 407 ? 1.150 -18.143 27.631 1.00 23.00 371 CYS B O 1
ATOM 6013 N N . LEU B 1 408 ? 0.845 -16.861 25.810 1.00 20.83 372 LEU B N 1
ATOM 6014 C CA . LEU B 1 408 ? 1.645 -15.774 26.362 1.00 20.60 372 LEU B CA 1
ATOM 6015 C C . LEU B 1 408 ? 1.006 -15.222 27.635 1.00 23.90 372 LEU B C 1
ATOM 6016 O O . LEU B 1 408 ? 1.675 -15.083 28.667 1.00 25.39 372 LEU B O 1
ATOM 6021 N N . THR B 1 409 ? -0.297 -14.929 27.583 1.00 23.44 373 THR B N 1
ATOM 6022 C CA . THR B 1 409 ? -1.021 -14.415 28.746 1.00 27.93 373 THR B CA 1
ATOM 6023 C C . THR B 1 409 ? -0.887 -15.349 29.949 1.00 27.92 373 THR B C 1
ATOM 6024 O O . THR B 1 409 ? -0.577 -14.908 31.063 1.00 27.58 373 THR B O 1
ATOM 6028 N N . SER B 1 410 ? -1.113 -16.646 29.742 1.00 25.95 374 SER B N 1
ATOM 6029 C CA . SER B 1 410 ? -1.088 -17.583 30.857 1.00 22.27 374 SER B CA 1
ATOM 6030 C C . SER B 1 410 ? 0.303 -17.724 31.462 1.00 28.60 374 SER B C 1
ATOM 6031 O O . SER B 1 410 ? 0.439 -17.782 32.687 1.00 26.23 374 SER B O 1
ATOM 6034 N N . LEU B 1 411 ? 1.350 -17.825 30.636 1.00 23.38 375 LEU B N 1
ATOM 6035 C CA . LEU B 1 411 ? 2.692 -17.881 31.210 1.00 25.88 375 LEU B CA 1
ATOM 6036 C C . LEU B 1 411 ? 3.037 -16.575 31.926 1.00 28.46 375 LEU B C 1
ATOM 6037 O O . LEU B 1 411 ? 3.705 -16.582 32.966 1.00 27.96 375 LEU B O 1
ATOM 6042 N N . VAL B 1 412 ? 2.587 -15.442 31.393 1.00 24.16 376 VAL B N 1
ATOM 6043 C CA . VAL B 1 412 ? 2.954 -14.173 32.010 1.00 28.53 376 VAL B CA 1
ATOM 6044 C C . VAL B 1 412 ? 2.194 -13.973 33.322 1.00 31.84 376 VAL B C 1
ATOM 6045 O O . VAL B 1 412 ? 2.777 -13.540 34.325 1.00 30.66 376 VAL B O 1
ATOM 6049 N N . GLU B 1 413 ? 0.888 -14.285 33.342 1.00 27.77 377 GLU B N 1
ATOM 6050 C CA . GLU B 1 413 ? 0.119 -14.156 34.582 1.00 31.32 377 GLU B CA 1
ATOM 6051 C C . GLU B 1 413 ? 0.653 -15.102 35.648 1.00 33.46 377 GLU B C 1
ATOM 6052 O O . GLU B 1 413 ? 0.817 -14.715 36.809 1.00 36.68 377 GLU B O 1
ATOM 6058 N N . ARG B 1 414 ? 0.960 -16.339 35.256 1.00 28.97 378 ARG B N 1
ATOM 6059 C CA . ARG B 1 414 ? 1.191 -17.408 36.211 1.00 29.67 378 ARG B CA 1
ATOM 6060 C C . ARG B 1 414 ? 2.613 -17.409 36.760 1.00 32.88 378 ARG B C 1
ATOM 6061 O O . ARG B 1 414 ? 2.841 -17.891 37.877 1.00 31.39 378 ARG B O 1
ATOM 6069 N N . PHE B 1 415 ? 3.580 -16.874 36.019 1.00 29.47 379 PHE B N 1
ATOM 6070 C CA . PHE B 1 415 ? 4.986 -16.962 36.411 1.00 29.84 379 PHE B CA 1
ATOM 6071 C C . PHE B 1 415 ? 5.611 -15.577 36.437 1.00 31.04 379 PHE B C 1
ATOM 6072 O O . PHE B 1 415 ? 6.450 -15.241 35.593 1.00 30.91 379 PHE B O 1
ATOM 6080 N N . PRO B 1 416 ? 5.245 -14.756 37.429 1.00 33.10 380 PRO B N 1
ATOM 6081 C CA . PRO B 1 416 ? 5.824 -13.405 37.526 1.00 29.78 380 PRO B CA 1
ATOM 6082 C C . PRO B 1 416 ? 7.341 -13.397 37.604 1.00 28.03 380 PRO B C 1
ATOM 6083 O O . PRO B 1 416 ? 7.963 -12.392 37.246 1.00 33.68 380 PRO B O 1
ATOM 6087 N N . GLY B 1 417 ? 7.956 -14.481 38.049 1.00 28.83 381 GLY B N 1
ATOM 6088 C CA . GLY B 1 417 ? 9.391 -14.613 38.047 1.00 31.37 381 GLY B CA 1
ATOM 6089 C C . GLY B 1 417 ? 9.962 -15.264 36.806 1.00 33.84 381 GLY B C 1
ATOM 6090 O O . GLY B 1 417 ? 11.129 -15.673 36.828 1.00 28.91 381 GLY B O 1
ATOM 6091 N N . LEU B 1 418 ? 9.173 -15.374 35.733 1.00 32.34 382 LEU B N 1
ATOM 6092 C CA . LEU B 1 418 ? 9.620 -16.028 34.507 1.00 31.06 382 LEU B CA 1
ATOM 6093 C C . LEU B 1 418 ? 10.923 -15.423 34.000 1.00 30.19 382 LEU B C 1
ATOM 6094 O O . LEU B 1 418 ? 11.020 -14.208 33.807 1.00 29.67 382 LEU B O 1
ATOM 6099 N N . HIS B 1 419 ? 11.912 -16.283 33.754 1.00 26.30 383 HIS B N 1
ATOM 6100 C CA . HIS B 1 419 ? 13.201 -15.821 33.258 1.00 32.41 383 HIS B CA 1
ATOM 6101 C C . HIS B 1 419 ? 13.930 -16.940 32.516 1.00 33.46 383 HIS B C 1
ATOM 6102 O O . HIS B 1 419 ? 13.604 -18.131 32.634 1.00 26.45 383 HIS B O 1
ATOM 6109 N N . LEU B 1 420 ? 14.945 -16.520 31.760 1.00 37.17 384 LEU B N 1
ATOM 6110 C CA . LEU B 1 420 ? 15.792 -17.423 30.995 1.00 36.71 384 LEU B CA 1
ATOM 6111 C C . LEU B 1 420 ? 16.805 -18.126 31.892 1.00 40.86 384 LEU B C 1
ATOM 6112 O O . LEU B 1 420 ? 17.393 -17.517 32.787 1.00 41.79 384 LEU B O 1
ATOM 6117 N N . VAL B 1 421 ? 17.039 -19.405 31.618 1.00 42.64 385 VAL B N 1
ATOM 6118 C CA . VAL B 1 421 ? 17.902 -20.242 32.440 1.00 44.71 385 VAL B CA 1
ATOM 6119 C C . VAL B 1 421 ? 18.865 -21.000 31.535 1.00 52.69 385 VAL B C 1
ATOM 6120 O O . VAL B 1 421 ? 18.519 -21.381 30.411 1.00 55.24 385 VAL B O 1
ATOM 6124 N N . GLU B 1 422 ? 20.087 -21.223 32.034 1.00 56.80 386 GLU B N 1
ATOM 6125 C CA . GLU B 1 422 ? 21.168 -21.740 31.191 1.00 63.77 386 GLU B CA 1
ATOM 6126 C C . GLU B 1 422 ? 20.976 -23.222 30.856 1.00 65.88 386 GLU B C 1
ATOM 6127 O O . GLU B 1 422 ? 20.938 -23.604 29.676 1.00 60.20 386 GLU B O 1
ATOM 6133 N N . GLY B 1 423 ? 20.870 -24.071 31.869 1.00 63.45 387 GLY B N 1
ATOM 6134 C CA . GLY B 1 423 ? 20.650 -25.485 31.653 1.00 58.99 387 GLY B CA 1
ATOM 6135 C C . GLY B 1 423 ? 21.806 -26.323 32.168 1.00 67.14 387 GLY B C 1
ATOM 6136 O O . GLY B 1 423 ? 22.886 -25.826 32.484 1.00 63.14 387 GLY B O 1
ATOM 6137 N N . ASP B 1 424 ? 21.536 -27.634 32.234 1.00 69.21 388 ASP B N 1
ATOM 6138 C CA . ASP B 1 424 ? 22.453 -28.589 32.861 1.00 72.15 388 ASP B CA 1
ATOM 6139 C C . ASP B 1 424 ? 23.860 -28.507 32.271 1.00 71.84 388 ASP B C 1
ATOM 6140 O O . ASP B 1 424 ? 24.851 -28.333 33.000 1.00 70.06 388 ASP B O 1
ATOM 6145 N N . GLU B 1 425 ? 23.964 -28.626 30.955 1.00 65.11 389 GLU B N 1
ATOM 6146 C CA . GLU B 1 425 ? 25.238 -28.750 30.270 1.00 61.51 389 GLU B CA 1
ATOM 6147 C C . GLU B 1 425 ? 25.298 -27.731 29.143 1.00 55.42 389 GLU B C 1
ATOM 6148 O O . GLU B 1 425 ? 24.265 -27.174 28.749 1.00 57.25 389 GLU B O 1
ATOM 6154 N N . PRO B 1 426 ? 26.496 -27.443 28.618 1.00 48.35 390 PRO B N 1
ATOM 6155 C CA . PRO B 1 426 ? 26.608 -26.452 27.537 1.00 40.61 390 PRO B CA 1
ATOM 6156 C C . PRO B 1 426 ? 25.813 -26.859 26.304 1.00 39.57 390 PRO B C 1
ATOM 6157 O O . PRO B 1 426 ? 25.503 -28.033 26.082 1.00 43.12 390 PRO B O 1
ATOM 6161 N N . ILE B 1 427 ? 25.498 -25.844 25.496 1.00 39.77 391 ILE B N 1
ATOM 6162 C CA . ILE B 1 427 ? 24.720 -25.992 24.276 1.00 37.35 391 ILE B CA 1
ATOM 6163 C C . ILE B 1 427 ? 25.330 -27.052 23.375 1.00 34.83 391 ILE B C 1
ATOM 6164 O O . ILE B 1 427 ? 26.537 -27.037 23.115 1.00 31.60 391 ILE B O 1
ATOM 6169 N N . GLU B 1 428 ? 24.495 -27.950 22.859 1.00 27.32 392 GLU B N 1
ATOM 6170 C CA . GLU B 1 428 ? 24.934 -28.885 21.831 1.00 31.55 392 GLU B CA 1
ATOM 6171 C C . GLU B 1 428 ? 24.912 -28.230 20.453 1.00 32.67 392 GLU B C 1
ATOM 6172 O O . GLU B 1 428 ? 23.910 -27.626 20.055 1.00 29.04 392 GLU B O 1
ATOM 6178 N N . LEU B 1 429 ? 26.005 -28.379 19.713 1.00 28.69 393 LEU B N 1
ATOM 6179 C CA . LEU B 1 429 ? 26.051 -27.997 18.315 1.00 28.81 393 LEU B CA 1
ATOM 6180 C C . LEU B 1 429 ? 26.385 -29.222 17.481 1.00 32.59 393 LEU B C 1
ATOM 6181 O O . LEU B 1 429 ? 27.316 -29.970 17.803 1.00 28.78 393 LEU B O 1
ATOM 6186 N N . ILE B 1 430 ? 25.602 -29.440 16.432 1.00 31.29 394 ILE B N 1
ATOM 6187 C CA . ILE B 1 430 ? 25.915 -30.404 15.387 1.00 31.17 394 ILE B CA 1
ATOM 6188 C C . ILE B 1 430 ? 26.039 -29.608 14.100 1.00 34.04 394 ILE B C 1
ATOM 6189 O O . ILE B 1 430 ? 25.114 -28.872 13.733 1.00 31.22 394 ILE B O 1
ATOM 6194 N N . ASP B 1 431 ? 27.192 -29.723 13.436 1.00 34.20 395 ASP B N 1
ATOM 6195 C CA . ASP B 1 431 ? 27.519 -28.886 12.279 1.00 35.25 395 ASP B CA 1
ATOM 6196 C C . ASP B 1 431 ? 27.369 -27.403 12.620 1.00 33.40 395 ASP B C 1
ATOM 6197 O O . ASP B 1 431 ? 27.011 -26.579 11.775 1.00 32.65 395 ASP B O 1
ATOM 6202 N N . GLY B 1 432 ? 27.645 -27.059 13.875 1.00 28.05 396 GLY B N 1
ATOM 6203 C CA . GLY B 1 432 ? 27.605 -25.692 14.335 1.00 28.25 396 GLY B CA 1
ATOM 6204 C C . GLY B 1 432 ? 26.229 -25.175 14.689 1.00 27.91 396 GLY B C 1
ATOM 6205 O O . GLY B 1 432 ? 26.096 -23.992 15.020 1.00 25.47 396 GLY B O 1
ATOM 6206 N N . LEU B 1 433 ? 25.208 -26.015 14.630 1.00 25.38 397 LEU B N 1
ATOM 6207 C CA . LEU B 1 433 ? 23.853 -25.585 14.872 1.00 25.07 397 LEU B CA 1
ATOM 6208 C C . LEU B 1 433 ? 23.271 -26.330 16.058 1.00 26.32 397 LEU B C 1
ATOM 6209 O O . LEU B 1 433 ? 23.612 -27.495 16.293 1.00 26.97 397 LEU B O 1
ATOM 6214 N N . PRO B 1 434 ? 22.390 -25.696 16.823 1.00 26.97 398 PRO B N 1
ATOM 6215 C CA . PRO B 1 434 ? 21.591 -26.443 17.790 1.00 25.68 398 PRO B CA 1
ATOM 6216 C C . PRO B 1 434 ? 20.816 -27.534 17.080 1.00 23.75 398 PRO B C 1
ATOM 6217 O O . PRO B 1 434 ? 20.210 -27.285 16.026 1.00 23.13 398 PRO B O 1
ATOM 6221 N N . PRO B 1 435 ? 20.852 -28.765 17.587 1.00 26.56 399 PRO B N 1
ATOM 6222 C CA . PRO B 1 435 ? 20.187 -29.865 16.879 1.00 30.12 399 PRO B CA 1
ATOM 6223 C C . PRO B 1 435 ? 18.672 -29.863 17.024 1.00 31.70 399 PRO B C 1
ATOM 6224 O O . PRO B 1 435 ? 17.965 -30.327 16.122 1.00 33.92 399 PRO B O 1
ATOM 6228 N N . VAL B 1 436 ? 18.151 -29.376 18.149 1.00 27.57 400 VAL B N 1
ATOM 6229 C CA . VAL B 1 436 ? 16.712 -29.215 18.327 1.00 32.97 400 VAL B CA 1
ATOM 6230 C C . VAL B 1 436 ? 16.452 -27.848 18.950 1.00 35.54 400 VAL B C 1
ATOM 6231 O O . VAL B 1 436 ? 17.321 -27.264 19.603 1.00 31.31 400 VAL B O 1
ATOM 6235 N N . HIS B 1 437 ? 15.245 -27.322 18.730 1.00 31.52 401 HIS B N 1
ATOM 6236 C CA . HIS B 1 437 ? 14.860 -26.102 19.422 1.00 35.99 401 HIS B CA 1
ATOM 6237 C C . HIS B 1 437 ? 14.430 -26.451 20.838 1.00 35.50 401 HIS B C 1
ATOM 6238 O O . HIS B 1 437 ? 13.617 -27.358 21.054 1.00 33.99 401 HIS B O 1
ATOM 6245 N N . LYS B 1 438 ? 15.008 -25.744 21.799 1.00 34.15 402 LYS B N 1
ATOM 6246 C CA . LYS B 1 438 ? 14.602 -25.824 23.190 1.00 36.97 402 LYS B CA 1
ATOM 6247 C C . LYS B 1 438 ? 14.671 -24.425 23.779 1.00 37.99 402 LYS B C 1
ATOM 6248 O O . LYS B 1 438 ? 15.413 -23.566 23.289 1.00 40.80 402 LYS B O 1
ATOM 6254 N N . LEU B 1 439 ? 13.862 -24.196 24.814 1.00 32.44 403 LEU B N 1
ATOM 6255 C CA . LEU B 1 439 ? 13.875 -22.941 25.566 1.00 31.85 403 LEU B CA 1
ATOM 6256 C C . LEU B 1 439 ? 13.814 -23.342 27.033 1.00 32.28 403 LEU B C 1
ATOM 6257 O O . LEU B 1 439 ? 12.780 -23.851 27.490 1.00 30.76 403 LEU B O 1
ATOM 6262 N N . THR B 1 440 ? 14.929 -23.168 27.745 1.00 34.32 404 THR B N 1
ATOM 6263 C CA . THR B 1 440 ? 15.033 -23.539 29.154 1.00 31.85 404 THR B CA 1
ATOM 6264 C C . THR B 1 440 ? 14.720 -22.319 30.013 1.00 31.23 404 THR B C 1
ATOM 6265 O O . THR B 1 440 ? 15.371 -21.275 29.891 1.00 36.14 404 THR B O 1
ATOM 6269 N N . ILE B 1 441 ? 13.710 -22.446 30.869 1.00 30.64 405 ILE B N 1
ATOM 6270 C CA . ILE B 1 441 ? 13.177 -21.308 31.599 1.00 31.78 405 ILE B CA 1
ATOM 6271 C C . ILE B 1 441 ? 13.037 -21.673 33.073 1.00 36.19 405 ILE B C 1
ATOM 6272 O O . ILE B 1 441 ? 12.961 -22.843 33.450 1.00 32.44 405 ILE B O 1
ATOM 6277 N N . GLY B 1 442 ? 12.999 -20.636 33.905 1.00 33.86 406 GLY B N 1
ATOM 6278 C CA . GLY B 1 442 ? 12.735 -20.780 35.319 1.00 33.89 406 GLY B CA 1
ATOM 6279 C C . GLY B 1 442 ? 11.742 -19.722 35.750 1.00 35.59 406 GLY B C 1
ATOM 6280 O O . GLY B 1 442 ? 11.323 -18.877 34.944 1.00 31.19 406 GLY B O 1
ATOM 6281 N N . TRP B 1 443 ? 11.375 -19.776 37.035 1.00 30.83 407 TRP B N 1
ATOM 6282 C CA . TRP B 1 443 ? 10.326 -18.897 37.570 1.00 35.36 407 TRP B CA 1
ATOM 6283 C C . TRP B 1 443 ? 10.393 -18.787 39.099 1.00 33.31 407 TRP B C 1
ATOM 6284 O O . TRP B 1 443 ? 11.019 -19.626 39.735 1.00 27.67 407 TRP B O 1
#

InterPro domains:
  IPR001128 Cytochrome P450 [PF00067] (230-380)
  IPR002397 Cytochrome P450, B-class [PR00359] (97-108)
  IPR002397 Cytochrome P450, B-class [PR00359] (144-160)
  IPR002397 Cytochrome P450, B-class [PR00359] (161-176)
  IPR002397 Cytochrome P450, B-class [PR00359] (200-222)
  IPR002397 Cytochrome P450, B-class [PR00359] (282-293)
  IPR002397 Cytochrome P450, B-class [PR00359] (300-327)
  IPR002397 Cytochrome P450, B-class [PR00359] (328-343)
  IPR002397 Cytochrome P450, B-class [PR00359] (349-358)
  IPR002397 Cytochrome P450, B-class [PR00359] (358-369)
  IPR017972 Cytochrome P450, conserved site [PS00086] (351-360)
  IPR036396 Cytochrome P450 superfamily [G3DSA:1.10.630.10] (3-407)
  IPR036396 Cytochrome P450 superfamily [SSF48264] (14-402)

Organism: NCBI:txid67282

Nearest PDB structures (foldseek):
  7oq6-assembly1_B  TM=9.970E-01  e=1.297E-62  Streptomyces calvus
  7q89-assembly5_E  TM=8.312E-01  e=1.682E-26  Streptomyces antibioticus
  7q6r-assembly4_D  TM=8.320E-01  e=7.945E-26  Streptomyces antibioticus
  6j82-assembly1_A  TM=8.406E-01  e=1.091E-24  Streptomyces blastmyceticus
  6j87-assembly1_A  TM=8.045E-01  e=1.910E-23  Streptoalloteichus hindustanus